Protein AF-A0A9E3NP84-F1 (afdb_monomer)

Mean predicted aligned error: 7.81 Å

Secondary structure (DSSP, 8-state):
-------S--S-SSS---S-------------HIIIIIHHHHIIIIIS-TTS---S---TT---GGG---SSHHHHHTTGGGGS--TTSSS-HHHHTTS---EEEEEPTTS-EEEEE-----TT-----TTSHHHHHHHHHHHTT--TT---PPP--PPPPPBP-PPPP-TT--TTS--SSTTHHHIIIIIHHHHHT-TT----TTBTTTTTSTTSSS------SHHHHHHHHHHHHTT--SSGGG-HHHHTTB-GGGT----TT--SBS-TT-HHHHHHHHHHHHH-S-------HHHHHIIIIIHHHHHHTTTTSHHHH-TTSSSS------BTTB--HHHHHHHHHHHHTTS-TT-S-GGGSHHHHTTS--TTT--SBTTTS------TT--TT--STTB---HHHHHT-SSPP-TTTS-GGGS-HHHHHHHHHHHHHHHH-PPPP-EEEEEEEETT----GGGTTS-----EEEEEEEEEETTEEEE-S--EE-TGGGT--TTT-EEEEEEE-TTS-EEEEEEESSTTSPPEEEEEETTS-S-EE-TTTT-S-SEETTEE--EEEEEEEP-TTS-EEEEEES---S-GGG-S--SS-EETTEEEEE-BEEEEEEE-TTSTT-EEEEE----SSBEEEEEE-TTS-EEEEEEEEETTEEEEEEEEE-TTS---EEEE--SGGGS-SEEEEEEE-TTS-EEEEEE-TT-STT-BEEEEE-TTT--------GGG-SS-GGGG-TTSTTS--TTTPPP-EE-SSTT---SSSB-SEEEEEEEE-TTS-EEEEEEE-SBGGG----BEEEEE-TTT--EEEEE--TTEEEEEEEEE------PPP---TTSTTT-EEE-S-SEEEEEES-HHHHHHHHH---SS-----TT--EEEEEEE-PPPTT--SSGGGGGGEEEETTEEEE--EEEEEEEE--TTS-EEEEEETT--EEEEPPP-HHHHHTT---B-SS-B---TTEEEEES--HHHHHHHTHHHH--TTS-GGG----TT-TTTTT--TTTTSPPEE----GGGS--EE-S-S--

Foldseek 3Di:
DDDDDDDDDPDDPDPDPDDDPPPPPPPPDDAACCRPQPQVLCCDQAQQHPVRDGAADADPLQDGHVLAHSNDLVRNVLFLLQLFQFFQPLGGVVLVAQAAWDWTWFAFLVRDTAIATADAYDPSHHRDDCVDPNNVSSRQCSLQVVDRRSPGDDDDDFDFAAAAADQDDDPVADLPDADPDPLLVLCLVQQLCCCCVDDPHNLHQRGCLHQRPPLDLQHAGNCPDSSRSSRNVVSQLLQAGQALLQGLSQQCLERVVASHHDDLSPRSHPYCPPSNSVSSRVSSVSVGRDDDDDDQPLLVLCRRAVLVLCVSHVCRRSFHQDPLAQDQQHARSGINSYDGNSSSVVNSQSQVLQALLLALFRLLGQVQQQQWDALVGDDAAPSVDTSHDHDPSYNSQQPPPRYTDGPVSQVPDVVHDPSPPDRSNPHGSSNSSSVSSVSSNVVPVWFHFFKKKWKWFFWQLQDAPLCVLDAGAQIFIKIFTWDADPNDIATDDDMDTLQVLQVEDNRQKDKDFWEAAQSLFKIKTWIDRHSPFAIFIWMATNVSHDIYTDDQQPDDDQDDLNDGWHWGQWYWFFQQVHTKIKIKIQQADPDPQQDPDGGWFAALAWLQHTWIFIWMWDQDPVDGPDIDIGGQAFAGRYWGNWYADLQRKIKTWDWFDDVVDTATAIWIAFPLNADGGGQAQPFCQLVARYWHNWDQASSRWIKTFGAHPLQGSNWHFIKIFDSVQAYHRDHLDCSRFQQDSCCNPPVDSQHDDPVRRDGGMDRLQPQAGRDWAAHQWTWDQWEYHSHRWIKIWTDGDGTRNPGRRATFIWIARNRNRDIDTRDGDPRIGIHNMYTRIHGDRHHRDDFSCLDLQSNKDFDPAQKEKEKELAVLQVLCVQFGQGQRAGDRDQPFFKKWKKFWDTDDSQPSGLVSLPLQWDQDPVGIGGTKIFTLDMWTADNQRIAMAMARASTFMWMFTDDDPVCVVSVTDGTRSGTDGHHGRMYGYHDWRLQCCLQNPCSHRHHNNSNSSSNHRDSNCSSPTNPDPHPPPDHHYSHDGPVPTGDMDGHDPDD

Structure (mmCIF, N/CA/C/O backbone):
data_AF-A0A9E3NP84-F1
#
_entry.id   AF-A0A9E3NP84-F1
#
loop_
_atom_site.group_PDB
_atom_site.id
_atom_site.type_symbol
_atom_site.label_atom_id
_atom_site.label_alt_id
_atom_site.label_comp_id
_atom_site.label_asym_id
_atom_site.label_entity_id
_atom_site.label_seq_id
_atom_site.pdbx_PDB_ins_code
_atom_site.Cartn_x
_atom_site.Cartn_y
_atom_site.Cartn_z
_atom_site.occupancy
_atom_site.B_iso_or_equiv
_atom_site.auth_seq_id
_atom_site.auth_comp_id
_atom_site.auth_asym_id
_atom_site.auth_atom_id
_atom_site.pdbx_PDB_model_num
ATOM 1 N N . MET A 1 1 ? 18.393 92.369 42.589 1.00 32.22 1 MET A N 1
ATOM 2 C CA . MET A 1 1 ? 17.957 93.764 42.827 1.00 32.22 1 MET A CA 1
ATOM 3 C C . MET A 1 1 ? 16.714 94.016 41.979 1.00 32.22 1 MET A C 1
ATOM 5 O O . MET A 1 1 ? 16.834 93.899 40.774 1.00 32.22 1 MET A O 1
ATOM 9 N N . LYS A 1 2 ? 15.579 94.357 42.618 1.00 29.84 2 LYS A N 1
ATOM 10 C CA . LYS A 1 2 ? 14.357 94.981 42.044 1.00 29.84 2 LYS A CA 1
ATOM 11 C C . LYS A 1 2 ? 13.529 94.114 41.060 1.00 29.84 2 LYS A C 1
ATOM 13 O O . LYS A 1 2 ? 14.007 93.729 40.011 1.00 29.84 2 LYS A O 1
ATOM 18 N N . ARG A 1 3 ? 12.347 93.643 41.491 1.00 31.89 3 ARG A N 1
ATOM 19 C CA . ARG A 1 3 ? 11.012 94.304 41.420 1.00 31.89 3 ARG A CA 1
ATOM 20 C C . ARG A 1 3 ? 10.362 94.109 40.038 1.00 31.89 3 ARG A C 1
ATOM 22 O O . ARG A 1 3 ? 10.901 94.562 39.047 1.00 31.89 3 ARG A O 1
ATOM 29 N N . PHE A 1 4 ? 9.298 93.305 39.976 1.00 30.70 4 PHE A N 1
ATOM 30 C CA . PHE A 1 4 ? 7.892 93.759 39.947 1.00 30.70 4 PHE A CA 1
ATOM 31 C C . PHE A 1 4 ? 7.495 94.419 38.616 1.00 30.70 4 PHE A C 1
ATOM 33 O O . PHE A 1 4 ? 7.831 95.576 38.391 1.00 30.70 4 PHE A O 1
ATOM 40 N N . LEU A 1 5 ? 6.656 93.730 37.836 1.00 30.55 5 LEU A N 1
ATOM 41 C CA . LEU A 1 5 ? 5.388 94.317 37.402 1.00 30.55 5 LEU A CA 1
ATOM 42 C C . LEU A 1 5 ? 4.331 93.218 37.196 1.00 30.55 5 LEU A C 1
ATOM 44 O O . LEU A 1 5 ? 4.285 92.519 36.191 1.00 30.55 5 LEU A O 1
ATOM 48 N N . THR A 1 6 ? 3.513 93.069 38.230 1.00 31.84 6 THR A N 1
ATOM 49 C CA . THR A 1 6 ? 2.180 92.466 38.235 1.00 31.84 6 THR A CA 1
ATOM 50 C C . THR A 1 6 ? 1.201 93.454 37.588 1.00 31.84 6 THR A C 1
ATOM 52 O O . THR A 1 6 ? 1.401 94.654 37.767 1.00 31.84 6 THR A O 1
ATOM 55 N N . VAL A 1 7 ? 0.135 92.978 36.926 1.00 30.67 7 VAL A N 1
ATOM 56 C CA . VAL A 1 7 ? -1.287 93.372 37.130 1.00 30.67 7 VAL A CA 1
ATOM 57 C C . VAL A 1 7 ? -2.150 93.006 35.900 1.00 30.67 7 VAL A C 1
ATOM 59 O O . VAL A 1 7 ? -1.798 93.288 34.763 1.00 30.67 7 VAL A O 1
ATOM 62 N N . VAL A 1 8 ? -3.311 92.408 36.205 1.00 30.77 8 VAL A N 1
ATOM 63 C CA . VAL A 1 8 ? -4.476 92.021 35.374 1.00 30.77 8 VAL A CA 1
ATOM 64 C C . VAL A 1 8 ? -4.476 90.614 34.749 1.00 30.77 8 VAL A C 1
ATOM 66 O O . VAL A 1 8 ? -4.271 90.448 33.557 1.00 30.77 8 VAL A O 1
ATOM 69 N N . MET A 1 9 ? -4.835 89.604 35.550 1.00 30.55 9 MET A N 1
ATOM 70 C CA . MET A 1 9 ? -5.956 88.691 35.239 1.00 30.55 9 MET A CA 1
ATOM 71 C C . MET A 1 9 ? -6.245 87.794 36.457 1.00 30.55 9 MET A C 1
ATOM 73 O O . MET A 1 9 ? -5.695 86.710 36.619 1.00 30.55 9 MET A O 1
ATOM 77 N N . LEU A 1 10 ? -7.101 88.297 37.349 1.00 30.84 10 LEU A N 1
ATOM 78 C CA . LEU A 1 10 ? -7.643 87.608 38.523 1.00 30.84 10 LEU A CA 1
ATOM 79 C C . LEU A 1 10 ? -9.167 87.784 38.476 1.00 30.84 10 LEU A C 1
ATOM 81 O O . LEU A 1 10 ? -9.679 88.768 38.993 1.00 30.84 10 LEU A O 1
ATOM 85 N N . ALA A 1 11 ? -9.858 86.881 37.773 1.00 33.62 11 ALA A N 1
ATOM 86 C CA . ALA A 1 11 ? -11.289 86.563 37.918 1.00 33.62 11 ALA A CA 1
ATOM 87 C C . ALA A 1 11 ? -11.681 85.501 36.870 1.00 33.62 11 ALA A C 1
ATOM 89 O O . ALA A 1 11 ? -12.269 85.813 35.842 1.00 33.62 11 ALA A O 1
ATOM 90 N N . GLY A 1 12 ? -11.311 84.238 37.095 1.00 33.06 12 GLY A N 1
ATOM 91 C CA . GLY A 1 12 ? -11.670 83.159 36.164 1.00 33.06 12 GLY A CA 1
ATOM 92 C C . GLY A 1 12 ? -11.320 81.746 36.625 1.00 33.06 12 GLY A C 1
ATOM 93 O O . GLY A 1 12 ? -11.148 80.869 35.791 1.00 33.06 12 GLY A O 1
ATOM 94 N N . ALA A 1 13 ? -11.174 81.513 37.934 1.00 35.56 13 ALA A N 1
ATOM 95 C CA . ALA A 1 13 ? -10.755 80.218 38.478 1.00 35.56 13 ALA A CA 1
ATOM 96 C C . ALA A 1 13 ? -11.633 79.767 39.660 1.00 35.56 13 ALA A C 1
ATOM 98 O O . ALA A 1 13 ? -11.117 79.362 40.696 1.00 35.56 13 ALA A O 1
ATOM 99 N N . ALA A 1 14 ? -12.963 79.881 39.532 1.00 37.41 14 ALA A N 1
ATOM 100 C CA . ALA A 1 14 ? -13.893 79.367 40.548 1.00 37.41 14 ALA A CA 1
ATOM 101 C C . ALA A 1 14 ? -15.302 78.990 40.036 1.00 37.41 14 ALA A C 1
ATOM 103 O O . ALA A 1 14 ? -16.230 78.913 40.832 1.00 37.41 14 ALA A O 1
ATOM 104 N N . LEU A 1 15 ? -15.499 78.732 38.737 1.00 43.19 15 LEU A N 1
ATOM 105 C CA . LEU A 1 15 ? -16.760 78.176 38.225 1.00 43.19 15 LEU A CA 1
ATOM 106 C C . LEU A 1 15 ? -16.495 77.273 37.016 1.00 43.19 15 LEU A C 1
ATOM 108 O O . LEU A 1 15 ? -16.424 77.760 35.896 1.00 43.19 15 LEU A O 1
ATOM 112 N N . SER A 1 16 ? -16.311 75.973 37.263 1.00 38.66 16 SER A N 1
ATOM 113 C CA . SER A 1 16 ? -16.591 74.843 36.347 1.00 38.66 16 SER A CA 1
ATOM 114 C C . SER A 1 16 ? -16.313 73.516 37.074 1.00 38.66 16 SER A C 1
ATOM 116 O O . SER A 1 16 ? -15.578 72.664 36.595 1.00 38.66 16 SER A O 1
ATOM 118 N N . ALA A 1 17 ? -16.867 73.355 38.280 1.00 41.56 17 ALA A N 1
ATOM 119 C CA . ALA A 1 17 ? -16.824 72.105 39.046 1.00 41.56 17 ALA A CA 1
ATOM 120 C C . ALA A 1 17 ? -18.128 71.296 38.890 1.00 41.56 17 ALA A C 1
ATOM 122 O O . ALA A 1 17 ? -18.576 70.670 39.842 1.00 41.56 17 ALA A O 1
ATOM 123 N N . LEU A 1 18 ? -18.756 71.338 37.707 1.00 51.03 18 LEU A N 1
ATOM 124 C CA . LEU A 1 18 ? -19.928 70.533 37.344 1.00 51.03 18 LEU A CA 1
ATOM 125 C C . LEU A 1 18 ? -19.908 70.251 35.829 1.00 51.03 18 LEU A C 1
ATOM 127 O O . LEU A 1 18 ? -20.469 70.999 35.034 1.00 51.03 18 LEU A O 1
ATOM 131 N N . GLY A 1 19 ? -19.231 69.170 35.440 1.00 41.00 19 GLY A N 1
ATOM 132 C CA . GLY A 1 19 ? -19.270 68.546 34.113 1.00 41.00 19 GLY A CA 1
ATOM 133 C C . GLY A 1 19 ? -19.094 67.033 34.299 1.00 41.00 19 GLY A C 1
ATOM 134 O O . GLY A 1 19 ? -18.351 66.637 35.199 1.00 41.00 19 GLY A O 1
ATOM 135 N N . PRO A 1 20 ? -19.836 66.184 33.570 1.00 43.97 20 PRO A N 1
ATOM 136 C CA . PRO A 1 20 ? -20.167 64.838 34.017 1.00 43.97 20 PRO A CA 1
ATOM 137 C C . PRO A 1 20 ? -18.921 63.961 34.119 1.00 43.97 20 PRO A C 1
ATOM 139 O O . PRO A 1 20 ? -18.129 63.868 33.182 1.00 43.97 20 PRO A O 1
ATOM 142 N N . ALA A 1 21 ? -18.787 63.268 35.250 1.00 41.25 21 ALA A N 1
ATOM 143 C CA . ALA A 1 21 ? -17.972 62.072 35.332 1.00 41.25 21 ALA A CA 1
ATOM 144 C C . ALA A 1 21 ? -18.527 61.072 34.311 1.00 41.25 21 ALA A C 1
ATOM 146 O O . ALA A 1 21 ? -19.496 60.364 34.578 1.00 41.25 21 ALA A O 1
ATOM 147 N N . SER A 1 22 ? -17.939 61.040 33.116 1.00 42.50 22 SER A N 1
ATOM 148 C CA . SER A 1 22 ? -18.095 59.905 32.222 1.00 42.50 22 SER A CA 1
ATOM 149 C C . SER A 1 22 ? -17.372 58.747 32.895 1.00 42.50 22 SER A C 1
ATOM 151 O O . SER A 1 22 ? -16.167 58.567 32.727 1.00 42.50 22 SER A O 1
ATOM 153 N N . CYS A 1 23 ? -18.104 57.991 33.712 1.00 45.47 23 CYS A N 1
ATOM 154 C CA . CYS A 1 23 ? -17.739 56.630 34.045 1.00 45.47 23 CYS A CA 1
ATOM 155 C C . CYS A 1 23 ? -17.537 55.903 32.716 1.00 45.47 23 CYS A C 1
ATOM 157 O O . CYS A 1 23 ? -18.503 55.523 32.060 1.00 45.47 23 CYS A O 1
ATOM 159 N N . THR A 1 24 ? -16.291 55.719 32.289 1.00 45.94 24 THR A N 1
ATOM 160 C CA . THR A 1 24 ? -15.983 54.632 31.374 1.00 45.94 24 THR A CA 1
ATOM 161 C C . THR A 1 24 ? -16.231 53.361 32.171 1.00 45.94 24 THR A C 1
ATOM 163 O O . THR A 1 24 ? -15.382 52.885 32.922 1.00 45.94 24 THR A O 1
ATOM 166 N N . THR A 1 25 ? -17.448 52.830 32.076 1.00 50.12 25 THR A N 1
ATOM 167 C CA . THR A 1 25 ? -17.677 51.418 32.348 1.00 50.12 25 THR A CA 1
ATOM 168 C C . THR A 1 25 ? -16.673 50.673 31.480 1.00 50.12 25 THR A C 1
ATOM 170 O O . THR A 1 25 ? -16.811 50.653 30.259 1.00 50.12 25 THR A O 1
ATOM 173 N N . LYS A 1 26 ? -15.616 50.120 32.090 1.00 45.94 26 LYS A N 1
ATOM 174 C CA . LYS A 1 26 ? -14.884 49.019 31.470 1.00 45.94 26 LYS A CA 1
ATOM 175 C C . LYS A 1 26 ? -15.949 47.969 31.205 1.00 45.94 26 LYS A C 1
ATOM 177 O O . LYS A 1 26 ? -16.446 47.373 32.161 1.00 45.94 26 LYS A O 1
ATOM 182 N N . GLU A 1 27 ? -16.362 47.816 29.950 1.00 52.31 27 GLU A N 1
ATOM 183 C CA . GLU A 1 27 ? -17.179 46.670 29.586 1.00 52.31 27 GLU A CA 1
ATOM 184 C C . GLU A 1 27 ? -16.444 45.428 30.105 1.00 52.31 27 GLU A C 1
ATOM 186 O O . GLU A 1 27 ? -15.225 45.317 29.906 1.00 52.31 27 GLU A O 1
ATOM 191 N N . PRO A 1 28 ? -17.116 44.545 30.863 1.00 56.66 28 PRO A N 1
ATOM 192 C CA . PRO A 1 28 ? -16.488 43.314 31.297 1.00 56.66 28 PRO A CA 1
ATOM 193 C C . PRO A 1 28 ? -16.005 42.586 30.046 1.00 56.66 28 PRO A C 1
ATOM 195 O O . PRO A 1 28 ? -16.769 42.399 29.100 1.00 56.66 28 PRO A O 1
ATOM 198 N N . GLN A 1 29 ? -14.724 42.217 30.039 1.00 55.12 29 GLN A N 1
ATOM 199 C CA . GLN A 1 29 ? -14.127 41.443 28.963 1.00 55.12 29 GLN A CA 1
ATOM 200 C C . GLN A 1 29 ? -15.007 40.203 28.761 1.00 55.12 29 GLN A C 1
ATOM 202 O O . GLN A 1 29 ? -15.155 39.395 29.684 1.00 55.12 29 GLN A O 1
ATOM 207 N N . GLN A 1 30 ? -15.681 40.117 27.611 1.00 68.69 30 GLN A N 1
ATOM 208 C CA . GLN A 1 30 ? -16.566 38.999 27.308 1.00 68.69 30 GLN A CA 1
ATOM 209 C C . GLN A 1 30 ? -15.700 37.747 27.217 1.00 68.69 30 GLN A C 1
ATOM 211 O O . GLN A 1 30 ? -15.029 37.523 26.218 1.00 68.69 30 GLN A O 1
ATOM 216 N N . THR A 1 31 ? -15.666 36.970 28.296 1.00 84.81 31 THR A N 1
ATOM 217 C CA . THR A 1 31 ? -14.997 35.670 28.306 1.00 84.81 31 THR A CA 1
ATOM 218 C C . THR A 1 31 ? -15.959 34.609 27.792 1.00 84.81 31 THR A C 1
ATOM 220 O O . THR A 1 31 ? -17.182 34.736 27.938 1.00 84.81 31 THR A O 1
ATOM 223 N N . THR A 1 32 ? -15.444 33.547 27.193 1.00 94.25 32 THR A N 1
ATOM 224 C CA . THR A 1 32 ? -16.282 32.435 26.723 1.00 94.25 32 THR A CA 1
ATOM 225 C C . THR A 1 32 ? -16.568 31.444 27.853 1.00 94.25 32 THR A C 1
ATOM 227 O O . THR A 1 32 ? -15.963 31.498 28.931 1.00 94.25 32 THR A O 1
ATOM 230 N N . TYR A 1 33 ? -17.518 30.524 27.650 1.00 94.81 33 TYR A N 1
ATOM 231 C CA . TYR A 1 33 ? -17.701 29.419 28.602 1.00 94.81 33 TYR A CA 1
ATOM 232 C C . TYR A 1 33 ? -16.431 28.563 28.687 1.00 94.81 33 TYR A C 1
ATOM 234 O O . TYR A 1 33 ? -16.012 28.194 29.785 1.00 94.81 33 TYR A O 1
ATOM 242 N N . PHE A 1 34 ? -15.791 28.300 27.543 1.00 96.31 34 PHE A N 1
ATOM 243 C CA . PHE A 1 34 ? -14.534 27.565 27.486 1.00 96.31 34 PHE A CA 1
ATOM 244 C C . PHE A 1 34 ? -13.465 28.212 28.373 1.00 96.31 34 PHE A C 1
ATOM 246 O O . PHE A 1 34 ? -12.911 27.537 29.237 1.00 96.31 34 PHE A O 1
ATOM 253 N N . GLU A 1 35 ? -13.220 29.516 28.231 1.00 95.38 35 GLU A N 1
ATOM 254 C CA . GLU A 1 35 ? -12.199 30.232 29.011 1.00 95.38 35 GLU A CA 1
ATOM 255 C C . GLU A 1 35 ? -12.447 30.186 30.520 1.00 95.38 35 GLU A C 1
ATOM 257 O O . GLU A 1 35 ? -11.499 30.044 31.293 1.00 95.38 35 GLU A O 1
ATOM 262 N N . ARG A 1 36 ? -13.710 30.290 30.950 1.00 95.19 36 ARG A N 1
ATOM 263 C CA . ARG A 1 36 ? -14.062 30.315 32.377 1.00 95.19 36 ARG A CA 1
ATOM 264 C C . ARG A 1 36 ? -14.127 28.937 33.022 1.00 95.19 36 ARG A C 1
ATOM 266 O O . ARG A 1 36 ? -13.810 28.816 34.202 1.00 95.19 36 ARG A O 1
ATOM 273 N N . SER A 1 37 ? -14.606 27.927 32.299 1.00 95.69 37 SER A N 1
ATOM 274 C CA . SER A 1 37 ? -15.015 26.648 32.897 1.00 95.69 37 SER A CA 1
ATOM 275 C C . SER A 1 37 ? -14.202 25.451 32.417 1.00 95.69 37 SER A C 1
ATOM 277 O O . SER A 1 37 ? -14.064 24.492 33.170 1.00 95.69 37 SER A O 1
ATOM 279 N N . ILE A 1 38 ? -13.651 25.495 31.203 1.00 97.25 38 ILE A N 1
ATOM 280 C CA . ILE A 1 38 ? -12.943 24.361 30.590 1.00 97.25 38 ILE A CA 1
ATOM 281 C C . ILE A 1 38 ? -11.434 24.582 30.616 1.00 97.25 38 ILE A C 1
ATOM 283 O O . ILE A 1 38 ? -10.694 23.730 31.105 1.00 97.25 38 ILE A O 1
ATOM 287 N N . ASN A 1 39 ? -10.975 25.750 30.171 1.00 95.81 39 ASN A N 1
ATOM 288 C CA . ASN A 1 39 ? -9.560 26.084 30.095 1.00 95.81 39 ASN A CA 1
ATOM 289 C C . ASN A 1 39 ? -8.818 25.954 31.439 1.00 95.81 39 ASN A C 1
ATOM 291 O O . ASN A 1 39 ? -7.715 25.411 31.430 1.00 95.81 39 ASN A O 1
ATOM 295 N N . PRO A 1 40 ? -9.376 26.349 32.607 1.00 95.25 40 PRO A N 1
ATOM 296 C CA . PRO A 1 40 ? -8.681 26.156 33.880 1.00 95.25 40 PRO A CA 1
ATOM 297 C C . PRO A 1 40 ? -8.414 24.677 34.185 1.00 95.25 40 PRO A C 1
ATOM 299 O O . PRO A 1 40 ? -7.328 24.331 34.640 1.00 95.25 40 PRO A O 1
ATOM 302 N N . ILE A 1 41 ? -9.370 23.795 33.864 1.00 94.50 41 ILE A N 1
ATOM 303 C CA . ILE A 1 41 ? -9.214 22.346 34.038 1.00 94.50 41 ILE A CA 1
ATOM 304 C C . ILE A 1 41 ? -8.096 21.836 33.128 1.00 94.50 41 ILE A C 1
ATOM 306 O O . ILE A 1 41 ? -7.171 21.179 33.605 1.00 94.50 41 ILE A O 1
ATOM 310 N N . LEU A 1 42 ? -8.151 22.156 31.831 1.00 93.56 42 LEU A N 1
ATOM 311 C CA . LEU A 1 42 ? -7.159 21.698 30.852 1.00 93.56 42 LEU A CA 1
ATOM 312 C C . LEU A 1 42 ? -5.767 22.274 31.124 1.00 93.56 42 LEU A C 1
ATOM 314 O O . LEU A 1 42 ? -4.770 21.572 30.982 1.00 93.56 42 LEU A O 1
ATOM 318 N N . THR A 1 43 ? -5.689 23.516 31.598 1.00 91.31 43 THR A N 1
ATOM 319 C CA . THR A 1 43 ? -4.419 24.157 31.945 1.00 91.31 43 THR A CA 1
ATOM 320 C C . THR A 1 43 ? -3.711 23.405 33.072 1.00 91.31 43 THR A C 1
ATOM 322 O O . THR A 1 43 ? -2.515 23.134 32.978 1.00 91.31 43 THR A O 1
ATOM 325 N N . THR A 1 44 ? -4.442 23.039 34.125 1.00 87.75 44 THR A N 1
ATOM 326 C CA . THR A 1 44 ? -3.877 22.349 35.296 1.00 87.75 44 THR A CA 1
ATOM 327 C C . THR A 1 44 ? -3.685 20.846 35.085 1.00 87.75 44 THR A C 1
ATOM 329 O O . THR A 1 44 ? -2.843 20.248 35.743 1.00 87.75 44 THR A O 1
ATOM 332 N N . SER A 1 45 ? -4.457 20.215 34.199 1.00 85.62 45 SER A N 1
ATOM 333 C CA . SER A 1 45 ? -4.375 18.762 33.976 1.00 85.62 45 SER A CA 1
ATOM 334 C C . SER A 1 45 ? -3.514 18.379 32.770 1.00 85.62 45 SER A C 1
ATOM 336 O O . SER A 1 45 ? -2.723 17.449 32.868 1.00 85.62 45 SER A O 1
ATOM 338 N N . CYS A 1 46 ? -3.630 19.098 31.649 1.00 87.69 46 CYS A N 1
ATOM 339 C CA . CYS A 1 46 ? -3.104 18.691 30.337 1.00 87.69 46 CYS A CA 1
ATOM 340 C C . CYS A 1 46 ? -1.958 19.588 29.821 1.00 87.69 46 CYS A C 1
ATOM 342 O O . CYS A 1 46 ? -1.018 19.104 29.186 1.00 87.69 46 CYS A O 1
ATOM 344 N N . VAL A 1 47 ? -2.028 20.900 30.077 1.00 87.62 47 VAL A N 1
ATOM 345 C CA . VAL A 1 47 ? -1.011 21.885 29.646 1.00 87.62 47 VAL A CA 1
ATOM 346 C C . VAL A 1 47 ? 0.161 21.913 30.618 1.00 87.62 47 VAL A C 1
ATOM 348 O O . VAL A 1 47 ? 1.301 22.004 30.186 1.00 87.62 47 VAL A O 1
ATOM 351 N N . ARG A 1 48 ? -0.105 21.879 31.925 1.00 79.69 48 ARG A N 1
ATOM 352 C CA . ARG A 1 48 ? 0.900 21.881 32.994 1.00 79.69 48 ARG A CA 1
ATOM 353 C C . ARG A 1 48 ? 0.544 20.746 33.934 1.00 79.69 48 ARG A C 1
ATOM 355 O O . ARG A 1 48 ? -0.187 20.961 34.893 1.00 79.69 48 ARG A O 1
ATOM 362 N N . THR A 1 49 ? 0.988 19.536 33.607 1.00 66.12 49 THR A N 1
ATOM 363 C CA . THR A 1 49 ? 0.691 18.361 34.436 1.00 66.12 49 THR A CA 1
ATOM 364 C C . THR A 1 49 ? 1.214 18.564 35.864 1.00 66.12 49 THR A C 1
ATOM 366 O O . THR A 1 49 ? 2.083 19.403 36.117 1.00 66.12 49 THR A O 1
ATOM 369 N N . ASN A 1 50 ? 0.726 17.767 36.814 1.00 57.06 50 ASN A N 1
ATOM 370 C CA . ASN A 1 50 ? 1.196 17.763 38.206 1.00 57.06 50 ASN A CA 1
ATOM 371 C C . ASN A 1 50 ? 2.705 17.464 38.363 1.00 57.06 50 ASN A C 1
ATOM 373 O O . ASN A 1 50 ? 3.260 17.715 39.430 1.00 57.06 50 ASN A O 1
ATOM 377 N N . THR A 1 51 ? 3.373 16.971 37.313 1.00 55.81 51 THR A N 1
ATOM 378 C CA . THR A 1 51 ? 4.832 16.768 37.255 1.00 55.81 51 THR A CA 1
ATOM 379 C C . THR A 1 51 ? 5.605 17.996 36.749 1.00 55.81 51 THR A C 1
ATOM 381 O O . THR A 1 51 ? 6.833 17.985 36.721 1.00 55.81 51 THR A O 1
ATOM 384 N N . GLY A 1 52 ? 4.909 19.065 36.344 1.00 55.09 52 GLY A N 1
ATOM 385 C CA . GLY A 1 52 ? 5.495 20.272 35.755 1.00 55.09 52 GLY A CA 1
ATOM 386 C C . GLY A 1 52 ? 5.824 20.156 34.262 1.00 55.09 52 GLY A C 1
ATOM 387 O O . GLY A 1 52 ? 6.201 21.157 33.654 1.00 55.09 52 GLY A O 1
ATOM 388 N N . ALA A 1 53 ? 5.652 18.978 33.651 1.00 59.44 53 ALA A N 1
ATOM 389 C CA . ALA A 1 53 ? 5.845 18.779 32.218 1.00 59.44 53 ALA A CA 1
ATOM 390 C C . ALA A 1 53 ? 4.655 19.337 31.420 1.00 59.44 53 ALA A C 1
ATOM 392 O O . ALA A 1 53 ? 3.491 19.070 31.750 1.00 59.44 53 ALA A O 1
ATOM 393 N N . GLY A 1 54 ? 4.951 20.101 30.364 1.00 64.56 54 GLY A N 1
ATOM 394 C CA . GLY A 1 54 ? 3.951 20.513 29.386 1.00 64.56 54 GLY A CA 1
ATOM 395 C C . GLY A 1 54 ? 3.775 19.467 28.294 1.00 64.56 54 GLY A C 1
ATOM 396 O O . GLY A 1 54 ? 4.758 19.094 27.659 1.00 64.56 54 GLY A O 1
ATOM 397 N N . CYS A 1 55 ? 2.545 18.980 28.089 1.00 82.00 55 CYS A N 1
ATOM 398 C CA . CYS A 1 55 ? 2.269 17.900 27.135 1.00 82.00 55 CYS A CA 1
ATOM 399 C C . CYS A 1 55 ? 1.487 18.379 25.906 1.00 82.00 55 CYS A C 1
ATOM 401 O O . CYS A 1 55 ? 1.949 18.221 24.777 1.00 82.00 55 CYS A O 1
ATOM 403 N N . HIS A 1 56 ? 0.320 18.993 26.112 1.00 91.38 56 HIS A N 1
ATOM 404 C CA . HIS A 1 56 ? -0.609 19.337 25.029 1.00 91.38 56 HIS A CA 1
ATOM 405 C C . HIS A 1 56 ? -0.646 20.839 24.739 1.00 91.38 56 HIS A C 1
ATOM 407 O O . HIS A 1 56 ? -1.688 21.483 24.890 1.00 91.38 56 HIS A O 1
ATOM 413 N N . VAL A 1 57 ? 0.509 21.388 24.353 1.00 91.56 57 VAL A N 1
ATOM 414 C CA . VAL A 1 57 ? 0.678 22.783 23.923 1.00 91.56 57 VAL A CA 1
ATOM 415 C C . VAL A 1 57 ? 1.445 22.787 22.613 1.00 91.56 57 VAL A C 1
ATOM 417 O O . VAL A 1 57 ? 2.534 22.221 22.542 1.00 91.56 57 VAL A O 1
ATOM 420 N N . ALA A 1 58 ? 0.875 23.413 21.588 1.00 91.06 58 ALA A N 1
ATOM 421 C CA . ALA A 1 58 ? 1.538 23.528 20.300 1.00 91.06 58 ALA A CA 1
ATOM 422 C C . ALA A 1 58 ? 2.632 24.601 20.312 1.00 91.06 58 ALA A C 1
ATOM 424 O O . ALA A 1 58 ? 2.431 25.704 20.827 1.00 91.06 58 ALA A O 1
ATOM 425 N N . ASP A 1 59 ? 3.775 24.294 19.702 1.00 88.69 59 ASP A N 1
ATOM 426 C CA . ASP A 1 59 ? 4.793 25.294 19.383 1.00 88.69 59 ASP A CA 1
ATOM 427 C C . ASP A 1 59 ? 4.388 26.154 18.160 1.00 88.69 59 ASP A C 1
ATOM 429 O O . ASP A 1 59 ? 3.311 26.004 17.573 1.00 88.69 59 ASP A O 1
ATOM 433 N N . ALA A 1 60 ? 5.269 27.068 17.738 1.00 85.56 60 ALA A N 1
ATOM 434 C CA . ALA A 1 60 ? 5.028 27.916 16.566 1.00 85.56 60 ALA A CA 1
ATOM 435 C C . ALA A 1 60 ? 4.914 27.129 15.241 1.00 85.56 60 ALA A C 1
ATOM 437 O O . ALA A 1 60 ? 4.259 27.604 14.308 1.00 85.56 60 ALA A O 1
ATOM 438 N N . LYS A 1 61 ? 5.514 25.933 15.165 1.00 82.44 61 LYS A N 1
ATOM 439 C CA . LYS A 1 61 ? 5.421 25.003 14.028 1.00 82.44 61 LYS A CA 1
ATOM 440 C C . LYS A 1 61 ? 4.141 24.154 14.083 1.00 82.44 61 LYS A C 1
ATOM 442 O O . LYS A 1 61 ? 3.797 23.479 13.116 1.00 82.44 61 LYS A O 1
ATOM 447 N N . GLY A 1 62 ? 3.391 24.213 15.183 1.00 88.25 62 GLY A N 1
ATOM 448 C CA . GLY A 1 62 ? 2.217 23.380 15.400 1.00 88.25 62 GLY A CA 1
ATOM 449 C C . GLY A 1 62 ? 2.562 21.957 15.836 1.00 88.25 62 GLY A C 1
ATOM 450 O O . GLY A 1 62 ? 1.733 21.070 15.648 1.00 88.25 62 GLY A O 1
ATOM 451 N N . ASN A 1 63 ? 3.755 21.721 16.384 1.00 88.25 63 ASN A N 1
ATOM 452 C CA . ASN A 1 63 ? 4.111 20.448 17.001 1.00 88.25 63 ASN A CA 1
ATOM 453 C C . ASN A 1 63 ? 3.552 20.388 18.424 1.00 88.25 63 ASN A C 1
ATOM 455 O O . ASN A 1 63 ? 3.757 21.311 19.210 1.00 88.25 63 ASN A O 1
ATOM 459 N N . ALA A 1 64 ? 2.869 19.294 18.760 1.00 89.62 64 ALA A N 1
ATOM 460 C CA . ALA A 1 64 ? 2.360 19.027 20.103 1.00 89.62 64 ALA A CA 1
ATOM 461 C C . ALA A 1 64 ? 2.333 17.516 20.369 1.00 89.62 64 ALA A C 1
ATOM 463 O O . ALA A 1 64 ? 2.031 16.729 19.461 1.00 89.62 64 ALA A O 1
ATOM 464 N N . LEU A 1 65 ? 2.597 17.084 21.609 1.00 87.19 65 LEU A N 1
ATOM 465 C CA . LEU A 1 65 ? 2.489 15.663 21.953 1.00 87.19 65 LEU A CA 1
ATOM 466 C C . LEU A 1 65 ? 1.046 15.186 21.751 1.00 87.19 65 LEU A C 1
ATOM 468 O O . LEU A 1 65 ? 0.080 15.889 22.051 1.00 87.19 65 LEU A O 1
ATOM 472 N N . GLY A 1 66 ? 0.894 13.984 21.193 1.00 83.31 66 GLY A N 1
ATOM 473 C CA . GLY A 1 66 ? -0.418 13.422 20.851 1.00 83.31 66 GLY A CA 1
ATOM 474 C C . GLY A 1 66 ? -1.152 14.140 19.710 1.00 83.31 66 GLY A C 1
ATOM 475 O O . GLY A 1 66 ? -2.325 13.837 19.472 1.00 83.31 66 GLY A O 1
ATOM 476 N N . ASN A 1 67 ? -0.482 15.063 19.006 1.00 88.94 67 ASN A N 1
ATOM 477 C CA . ASN A 1 67 ? -1.072 15.932 17.989 1.00 88.94 67 ASN A CA 1
ATOM 478 C C . ASN A 1 67 ? -2.310 16.687 18.510 1.00 88.94 67 ASN A C 1
ATOM 480 O O . ASN A 1 67 ? -3.379 16.665 17.894 1.00 88.94 67 ASN A O 1
ATOM 484 N N . LEU A 1 68 ? -2.198 17.251 19.716 1.00 91.94 68 LEU A N 1
ATOM 485 C CA . LEU A 1 68 ? -3.301 17.869 20.447 1.00 91.94 68 LEU A CA 1
ATOM 486 C C . LEU A 1 68 ? -2.815 19.120 21.188 1.00 91.94 68 LEU A C 1
ATOM 488 O O . LEU A 1 68 ? -1.886 19.045 21.990 1.00 91.94 68 LEU A O 1
ATOM 492 N N . ASP A 1 69 ? -3.496 20.241 20.957 1.00 94.19 69 ASP A N 1
ATOM 493 C CA . ASP A 1 69 ? -3.319 21.488 21.701 1.00 94.19 69 ASP A CA 1
ATOM 494 C C . ASP A 1 69 ? -4.551 21.748 22.575 1.00 94.19 69 ASP A C 1
ATOM 496 O O . ASP A 1 69 ? -5.668 21.875 22.076 1.00 94.19 69 ASP A O 1
ATOM 500 N N . THR A 1 70 ? -4.348 21.820 23.887 1.00 94.50 70 THR A N 1
ATOM 501 C CA . THR A 1 70 ? -5.410 22.063 24.877 1.00 94.50 70 THR A CA 1
ATOM 502 C C . THR A 1 70 ? -5.356 23.460 25.489 1.00 94.50 70 THR A C 1
ATOM 504 O O . THR A 1 70 ? -6.189 23.780 26.336 1.00 94.50 70 THR A O 1
ATOM 507 N N . ALA A 1 71 ? -4.420 24.313 25.055 1.00 93.19 71 ALA A N 1
ATOM 508 C CA . ALA A 1 71 ? -4.247 25.660 25.600 1.00 93.19 71 ALA A CA 1
ATOM 509 C C . ALA A 1 71 ? -5.329 26.654 25.135 1.00 93.19 71 ALA A C 1
ATOM 511 O O . ALA A 1 71 ? -5.433 27.756 25.674 1.00 93.19 71 ALA A O 1
ATOM 512 N N . SER A 1 72 ? -6.128 26.293 24.125 1.00 93.94 72 SER A N 1
ATOM 513 C CA . SER A 1 72 ? -7.189 27.137 23.570 1.00 93.94 72 SER A CA 1
ATOM 514 C C . SER A 1 72 ? -8.366 26.316 23.038 1.00 93.94 72 SER A C 1
ATOM 516 O O . SER A 1 72 ? -8.217 25.138 22.704 1.00 93.94 72 SER A O 1
ATOM 518 N N . PHE A 1 73 ? -9.535 26.954 22.892 1.00 95.19 73 PHE A N 1
ATOM 519 C CA . PHE A 1 73 ? -10.697 26.319 22.261 1.00 95.19 73 PHE A CA 1
ATOM 520 C C . PHE A 1 73 ? -10.382 25.903 20.821 1.00 95.19 73 PHE A C 1
ATOM 522 O O . PHE A 1 73 ? -10.701 24.787 20.423 1.00 95.19 73 PHE A O 1
ATOM 529 N N . ALA A 1 74 ? -9.711 26.773 20.058 1.00 93.94 74 ALA A N 1
ATOM 530 C CA . ALA A 1 74 ? -9.318 26.493 18.682 1.00 93.94 74 ALA A CA 1
ATOM 531 C C . ALA A 1 74 ? -8.414 25.253 18.575 1.00 93.94 74 ALA A C 1
ATOM 533 O O . ALA A 1 74 ? -8.609 24.450 17.666 1.00 93.94 74 ALA A O 1
ATOM 534 N N . GLY A 1 75 ? -7.476 25.067 19.512 1.00 93.44 75 GLY A N 1
ATOM 535 C CA . GLY A 1 75 ? -6.627 23.875 19.590 1.00 93.44 75 GLY A CA 1
ATOM 536 C C . GLY A 1 75 ? -7.435 22.595 19.814 1.00 93.44 75 GLY A C 1
ATOM 537 O O . GLY A 1 75 ? -7.326 21.652 19.030 1.00 93.44 75 GLY A O 1
ATOM 538 N N . VAL A 1 76 ? -8.326 22.592 20.813 1.00 94.44 76 VAL A N 1
ATOM 539 C CA . VAL A 1 76 ? -9.194 21.435 21.110 1.00 94.44 76 VAL A CA 1
ATOM 540 C C . VAL A 1 76 ? -10.142 21.148 19.943 1.00 94.44 76 VAL A C 1
ATOM 542 O O . VAL A 1 76 ? -10.377 19.995 19.587 1.00 94.44 76 VAL A O 1
ATOM 545 N N . ASN A 1 77 ? -10.658 22.196 19.300 1.00 92.56 77 ASN A N 1
ATOM 546 C CA . ASN A 1 77 ? -11.603 22.095 18.193 1.00 92.56 77 ASN A CA 1
ATOM 547 C C . ASN A 1 77 ? -10.997 21.471 16.924 1.00 92.56 77 ASN A C 1
ATOM 549 O O . ASN A 1 77 ? -11.752 20.979 16.090 1.00 92.56 77 ASN A O 1
ATOM 553 N N . LYS A 1 78 ? -9.665 21.432 16.783 1.00 91.31 78 LYS A N 1
ATOM 554 C CA . LYS A 1 78 ? -9.001 20.674 15.706 1.00 91.31 78 LYS A CA 1
ATOM 555 C C . LYS A 1 78 ? -9.103 19.162 15.903 1.00 91.31 78 LYS A C 1
ATOM 557 O O . LYS A 1 78 ? -9.011 18.422 14.935 1.00 91.31 78 LYS A O 1
ATOM 562 N N . ARG A 1 79 ? -9.326 18.698 17.138 1.00 92.25 79 ARG A N 1
ATOM 563 C CA . ARG A 1 79 ? -9.385 17.277 17.516 1.00 92.25 79 ARG A CA 1
ATOM 564 C C . ARG A 1 79 ? -10.778 16.841 17.967 1.00 92.25 79 ARG A C 1
ATOM 566 O O . ARG A 1 79 ? -10.946 16.175 18.991 1.00 92.25 79 ARG A O 1
ATOM 573 N N . ARG A 1 80 ? -11.803 17.224 17.195 1.00 89.56 80 ARG A N 1
ATOM 574 C CA . ARG A 1 80 ? -13.207 16.835 17.442 1.00 89.56 80 ARG A CA 1
ATOM 575 C C . ARG A 1 80 ? -13.405 15.322 17.483 1.00 89.56 80 ARG A C 1
ATOM 577 O O . ARG A 1 80 ? -14.273 14.862 18.217 1.00 89.56 80 ARG A O 1
ATOM 584 N N . ASP A 1 81 ? -12.569 14.572 16.769 1.00 89.50 81 ASP A N 1
ATOM 585 C CA . ASP A 1 81 ? -12.497 13.110 16.803 1.00 89.50 81 ASP A CA 1
ATOM 586 C C . ASP A 1 81 ? -12.326 12.546 18.221 1.00 89.50 81 ASP A C 1
ATOM 588 O O . ASP A 1 81 ? -12.939 11.536 18.560 1.00 89.50 81 ASP A O 1
ATOM 592 N N . LEU A 1 82 ? -11.561 13.222 19.085 1.00 93.00 82 LEU A N 1
ATOM 593 C CA . LEU A 1 82 ? -11.343 12.782 20.467 1.00 93.00 82 LEU A CA 1
ATOM 594 C C . LEU A 1 82 ? -12.570 12.979 21.363 1.00 93.00 82 LEU A C 1
ATOM 596 O O . LEU A 1 82 ? -12.637 12.377 22.436 1.00 93.00 82 LEU A O 1
ATOM 600 N N . LEU A 1 83 ? -13.518 13.824 20.953 1.00 91.69 83 LEU A N 1
ATOM 601 C CA . LEU A 1 83 ? -14.711 14.179 21.727 1.00 91.69 83 LEU A CA 1
ATOM 602 C C . LEU A 1 83 ? -15.919 13.293 21.387 1.00 91.69 83 LEU A C 1
ATOM 604 O O . LEU A 1 83 ? -16.986 13.471 21.972 1.00 91.69 83 LEU A O 1
ATOM 608 N N . LEU A 1 84 ? -15.764 12.346 20.458 1.00 87.44 84 LEU A N 1
ATOM 609 C CA . LEU A 1 84 ? -16.818 11.420 20.054 1.00 87.44 84 LEU A CA 1
ATOM 610 C C . LEU A 1 84 ? -16.943 10.259 21.038 1.00 87.44 84 LEU A C 1
ATOM 612 O O . LEU A 1 84 ? -15.953 9.593 21.339 1.00 87.44 84 LEU A O 1
ATOM 616 N N . ASP A 1 85 ? -18.169 9.965 21.467 1.00 87.56 85 ASP A N 1
ATOM 617 C CA . ASP A 1 85 ? -18.499 8.737 22.197 1.00 87.56 85 ASP A CA 1
ATOM 618 C C . ASP A 1 85 ? -18.592 7.548 21.222 1.00 87.56 85 ASP A C 1
ATOM 620 O O . ASP A 1 85 ? -19.671 7.113 20.813 1.00 87.56 85 ASP A O 1
ATOM 624 N N . TYR A 1 86 ? -17.424 7.110 20.747 1.00 87.88 86 TYR A N 1
ATOM 625 C CA . TYR A 1 86 ? -17.278 6.079 19.724 1.00 87.88 86 TYR A CA 1
ATOM 626 C C . TYR A 1 86 ? -16.897 4.722 20.323 1.00 87.88 86 TYR A C 1
ATOM 628 O O . TYR A 1 86 ? -15.980 4.610 21.140 1.00 87.88 86 TYR A O 1
ATOM 636 N N . GLY A 1 87 ? -17.529 3.671 19.800 1.00 87.56 87 GLY A N 1
ATOM 637 C CA . GLY A 1 87 ? -17.169 2.286 20.073 1.00 87.56 87 GLY A CA 1
ATOM 638 C C . GLY A 1 87 ? -17.736 1.758 21.399 1.00 87.56 87 GLY A C 1
ATOM 639 O O . GLY A 1 87 ? -18.834 2.148 21.806 1.00 87.56 87 GLY A O 1
ATOM 640 N N . PRO A 1 88 ? -17.026 0.841 22.076 1.00 91.25 88 PRO A N 1
ATOM 641 C CA . PRO A 1 88 ? -17.559 0.108 23.225 1.00 91.25 88 PRO A CA 1
ATOM 642 C C . PRO A 1 88 ? -17.374 0.815 24.579 1.00 91.25 88 PRO A C 1
ATOM 644 O O . PRO A 1 88 ? -17.802 0.286 25.598 1.00 91.25 88 PRO A O 1
ATOM 647 N N . TYR A 1 89 ? -16.726 1.983 24.618 1.00 90.88 89 TYR A N 1
ATOM 648 C CA . TYR A 1 89 ? -16.233 2.583 25.866 1.00 90.88 89 TYR A CA 1
ATOM 649 C C . TYR A 1 89 ? -17.278 3.403 26.642 1.00 90.88 89 TYR A C 1
ATOM 651 O O . TYR A 1 89 ? -17.075 3.661 27.828 1.00 90.88 89 TYR A O 1
ATOM 659 N N . GLY A 1 90 ? -18.373 3.829 25.993 1.00 85.88 90 GLY A N 1
ATOM 660 C CA . GLY A 1 90 ? -19.453 4.629 26.603 1.00 85.88 90 GLY A CA 1
ATOM 661 C C . GLY A 1 90 ? -19.036 6.032 27.069 1.00 85.88 90 GLY A C 1
ATOM 662 O O . GLY A 1 90 ? -19.708 6.653 27.898 1.00 85.88 90 GLY A O 1
ATOM 663 N N . GLN A 1 91 ? -17.873 6.488 26.609 1.00 87.81 91 GLN A N 1
ATOM 664 C CA . GLN A 1 91 ? -17.327 7.815 26.838 1.00 87.81 91 GLN A CA 1
ATOM 665 C C . GLN A 1 91 ? -16.268 8.140 25.772 1.00 87.81 91 GLN A C 1
ATOM 667 O O . GLN A 1 91 ? -15.613 7.240 25.238 1.00 87.81 91 GLN A O 1
ATOM 672 N N . PRO A 1 92 ? -16.053 9.434 25.483 1.00 91.19 92 PRO A N 1
ATOM 673 C CA . PRO A 1 92 ? -15.107 9.876 24.468 1.00 91.19 92 PRO A CA 1
ATOM 674 C C . PRO A 1 92 ? -13.648 9.578 24.821 1.00 91.19 92 PRO A C 1
ATOM 676 O O . PRO A 1 92 ? -13.252 9.620 25.990 1.00 91.19 92 PRO A O 1
ATOM 679 N N . ALA A 1 93 ? -12.819 9.363 23.794 1.00 92.25 93 ALA A N 1
ATOM 680 C CA . ALA A 1 93 ? -11.392 9.057 23.940 1.00 92.25 93 ALA A CA 1
ATOM 681 C C . ALA A 1 93 ? -10.631 10.120 24.755 1.00 92.25 93 ALA A C 1
ATOM 683 O O . ALA A 1 93 ? -9.706 9.781 25.494 1.00 92.25 93 ALA A O 1
ATOM 684 N N . PHE A 1 94 ? -11.049 11.387 24.664 1.00 92.94 94 PHE A N 1
ATOM 685 C CA . PHE A 1 94 ? -10.515 12.490 25.466 1.00 92.94 94 PHE A CA 1
ATOM 686 C C . PHE A 1 94 ? -10.645 12.252 26.978 1.00 92.94 94 PHE A C 1
ATOM 688 O O . PHE A 1 94 ? -9.798 12.701 27.741 1.00 92.94 94 PHE A O 1
ATOM 695 N N . LEU A 1 95 ? -11.684 11.547 27.429 1.00 93.00 95 LEU A N 1
ATOM 696 C CA . LEU A 1 95 ? -11.888 11.222 28.842 1.00 93.00 95 LEU A CA 1
ATOM 697 C C . LEU A 1 95 ? -11.281 9.866 29.201 1.00 93.00 95 LEU A C 1
ATOM 699 O O . LEU A 1 95 ? -10.563 9.766 30.191 1.00 93.00 95 LEU A O 1
ATOM 703 N N . VAL A 1 96 ? -11.517 8.851 28.365 1.00 91.69 96 VAL A N 1
ATOM 704 C CA . VAL A 1 96 ? -11.069 7.465 28.585 1.00 91.69 96 VAL A CA 1
ATOM 705 C C . VAL A 1 96 ? -9.558 7.366 28.789 1.00 91.69 96 VAL A C 1
ATOM 707 O O . VAL A 1 96 ? -9.104 6.590 29.619 1.00 91.69 96 VAL A O 1
ATOM 710 N N . LYS A 1 97 ? -8.769 8.162 28.058 1.00 90.62 97 LYS A N 1
ATOM 711 C CA . LYS A 1 97 ? -7.302 8.145 28.161 1.00 90.62 97 LYS A CA 1
ATOM 712 C C . LYS A 1 97 ? -6.748 8.806 29.425 1.00 90.62 97 LYS A C 1
ATOM 714 O O . LYS A 1 97 ? -5.548 8.743 29.646 1.00 90.62 97 LYS A O 1
ATOM 719 N N . ASN A 1 98 ? -7.582 9.477 30.214 1.00 90.50 98 ASN A N 1
ATOM 720 C CA . ASN A 1 98 ? -7.136 10.321 31.322 1.00 90.50 98 ASN A CA 1
ATOM 721 C C . ASN A 1 98 ? -7.602 9.820 32.691 1.00 90.50 98 ASN A C 1
ATOM 723 O O . ASN A 1 98 ? -7.402 10.521 33.679 1.00 90.50 98 ASN A O 1
ATOM 727 N N . ILE A 1 99 ? -8.208 8.639 32.755 1.00 92.56 99 ILE A N 1
ATOM 728 C CA . ILE A 1 99 ? -8.733 8.035 33.980 1.00 92.56 99 ILE A CA 1
ATOM 729 C C . ILE A 1 99 ? -8.112 6.657 34.198 1.00 92.56 99 ILE A C 1
ATOM 731 O O . ILE A 1 99 ? -7.540 6.078 33.274 1.00 92.56 99 ILE A O 1
ATOM 735 N N . ASP A 1 100 ? -8.271 6.125 35.407 1.00 94.00 100 ASP A N 1
ATOM 736 C CA . ASP A 1 100 ? -7.839 4.765 35.710 1.00 94.00 100 ASP A CA 1
ATOM 737 C C . ASP A 1 100 ? -8.578 3.715 34.863 1.00 94.00 100 ASP A C 1
ATOM 739 O O . ASP A 1 100 ? -9.735 3.927 34.472 1.00 94.00 100 ASP A O 1
ATOM 743 N N . PRO A 1 101 ? -7.927 2.563 34.606 1.00 94.81 101 PRO A N 1
ATOM 744 C CA . PRO A 1 101 ? -8.564 1.374 34.056 1.00 94.81 101 PRO A CA 1
ATOM 745 C C . PRO A 1 101 ? -9.952 1.099 34.649 1.00 94.81 101 PRO A C 1
ATOM 747 O O . PRO A 1 101 ? -10.124 1.070 35.868 1.00 94.81 101 PRO A O 1
ATOM 750 N N . PHE A 1 102 ? -10.942 0.854 33.792 1.00 94.50 102 PHE A N 1
ATOM 751 C CA . PHE A 1 102 ? -12.314 0.552 34.202 1.00 94.50 102 PHE A CA 1
ATOM 752 C C . PHE A 1 102 ? -12.856 -0.675 33.470 1.00 94.50 102 PHE A C 1
ATOM 754 O O . PHE A 1 102 ? -12.311 -1.121 32.461 1.00 94.50 102 PHE A O 1
ATOM 761 N N . GLN A 1 103 ? -13.935 -1.240 34.006 1.00 95.12 103 GLN A N 1
ATOM 762 C CA . GLN A 1 103 ? -14.568 -2.432 33.455 1.00 95.12 103 GLN A CA 1
ATOM 763 C C . GLN A 1 103 ? -15.480 -2.090 32.272 1.00 95.12 103 GLN A C 1
ATOM 765 O O . GLN A 1 103 ? -16.309 -1.181 32.358 1.00 95.12 103 GLN A O 1
ATOM 770 N N . VAL A 1 104 ? -15.349 -2.853 31.190 1.00 93.69 104 VAL A N 1
ATOM 771 C CA . VAL A 1 104 ? -16.250 -2.849 30.033 1.00 93.69 104 VAL A CA 1
ATOM 772 C C . VAL A 1 104 ? -16.776 -4.269 29.850 1.00 93.69 104 VAL A C 1
ATOM 774 O O . VAL A 1 104 ? -16.000 -5.217 29.753 1.00 93.69 104 VAL A O 1
ATOM 777 N N . GLU A 1 105 ? -18.098 -4.424 29.790 1.00 94.12 105 GLU A N 1
ATOM 778 C CA . GLU A 1 105 ? -18.719 -5.690 29.400 1.00 94.12 105 GLU A CA 1
ATOM 779 C C . GLU A 1 105 ? -18.804 -5.742 27.872 1.00 94.12 105 GLU A C 1
ATOM 781 O O . GLU A 1 105 ? -19.551 -4.979 27.256 1.00 94.12 105 GLU A O 1
ATOM 786 N N . VAL A 1 106 ? -18.023 -6.627 27.255 1.00 95.25 106 VAL A N 1
ATOM 787 C CA . VAL A 1 106 ? -18.091 -6.887 25.816 1.00 95.25 106 VAL A CA 1
ATOM 788 C C . VAL A 1 106 ? -19.070 -8.026 25.576 1.00 95.25 106 VAL A C 1
ATOM 790 O O . VAL A 1 106 ? -18.844 -9.148 26.028 1.00 95.25 106 VAL A O 1
ATOM 793 N N . GLN A 1 107 ? -20.152 -7.748 24.856 1.00 94.50 107 GLN A N 1
ATOM 794 C CA . GLN A 1 107 ? -21.103 -8.761 24.424 1.00 94.50 107 GLN A CA 1
ATOM 795 C C . GLN A 1 107 ? -20.846 -9.121 22.964 1.00 94.50 107 GLN A C 1
ATOM 797 O O . GLN A 1 107 ? -20.853 -8.271 22.072 1.00 94.50 107 GLN A O 1
ATOM 802 N N . THR A 1 108 ? -20.594 -10.401 22.736 1.00 92.31 108 THR A N 1
ATOM 803 C CA . THR A 1 108 ? -20.372 -10.960 21.402 1.00 92.31 108 THR A CA 1
ATOM 804 C C . THR A 1 108 ? -21.702 -11.248 20.701 1.00 92.31 108 THR A C 1
ATOM 806 O O . THR A 1 108 ? -22.758 -11.258 21.340 1.00 92.31 108 THR A O 1
ATOM 809 N N . TYR A 1 109 ? -21.655 -11.489 19.389 1.00 90.69 109 TYR A N 1
ATOM 810 C CA . TYR A 1 109 ? -22.850 -11.714 18.568 1.00 90.69 109 TYR A CA 1
ATOM 811 C C . TYR A 1 109 ? -23.713 -12.891 19.065 1.00 90.69 109 TYR A C 1
ATOM 813 O O . TYR A 1 109 ? -24.936 -12.823 18.994 1.00 90.69 109 TYR A O 1
ATOM 821 N N . ASP A 1 110 ? -23.088 -13.933 19.630 1.00 89.69 110 ASP A N 1
ATOM 822 C CA . ASP A 1 110 ? -23.756 -15.128 20.171 1.00 89.69 110 ASP A CA 1
ATOM 823 C C . ASP A 1 110 ? -24.337 -14.913 21.588 1.00 89.69 110 ASP A C 1
ATOM 825 O O . ASP A 1 110 ? -24.861 -15.834 22.214 1.00 89.69 110 ASP A O 1
ATOM 829 N N . GLY A 1 111 ? -24.241 -13.688 22.112 1.00 90.94 111 GLY A N 1
ATOM 830 C CA . GLY A 1 111 ? -24.763 -13.296 23.416 1.00 90.94 111 GLY A CA 1
ATOM 831 C C . GLY A 1 111 ? -23.818 -13.536 24.588 1.00 90.94 111 GLY A C 1
ATOM 832 O O . GLY A 1 111 ? -24.115 -13.050 25.688 1.00 90.94 111 GLY A O 1
ATOM 833 N N . LYS A 1 112 ? -22.666 -14.194 24.387 1.00 92.19 112 LYS A N 1
ATOM 834 C CA . LYS A 1 112 ? -21.661 -14.346 25.447 1.00 92.19 112 LYS A CA 1
ATOM 835 C C . LYS A 1 112 ? -21.111 -12.993 25.871 1.00 92.19 112 LYS A C 1
ATOM 837 O O . LYS A 1 112 ? -20.804 -12.135 25.041 1.00 92.19 112 LYS A O 1
ATOM 842 N N . LYS A 1 113 ? -20.955 -12.843 27.184 1.00 94.25 113 LYS A N 1
ATOM 843 C CA . LYS A 1 113 ? -20.438 -11.646 27.843 1.00 94.25 113 LYS A CA 1
ATOM 844 C C . LYS A 1 113 ? -19.026 -11.901 28.344 1.00 94.25 113 LYS A C 1
ATOM 846 O O . LYS A 1 113 ? -18.777 -12.897 29.021 1.00 94.25 113 LYS A O 1
ATOM 851 N N . VAL A 1 114 ? -18.128 -10.981 28.033 1.00 94.19 114 VAL A N 1
ATOM 852 C CA . VAL A 1 114 ? -16.729 -10.999 28.452 1.00 94.19 114 VAL A CA 1
ATOM 853 C C . VAL A 1 114 ? -16.451 -9.677 29.153 1.00 94.19 114 VAL A C 1
ATOM 855 O O . VAL A 1 114 ? -16.407 -8.625 28.517 1.00 94.19 114 VAL A O 1
ATOM 858 N N . ALA A 1 115 ? -16.309 -9.724 30.474 1.00 93.88 115 ALA A N 1
ATOM 859 C CA . ALA A 1 115 ? -15.886 -8.570 31.254 1.00 93.88 115 ALA A CA 1
ATOM 860 C C . ALA A 1 115 ? -14.374 -8.378 31.081 1.00 93.88 115 ALA A C 1
ATOM 862 O O . ALA A 1 115 ? -13.613 -9.334 31.240 1.00 93.88 115 ALA A O 1
ATOM 863 N N . ILE A 1 116 ? -13.954 -7.166 30.721 1.00 95.75 116 ILE A N 1
ATOM 864 C CA . ILE A 1 116 ? -12.542 -6.796 30.612 1.00 95.75 116 ILE A CA 1
ATOM 865 C C . ILE A 1 116 ? -12.274 -5.515 31.390 1.00 95.75 116 ILE A C 1
ATOM 867 O O . ILE A 1 116 ? -13.108 -4.611 31.427 1.00 95.75 116 ILE A O 1
ATOM 871 N N . THR A 1 117 ? -11.081 -5.403 31.961 1.00 96.88 117 THR A N 1
ATOM 872 C CA . THR A 1 117 ? -10.543 -4.142 32.466 1.00 96.88 117 THR A CA 1
ATOM 873 C C . THR A 1 117 ? -9.768 -3.473 31.340 1.00 96.88 117 THR A C 1
ATOM 875 O O . THR A 1 117 ? -8.829 -4.062 30.801 1.00 96.88 117 THR A O 1
ATOM 878 N N . THR A 1 118 ? -10.133 -2.246 30.969 1.00 95.25 118 THR A N 1
ATOM 879 C CA . THR A 1 118 ? -9.418 -1.492 29.930 1.00 95.25 118 THR A CA 1
ATOM 880 C C . THR A 1 118 ? -7.952 -1.292 30.301 1.00 95.25 118 THR A C 1
ATOM 882 O O . THR A 1 118 ? -7.653 -0.886 31.416 1.00 95.25 118 THR A O 1
ATOM 885 N N . ASP A 1 119 ? -7.050 -1.457 29.344 1.00 93.38 119 ASP A N 1
ATOM 886 C CA . ASP A 1 119 ? -5.632 -1.118 29.457 1.00 93.38 119 ASP A CA 1
ATOM 887 C C . ASP A 1 119 ? -5.265 -0.165 28.314 1.00 93.38 119 ASP A C 1
ATOM 889 O O . ASP A 1 119 ? -4.680 -0.531 27.291 1.00 93.38 119 ASP A O 1
ATOM 893 N N . ILE A 1 120 ? -5.733 1.074 28.460 1.00 91.62 120 ILE A N 1
ATOM 894 C CA . ILE A 1 120 ? -5.603 2.128 27.459 1.00 91.62 120 ILE A CA 1
ATOM 895 C C . ILE A 1 120 ? -4.508 3.072 27.936 1.00 91.62 120 ILE A C 1
ATOM 897 O O . ILE A 1 120 ? -4.724 3.925 28.794 1.00 91.62 120 ILE A O 1
ATOM 901 N N . LYS A 1 121 ? -3.315 2.908 27.369 1.00 85.56 121 LYS A N 1
ATOM 902 C CA . LYS A 1 121 ? -2.123 3.626 27.823 1.00 85.56 121 LYS A CA 1
ATOM 903 C C . LYS A 1 121 ? -2.183 5.117 27.461 1.00 85.56 121 LYS A C 1
ATOM 905 O O . LYS A 1 121 ? -2.491 5.498 26.328 1.00 85.56 121 LYS A O 1
ATOM 910 N N . HIS A 1 122 ? -1.801 5.956 28.421 1.00 87.88 122 HIS A N 1
ATOM 911 C CA . HIS A 1 122 ? -1.531 7.380 28.243 1.00 87.88 122 HIS A CA 1
ATOM 912 C C . HIS A 1 122 ? -0.167 7.711 28.849 1.00 87.88 122 HIS A C 1
ATOM 914 O O . HIS A 1 122 ? 0.137 7.291 29.963 1.00 87.88 122 HIS A O 1
ATOM 920 N N . ALA A 1 123 ? 0.666 8.458 28.119 1.00 82.38 123 ALA A N 1
ATOM 921 C CA . ALA A 1 123 ? 2.046 8.721 28.533 1.00 82.38 123 ALA A CA 1
ATOM 922 C C . ALA A 1 123 ? 2.137 9.507 29.854 1.00 82.38 123 ALA A C 1
ATOM 924 O O . ALA A 1 123 ? 3.079 9.313 30.614 1.00 82.38 123 ALA A O 1
ATOM 925 N N . GLY A 1 124 ? 1.150 10.364 30.137 1.00 79.50 124 GLY A N 1
ATOM 926 C CA . GLY A 1 124 ? 1.048 11.097 31.403 1.00 79.50 124 GLY A CA 1
ATOM 927 C C . GLY A 1 124 ? 0.383 10.315 32.542 1.00 79.50 124 GLY A C 1
ATOM 928 O O . GLY A 1 124 ? 0.203 10.878 33.616 1.00 79.50 124 GLY A O 1
ATOM 929 N N . GLY A 1 125 ? -0.011 9.055 32.315 1.00 84.44 125 GLY A N 1
ATOM 930 C CA . GLY A 1 125 ? -0.835 8.278 33.243 1.00 84.44 125 GLY A CA 1
ATOM 931 C C . GLY A 1 125 ? -2.260 8.823 33.386 1.00 84.44 125 GLY A C 1
ATOM 932 O O . GLY A 1 125 ? -2.707 9.648 32.580 1.00 84.44 125 GLY A O 1
ATOM 933 N N . SER A 1 126 ? -2.962 8.353 34.419 1.00 87.19 126 SER A N 1
ATOM 934 C CA . SER A 1 126 ? -4.282 8.845 34.823 1.00 87.19 126 SER A CA 1
ATOM 935 C C . SER A 1 126 ? -4.154 10.214 35.490 1.00 87.19 126 SER A C 1
ATOM 937 O O . SER A 1 126 ? -3.472 10.357 36.505 1.00 87.19 126 SER A O 1
ATOM 939 N N . ILE A 1 127 ? -4.813 11.228 34.932 1.00 86.88 127 ILE A N 1
ATOM 940 C CA . ILE A 1 127 ? -4.710 12.622 35.399 1.00 86.88 127 ILE A CA 1
ATOM 941 C C . ILE A 1 127 ? -6.050 13.215 35.861 1.00 86.88 127 ILE A C 1
ATOM 943 O O . ILE A 1 127 ? -6.071 14.298 36.447 1.00 86.88 127 ILE A O 1
ATOM 947 N N . LEU A 1 128 ? -7.169 12.529 35.618 1.00 89.56 128 LEU A N 1
ATOM 948 C CA . LEU A 1 128 ? -8.518 12.918 36.025 1.00 89.56 128 LEU A CA 1
ATOM 949 C C . LEU A 1 128 ? -9.157 11.834 36.902 1.00 89.56 128 LEU A C 1
ATOM 951 O O . LEU A 1 128 ? -9.027 10.644 36.639 1.00 89.56 128 LEU A O 1
ATOM 955 N N . ASP A 1 129 ? -9.921 12.269 37.903 1.00 91.56 129 ASP A N 1
ATOM 956 C CA . ASP A 1 129 ? -10.794 11.413 38.711 1.00 91.56 129 ASP A CA 1
ATOM 957 C C . ASP A 1 129 ? -12.217 11.423 38.115 1.00 91.56 129 ASP A C 1
ATOM 959 O O . ASP A 1 129 ? -12.827 12.500 38.061 1.00 91.56 129 ASP A O 1
ATOM 963 N N . PRO A 1 130 ? -12.780 10.268 37.699 1.00 92.19 130 PRO A N 1
ATOM 964 C CA . PRO A 1 130 ? -14.144 10.165 37.174 1.00 92.19 130 PRO A CA 1
ATOM 965 C C . PRO A 1 130 ? -15.233 10.717 38.102 1.00 92.19 130 PRO A C 1
ATOM 967 O O . PRO A 1 130 ? -16.294 11.138 37.635 1.00 92.19 130 PRO A O 1
ATOM 970 N N . THR A 1 131 ? -15.005 10.724 39.414 1.00 93.69 131 THR A N 1
ATOM 971 C CA . THR A 1 131 ? -15.954 11.242 40.413 1.00 93.69 131 THR A CA 1
ATOM 972 C C . THR A 1 131 ? -15.767 12.737 40.690 1.00 93.69 131 THR A C 1
ATOM 974 O O . THR A 1 131 ? -16.657 13.392 41.238 1.00 93.69 131 THR A O 1
ATOM 977 N N . GLY A 1 132 ? -14.641 13.306 40.250 1.00 94.12 132 GLY A N 1
ATOM 978 C CA . GLY A 1 132 ? -14.254 14.689 40.491 1.00 94.12 132 GLY A CA 1
ATOM 979 C C . GLY A 1 132 ? -15.001 15.719 39.635 1.00 94.12 132 GLY A C 1
ATOM 980 O O . GLY A 1 132 ? -15.482 15.458 38.527 1.00 94.12 132 GLY A O 1
ATOM 981 N N . THR A 1 133 ? -15.046 16.959 40.128 1.00 95.00 133 THR A N 1
ATOM 982 C CA . THR A 1 133 ? -15.727 18.083 39.459 1.00 95.00 133 THR A CA 1
ATOM 983 C C . THR A 1 133 ? -15.127 18.419 38.095 1.00 95.00 133 THR A C 1
ATOM 985 O O . THR A 1 133 ? -15.873 18.759 37.175 1.00 95.00 133 THR A O 1
ATOM 988 N N . ALA A 1 134 ? -13.806 18.292 37.942 1.00 93.75 134 ALA A N 1
ATOM 989 C CA . ALA A 1 134 ? -13.100 18.527 36.685 1.00 93.75 134 ALA A CA 1
ATOM 990 C C . ALA A 1 134 ? -13.610 17.601 35.568 1.00 93.75 134 ALA A C 1
ATOM 992 O O . ALA A 1 134 ? -14.112 18.074 34.546 1.00 93.75 134 ALA A O 1
ATOM 993 N N . TYR A 1 135 ? -13.573 16.287 35.802 1.00 95.38 135 TYR A N 1
ATOM 994 C CA . TYR A 1 135 ? -14.047 15.283 34.852 1.00 95.38 135 TYR A CA 1
ATOM 995 C C . TYR A 1 135 ? -15.531 15.479 34.518 1.00 95.38 135 TYR A C 1
ATOM 997 O O . TYR A 1 135 ? -15.902 15.543 33.348 1.00 95.38 135 TYR A O 1
ATOM 1005 N N . GLN A 1 136 ? -16.387 15.657 35.530 1.00 95.56 136 GLN A N 1
ATOM 1006 C CA . GLN A 1 136 ? -17.830 15.821 35.316 1.00 95.56 136 GLN A CA 1
ATOM 1007 C C . GLN A 1 136 ? -18.179 17.115 34.567 1.00 95.56 136 GLN A C 1
ATOM 1009 O O . GLN A 1 136 ? -19.202 17.186 33.883 1.00 95.56 136 GLN A O 1
ATOM 1014 N N . THR A 1 137 ? -17.356 18.159 34.685 1.00 96.25 137 THR A N 1
ATOM 1015 C CA . THR A 1 137 ? -17.521 19.401 33.914 1.00 96.25 137 THR A CA 1
ATOM 1016 C C . THR A 1 137 ? -17.145 19.184 32.451 1.00 96.25 137 THR A C 1
ATOM 1018 O O . THR A 1 137 ? -17.939 19.520 31.573 1.00 96.25 137 THR A O 1
ATOM 1021 N N . LEU A 1 138 ? -16.001 18.542 32.184 1.00 95.69 138 LEU A N 1
ATOM 1022 C CA . LEU A 1 138 ? -15.584 18.184 30.824 1.00 95.69 138 LEU A CA 1
ATOM 1023 C C . LEU A 1 138 ? -16.596 17.252 30.148 1.00 95.69 138 LEU A C 1
ATOM 1025 O O . LEU A 1 138 ? -17.014 17.519 29.024 1.00 95.69 138 LEU A O 1
ATOM 1029 N N . ARG A 1 139 ? -17.054 16.207 30.847 1.00 93.25 139 ARG A N 1
ATOM 1030 C CA . ARG A 1 139 ? -18.056 15.260 30.341 1.00 93.25 139 ARG A CA 1
ATOM 1031 C C . ARG A 1 139 ? -19.346 15.959 29.928 1.00 93.25 139 ARG A C 1
ATOM 1033 O O . ARG A 1 139 ? -19.813 15.743 28.815 1.00 93.25 139 ARG A O 1
ATOM 1040 N N . ARG A 1 140 ? -19.894 16.824 30.787 1.00 91.56 140 ARG A N 1
ATOM 1041 C CA . ARG A 1 140 ? -21.125 17.573 30.483 1.00 91.56 140 ARG A CA 1
ATOM 1042 C C . ARG A 1 140 ? -20.942 18.539 29.318 1.00 91.56 140 ARG A C 1
ATOM 1044 O O . ARG A 1 140 ? -21.824 18.632 28.473 1.00 91.56 140 ARG A O 1
ATOM 1051 N N . TRP A 1 141 ? -19.799 19.219 29.244 1.00 93.56 141 TRP A N 1
ATOM 1052 C CA . TRP A 1 141 ? -19.480 20.091 28.115 1.00 93.56 141 TRP A CA 1
ATOM 1053 C C . TRP A 1 141 ? -19.397 19.313 26.795 1.00 93.56 141 TRP A C 1
ATOM 1055 O O . TRP A 1 141 ? -19.993 19.739 25.807 1.00 93.56 141 TRP A O 1
ATOM 1065 N N . ILE A 1 142 ? -18.745 18.144 26.783 1.00 91.81 142 ILE A N 1
ATOM 1066 C CA . ILE A 1 142 ? -18.664 17.273 25.599 1.00 91.81 142 ILE A CA 1
ATOM 1067 C C . ILE A 1 142 ? -20.045 16.751 25.193 1.00 91.81 142 ILE A C 1
ATOM 1069 O O . ILE A 1 142 ? -20.427 16.884 24.032 1.00 91.81 142 ILE A O 1
ATOM 1073 N N . GLN A 1 143 ? -20.827 16.236 26.145 1.00 85.31 143 GLN A N 1
ATOM 1074 C CA . GLN A 1 143 ? -22.195 15.760 25.899 1.00 85.31 143 GLN A CA 1
ATOM 1075 C C . GLN A 1 143 ? -23.119 16.867 25.369 1.00 85.31 143 GLN A C 1
ATOM 1077 O O . GLN A 1 143 ? -24.051 16.583 24.622 1.00 85.31 143 GLN A O 1
ATOM 1082 N N . ASN A 1 144 ? -22.836 18.129 25.700 1.00 86.12 144 ASN A N 1
ATOM 1083 C CA . ASN A 1 144 ? -23.551 19.297 25.193 1.00 86.12 144 ASN A CA 1
ATOM 1084 C C . ASN A 1 144 ? -22.935 19.882 23.899 1.00 86.12 144 ASN A C 1
ATOM 1086 O O . ASN A 1 144 ? -23.148 21.049 23.571 1.00 86.12 144 ASN A O 1
ATOM 1090 N N . GLY A 1 145 ? -22.149 19.091 23.160 1.00 84.19 145 GLY A N 1
ATOM 1091 C CA . GLY A 1 145 ? -21.602 19.444 21.845 1.00 84.19 145 GLY A CA 1
ATOM 1092 C C . GLY A 1 145 ? -20.240 20.140 21.863 1.00 84.19 145 GLY A C 1
ATOM 1093 O O . GLY A 1 145 ? -19.741 20.524 20.803 1.00 84.19 145 GLY A O 1
ATOM 1094 N N . ALA A 1 146 ? -19.621 20.313 23.034 1.00 92.06 146 ALA A N 1
ATOM 1095 C CA . ALA A 1 146 ? -18.312 20.944 23.213 1.00 92.06 146 ALA A CA 1
ATOM 1096 C C . ALA A 1 146 ? -18.159 22.272 22.442 1.00 92.06 146 ALA A C 1
ATOM 1098 O O . ALA A 1 146 ? -17.161 22.512 21.762 1.00 92.06 146 ALA A O 1
ATOM 1099 N N . THR A 1 147 ? -19.174 23.135 22.469 1.00 93.00 147 THR A N 1
ATOM 1100 C CA . THR A 1 147 ? -19.110 24.453 21.819 1.00 93.00 147 THR A CA 1
ATOM 1101 C C . THR A 1 147 ? -18.422 25.471 22.728 1.00 93.00 147 THR A C 1
ATOM 1103 O O . THR A 1 147 ? -18.437 25.338 23.953 1.00 93.00 147 THR A O 1
ATOM 1106 N N . GLU A 1 148 ? -17.823 26.507 22.139 1.00 94.50 148 GLU A N 1
ATOM 1107 C CA . GLU A 1 148 ? -17.050 27.526 22.866 1.00 94.50 148 GLU A CA 1
ATOM 1108 C C . GLU A 1 148 ? -17.858 28.206 23.985 1.00 94.50 148 GLU A C 1
ATOM 1110 O O . GLU A 1 148 ? -17.348 28.470 25.074 1.00 94.50 148 GLU A O 1
ATOM 1115 N N . ASN A 1 149 ? -19.152 28.421 23.730 1.00 93.56 149 ASN A N 1
ATOM 1116 C CA . ASN A 1 149 ? -20.097 29.049 24.652 1.00 93.56 149 ASN A CA 1
ATOM 1117 C C . ASN A 1 149 ? -21.130 28.073 25.240 1.00 93.56 149 ASN A C 1
ATOM 1119 O O . ASN A 1 149 ? -22.106 28.516 25.839 1.00 93.56 149 ASN A O 1
ATOM 1123 N N . ASN A 1 150 ? -20.919 26.759 25.095 1.00 91.38 150 ASN A N 1
ATOM 1124 C CA . ASN A 1 150 ? -21.795 25.708 25.629 1.00 91.38 150 ASN A CA 1
ATOM 1125 C C . ASN A 1 150 ? -23.270 25.829 25.183 1.00 91.38 150 ASN A C 1
ATOM 1127 O O . ASN A 1 150 ? -24.199 25.583 25.948 1.00 91.38 150 ASN A O 1
ATOM 1131 N N . THR A 1 151 ? -23.475 26.228 23.930 1.00 88.25 151 THR A N 1
ATOM 1132 C CA . THR A 1 151 ? -24.776 26.490 23.297 1.00 88.25 151 THR A CA 1
ATOM 1133 C C . THR A 1 151 ? -25.579 25.239 22.917 1.00 88.25 151 THR A C 1
ATOM 1135 O O . THR A 1 151 ? -26.709 25.382 22.460 1.00 88.25 151 THR A O 1
ATOM 1138 N N . GLY A 1 152 ? -25.033 24.032 23.106 1.00 81.50 152 GLY A N 1
ATOM 1139 C CA . GLY A 1 152 ? -25.693 22.769 22.765 1.00 81.50 152 GLY A CA 1
ATOM 1140 C C . GLY A 1 152 ? -25.300 22.185 21.405 1.00 81.50 152 GLY A C 1
ATOM 1141 O O . GLY A 1 152 ? -24.547 22.782 20.630 1.00 81.50 152 GLY A O 1
ATOM 1142 N N . VAL A 1 153 ? -25.826 20.989 21.123 1.00 71.06 153 VAL A N 1
ATOM 1143 C CA . VAL A 1 153 ? -25.644 20.271 19.852 1.00 71.06 153 VAL A CA 1
ATOM 1144 C C . VAL A 1 153 ? -26.591 20.854 18.802 1.00 71.06 153 VAL A C 1
ATOM 1146 O O . VAL A 1 153 ? -27.801 20.921 19.014 1.00 71.06 153 VAL A O 1
ATOM 1149 N N . ARG A 1 154 ? -26.057 21.273 17.650 1.00 62.94 154 ARG A N 1
ATOM 1150 C CA . ARG A 1 154 ? -26.883 21.727 16.523 1.00 62.94 154 ARG A CA 1
ATOM 1151 C C . ARG A 1 154 ? -27.567 20.516 15.864 1.00 62.94 154 ARG A C 1
ATOM 1153 O O . ARG A 1 154 ? -26.885 19.515 15.653 1.00 62.94 154 ARG A O 1
ATOM 1160 N N . PRO A 1 155 ? -28.855 20.595 15.481 1.00 59.94 155 PRO A N 1
ATOM 1161 C CA . PRO A 1 155 ? -29.490 19.552 14.678 1.00 59.94 155 PRO A CA 1
ATOM 1162 C C . PRO A 1 155 ? -28.720 19.323 13.372 1.00 59.94 155 PRO A C 1
ATOM 1164 O O . PRO A 1 155 ? -28.389 20.288 12.673 1.00 59.94 155 PRO A O 1
ATOM 1167 N N . ALA A 1 156 ? -28.438 18.062 13.046 1.00 62.94 156 ALA A N 1
ATOM 1168 C CA . ALA A 1 156 ? -27.868 17.677 11.763 1.00 62.94 156 ALA A CA 1
ATOM 1169 C C . ALA A 1 156 ? -29.013 17.423 10.772 1.00 62.94 156 ALA A C 1
ATOM 1171 O O . ALA A 1 156 ? -29.758 16.462 10.923 1.00 62.94 156 ALA A O 1
ATOM 1172 N N . ASN A 1 157 ? -29.158 18.287 9.766 1.00 61.75 157 ASN A N 1
ATOM 1173 C CA . ASN A 1 157 ? -30.024 18.027 8.617 1.00 61.75 157 ASN A CA 1
ATOM 1174 C C . ASN A 1 157 ? -29.128 17.592 7.455 1.00 61.75 157 ASN A C 1
ATOM 1176 O O . ASN A 1 157 ? -28.661 18.437 6.692 1.00 61.75 157 ASN A O 1
ATOM 1180 N N . ALA A 1 158 ? -28.842 16.293 7.358 1.00 66.19 158 ALA A N 1
ATOM 1181 C CA . ALA A 1 158 ? -28.182 15.745 6.180 1.00 66.19 158 ALA A CA 1
ATOM 1182 C C . ALA A 1 158 ? -29.199 15.655 5.032 1.00 66.19 158 ALA A C 1
ATOM 1184 O O . ALA A 1 158 ? -30.301 15.130 5.202 1.00 66.19 158 ALA A O 1
ATOM 1185 N N . GLU A 1 15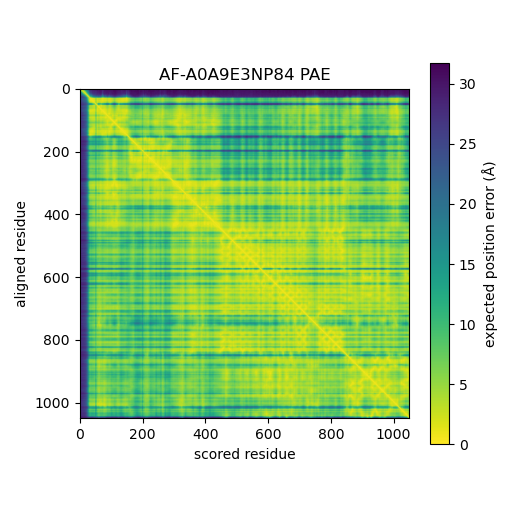9 ? -28.843 16.186 3.864 1.00 73.81 159 GLU A N 1
ATOM 1186 C CA . GLU A 1 159 ? -29.602 15.954 2.633 1.00 73.81 159 GLU A CA 1
ATOM 1187 C C . GLU A 1 159 ? -29.618 14.448 2.337 1.00 73.81 159 GLU A C 1
ATOM 1189 O O . GLU A 1 159 ? -28.588 13.795 2.473 1.00 73.81 159 GLU A O 1
ATOM 1194 N N . ARG A 1 160 ? -30.764 13.877 1.949 1.00 80.75 160 ARG A N 1
ATOM 1195 C CA . ARG A 1 160 ? -30.878 12.450 1.613 1.00 80.75 160 ARG A CA 1
ATOM 1196 C C . ARG A 1 160 ? -30.918 12.272 0.104 1.00 80.75 160 ARG A C 1
ATOM 1198 O O . ARG A 1 160 ? -31.811 12.797 -0.556 1.00 80.75 160 ARG A O 1
ATOM 1205 N N . GLN A 1 161 ? -29.968 11.514 -0.430 1.00 82.38 161 GLN A N 1
ATOM 1206 C CA . GLN A 1 161 ? -29.927 11.159 -1.847 1.00 82.38 161 GLN A CA 1
ATOM 1207 C C . GLN A 1 161 ? -30.825 9.949 -2.154 1.00 82.38 161 GLN A C 1
ATOM 1209 O O . GLN A 1 161 ? -31.110 9.161 -1.247 1.00 82.38 161 GLN A O 1
ATOM 1214 N N . PRO A 1 162 ? -31.242 9.752 -3.421 1.00 87.12 162 PRO A N 1
ATOM 1215 C CA . PRO A 1 162 ? -31.997 8.568 -3.827 1.00 87.12 162 PRO A CA 1
ATOM 1216 C C . PRO A 1 162 ? -31.325 7.256 -3.396 1.00 87.12 162 PRO A C 1
ATOM 1218 O O . PRO A 1 162 ? -30.099 7.147 -3.390 1.00 87.12 162 PRO A O 1
ATOM 1221 N N . CYS A 1 163 ? -32.136 6.263 -3.036 1.00 89.94 163 CYS A N 1
ATOM 1222 C CA . CYS A 1 163 ? -31.672 4.915 -2.712 1.00 89.94 163 CYS A CA 1
ATOM 1223 C C . CYS A 1 163 ? -31.138 4.176 -3.950 1.00 89.94 163 CYS A C 1
ATOM 1225 O O . CYS A 1 163 ? -31.410 4.551 -5.093 1.00 89.94 163 CYS A O 1
ATOM 1227 N N . ASN A 1 164 ? -30.412 3.080 -3.720 1.00 90.00 164 ASN A N 1
ATOM 1228 C CA . ASN A 1 164 ? -29.891 2.217 -4.777 1.00 90.00 164 ASN A CA 1
ATOM 1229 C C . ASN A 1 164 ? -30.736 0.927 -4.903 1.00 90.00 164 ASN A C 1
ATOM 1231 O O . ASN A 1 164 ? -30.997 0.278 -3.890 1.00 90.00 164 ASN A O 1
ATOM 1235 N N . PRO A 1 165 ? -31.178 0.528 -6.113 1.00 93.50 165 PRO A N 1
ATOM 1236 C CA . PRO A 1 165 ? -31.971 -0.688 -6.312 1.00 93.50 165 PRO A CA 1
ATOM 1237 C C . PRO A 1 165 ? -31.152 -1.992 -6.401 1.00 93.50 165 PRO A C 1
ATOM 1239 O O . PRO A 1 165 ? -31.749 -3.060 -6.541 1.00 93.50 165 PRO A O 1
ATOM 1242 N N . PHE A 1 166 ? -29.817 -1.928 -6.391 1.00 92.81 166 PHE A N 1
ATOM 1243 C CA . PHE A 1 166 ? -28.938 -3.087 -6.576 1.00 92.81 166 PHE A CA 1
ATOM 1244 C C . PHE A 1 166 ? -29.076 -4.112 -5.441 1.00 92.81 166 PHE A C 1
ATOM 1246 O O . PHE A 1 166 ? -28.896 -3.778 -4.280 1.00 92.81 166 PHE A O 1
ATOM 1253 N N . VAL A 1 167 ? -29.347 -5.378 -5.771 1.00 92.75 167 VAL A N 1
ATOM 1254 C CA . VAL A 1 167 ? -29.403 -6.476 -4.791 1.00 92.75 167 VAL A CA 1
ATOM 1255 C C . VAL A 1 167 ? -28.087 -7.262 -4.841 1.00 92.75 167 VAL A C 1
ATOM 1257 O O . VAL A 1 167 ? -27.791 -7.858 -5.880 1.00 92.75 167 VAL A O 1
ATOM 1260 N N . PRO A 1 168 ? -27.284 -7.283 -3.762 1.00 89.56 168 PRO A N 1
ATOM 1261 C CA . PRO A 1 168 ? -26.054 -8.058 -3.714 1.00 89.56 168 PRO A CA 1
ATOM 1262 C C . PRO A 1 168 ? -26.326 -9.565 -3.684 1.00 89.56 168 PRO A C 1
ATOM 1264 O O . PRO A 1 168 ? -27.365 -10.029 -3.221 1.00 89.56 168 PRO A O 1
ATOM 1267 N N . SER A 1 169 ? -25.343 -10.339 -4.138 1.00 84.75 169 SER A N 1
ATOM 1268 C CA . SER A 1 169 ? -25.351 -11.799 -4.034 1.00 84.75 169 SER A CA 1
ATOM 1269 C C . SER A 1 169 ? -24.509 -12.235 -2.836 1.00 84.75 169 SER A C 1
ATOM 1271 O O . SER A 1 169 ? -23.356 -11.815 -2.719 1.00 84.75 169 SER A O 1
ATOM 1273 N N . ARG A 1 170 ? -25.050 -13.113 -1.985 1.00 83.25 170 ARG A N 1
ATOM 1274 C CA . ARG A 1 170 ? -24.323 -13.767 -0.885 1.00 83.25 170 ARG A CA 1
ATOM 1275 C C . ARG A 1 170 ? -24.686 -15.253 -0.797 1.00 83.25 170 ARG A C 1
ATOM 1277 O O . ARG A 1 170 ? -25.845 -15.573 -1.044 1.00 83.25 170 ARG A O 1
ATOM 1284 N N . PRO A 1 171 ? -23.744 -16.150 -0.444 1.00 84.62 171 PRO A N 1
ATOM 1285 C CA . PRO A 1 171 ? -24.035 -17.576 -0.270 1.00 84.62 171 PRO A CA 1
ATOM 1286 C C . PRO A 1 171 ? -25.155 -17.858 0.739 1.00 84.62 171 PRO A C 1
ATOM 1288 O O . PRO A 1 171 ? -25.922 -18.798 0.556 1.00 84.62 171 PRO A O 1
ATOM 1291 N N . GLU A 1 172 ? -25.261 -17.036 1.782 1.00 85.06 172 GLU A N 1
ATOM 1292 C CA . GLU A 1 172 ? -26.249 -17.173 2.855 1.00 85.06 172 GLU A CA 1
ATOM 1293 C C . GLU A 1 172 ? -27.603 -16.520 2.524 1.00 85.06 172 GLU A C 1
ATOM 1295 O O . GLU A 1 172 ? -28.546 -16.640 3.304 1.00 85.06 172 GLU A O 1
ATOM 1300 N N . PHE A 1 173 ? -27.715 -15.833 1.382 1.00 90.00 173 PHE A N 1
ATOM 1301 C CA . PHE A 1 173 ? -28.910 -15.094 0.984 1.00 90.00 173 PHE A CA 1
ATOM 1302 C C . PHE A 1 173 ? -29.591 -15.737 -0.232 1.00 90.00 173 PHE A C 1
ATOM 1304 O O . PHE A 1 173 ? -29.085 -15.679 -1.354 1.00 90.00 173 PHE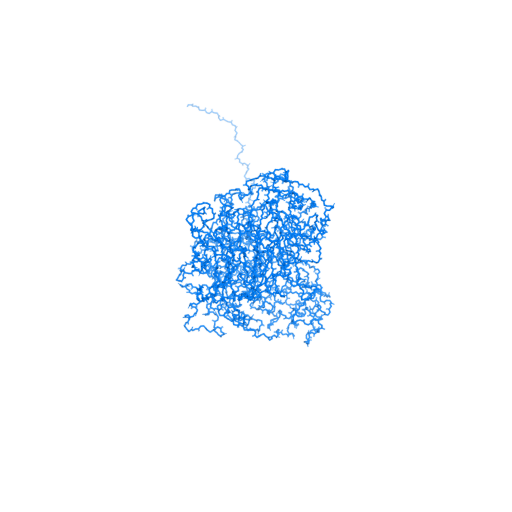 A O 1
ATOM 1311 N N . ASP A 1 174 ? -30.782 -16.303 -0.025 1.00 89.62 174 ASP A N 1
ATOM 1312 C CA . ASP A 1 174 ? -31.637 -16.790 -1.111 1.00 89.62 174 ASP A CA 1
ATOM 1313 C C . ASP A 1 174 ? -32.542 -15.664 -1.625 1.00 89.62 174 ASP A C 1
ATOM 1315 O O . ASP A 1 174 ? -33.577 -15.335 -1.045 1.00 89.62 174 ASP A O 1
ATOM 1319 N N . VAL A 1 175 ? -32.164 -15.091 -2.766 1.00 93.00 175 VAL A N 1
ATOM 1320 C CA . VAL A 1 175 ? -32.916 -14.004 -3.408 1.00 93.00 175 VAL A CA 1
ATOM 1321 C C . VAL A 1 175 ? -34.321 -14.424 -3.862 1.00 93.00 175 VAL A C 1
ATOM 1323 O O . VAL A 1 175 ? -35.195 -13.572 -4.037 1.00 93.00 175 VAL A O 1
ATOM 1326 N N . THR A 1 176 ? -34.568 -15.722 -4.059 1.00 93.06 176 THR A N 1
ATOM 1327 C CA . THR A 1 176 ? -35.794 -16.241 -4.689 1.00 93.06 176 THR A CA 1
ATOM 1328 C C . THR A 1 176 ? -36.890 -16.605 -3.697 1.00 93.06 176 THR A C 1
ATOM 1330 O O . THR A 1 176 ? -38.047 -16.776 -4.096 1.00 93.06 176 THR A O 1
ATOM 1333 N N . ARG A 1 177 ? -36.555 -16.701 -2.408 1.00 92.69 177 ARG A N 1
ATOM 1334 C CA . ARG A 1 177 ? -37.437 -17.254 -1.384 1.00 92.69 177 ARG A CA 1
ATOM 1335 C C . ARG A 1 177 ? -37.615 -16.284 -0.224 1.00 92.69 177 ARG A C 1
ATOM 1337 O O . ARG A 1 177 ? -36.650 -15.752 0.310 1.00 92.69 177 ARG A O 1
ATOM 1344 N N . ASP A 1 178 ? -38.864 -16.086 0.191 1.00 92.31 178 ASP A N 1
ATOM 1345 C CA . ASP A 1 178 ? -39.154 -15.310 1.398 1.00 92.31 178 ASP A CA 1
ATOM 1346 C C . ASP A 1 178 ? -38.601 -16.026 2.647 1.00 92.31 178 ASP A C 1
ATOM 1348 O O . ASP A 1 178 ? -38.708 -17.260 2.740 1.00 92.31 178 ASP A O 1
ATOM 1352 N N . PRO A 1 179 ? -38.053 -15.281 3.625 1.00 90.25 179 PRO A N 1
ATOM 1353 C CA . PRO A 1 179 ? -37.633 -15.838 4.902 1.00 90.25 179 PRO A CA 1
ATOM 1354 C C . PRO A 1 179 ? -38.784 -16.609 5.567 1.00 90.25 179 PRO A C 1
ATOM 1356 O O . PRO A 1 179 ? -39.911 -16.116 5.616 1.00 90.25 179 PRO A O 1
ATOM 1359 N N . PRO A 1 180 ? -38.538 -17.814 6.111 1.00 86.69 180 PRO A N 1
ATOM 1360 C CA . PRO A 1 180 ? -39.597 -18.656 6.667 1.00 86.69 180 PRO A CA 1
ATOM 1361 C C . PRO A 1 180 ? -40.133 -18.159 8.021 1.00 86.69 180 PRO A C 1
ATOM 1363 O O . PRO A 1 180 ? -41.046 -18.776 8.573 1.00 86.69 180 PRO A O 1
ATOM 1366 N N . ARG A 1 181 ? -39.559 -17.090 8.590 1.00 89.06 181 ARG A N 1
ATOM 1367 C CA . ARG A 1 181 ? -39.924 -16.575 9.914 1.00 89.06 181 ARG A CA 1
ATOM 1368 C C . ARG A 1 181 ? -41.213 -15.752 9.861 1.00 89.06 181 ARG A C 1
ATOM 1370 O O . ARG A 1 181 ? -41.466 -15.003 8.920 1.00 89.06 181 ARG A O 1
ATOM 1377 N N . GLY A 1 182 ? -42.027 -15.868 10.912 1.00 90.75 182 GLY A N 1
ATOM 1378 C CA . GLY A 1 182 ? -43.331 -15.199 10.997 1.00 90.75 182 GLY A CA 1
ATOM 1379 C C . GLY A 1 182 ? -43.263 -13.668 11.070 1.00 90.75 182 GLY A C 1
ATOM 1380 O O . GLY A 1 182 ? -44.240 -13.001 10.734 1.00 90.75 182 GLY A O 1
ATOM 1381 N N . ASP A 1 183 ? -42.122 -13.097 11.465 1.00 94.62 183 ASP A N 1
ATOM 1382 C CA . ASP A 1 183 ? -41.917 -11.650 11.582 1.00 94.62 183 ASP A CA 1
ATOM 1383 C C . ASP A 1 183 ? -41.622 -10.957 10.238 1.00 94.62 183 ASP A C 1
ATOM 1385 O O . ASP A 1 183 ? -41.700 -9.730 10.167 1.00 94.62 183 ASP A O 1
ATOM 1389 N N . PHE A 1 184 ? -41.365 -11.700 9.152 1.00 96.19 184 PHE A N 1
ATOM 1390 C CA . PHE A 1 184 ? -41.075 -11.116 7.833 1.00 96.19 184 PHE A CA 1
ATOM 1391 C C . PHE A 1 184 ? -42.216 -10.222 7.315 1.00 96.19 184 PHE A C 1
ATOM 1393 O O . PHE A 1 184 ? -41.975 -9.151 6.755 1.00 96.19 184 PHE A O 1
ATOM 1400 N N . ALA A 1 185 ? -43.474 -10.606 7.560 1.00 94.69 185 ALA A N 1
ATOM 1401 C CA . ALA A 1 185 ? -44.628 -9.777 7.211 1.00 94.69 185 ALA A CA 1
ATOM 1402 C C . ALA A 1 185 ? -44.650 -8.457 8.005 1.00 94.69 185 ALA A C 1
ATOM 1404 O O . ALA A 1 185 ? -44.907 -7.398 7.436 1.00 94.69 185 ALA A O 1
ATOM 1405 N N . ALA A 1 186 ? -44.316 -8.503 9.300 1.00 94.75 186 ALA A N 1
ATOM 1406 C CA . ALA A 1 186 ? -44.218 -7.307 10.133 1.00 94.75 186 ALA A CA 1
ATOM 1407 C C . ALA A 1 186 ? -43.068 -6.395 9.676 1.00 94.75 186 ALA A C 1
ATOM 1409 O O . ALA A 1 186 ? -43.245 -5.178 9.613 1.00 94.75 186 ALA A O 1
ATOM 1410 N N . PHE A 1 187 ? -41.928 -6.972 9.284 1.00 96.62 187 PHE A N 1
ATOM 1411 C CA . PHE A 1 187 ? -40.825 -6.214 8.698 1.00 96.62 187 PHE A CA 1
ATOM 1412 C C . PHE A 1 187 ? -41.250 -5.500 7.412 1.00 96.62 187 PHE A C 1
ATOM 1414 O O . PHE A 1 187 ? -41.056 -4.290 7.291 1.00 96.62 187 PHE A O 1
ATOM 1421 N N . ARG A 1 188 ? -41.874 -6.223 6.472 1.00 95.75 188 ARG A N 1
ATOM 1422 C CA . ARG A 1 188 ? -42.372 -5.659 5.208 1.00 95.75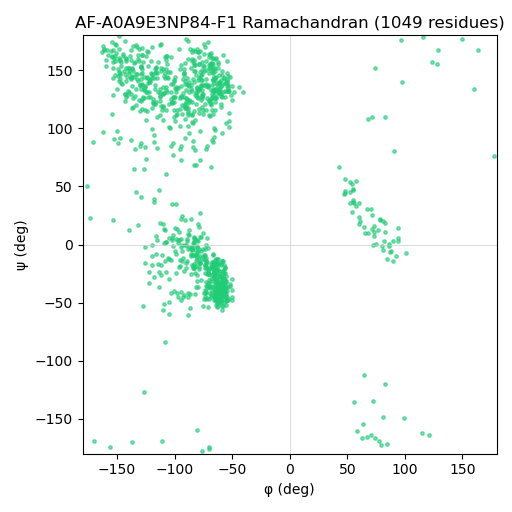 188 ARG A CA 1
ATOM 1423 C C . ARG A 1 188 ? -43.294 -4.470 5.441 1.00 95.75 188 ARG A C 1
ATOM 1425 O O . ARG A 1 188 ? -43.126 -3.443 4.788 1.00 95.75 188 ARG A O 1
ATOM 1432 N N . ASP A 1 189 ? -44.250 -4.625 6.351 1.00 94.12 189 ASP A N 1
ATOM 1433 C CA . ASP A 1 189 ? -45.346 -3.669 6.503 1.00 94.12 189 ASP A CA 1
ATOM 1434 C C . ASP A 1 189 ? -44.987 -2.485 7.415 1.00 94.12 189 ASP A C 1
ATOM 1436 O O . ASP A 1 189 ? -45.570 -1.413 7.263 1.00 94.12 189 ASP A O 1
ATOM 1440 N N . ARG A 1 190 ? -44.039 -2.645 8.355 1.00 93.44 190 ARG A N 1
ATOM 1441 C CA . ARG A 1 190 ? -43.718 -1.611 9.362 1.00 93.44 190 ARG A CA 1
ATOM 1442 C C . ARG A 1 190 ? -42.270 -1.134 9.367 1.00 93.44 190 ARG A C 1
ATOM 1444 O O . ARG A 1 190 ? -42.036 0.033 9.658 1.00 93.44 190 ARG A O 1
ATOM 1451 N N . VAL A 1 191 ? -41.303 -1.993 9.050 1.00 95.81 191 VAL A N 1
ATOM 1452 C CA . VAL A 1 191 ? -39.869 -1.663 9.159 1.00 95.81 191 VAL A CA 1
ATOM 1453 C C . VAL A 1 191 ? -39.278 -1.214 7.827 1.00 95.81 191 VAL A C 1
ATOM 1455 O O . VAL A 1 191 ? -38.587 -0.197 7.770 1.00 95.81 191 VAL A O 1
ATOM 1458 N N . ASN A 1 192 ? -39.573 -1.918 6.733 1.00 95.75 192 ASN A N 1
ATOM 1459 C CA . ASN A 1 192 ? -39.073 -1.555 5.407 1.00 95.75 192 ASN A CA 1
ATOM 1460 C C . ASN A 1 192 ? -39.461 -0.115 4.993 1.00 95.75 192 ASN A C 1
ATOM 1462 O O . ASN A 1 192 ? -38.598 0.576 4.450 1.00 95.75 192 ASN A O 1
ATOM 1466 N N . PRO A 1 193 ? -40.671 0.411 5.296 1.00 94.50 193 PRO A N 1
ATOM 1467 C CA . PRO A 1 193 ? -40.993 1.822 5.059 1.00 94.50 193 PRO A CA 1
ATOM 1468 C C . PRO A 1 193 ? -40.094 2.799 5.835 1.00 94.50 193 PRO A C 1
ATOM 1470 O O . PRO A 1 193 ? -39.651 3.792 5.263 1.00 94.50 193 PRO A O 1
ATOM 1473 N N . VAL A 1 194 ? -39.744 2.492 7.093 1.00 93.25 194 VAL A N 1
ATOM 1474 C CA . VAL A 1 194 ? -38.815 3.301 7.910 1.00 93.25 194 VAL A CA 1
ATOM 1475 C C . VAL A 1 194 ? -37.411 3.304 7.306 1.00 93.25 194 VAL A C 1
ATOM 1477 O O . VAL A 1 194 ? -36.804 4.364 7.131 1.00 93.25 194 VAL A O 1
ATOM 1480 N N . ILE A 1 195 ? -36.907 2.121 6.939 1.00 94.12 195 ILE A N 1
ATOM 1481 C CA . ILE A 1 195 ? -35.584 1.957 6.323 1.00 94.12 195 ILE A CA 1
ATOM 1482 C C . ILE A 1 195 ? -35.510 2.697 4.985 1.00 94.12 195 ILE A C 1
ATOM 1484 O O . ILE A 1 195 ? -34.531 3.388 4.717 1.00 94.12 195 ILE A O 1
ATOM 1488 N N . THR A 1 196 ? -36.532 2.569 4.142 1.00 92.44 196 THR A N 1
ATOM 1489 C CA . THR A 1 196 ? -36.519 3.124 2.780 1.00 92.44 196 THR A CA 1
ATOM 1490 C C . THR A 1 196 ? -36.938 4.592 2.719 1.00 92.44 196 THR A C 1
ATOM 1492 O O . THR A 1 196 ? -36.610 5.267 1.748 1.00 92.44 196 THR A O 1
ATOM 1495 N N . GLY A 1 197 ? -37.594 5.114 3.762 1.00 86.44 197 GLY A N 1
ATOM 1496 C CA . GLY A 1 197 ? -38.151 6.470 3.761 1.00 86.44 197 GLY A CA 1
ATOM 1497 C C . GLY A 1 197 ? -39.366 6.601 2.842 1.00 86.44 197 GLY A C 1
ATOM 1498 O O . GLY A 1 197 ? -39.571 7.652 2.241 1.00 86.44 197 GLY A O 1
ATOM 1499 N N . ASN A 1 198 ? -40.122 5.511 2.692 1.00 78.00 198 ASN A N 1
ATOM 1500 C CA . ASN A 1 198 ? -41.345 5.444 1.897 1.00 78.00 198 ASN A CA 1
ATOM 1501 C C . ASN A 1 198 ? -42.587 5.472 2.808 1.00 78.00 198 ASN A C 1
ATOM 1503 O O . ASN A 1 198 ? -42.519 5.153 3.996 1.00 78.00 198 ASN A O 1
ATOM 1507 N N . GLY A 1 199 ? -43.751 5.795 2.234 1.00 70.38 199 GLY A N 1
ATOM 1508 C CA . GLY A 1 199 ? -45.006 5.911 2.986 1.00 70.38 199 GLY A CA 1
ATOM 1509 C C . GLY A 1 199 ? -45.024 7.164 3.866 1.00 70.38 199 GLY A C 1
ATOM 1510 O O . GLY A 1 199 ? -44.640 8.236 3.406 1.00 70.38 199 GLY A O 1
ATOM 1511 N N . ASP A 1 200 ? -45.448 7.026 5.124 1.00 63.12 200 ASP A N 1
ATOM 1512 C CA . ASP A 1 200 ? -45.524 8.142 6.084 1.00 63.12 200 ASP A CA 1
ATOM 1513 C C . ASP A 1 200 ? -44.189 8.416 6.815 1.00 63.12 200 ASP A C 1
ATOM 1515 O O . ASP A 1 200 ? -44.089 9.365 7.596 1.00 63.12 200 ASP A O 1
ATOM 1519 N N . SER A 1 201 ? -43.144 7.605 6.586 1.00 69.19 201 SER A N 1
ATOM 1520 C CA . SER A 1 201 ? -41.836 7.783 7.232 1.00 69.19 201 SER A CA 1
ATOM 1521 C C . SER A 1 201 ? -40.904 8.653 6.391 1.00 69.19 201 SER A C 1
ATOM 1523 O O . SER A 1 201 ? -40.614 8.349 5.238 1.00 69.19 201 SER A O 1
ATOM 1525 N N . SER A 1 202 ? -40.354 9.704 7.004 1.00 69.50 202 SER A N 1
ATOM 1526 C CA . SER A 1 202 ? -39.302 10.542 6.411 1.00 69.50 202 SER A CA 1
ATOM 1527 C C . SER A 1 202 ? -37.889 10.165 6.886 1.00 69.50 202 SER A C 1
ATOM 1529 O O . SER A 1 202 ? -36.954 10.940 6.683 1.00 69.50 202 SER A O 1
ATOM 1531 N N . THR A 1 203 ? -37.711 9.000 7.530 1.00 81.06 203 THR A N 1
ATOM 1532 C CA . THR A 1 203 ? -36.436 8.571 8.136 1.00 81.06 203 THR A CA 1
ATOM 1533 C C . THR A 1 203 ? -35.379 8.200 7.093 1.00 81.06 203 THR A C 1
ATOM 1535 O O . THR A 1 203 ? -34.282 8.758 7.133 1.00 81.06 203 THR A O 1
ATOM 1538 N N . GLY A 1 204 ? -35.700 7.298 6.157 1.00 86.12 204 GLY A N 1
ATOM 1539 C CA . GLY A 1 204 ? -34.914 7.054 4.940 1.00 86.12 204 GLY A CA 1
ATOM 1540 C C . GLY A 1 204 ? -33.454 6.648 5.152 1.00 86.12 204 GLY A C 1
ATOM 1541 O O . GLY A 1 204 ? -32.561 7.283 4.594 1.00 86.12 204 GLY A O 1
ATOM 1542 N N . CYS A 1 205 ? -33.195 5.591 5.928 1.00 90.75 205 CYS A N 1
ATOM 1543 C CA . CYS A 1 205 ? -31.848 5.040 6.142 1.00 90.75 205 CYS A CA 1
ATOM 1544 C C . CYS A 1 205 ? -31.156 4.597 4.838 1.00 90.75 205 CYS A C 1
ATOM 1546 O O . CYS A 1 205 ? -29.941 4.742 4.711 1.00 90.75 205 CYS A O 1
ATOM 1548 N N . ALA A 1 206 ? -31.917 4.085 3.865 1.00 92.81 206 ALA A N 1
ATOM 1549 C CA . ALA A 1 206 ? -31.437 3.567 2.580 1.00 92.81 206 ALA A CA 1
ATOM 1550 C C . ALA A 1 206 ? -31.032 4.653 1.563 1.00 92.81 206 ALA A C 1
ATOM 1552 O O . ALA A 1 206 ? -30.814 4.345 0.391 1.00 92.81 206 ALA A O 1
ATOM 1553 N N . ALA A 1 207 ? -30.949 5.922 1.975 1.00 88.00 207 ALA A N 1
ATOM 1554 C CA . ALA A 1 207 ? -30.481 7.010 1.121 1.00 88.00 207 ALA A CA 1
ATOM 1555 C C . ALA A 1 207 ? -29.066 6.731 0.579 1.00 88.00 207 ALA A C 1
ATOM 1557 O O . ALA A 1 207 ? -28.222 6.189 1.294 1.00 88.00 207 ALA A O 1
ATOM 1558 N N . GLY A 1 208 ? -28.786 7.116 -0.671 1.00 82.75 208 GLY A N 1
ATOM 1559 C CA . GLY A 1 208 ? -27.529 6.794 -1.367 1.00 82.75 208 GLY A CA 1
ATOM 1560 C C . GLY A 1 208 ? -26.259 7.320 -0.686 1.00 82.75 208 GLY A C 1
ATOM 1561 O O . GLY A 1 208 ? -25.205 6.700 -0.784 1.00 82.75 208 GLY A O 1
ATOM 1562 N N . ASN A 1 209 ? -26.368 8.416 0.064 1.00 78.38 209 ASN A N 1
ATOM 1563 C CA . ASN A 1 209 ? -25.300 8.991 0.888 1.00 78.38 209 ASN A CA 1
ATOM 1564 C C . ASN A 1 209 ? -25.356 8.550 2.368 1.00 78.38 209 ASN A C 1
ATOM 1566 O O . ASN A 1 209 ? -24.673 9.123 3.215 1.00 78.38 209 ASN A O 1
ATOM 1570 N N . CYS A 1 210 ? -26.187 7.554 2.676 1.00 84.94 210 CYS A N 1
ATOM 1571 C CA . CYS A 1 210 ? -26.286 6.835 3.946 1.00 84.94 210 CYS A CA 1
ATOM 1572 C C . CYS A 1 210 ? -26.167 5.330 3.643 1.00 84.94 210 CYS A C 1
ATOM 1574 O O . CYS A 1 210 ? -25.242 4.928 2.948 1.00 84.94 210 CYS A O 1
ATOM 1576 N N . HIS A 1 211 ? -27.085 4.466 4.081 1.00 90.75 211 HIS A N 1
ATOM 1577 C CA . HIS A 1 211 ? -26.981 3.015 3.867 1.00 90.75 211 HIS A CA 1
ATOM 1578 C C . HIS A 1 211 ? -27.368 2.543 2.454 1.00 90.75 211 HIS A C 1
ATOM 1580 O O . HIS A 1 211 ? -27.381 1.347 2.205 1.00 90.75 211 HIS A O 1
ATOM 1586 N N . GLY A 1 212 ? -27.636 3.444 1.508 1.00 88.38 212 GLY A N 1
ATOM 1587 C CA . GLY A 1 212 ? -27.884 3.132 0.094 1.00 88.38 212 GLY A CA 1
ATOM 1588 C C . GLY A 1 212 ? -26.626 2.961 -0.763 1.00 88.38 212 GLY A C 1
ATOM 1589 O O . GLY A 1 212 ? -26.738 2.808 -1.979 1.00 88.38 212 GLY A O 1
ATOM 1590 N N . THR A 1 213 ? -25.431 2.990 -0.166 1.00 83.94 213 THR A N 1
ATOM 1591 C CA . THR A 1 213 ? -24.158 2.711 -0.849 1.00 83.94 213 THR A CA 1
ATOM 1592 C C . THR A 1 213 ? -23.589 1.360 -0.436 1.00 83.94 213 THR A C 1
ATOM 1594 O O . THR A 1 213 ? -23.485 1.053 0.750 1.00 83.94 213 THR A O 1
ATOM 1597 N N . VAL A 1 214 ? -23.161 0.562 -1.417 1.00 79.31 214 VAL A N 1
ATOM 1598 C CA . VAL A 1 214 ? -22.524 -0.750 -1.192 1.00 79.31 214 VAL A CA 1
ATOM 1599 C C . VAL A 1 214 ? -21.158 -0.648 -0.504 1.00 79.31 214 VAL A C 1
ATOM 1601 O O . VAL A 1 214 ? -20.586 -1.661 -0.118 1.00 79.31 214 VAL A O 1
ATOM 1604 N N . ALA A 1 215 ? -20.629 0.570 -0.352 1.00 73.88 215 ALA A N 1
ATOM 1605 C CA . ALA A 1 215 ? -19.418 0.833 0.417 1.00 73.88 215 ALA A CA 1
ATOM 1606 C C . ALA A 1 215 ? -19.638 0.692 1.933 1.00 73.88 215 ALA A C 1
ATOM 1608 O O . ALA A 1 215 ? -18.705 0.414 2.686 1.00 73.88 215 ALA A O 1
ATOM 1609 N N . ASN A 1 216 ? -20.880 0.873 2.390 1.00 78.69 216 ASN A N 1
ATOM 1610 C CA . ASN A 1 216 ? -21.209 0.755 3.799 1.00 78.69 216 ASN A CA 1
ATOM 1611 C C . ASN A 1 216 ? -21.310 -0.706 4.227 1.00 78.69 216 ASN A C 1
ATOM 1613 O O . ASN A 1 216 ? -21.802 -1.562 3.499 1.00 78.69 216 ASN A O 1
ATOM 1617 N N . SER A 1 217 ? -20.875 -0.985 5.459 1.00 80.69 217 SER A N 1
ATOM 1618 C CA . SER A 1 217 ? -20.987 -2.333 6.030 1.00 80.69 217 SER A CA 1
ATOM 1619 C C . SER A 1 217 ? -22.439 -2.780 6.177 1.00 80.69 217 SER A C 1
ATOM 1621 O O . SER A 1 217 ? -22.735 -3.943 5.930 1.00 80.69 217 SER A O 1
ATOM 1623 N N . LEU A 1 218 ? -23.325 -1.846 6.530 1.00 89.88 218 LEU A N 1
ATOM 1624 C CA . LEU A 1 218 ? -24.766 -2.033 6.436 1.00 89.88 218 LEU A CA 1
ATOM 1625 C C . LEU A 1 218 ? -25.250 -1.384 5.140 1.00 89.88 218 LEU A C 1
ATOM 1627 O O . LEU A 1 218 ? -25.151 -0.161 5.001 1.00 89.88 218 LEU A O 1
ATOM 1631 N N . TYR A 1 219 ? -25.773 -2.203 4.229 1.00 92.31 219 TYR A N 1
ATOM 1632 C CA . TYR A 1 219 ? -26.306 -1.774 2.942 1.00 92.31 219 TYR A CA 1
ATOM 1633 C C . TYR A 1 219 ? -27.790 -2.128 2.819 1.00 92.31 219 TYR A C 1
ATOM 1635 O O . TYR A 1 219 ? -28.171 -3.294 2.936 1.00 92.31 219 TYR A O 1
ATOM 1643 N N . PHE A 1 220 ? -28.607 -1.122 2.523 1.00 95.50 220 PHE A N 1
ATOM 1644 C CA . PHE A 1 220 ? -30.025 -1.243 2.223 1.00 95.50 220 PHE A CA 1
ATOM 1645 C C . PHE A 1 220 ? -30.311 -0.820 0.786 1.00 95.50 220 PHE A C 1
ATOM 1647 O O . PHE A 1 220 ? -29.752 0.142 0.259 1.00 95.50 220 PHE A O 1
ATOM 1654 N N . THR A 1 221 ? -31.244 -1.530 0.170 1.00 95.75 221 THR A N 1
ATOM 1655 C CA . THR A 1 221 ? -31.782 -1.204 -1.147 1.00 95.75 221 THR A CA 1
ATOM 1656 C C . THR A 1 221 ? -32.996 -0.287 -1.033 1.00 95.75 221 THR A C 1
ATOM 1658 O O . THR A 1 221 ? -33.515 -0.033 0.058 1.00 95.75 221 THR A O 1
ATOM 1661 N N . CYS A 1 222 ? -33.536 0.126 -2.178 1.00 94.88 222 CYS A N 1
ATOM 1662 C CA . CYS A 1 222 ? -34.829 0.804 -2.253 1.00 94.88 222 CYS A CA 1
ATOM 1663 C C . CYS A 1 222 ? -36.023 0.001 -1.701 1.00 94.88 222 CYS A C 1
ATOM 1665 O O . CYS A 1 222 ? -37.083 0.588 -1.494 1.00 94.88 222 CYS A O 1
ATOM 1667 N N . GLY A 1 223 ? -35.885 -1.312 -1.470 1.00 94.62 223 GLY A N 1
ATOM 1668 C CA . GLY A 1 223 ? -36.920 -2.148 -0.850 1.00 94.62 223 GLY A CA 1
ATOM 1669 C C . GLY A 1 223 ? -38.238 -2.226 -1.628 1.00 94.62 223 GLY A C 1
ATOM 1670 O O . GLY A 1 223 ? -39.268 -2.517 -1.022 1.00 94.62 223 GLY A O 1
ATOM 1671 N N . ALA A 1 224 ? -38.228 -1.920 -2.930 1.00 93.00 224 ALA A N 1
ATOM 1672 C CA . ALA A 1 224 ? -39.427 -1.765 -3.756 1.00 93.00 224 ALA A CA 1
ATOM 1673 C C . ALA A 1 224 ? -39.857 -3.061 -4.462 1.00 93.00 224 ALA A C 1
ATOM 1675 O O . ALA A 1 224 ? -41.021 -3.207 -4.832 1.00 93.00 224 ALA A O 1
ATOM 1676 N N . THR A 1 225 ? -38.932 -4.003 -4.655 1.00 95.62 225 THR A N 1
ATOM 1677 C CA . THR A 1 225 ? -39.209 -5.331 -5.225 1.00 95.62 225 THR A CA 1
ATOM 1678 C C . THR A 1 225 ? -39.103 -6.418 -4.149 1.00 95.62 225 THR A C 1
ATOM 1680 O O . THR A 1 225 ? -38.481 -6.179 -3.109 1.00 95.62 225 THR A O 1
ATOM 1683 N N . PRO A 1 226 ? -39.669 -7.622 -4.364 1.00 95.94 226 PRO A N 1
ATOM 1684 C CA . PRO A 1 226 ? -39.520 -8.731 -3.421 1.00 95.94 226 PRO A CA 1
ATOM 1685 C C . PRO A 1 226 ? -38.055 -9.057 -3.101 1.00 95.94 226 PRO A C 1
ATOM 1687 O O . PRO A 1 226 ? -37.711 -9.270 -1.945 1.00 95.94 226 PRO A O 1
ATOM 1690 N N . GLU A 1 227 ? -37.174 -9.023 -4.098 1.00 95.94 227 GLU A N 1
ATOM 1691 C CA . GLU A 1 227 ? -35.741 -9.307 -3.949 1.00 95.94 227 GLU A CA 1
ATOM 1692 C C . GLU A 1 227 ? -35.051 -8.255 -3.069 1.00 95.94 227 GLU A C 1
ATOM 1694 O O . GLU A 1 227 ? -34.292 -8.588 -2.161 1.00 95.94 227 GLU A O 1
ATOM 1699 N N . GLN A 1 228 ? -35.366 -6.979 -3.304 1.00 96.19 228 GLN A N 1
ATOM 1700 C CA . GLN A 1 228 ? -34.875 -5.846 -2.520 1.00 96.19 228 GLN A CA 1
ATOM 1701 C C . GLN A 1 228 ? -35.365 -5.889 -1.067 1.00 96.19 228 GLN A C 1
ATOM 1703 O O . GLN A 1 228 ? -34.597 -5.650 -0.136 1.00 96.19 228 GLN A O 1
ATOM 1708 N N . LEU A 1 229 ? -36.640 -6.226 -0.862 1.00 96.31 229 LEU A N 1
ATOM 1709 C CA . LEU A 1 229 ? -37.231 -6.390 0.464 1.00 96.31 229 LEU A CA 1
ATOM 1710 C C . LEU A 1 229 ? -36.570 -7.538 1.243 1.00 96.31 229 LEU A C 1
ATOM 1712 O O . LEU A 1 229 ? -36.230 -7.358 2.412 1.00 96.31 229 LEU A O 1
ATOM 1716 N N . ARG A 1 230 ? -36.370 -8.699 0.601 1.00 96.62 230 ARG A N 1
ATOM 1717 C CA . ARG A 1 230 ? -35.673 -9.854 1.197 1.00 96.62 230 ARG A CA 1
ATOM 1718 C C . ARG A 1 230 ? -34.258 -9.479 1.618 1.00 96.62 230 ARG A C 1
ATOM 1720 O O . ARG A 1 230 ? -33.849 -9.823 2.722 1.00 96.62 230 ARG A O 1
ATOM 1727 N N . TRP A 1 231 ? -33.543 -8.734 0.773 1.00 96.12 231 TRP A N 1
ATOM 1728 C CA . TRP A 1 231 ? -32.215 -8.236 1.120 1.00 96.12 231 TRP A CA 1
ATOM 1729 C C . TRP A 1 231 ? -32.257 -7.308 2.333 1.00 96.12 231 TRP A C 1
ATOM 1731 O O . TRP A 1 231 ? -31.465 -7.475 3.252 1.00 96.12 231 TRP A O 1
ATOM 1741 N N . ASN A 1 232 ? -33.186 -6.347 2.365 1.00 96.50 232 ASN A N 1
ATOM 1742 C CA . ASN A 1 232 ? -33.291 -5.413 3.486 1.00 96.50 232 ASN A CA 1
ATOM 1743 C C . ASN A 1 232 ? -33.571 -6.137 4.811 1.00 96.50 232 ASN A C 1
ATOM 1745 O O . ASN A 1 232 ? -33.015 -5.739 5.831 1.00 96.50 232 ASN A O 1
ATOM 1749 N N . TYR A 1 233 ? -34.387 -7.197 4.794 1.00 96.25 233 TYR A N 1
ATOM 1750 C CA . TYR A 1 233 ? -34.622 -8.050 5.964 1.00 96.25 233 TYR A CA 1
ATOM 1751 C C . TYR A 1 233 ? -33.340 -8.757 6.413 1.00 96.25 233 TYR A C 1
ATOM 1753 O O . TYR A 1 233 ? -32.925 -8.594 7.558 1.00 96.25 233 TYR A O 1
ATOM 1761 N N . PHE A 1 234 ? -32.683 -9.460 5.485 1.00 94.38 234 PHE A N 1
ATOM 1762 C CA . PHE A 1 234 ? -31.429 -10.177 5.727 1.00 94.38 234 PHE A CA 1
ATOM 1763 C C . PHE A 1 234 ? -30.317 -9.253 6.256 1.00 94.38 234 PHE A C 1
ATOM 1765 O O . PHE A 1 234 ? -29.617 -9.573 7.211 1.00 94.38 234 PHE A O 1
ATOM 1772 N N . ALA A 1 235 ? -30.174 -8.060 5.678 1.00 94.06 235 ALA A N 1
ATOM 1773 C CA . ALA A 1 235 ? -29.189 -7.083 6.126 1.00 94.06 235 ALA A CA 1
ATOM 1774 C C . ALA A 1 235 ? -29.525 -6.504 7.511 1.00 94.06 235 ALA A C 1
ATOM 1776 O O . ALA A 1 235 ? -28.617 -6.216 8.286 1.00 94.06 235 ALA A O 1
ATOM 1777 N N . ALA A 1 236 ? -30.809 -6.311 7.836 1.00 95.25 236 ALA A N 1
ATOM 1778 C CA . ALA A 1 236 ? -31.229 -5.754 9.120 1.00 95.25 236 ALA A CA 1
ATOM 1779 C C . ALA A 1 236 ? -31.065 -6.749 10.280 1.00 95.25 236 ALA A C 1
ATOM 1781 O O . ALA A 1 236 ? -30.615 -6.346 11.355 1.00 95.25 236 ALA A O 1
ATOM 1782 N N . GLU A 1 237 ? -31.402 -8.029 10.080 1.00 94.19 237 GLU A N 1
ATOM 1783 C CA . GLU A 1 237 ? -31.316 -9.052 11.137 1.00 94.19 237 GLU A CA 1
ATOM 1784 C C . GLU A 1 237 ? -29.872 -9.298 11.607 1.00 94.19 237 GLU A C 1
ATOM 1786 O O . GLU A 1 237 ? -29.645 -9.500 12.798 1.00 94.19 237 GLU A O 1
ATOM 1791 N N . GLU A 1 238 ? -28.873 -9.160 10.722 1.00 92.25 238 GLU A N 1
ATOM 1792 C CA . GLU A 1 238 ? -27.450 -9.296 11.082 1.00 92.25 238 GLU A CA 1
ATOM 1793 C C . GLU A 1 238 ? -26.967 -8.251 12.103 1.00 92.25 238 GLU A C 1
ATOM 1795 O O . GLU A 1 238 ? -25.909 -8.444 12.708 1.00 92.25 238 GLU A O 1
ATOM 1800 N N . TYR A 1 239 ? -27.723 -7.165 12.305 1.00 93.50 239 TYR A N 1
ATOM 1801 C CA . TYR A 1 239 ? -27.422 -6.071 13.235 1.00 93.50 239 TYR A CA 1
ATOM 1802 C C . TYR A 1 239 ? -28.270 -6.098 14.517 1.00 93.50 239 TYR A C 1
ATOM 1804 O O . TYR A 1 239 ? -28.164 -5.176 15.341 1.00 93.50 239 TYR A O 1
ATOM 1812 N N . LEU A 1 240 ? -29.082 -7.143 14.705 1.00 93.12 240 LEU A N 1
ATOM 1813 C CA . LEU A 1 240 ? -29.794 -7.404 15.952 1.00 93.12 240 LEU A CA 1
ATOM 1814 C C . LEU A 1 240 ? -28.868 -8.047 16.993 1.00 93.12 240 LEU A C 1
ATOM 1816 O O . LEU A 1 240 ? -28.016 -8.878 16.683 1.00 93.12 240 LEU A O 1
ATOM 1820 N N . ALA A 1 241 ? -29.042 -7.636 18.245 1.00 91.62 241 ALA A N 1
ATOM 1821 C CA . ALA A 1 241 ? -28.345 -8.167 19.411 1.00 91.62 241 ALA A CA 1
ATOM 1822 C C . ALA A 1 241 ? -29.318 -8.941 20.317 1.00 91.62 241 ALA A C 1
ATOM 1824 O O . ALA A 1 241 ? -30.460 -9.208 19.952 1.00 91.62 241 ALA A O 1
ATOM 1825 N N . GLN A 1 242 ? -28.871 -9.287 21.528 1.00 91.00 242 GLN A N 1
ATOM 1826 C CA . GLN A 1 242 ? -29.681 -10.031 22.500 1.00 91.00 242 GLN A CA 1
ATOM 1827 C C . GLN A 1 242 ? -30.915 -9.250 22.976 1.00 91.00 242 GLN A C 1
ATOM 1829 O O . GLN A 1 242 ? -31.943 -9.851 23.282 1.00 91.00 242 GLN A O 1
ATOM 1834 N N . THR A 1 243 ? -30.838 -7.915 23.008 1.00 92.69 243 THR A N 1
ATOM 1835 C CA . THR A 1 243 ? -32.003 -7.037 23.176 1.00 92.69 243 THR A CA 1
ATOM 1836 C C . THR A 1 243 ? -32.019 -5.923 22.119 1.00 92.69 243 THR A C 1
ATOM 1838 O O . THR A 1 243 ? -30.965 -5.563 21.574 1.00 92.69 243 THR A O 1
ATOM 1841 N N . PRO A 1 244 ? -33.190 -5.323 21.823 1.00 92.62 244 PRO A N 1
ATOM 1842 C CA . PRO A 1 244 ? -33.283 -4.214 20.872 1.00 92.62 244 PRO A CA 1
ATOM 1843 C C . PRO A 1 244 ? -32.377 -3.029 21.229 1.00 92.62 244 PRO A C 1
ATOM 1845 O O . PRO A 1 244 ? -31.704 -2.483 20.364 1.00 92.62 244 PRO A O 1
ATOM 1848 N N . GLU A 1 245 ? -32.270 -2.672 22.509 1.00 91.12 245 GLU A N 1
ATOM 1849 C CA . GLU A 1 245 ? -31.470 -1.530 22.982 1.00 91.12 245 GLU A CA 1
ATOM 1850 C C . GLU A 1 245 ? -29.957 -1.755 22.820 1.00 91.12 245 GLU A C 1
ATOM 1852 O O . GLU A 1 245 ? -29.167 -0.807 22.838 1.00 91.12 245 GLU A O 1
ATOM 1857 N N . GLN A 1 246 ? -29.539 -3.013 22.675 1.00 90.94 246 GLN A N 1
ATOM 1858 C CA . GLN A 1 246 ? -28.157 -3.411 22.406 1.00 90.94 246 GLN A CA 1
ATOM 1859 C C . GLN A 1 246 ? -27.865 -3.553 20.908 1.00 90.94 246 GLN A C 1
ATOM 1861 O O . GLN A 1 246 ? -26.700 -3.700 20.530 1.00 90.94 246 GLN A O 1
ATOM 1866 N N . SER A 1 247 ? -28.900 -3.535 20.066 1.00 92.94 247 SER A N 1
ATOM 1867 C CA . SER A 1 247 ? -28.784 -3.729 18.623 1.00 92.94 247 SER A CA 1
ATOM 1868 C C . SER A 1 247 ? -28.241 -2.462 17.975 1.00 92.94 247 SER A C 1
ATOM 1870 O O . SER A 1 247 ? -28.775 -1.369 18.179 1.00 92.94 247 SER A O 1
ATOM 1872 N N . GLU A 1 248 ? -27.203 -2.596 17.149 1.00 92.69 248 GLU A N 1
ATOM 1873 C CA . GLU A 1 248 ? -26.595 -1.451 16.460 1.00 92.69 248 GLU A CA 1
ATOM 1874 C C . GLU A 1 248 ? -27.618 -0.718 15.577 1.00 92.69 248 GLU A C 1
ATOM 1876 O O . GLU A 1 248 ? -27.565 0.510 15.480 1.00 92.69 248 GLU A O 1
ATOM 1881 N N . LEU A 1 249 ? -28.583 -1.458 15.012 1.00 93.25 249 LEU A N 1
ATOM 1882 C CA . LEU A 1 249 ? -29.684 -0.934 14.197 1.00 93.25 249 LEU A CA 1
ATOM 1883 C C . LEU A 1 249 ? -30.570 0.081 14.943 1.00 93.25 249 LEU A C 1
ATOM 1885 O O . LEU A 1 249 ? -31.101 0.991 14.314 1.00 93.25 249 LEU A O 1
ATOM 1889 N N . LEU A 1 250 ? -30.717 -0.046 16.266 1.00 94.12 250 LEU A N 1
ATOM 1890 C CA . LEU A 1 250 ? -31.533 0.859 17.087 1.00 94.12 250 LEU A CA 1
ATOM 1891 C C . LEU A 1 250 ? -30.678 1.856 17.867 1.00 94.12 250 LEU A C 1
ATOM 1893 O O . LEU A 1 250 ? -31.007 3.041 17.948 1.00 94.12 250 LEU A O 1
ATOM 1897 N N . ARG A 1 251 ? -29.560 1.395 18.433 1.00 92.56 251 ARG A N 1
ATOM 1898 C CA . ARG A 1 251 ? -28.750 2.202 19.347 1.00 92.56 251 ARG A CA 1
ATOM 1899 C C . ARG A 1 251 ? -27.977 3.309 18.641 1.00 92.56 251 ARG A C 1
ATOM 1901 O O . ARG A 1 251 ? -27.885 4.407 19.181 1.00 92.56 251 ARG A O 1
ATOM 1908 N N . ARG A 1 252 ? -27.412 3.046 17.458 1.00 90.19 252 ARG A N 1
ATOM 1909 C CA . ARG A 1 252 ? -26.663 4.059 16.692 1.00 90.19 252 ARG A CA 1
ATOM 1910 C C . ARG A 1 252 ? -27.538 5.246 16.260 1.00 90.19 252 ARG A C 1
ATOM 1912 O O . ARG A 1 252 ? -27.130 6.372 16.515 1.00 90.19 252 ARG A O 1
ATOM 1919 N N . PRO A 1 253 ? -28.719 5.054 15.644 1.00 89.75 253 PRO A N 1
ATOM 1920 C CA . PRO A 1 253 ? -29.536 6.188 15.208 1.00 89.75 253 PRO A CA 1
ATOM 1921 C C . PRO A 1 253 ? -30.204 6.969 16.356 1.00 89.75 253 PRO A C 1
ATOM 1923 O O . PRO A 1 253 ? -30.680 8.082 16.121 1.00 89.75 253 PRO A O 1
ATOM 1926 N N . LEU A 1 254 ? -30.260 6.423 17.577 1.00 90.25 254 LEU A N 1
ATOM 1927 C CA . LEU A 1 254 ? -30.848 7.080 18.747 1.00 90.25 254 LEU A CA 1
ATOM 1928 C C . LEU A 1 254 ? -29.915 8.149 19.344 1.00 90.25 254 LEU A C 1
ATOM 1930 O O . LEU A 1 254 ? -28.697 8.000 19.387 1.00 90.25 254 LEU A O 1
ATOM 1934 N N . SER A 1 255 ? -30.495 9.224 19.877 1.00 84.44 255 SER A N 1
ATOM 1935 C CA . SER A 1 255 ? -29.764 10.260 20.612 1.00 84.44 255 SER A CA 1
ATOM 1936 C C . SER A 1 255 ? -28.940 9.680 21.775 1.00 84.44 255 SER A C 1
ATOM 1938 O O . SER A 1 255 ? -29.501 8.966 22.614 1.00 84.44 255 SER A O 1
ATOM 1940 N N . PRO A 1 256 ? -27.651 10.050 21.932 1.00 80.38 256 PRO A N 1
ATOM 1941 C CA . PRO A 1 256 ? -26.855 9.662 23.100 1.00 80.38 256 PRO A CA 1
ATOM 1942 C C . PRO A 1 256 ? -27.494 10.061 24.440 1.00 80.38 256 PRO A C 1
ATOM 1944 O O . PRO A 1 256 ? -27.370 9.340 25.427 1.00 80.38 256 PRO A O 1
ATOM 1947 N N . ALA A 1 257 ? -28.251 11.166 24.478 1.00 77.75 257 ALA A N 1
ATOM 1948 C CA . ALA A 1 257 ? -28.980 11.602 25.675 1.00 77.75 257 ALA A CA 1
ATOM 1949 C C . ALA A 1 257 ? -30.112 10.640 26.092 1.00 77.75 257 ALA A C 1
ATOM 1951 O O . ALA A 1 257 ? -30.590 10.718 27.220 1.00 77.75 257 ALA A O 1
ATOM 1952 N N . GLN A 1 258 ? -30.534 9.749 25.193 1.00 85.88 258 GLN A N 1
ATOM 1953 C CA . GLN A 1 258 ? -31.566 8.732 25.409 1.00 85.88 258 GLN A CA 1
ATOM 1954 C C . GLN A 1 258 ? -30.983 7.309 25.487 1.00 85.88 258 GLN A C 1
ATOM 1956 O O . GLN A 1 258 ? -31.727 6.337 25.421 1.00 85.88 258 GLN A O 1
ATOM 1961 N N . GLY A 1 259 ? -29.657 7.169 25.614 1.00 82.69 259 GLY A N 1
ATOM 1962 C CA . GLY A 1 259 ? -28.975 5.868 25.659 1.00 82.69 259 GLY A CA 1
ATOM 1963 C C . GLY A 1 259 ? -28.458 5.360 24.307 1.00 82.69 259 GLY A C 1
ATOM 1964 O O . GLY A 1 259 ? -27.930 4.247 24.240 1.00 82.69 259 GLY A O 1
ATOM 1965 N N . GLY A 1 260 ? -28.570 6.168 23.247 1.00 86.62 260 GLY A N 1
ATOM 1966 C CA . GLY A 1 260 ? -27.987 5.879 21.938 1.00 86.62 260 GLY A CA 1
ATOM 1967 C C . GLY A 1 260 ? -26.455 5.970 21.896 1.00 86.62 260 GLY A C 1
ATOM 1968 O O . GLY A 1 260 ? -25.795 6.139 22.922 1.00 86.62 260 GLY A O 1
ATOM 1969 N N . ALA A 1 261 ? -25.876 5.833 20.705 1.00 86.19 261 ALA A N 1
ATOM 1970 C CA . ALA A 1 261 ? -24.429 5.836 20.470 1.00 86.19 261 ALA A CA 1
ATOM 1971 C C . ALA A 1 261 ? -24.047 6.741 19.289 1.00 86.19 261 ALA A C 1
ATOM 1973 O O . ALA A 1 261 ? -24.909 7.236 18.569 1.00 86.19 261 ALA A O 1
ATOM 1974 N N . TYR A 1 262 ? -22.747 6.961 19.069 1.00 85.25 262 TYR A N 1
ATOM 1975 C CA . TYR A 1 262 ? -22.290 7.719 17.906 1.00 85.25 262 TYR A CA 1
ATOM 1976 C C . TYR A 1 262 ? -22.697 7.056 16.576 1.00 85.25 262 TYR A C 1
ATOM 1978 O O . TYR A 1 262 ? -22.487 5.855 16.351 1.00 85.25 262 TYR A O 1
ATOM 1986 N N . HIS A 1 263 ? -23.211 7.888 15.674 1.00 85.50 263 HIS A N 1
ATOM 1987 C CA . HIS A 1 263 ? -23.582 7.558 14.306 1.00 85.50 263 HIS A CA 1
ATOM 1988 C C . HIS A 1 263 ? -23.129 8.692 13.385 1.00 85.50 263 HIS A C 1
ATOM 1990 O O . HIS A 1 263 ? -23.404 9.860 13.662 1.00 85.50 263 HIS A O 1
ATOM 1996 N N . GLU A 1 264 ? -22.425 8.354 12.303 1.00 79.62 264 GLU A N 1
ATOM 1997 C CA . GLU A 1 264 ? -21.860 9.345 11.374 1.00 79.62 264 GLU A CA 1
ATOM 1998 C C . GLU A 1 264 ? -22.949 10.195 10.711 1.00 79.62 264 GLU A C 1
ATOM 2000 O O . GLU A 1 264 ? -22.790 11.404 10.585 1.00 79.62 264 GLU A O 1
ATOM 2005 N N . GLY A 1 265 ? -24.106 9.598 10.397 1.00 76.56 265 GLY A N 1
ATOM 2006 C CA . GLY A 1 265 ? -25.275 10.321 9.885 1.00 76.56 265 GLY A CA 1
ATOM 2007 C C . GLY A 1 265 ? -25.990 11.200 10.922 1.00 76.56 265 GLY A C 1
ATOM 2008 O O . GLY A 1 265 ? -27.056 11.738 10.631 1.00 76.56 265 GLY A O 1
ATOM 2009 N N . GLY A 1 266 ? -25.444 11.334 12.134 1.00 80.69 266 GLY A N 1
ATOM 2010 C CA . GLY A 1 266 ? -26.026 12.100 13.230 1.00 80.69 266 GLY A CA 1
ATOM 2011 C C . GLY A 1 266 ? -27.178 11.384 13.941 1.00 80.69 266 GLY A C 1
ATOM 2012 O O . GLY A 1 266 ? -27.423 10.191 13.749 1.00 80.69 266 GLY A O 1
ATOM 2013 N N . VAL A 1 267 ? -27.879 12.136 14.794 1.00 83.62 267 VAL A N 1
ATOM 2014 C CA . VAL A 1 267 ? -29.056 11.656 15.532 1.00 83.62 267 VAL A CA 1
ATOM 2015 C C . VAL A 1 267 ? -30.249 11.590 14.585 1.00 83.62 267 VAL A C 1
ATOM 2017 O O . VAL A 1 267 ? -30.716 12.623 14.110 1.00 83.62 267 VAL A O 1
ATOM 2020 N N . ILE A 1 268 ? -30.756 10.381 14.352 1.00 86.19 268 ILE A N 1
ATOM 2021 C CA . ILE A 1 268 ? -31.936 10.129 13.518 1.00 86.19 268 ILE A CA 1
ATOM 2022 C C . ILE A 1 268 ? -33.201 10.121 14.380 1.00 86.19 268 ILE A C 1
ATOM 2024 O O . ILE A 1 268 ? -34.196 10.744 14.017 1.00 86.19 268 ILE A O 1
ATOM 2028 N N . PHE A 1 269 ? -33.143 9.475 15.548 1.00 88.75 269 PHE A N 1
ATOM 2029 C CA . PHE A 1 269 ? -34.235 9.422 16.517 1.00 88.75 269 PHE A CA 1
ATOM 2030 C C . PHE A 1 269 ? -33.862 10.212 17.769 1.00 88.75 269 PHE A C 1
ATOM 2032 O O . PHE A 1 269 ? -32.899 9.901 18.473 1.00 88.75 269 PHE A O 1
ATOM 2039 N N . SER A 1 270 ? -34.638 11.247 18.077 1.00 87.31 270 SER A N 1
ATOM 2040 C CA . SER A 1 270 ? -34.405 12.075 19.266 1.00 87.31 270 SER A CA 1
ATOM 2041 C C . SER A 1 270 ? -34.917 11.430 20.558 1.00 87.31 270 SER A C 1
ATOM 2043 O O . SER A 1 270 ? -34.466 11.813 21.637 1.00 87.31 270 SER A O 1
ATOM 2045 N N . SER A 1 271 ? -35.830 10.456 20.449 1.00 89.56 271 SER A N 1
ATOM 2046 C CA . SER A 1 271 ? -36.507 9.777 21.556 1.00 89.56 271 SER A CA 1
ATOM 2047 C C . SER A 1 271 ? -36.913 8.346 21.171 1.00 89.56 271 SER A C 1
ATOM 2049 O O . SER A 1 271 ? -37.343 8.141 20.035 1.00 89.56 271 SER A O 1
ATOM 2051 N N . PRO A 1 272 ? -36.898 7.377 22.110 1.00 92.88 272 PRO A N 1
ATOM 2052 C CA . PRO A 1 272 ? -37.485 6.047 21.907 1.00 92.88 272 PRO A CA 1
ATOM 2053 C C . PRO A 1 272 ? -39.004 6.059 21.669 1.00 92.88 272 PRO A C 1
ATOM 2055 O O . PRO A 1 272 ? -39.583 5.047 21.289 1.00 92.88 272 PRO A O 1
ATOM 2058 N N . SER A 1 273 ? -39.672 7.189 21.923 1.00 93.81 273 SER A N 1
ATOM 2059 C CA . SER A 1 273 ? -41.104 7.369 21.662 1.00 93.81 273 SER A CA 1
ATOM 2060 C C . SER A 1 273 ? -41.436 7.676 20.199 1.00 93.81 273 SER A C 1
ATOM 2062 O O . SER A 1 273 ? -42.613 7.803 19.881 1.00 93.81 273 SER A O 1
ATOM 2064 N N . ASP A 1 274 ? -40.434 7.870 19.338 1.00 91.44 274 ASP A N 1
ATOM 2065 C CA . ASP A 1 274 ? -40.632 8.065 17.901 1.00 91.44 274 ASP A CA 1
ATOM 2066 C C . ASP A 1 274 ? -41.304 6.823 17.289 1.00 91.44 274 ASP A C 1
ATOM 2068 O O . ASP A 1 274 ? -40.877 5.695 17.542 1.00 91.44 274 ASP A O 1
ATOM 2072 N N . ASP A 1 275 ? -42.359 7.008 16.493 1.00 92.00 275 ASP A N 1
ATOM 2073 C CA . ASP A 1 275 ? -43.110 5.889 15.912 1.00 92.00 275 ASP A CA 1
ATOM 2074 C C . ASP A 1 275 ? -42.245 5.022 14.983 1.00 92.00 275 ASP A C 1
ATOM 2076 O O . ASP A 1 275 ? -42.398 3.799 14.961 1.00 92.00 275 ASP A O 1
ATOM 2080 N N . SER A 1 276 ? -41.286 5.627 14.273 1.00 92.50 276 SER A N 1
ATOM 2081 C CA . SER A 1 276 ? -40.333 4.894 13.432 1.00 92.50 276 SER A CA 1
ATOM 2082 C C . SER A 1 276 ? -39.330 4.102 14.276 1.00 92.50 276 SER A C 1
ATOM 2084 O O . SER A 1 276 ? -38.990 2.973 13.920 1.00 92.50 276 SER A O 1
ATOM 2086 N N . TYR A 1 277 ? -38.900 4.642 15.424 1.00 94.31 277 TYR A N 1
ATOM 2087 C CA . TYR A 1 277 ? -38.075 3.895 16.382 1.00 94.31 277 TYR A CA 1
ATOM 2088 C C . TYR A 1 277 ? -38.853 2.713 16.974 1.00 94.31 277 TYR A C 1
ATOM 2090 O O . TYR A 1 277 ? -38.347 1.593 17.020 1.00 94.31 277 TYR A O 1
ATOM 2098 N N . ARG A 1 278 ? -40.105 2.935 17.388 1.00 95.38 278 ARG A N 1
ATOM 2099 C CA . ARG A 1 278 ? -40.966 1.886 17.951 1.00 95.38 278 ARG A CA 1
ATOM 2100 C C . ARG A 1 278 ? -41.243 0.760 16.962 1.00 95.38 278 ARG A C 1
ATOM 2102 O O . ARG A 1 278 ? -41.265 -0.393 17.373 1.00 95.38 278 ARG A O 1
ATOM 2109 N N . ALA A 1 279 ? -41.411 1.067 15.676 1.00 94.75 279 ALA A N 1
ATOM 2110 C CA . ALA A 1 279 ? -41.570 0.045 14.643 1.00 94.75 279 ALA A CA 1
ATOM 2111 C C . ALA A 1 279 ? -40.347 -0.889 14.558 1.00 94.75 279 ALA A C 1
ATOM 2113 O O . ALA A 1 279 ? -40.513 -2.105 14.456 1.00 94.75 279 ALA A O 1
ATOM 2114 N N . LEU A 1 280 ? -39.133 -0.329 14.648 1.00 95.50 280 LEU A N 1
ATOM 2115 C CA . LEU A 1 280 ? -37.889 -1.104 14.708 1.00 95.50 280 LEU A CA 1
ATOM 2116 C C . LEU A 1 280 ? -37.794 -1.926 16.002 1.00 95.50 280 LEU A C 1
ATOM 2118 O O . LEU A 1 280 ? -37.446 -3.103 15.941 1.00 95.50 280 LEU A O 1
ATOM 2122 N N . ASP A 1 281 ? -38.124 -1.333 17.153 1.00 96.56 281 ASP A N 1
ATOM 2123 C CA . ASP A 1 281 ? -38.087 -1.995 18.469 1.00 96.56 281 ASP A CA 1
ATOM 2124 C C . ASP A 1 281 ? -39.067 -3.169 18.558 1.00 96.56 281 ASP A C 1
ATOM 2126 O O . ASP A 1 281 ? -38.671 -4.276 18.921 1.00 96.56 281 ASP A O 1
ATOM 2130 N N . GLU A 1 282 ? -40.325 -2.964 18.161 1.00 96.69 282 GLU A N 1
ATOM 2131 C CA . GLU A 1 282 ? -41.363 -4.000 18.168 1.00 96.69 282 GLU A CA 1
ATOM 2132 C C . GLU A 1 282 ? -40.979 -5.182 17.260 1.00 96.69 282 GLU A C 1
ATOM 2134 O O . GLU A 1 282 ? -41.126 -6.341 17.661 1.00 96.69 282 GLU A O 1
ATOM 2139 N N . TRP A 1 283 ? -40.439 -4.907 16.065 1.00 97.12 283 TRP A N 1
ATOM 2140 C CA . TRP A 1 283 ? -39.941 -5.957 15.175 1.00 97.12 283 TRP A CA 1
ATOM 2141 C C . TRP A 1 283 ? -38.731 -6.685 15.766 1.00 97.12 283 TRP A C 1
ATOM 2143 O O . TRP A 1 283 ? -38.747 -7.912 15.816 1.00 97.12 283 TRP A O 1
ATOM 2153 N N . ALA A 1 284 ? -37.729 -5.964 16.280 1.00 96.31 284 ALA A N 1
ATOM 2154 C CA . ALA A 1 284 ? -36.542 -6.564 16.890 1.00 96.31 284 ALA A CA 1
ATOM 2155 C C . ALA A 1 284 ? -36.902 -7.480 18.075 1.00 96.31 284 ALA A C 1
ATOM 2157 O O . ALA A 1 284 ? -36.358 -8.578 18.194 1.00 96.31 284 ALA A O 1
ATOM 2158 N N . ARG A 1 285 ? -37.872 -7.089 18.918 1.00 95.81 285 ARG A N 1
ATOM 2159 C CA . ARG A 1 285 ? -38.394 -7.952 20.000 1.00 95.81 285 ARG A CA 1
ATOM 2160 C C . ARG A 1 285 ? -39.093 -9.196 19.470 1.00 95.81 285 ARG A C 1
ATOM 2162 O O . ARG A 1 285 ? -38.949 -10.261 20.062 1.00 95.81 285 ARG A O 1
ATOM 2169 N N . SER A 1 286 ? -39.870 -9.057 18.395 1.00 94.75 286 SER A N 1
ATOM 2170 C CA . SER A 1 286 ? -40.563 -10.183 17.764 1.00 94.75 286 SER A CA 1
ATOM 2171 C C . SER A 1 286 ? -39.601 -11.138 17.061 1.00 94.75 286 SER A C 1
ATOM 2173 O O . SER A 1 286 ? -39.887 -12.332 16.996 1.00 94.75 286 SER A O 1
ATOM 2175 N N . HIS A 1 287 ? -38.509 -10.621 16.499 1.00 94.88 287 HIS A N 1
ATOM 2176 C CA . HIS A 1 287 ? -37.505 -11.418 15.811 1.00 94.88 287 HIS A CA 1
ATOM 2177 C C . HIS A 1 287 ? -36.634 -12.191 16.809 1.00 94.88 287 HIS A C 1
ATOM 2179 O O . HIS A 1 287 ? -36.446 -13.397 16.636 1.00 94.88 287 HIS A O 1
ATOM 2185 N N . GLY A 1 288 ? -36.161 -11.512 17.863 1.00 91.00 288 GLY A N 1
ATOM 2186 C CA . GLY A 1 288 ? -35.142 -12.019 18.785 1.00 91.00 288 GLY A CA 1
ATOM 2187 C C . GLY A 1 288 ? -33.712 -11.785 18.272 1.00 91.00 288 GLY A C 1
ATOM 2188 O O . GLY A 1 288 ? -33.523 -11.065 17.293 1.00 91.00 288 GLY A O 1
ATOM 2189 N N . PRO A 1 289 ? -32.687 -12.353 18.928 1.00 86.38 289 PRO A N 1
ATOM 2190 C CA . PRO A 1 289 ? -31.330 -12.368 18.388 1.00 86.38 289 PRO A CA 1
ATOM 219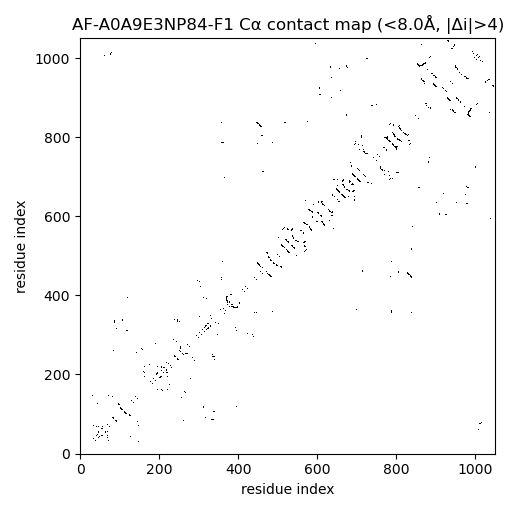1 C C . PRO A 1 289 ? -31.232 -13.274 17.153 1.00 86.38 289 PRO A C 1
ATOM 2193 O O . PRO A 1 289 ? -31.975 -14.248 17.019 1.00 86.38 289 PRO A O 1
ATOM 2196 N N . LEU A 1 290 ? -30.270 -12.981 16.277 1.00 85.75 290 LEU A N 1
ATOM 2197 C CA . LEU A 1 290 ? -29.959 -13.841 15.139 1.00 85.75 290 LEU A CA 1
ATOM 2198 C C . LEU A 1 290 ? -29.342 -15.166 15.622 1.00 85.75 290 LEU A C 1
ATOM 2200 O O . LEU A 1 290 ? -28.320 -15.173 16.307 1.00 85.75 290 LEU A O 1
ATOM 2204 N N . GLU A 1 291 ? -29.936 -16.289 15.220 1.00 83.25 291 GLU A N 1
ATOM 2205 C CA . GLU A 1 291 ? -29.420 -17.632 15.502 1.00 83.25 291 GLU A CA 1
ATOM 2206 C C . GLU A 1 291 ? -28.660 -18.168 14.282 1.00 83.25 291 GLU A C 1
ATOM 2208 O O . GLU A 1 291 ? -29.251 -18.452 13.241 1.00 83.25 291 GLU A O 1
ATOM 2213 N N . VAL A 1 292 ? -27.339 -18.311 14.411 1.00 83.81 292 VAL A N 1
ATOM 2214 C CA . VAL A 1 292 ? -26.461 -18.890 13.384 1.00 83.81 292 VAL A CA 1
ATOM 2215 C C . VAL A 1 292 ? -25.601 -19.996 13.985 1.00 83.81 292 VAL A C 1
ATOM 2217 O O . VAL A 1 292 ? -25.065 -19.846 15.080 1.00 83.81 292 VAL A O 1
ATOM 2220 N N . ASP A 1 293 ? -25.444 -21.100 13.255 1.00 85.31 293 ASP A N 1
ATOM 2221 C CA . ASP A 1 293 ? -24.558 -22.201 13.641 1.00 85.31 293 ASP A CA 1
ATOM 2222 C C . ASP A 1 293 ? -23.162 -21.971 13.045 1.00 85.31 293 ASP A C 1
ATOM 2224 O O . ASP A 1 293 ? -22.898 -22.297 11.886 1.00 85.31 293 ASP A O 1
ATOM 2228 N N . ILE A 1 294 ? -22.283 -21.317 13.811 1.00 87.88 294 ILE A N 1
ATOM 2229 C CA . ILE A 1 294 ? -20.893 -21.069 13.414 1.00 87.88 294 ILE A CA 1
ATOM 2230 C C . ILE A 1 294 ? -19.971 -21.959 14.242 1.00 87.88 294 ILE A C 1
ATOM 2232 O O . ILE A 1 294 ? -19.843 -21.782 15.452 1.00 87.88 294 ILE A O 1
ATOM 2236 N N . THR A 1 295 ? -19.279 -22.880 13.570 1.00 89.75 295 THR A N 1
ATOM 2237 C CA . THR A 1 295 ? -18.397 -23.873 14.206 1.00 89.75 295 THR A CA 1
ATOM 2238 C C . THR A 1 295 ? -16.908 -23.633 13.954 1.00 89.75 295 THR A C 1
ATOM 2240 O O . THR A 1 295 ? -16.087 -24.440 14.385 1.00 89.75 295 THR A O 1
ATOM 2243 N N . ASP A 1 296 ? -16.540 -22.570 13.232 1.00 93.38 296 ASP A N 1
ATOM 2244 C CA . ASP A 1 296 ? -15.138 -22.242 12.957 1.00 93.38 296 ASP A CA 1
ATOM 2245 C C . ASP A 1 296 ? -14.412 -21.886 14.275 1.00 93.38 296 ASP A C 1
ATOM 2247 O O . ASP A 1 296 ? -14.761 -20.891 14.922 1.00 93.38 296 ASP A O 1
ATOM 2251 N N . PRO A 1 297 ? -13.410 -22.678 14.705 1.00 94.62 297 PRO A N 1
ATOM 2252 C CA . PRO A 1 297 ? -12.752 -22.473 15.991 1.00 94.62 297 PRO A CA 1
ATOM 2253 C C . PRO A 1 297 ? -11.909 -21.190 16.040 1.00 94.62 297 PRO A C 1
ATOM 2255 O O . PRO A 1 297 ? -11.770 -20.606 17.120 1.00 94.62 297 PRO A O 1
ATOM 2258 N N . GLY A 1 298 ? -11.363 -20.741 14.906 1.00 96.06 298 GLY A N 1
ATOM 2259 C CA . GLY A 1 298 ? -10.603 -19.496 14.791 1.00 96.06 298 GLY A CA 1
ATOM 2260 C C . GLY A 1 298 ? -11.515 -18.282 14.936 1.00 96.06 298 GLY A C 1
ATOM 2261 O O . GLY A 1 298 ? -11.263 -17.407 15.770 1.00 96.06 298 GLY A O 1
ATOM 2262 N N . PHE A 1 299 ? -12.649 -18.286 14.234 1.00 96.81 299 PHE A N 1
ATOM 2263 C CA . PHE A 1 299 ? -13.671 -17.245 14.354 1.00 96.81 299 PHE A CA 1
ATOM 2264 C C . PHE A 1 299 ? -14.290 -17.180 15.759 1.00 96.81 299 PHE A C 1
ATOM 2266 O O . PHE A 1 299 ? -14.445 -16.093 16.329 1.00 96.81 299 PHE A O 1
ATOM 2273 N N . LEU A 1 300 ? -14.624 -18.330 16.353 1.00 95.81 300 LEU A N 1
ATOM 2274 C CA . LEU A 1 300 ? -15.174 -18.386 17.710 1.00 95.81 300 LEU A CA 1
ATOM 2275 C C . LEU A 1 300 ? -14.178 -17.830 18.733 1.00 95.81 300 LEU A C 1
ATOM 2277 O O . LEU A 1 300 ? -14.549 -16.964 19.531 1.00 95.81 300 LEU A O 1
ATOM 2281 N N . PHE A 1 301 ? -12.909 -18.246 18.666 1.00 97.69 301 PHE A N 1
ATOM 2282 C CA . PHE A 1 301 ? -11.861 -17.713 19.538 1.00 97.69 301 PHE A CA 1
ATOM 2283 C C . PHE A 1 301 ? -11.642 -16.213 19.318 1.00 97.69 301 PHE A C 1
ATOM 2285 O O . PHE A 1 301 ? -11.524 -15.453 20.283 1.00 97.69 301 PHE A O 1
ATOM 2292 N N . PHE A 1 302 ? -11.669 -15.753 18.065 1.00 98.25 302 PHE A N 1
ATOM 2293 C CA . PHE A 1 302 ? -11.584 -14.332 17.761 1.00 98.25 302 PHE A CA 1
ATOM 2294 C C . PHE A 1 302 ? -12.714 -13.548 18.429 1.00 98.25 302 PHE A C 1
ATOM 2296 O O . PHE A 1 302 ? -12.453 -12.596 19.164 1.00 98.25 302 PHE A O 1
ATOM 2303 N N . SER A 1 303 ? -13.963 -13.965 18.219 1.00 96.62 303 SER A N 1
ATOM 2304 C CA . SER A 1 303 ? -15.134 -13.255 18.738 1.00 96.62 303 SER A CA 1
ATOM 2305 C C . SER A 1 303 ? -15.139 -13.162 20.267 1.00 96.62 303 SER A C 1
ATOM 2307 O O . SER A 1 303 ? -15.474 -12.111 20.809 1.00 96.62 303 SER A O 1
ATOM 2309 N N . GLN A 1 304 ? -14.708 -14.223 20.957 1.00 95.75 304 GLN A N 1
ATOM 2310 C CA . GLN A 1 304 ? -14.807 -14.352 22.413 1.00 95.75 304 GLN A CA 1
ATOM 2311 C C . GLN A 1 304 ? -13.538 -13.933 23.166 1.00 95.75 304 GLN A C 1
ATOM 2313 O O . GLN A 1 304 ? -13.614 -13.679 24.366 1.00 95.75 304 GLN A O 1
ATOM 2318 N N . LYS A 1 305 ? -12.374 -13.855 22.507 1.00 97.56 305 LYS A N 1
ATOM 2319 C CA . LYS A 1 305 ? -11.092 -13.541 23.167 1.00 97.56 305 LYS A CA 1
ATOM 2320 C C . LYS A 1 305 ? -10.355 -12.393 22.489 1.00 97.56 305 LYS A C 1
ATOM 2322 O O . LYS A 1 305 ? -10.038 -11.407 23.150 1.00 97.56 305 LYS A O 1
ATOM 2327 N N . VAL A 1 306 ? -10.135 -12.463 21.177 1.00 98.25 306 VAL A N 1
ATOM 2328 C CA . VAL A 1 306 ? -9.349 -11.444 20.455 1.00 98.25 306 VAL A CA 1
ATOM 2329 C C . VAL A 1 306 ? -10.108 -10.125 20.321 1.00 98.25 306 VAL A C 1
ATOM 2331 O O . VAL A 1 306 ? -9.552 -9.071 20.611 1.00 98.25 306 VAL A O 1
ATOM 2334 N N . GLN A 1 307 ? -11.383 -10.138 19.936 1.00 98.00 307 GLN A N 1
ATOM 2335 C CA . GLN A 1 307 ? -12.176 -8.916 19.811 1.00 98.00 307 GLN A CA 1
ATOM 2336 C C . GLN A 1 307 ? -12.297 -8.175 21.162 1.00 98.00 307 GLN A C 1
ATOM 2338 O O . GLN A 1 307 ? -11.974 -6.985 21.193 1.00 98.00 307 GLN A O 1
ATOM 2343 N N . PRO A 1 308 ? -12.646 -8.828 22.293 1.00 97.38 308 PRO A N 1
ATOM 2344 C CA . PRO A 1 308 ? -12.590 -8.193 23.612 1.00 97.38 308 PRO A CA 1
ATOM 2345 C C . PRO A 1 308 ? -11.194 -7.680 23.993 1.00 97.38 308 PRO A C 1
ATOM 2347 O O . PRO A 1 308 ? -11.074 -6.612 24.591 1.00 97.38 308 PRO A O 1
ATOM 2350 N N . LEU A 1 309 ? -10.127 -8.382 23.602 1.00 97.31 309 LEU A N 1
ATOM 2351 C CA . LEU A 1 309 ? -8.753 -7.927 23.820 1.00 97.31 309 LEU A CA 1
ATOM 2352 C C . LEU A 1 309 ? -8.439 -6.629 23.056 1.00 97.31 309 LEU A C 1
ATOM 2354 O O . LEU A 1 309 ? -7.834 -5.709 23.610 1.00 97.31 309 LEU A O 1
ATOM 2358 N N . LEU A 1 310 ? -8.882 -6.516 21.802 1.00 97.12 310 LEU A N 1
ATOM 2359 C CA . LEU A 1 310 ? -8.745 -5.287 21.012 1.00 97.12 310 LEU A CA 1
ATOM 2360 C C . LEU A 1 310 ? -9.517 -4.122 21.651 1.00 97.12 310 LEU A C 1
ATOM 2362 O O . LEU A 1 310 ? -9.041 -2.983 21.632 1.00 97.12 310 LEU A O 1
ATOM 2366 N N . VAL A 1 311 ? -10.678 -4.398 22.260 1.00 96.69 311 VAL A N 1
ATOM 2367 C CA . VAL A 1 311 ? -11.411 -3.412 23.069 1.00 96.69 311 VAL A CA 1
ATOM 2368 C C . VAL A 1 311 ? -10.576 -2.987 24.272 1.00 96.69 311 VAL A C 1
ATOM 2370 O O . VAL A 1 311 ? -10.326 -1.787 24.427 1.00 96.69 311 VAL A O 1
ATOM 2373 N N . LYS A 1 312 ? -10.088 -3.952 25.064 1.00 96.00 312 LYS A N 1
ATOM 2374 C CA . LYS A 1 312 ? -9.238 -3.729 26.242 1.00 96.00 312 LYS A CA 1
ATOM 2375 C C . LYS A 1 312 ? -8.057 -2.815 25.933 1.00 96.00 312 LYS A C 1
ATOM 2377 O O . LYS A 1 312 ? -7.822 -1.875 26.683 1.00 96.00 312 LYS A O 1
ATOM 2382 N N . LYS A 1 313 ? -7.367 -3.037 24.813 1.00 95.56 313 LYS A N 1
ATOM 2383 C CA . LYS A 1 313 ? -6.176 -2.272 24.403 1.00 95.56 313 LYS A CA 1
ATOM 2384 C C . LYS A 1 313 ? -6.465 -0.936 23.712 1.00 95.56 313 LYS A C 1
ATOM 2386 O O . LYS A 1 313 ? -5.539 -0.268 23.258 1.00 95.56 313 LYS A O 1
ATOM 2391 N N . GLY A 1 314 ? -7.727 -0.516 23.612 1.00 93.81 314 GLY A N 1
ATOM 2392 C CA . GLY A 1 314 ? -8.070 0.780 23.017 1.00 93.81 314 GLY A CA 1
ATOM 2393 C C . GLY A 1 314 ? -8.011 0.817 21.487 1.00 93.81 314 GLY A C 1
ATOM 2394 O O . GLY A 1 314 ? -8.043 1.903 20.906 1.00 93.81 314 GLY A O 1
ATOM 2395 N N . CYS A 1 315 ? -7.920 -0.332 20.807 1.00 94.56 315 CYS A N 1
ATOM 2396 C CA . CYS A 1 315 ? -7.753 -0.375 19.351 1.00 94.56 315 CYS A CA 1
ATOM 2397 C C . CYS A 1 315 ? -8.977 0.181 18.606 1.00 94.56 315 CYS A C 1
ATOM 2399 O O . CYS A 1 315 ? -8.838 0.728 17.515 1.00 94.56 315 CYS A O 1
ATOM 2401 N N . MET A 1 316 ? -10.169 0.090 19.203 1.00 93.50 316 MET A N 1
ATOM 2402 C CA . MET A 1 316 ? -11.442 0.480 18.587 1.00 93.50 316 MET A CA 1
ATOM 2403 C C . MET A 1 316 ? -11.867 1.923 18.895 1.00 93.50 316 MET A C 1
ATOM 2405 O O . MET A 1 316 ? -13.053 2.239 18.859 1.00 93.50 316 MET A O 1
ATOM 2409 N N . MET A 1 317 ? -10.927 2.816 19.209 1.00 90.88 317 MET A N 1
ATOM 2410 C CA . MET A 1 317 ? -11.218 4.250 19.308 1.00 90.88 317 MET A CA 1
ATOM 2411 C C . MET A 1 317 ? -11.292 4.923 17.930 1.00 90.88 317 MET A C 1
ATOM 2413 O O . MET A 1 317 ? -10.642 4.476 16.981 1.00 90.88 317 MET A O 1
ATOM 2417 N N . ALA A 1 318 ? -12.020 6.045 17.844 1.00 88.69 318 ALA A N 1
ATOM 2418 C CA . ALA A 1 318 ? -12.220 6.820 16.615 1.00 88.69 318 ALA A CA 1
ATOM 2419 C C . ALA A 1 318 ? -10.902 7.127 15.881 1.00 88.69 318 ALA A C 1
ATOM 2421 O O . ALA A 1 318 ? -10.784 6.867 14.691 1.00 88.69 318 ALA A O 1
ATOM 2422 N N . GLN A 1 319 ? -9.889 7.595 16.607 1.00 87.31 319 GLN A N 1
ATOM 2423 C CA . GLN A 1 319 ? -8.577 8.001 16.090 1.00 87.31 319 GLN A CA 1
ATOM 2424 C C . GLN A 1 319 ? -7.567 6.855 15.884 1.00 87.31 319 GLN A C 1
ATOM 2426 O O . GLN A 1 319 ? -6.400 7.120 15.592 1.00 87.31 319 GLN A O 1
ATOM 2431 N N . CYS A 1 320 ? -7.965 5.606 16.151 1.00 90.31 320 CYS A N 1
ATOM 2432 C CA . CYS A 1 320 ? -7.083 4.439 16.099 1.00 90.31 320 CYS A CA 1
ATOM 2433 C C . CYS A 1 320 ? -7.416 3.567 14.893 1.00 90.31 320 CYS A C 1
ATOM 2435 O O . CYS A 1 320 ? -6.777 3.730 13.868 1.00 90.31 320 CYS A O 1
ATOM 2437 N N . HIS A 1 321 ? -8.409 2.682 15.001 1.00 92.75 321 HIS A N 1
ATOM 2438 C CA . HIS A 1 321 ? -8.818 1.780 13.921 1.00 92.75 321 HIS A CA 1
ATOM 2439 C C . HIS A 1 321 ? -10.327 1.840 13.672 1.00 92.75 321 HIS A C 1
ATOM 2441 O O . HIS A 1 321 ? -10.956 0.808 13.498 1.00 92.75 321 HIS A O 1
ATOM 2447 N N . SER A 1 322 ? -10.946 3.021 13.695 1.00 87.94 322 SER A N 1
ATOM 2448 C CA . SER A 1 322 ? -12.377 3.148 13.387 1.00 87.94 322 SER A CA 1
ATOM 2449 C C . SER A 1 322 ? -12.690 2.993 11.897 1.00 87.94 322 SER A C 1
ATOM 2451 O O . SER A 1 322 ? -11.792 3.005 11.052 1.00 87.94 322 SER A O 1
ATOM 2453 N N . ALA A 1 323 ? -13.982 2.890 11.570 1.00 81.50 323 ALA A N 1
ATOM 2454 C CA . ALA A 1 323 ? -14.463 2.896 10.188 1.00 81.50 323 ALA A CA 1
ATOM 2455 C C . ALA A 1 323 ? -14.062 4.167 9.420 1.00 81.50 323 ALA A C 1
ATOM 2457 O O . ALA A 1 323 ? -13.801 4.093 8.224 1.00 81.50 323 ALA A O 1
ATOM 2458 N N . SER A 1 324 ? -13.941 5.297 10.118 1.00 78.19 324 SER A N 1
ATOM 2459 C CA . SER A 1 324 ? -13.610 6.599 9.541 1.00 78.19 324 SER A CA 1
ATOM 2460 C C . SER A 1 324 ? -12.093 6.829 9.383 1.00 78.19 324 SER A C 1
ATOM 2462 O O . SER A 1 324 ? -11.682 7.887 8.911 1.00 78.19 324 SER A O 1
ATOM 2464 N N . MET A 1 325 ? -11.232 5.887 9.799 1.00 81.25 325 MET A N 1
ATOM 2465 C CA . MET A 1 325 ? -9.774 6.028 9.675 1.00 81.25 325 MET A CA 1
ATOM 2466 C C . MET A 1 325 ? -9.254 5.776 8.271 1.00 81.25 325 MET A C 1
ATOM 2468 O O . MET A 1 325 ? -9.580 4.778 7.641 1.00 81.25 325 MET A O 1
ATOM 2472 N N . PHE A 1 326 ? -8.332 6.635 7.837 1.00 77.75 326 PHE A N 1
ATOM 2473 C CA . PHE A 1 326 ? -7.679 6.544 6.536 1.00 77.75 326 PHE A CA 1
ATOM 2474 C C . PHE A 1 326 ? -6.491 5.562 6.544 1.00 77.75 326 PHE A C 1
ATOM 2476 O O . PHE A 1 326 ? -5.322 5.943 6.485 1.00 77.75 326 PHE A O 1
ATOM 2483 N N . HIS A 1 327 ? -6.799 4.273 6.686 1.00 81.06 327 HIS A N 1
ATOM 2484 C CA . HIS A 1 327 ? -5.878 3.142 6.501 1.00 81.06 327 HIS A CA 1
ATOM 2485 C C . HIS A 1 327 ? -6.670 1.842 6.289 1.00 81.06 327 HIS A C 1
ATOM 2487 O O . HIS A 1 327 ? -7.843 1.786 6.639 1.00 81.06 327 HIS A O 1
ATOM 2493 N N . ASP A 1 328 ? -6.035 0.752 5.865 1.00 79.31 328 ASP A N 1
ATOM 2494 C CA . ASP A 1 328 ? -6.753 -0.492 5.522 1.00 79.31 328 ASP A CA 1
ATOM 2495 C C . ASP A 1 328 ? -7.347 -1.262 6.731 1.00 79.31 328 ASP A C 1
ATOM 2497 O O . ASP A 1 328 ? -8.287 -2.036 6.572 1.00 79.31 328 ASP A O 1
ATOM 2501 N N . TYR A 1 329 ? -6.838 -1.073 7.958 1.00 89.56 329 TYR A N 1
ATOM 2502 C CA . TYR A 1 329 ? -7.271 -1.843 9.141 1.00 89.56 329 TYR A CA 1
ATOM 2503 C C . TYR A 1 329 ? -8.381 -1.137 9.947 1.00 89.56 329 TYR A C 1
ATOM 2505 O O . TYR A 1 329 ? -8.123 -0.588 11.014 1.00 89.56 329 TYR A O 1
ATOM 2513 N N . ARG A 1 330 ? -9.614 -1.102 9.419 1.00 88.75 330 ARG A N 1
ATOM 2514 C CA . ARG A 1 330 ? -10.751 -0.302 9.945 1.00 88.75 330 ARG A CA 1
ATOM 2515 C C . ARG A 1 330 ? -11.780 -1.134 10.727 1.00 88.75 330 ARG A C 1
ATOM 2517 O O . ARG A 1 330 ? -12.798 -1.556 10.179 1.00 88.75 330 ARG A O 1
ATOM 2524 N N . LEU A 1 331 ? -11.544 -1.355 12.012 1.00 93.12 331 LEU A N 1
ATOM 2525 C CA . LEU A 1 331 ? -12.442 -2.090 12.904 1.00 93.12 331 LEU A CA 1
ATOM 2526 C C . LEU A 1 331 ? -13.807 -1.397 13.098 1.00 93.12 331 LEU A C 1
ATOM 2528 O O . LEU A 1 331 ? -13.936 -0.172 13.193 1.00 93.12 331 LEU A O 1
ATOM 2532 N N . ARG A 1 332 ? -14.852 -2.217 13.209 1.00 91.88 332 ARG A N 1
ATOM 2533 C CA . ARG A 1 332 ? -16.208 -1.839 13.612 1.00 91.88 332 ARG A CA 1
ATOM 2534 C C . ARG A 1 332 ? -16.297 -1.918 15.128 1.00 91.88 332 ARG A C 1
ATOM 2536 O O . ARG A 1 332 ? -16.194 -3.001 15.689 1.00 91.88 332 ARG A O 1
ATOM 2543 N N . GLY A 1 333 ? -16.473 -0.771 15.785 1.00 89.44 333 GLY A N 1
ATOM 2544 C CA . GLY A 1 333 ? -16.418 -0.658 17.248 1.00 89.44 333 GLY A CA 1
ATOM 2545 C C . GLY A 1 333 ? -17.660 -1.149 18.004 1.00 89.44 333 GLY A C 1
ATOM 2546 O O . GLY A 1 333 ? -17.741 -0.913 19.206 1.00 89.44 333 GLY A O 1
ATOM 2547 N N . GLY A 1 334 ? -18.637 -1.758 17.319 1.00 88.69 334 GLY A N 1
ATOM 2548 C CA . GLY A 1 334 ? -19.927 -2.118 17.914 1.00 88.69 334 GLY A CA 1
ATOM 2549 C C . GLY A 1 334 ? -20.672 -0.902 18.485 1.00 88.69 334 GLY A C 1
ATOM 2550 O O . GLY A 1 334 ? -20.372 0.249 18.136 1.00 88.69 334 GLY A O 1
ATOM 2551 N N . SER A 1 335 ? -21.633 -1.140 19.377 1.00 84.38 335 SER A N 1
ATOM 2552 C CA . SER A 1 335 ? -22.336 -0.078 20.108 1.00 84.38 335 SER A CA 1
ATOM 2553 C C . SER A 1 335 ? -22.506 -0.424 21.585 1.00 84.38 335 SER A C 1
ATOM 2555 O O . SER A 1 335 ? -23.173 -1.400 21.925 1.00 84.38 335 SER A O 1
ATOM 2557 N N . GLY A 1 336 ? -21.915 0.385 22.473 1.00 81.44 336 GLY A N 1
ATOM 2558 C CA . GLY A 1 336 ? -22.080 0.230 23.924 1.00 81.44 336 GLY A CA 1
ATOM 2559 C C . GLY A 1 336 ? -21.614 -1.125 24.468 1.00 81.44 336 GLY A C 1
ATOM 2560 O O . GLY A 1 336 ? -22.268 -1.670 25.350 1.00 81.44 336 GLY A O 1
ATOM 2561 N N . GLY A 1 337 ? -20.539 -1.682 23.899 1.00 87.75 337 GLY A N 1
ATOM 2562 C CA . GLY A 1 337 ? -19.972 -2.983 24.276 1.00 87.75 337 GLY A CA 1
ATOM 2563 C C . GLY A 1 337 ? -20.546 -4.177 23.505 1.00 87.75 337 GLY A C 1
ATOM 2564 O O . GLY A 1 337 ? -19.938 -5.242 23.522 1.00 87.75 337 GLY A O 1
ATOM 2565 N N . SER A 1 338 ? -21.663 -4.004 22.792 1.00 92.19 338 SER A N 1
ATOM 2566 C CA . SER A 1 338 ? -22.305 -5.048 21.982 1.00 92.19 338 SER A CA 1
ATOM 2567 C C . SER A 1 338 ? -21.802 -5.041 20.537 1.00 92.19 338 SER A C 1
ATOM 2569 O O . SER A 1 338 ? -21.660 -3.970 19.935 1.00 92.19 338 SER A O 1
ATOM 2571 N N . PHE A 1 339 ? -21.558 -6.226 19.975 1.00 93.56 339 PHE A N 1
ATOM 2572 C CA . PHE A 1 339 ? -21.127 -6.417 18.591 1.00 93.56 339 PHE A CA 1
ATOM 2573 C C . PHE A 1 339 ? -22.110 -7.301 17.828 1.00 93.56 339 PHE A C 1
ATOM 2575 O O . PHE A 1 339 ? -22.391 -8.427 18.233 1.00 93.56 339 PHE A O 1
ATOM 2582 N N . SER A 1 340 ? -22.577 -6.796 16.687 1.00 91.88 340 SER A N 1
ATOM 2583 C CA . SER A 1 340 ? -23.343 -7.577 15.717 1.00 91.88 340 SER A CA 1
ATOM 2584 C C . SER A 1 340 ? -22.495 -8.665 15.047 1.00 91.88 340 SER A C 1
ATOM 2586 O O . SER A 1 340 ? -21.262 -8.569 14.993 1.00 91.88 340 SER A O 1
ATOM 2588 N N . LEU A 1 341 ? -23.150 -9.678 14.466 1.00 91.44 341 LEU A N 1
ATOM 2589 C CA . LEU A 1 341 ? -22.461 -10.719 13.696 1.00 91.44 341 LEU A CA 1
ATOM 2590 C C . LEU A 1 341 ? -21.658 -10.108 12.542 1.00 91.44 341 LEU A C 1
ATOM 2592 O O . LEU A 1 341 ? -20.500 -10.471 12.332 1.00 91.44 341 LEU A O 1
ATOM 2596 N N . SER A 1 342 ? -22.234 -9.132 11.839 1.00 89.75 342 SER A N 1
ATOM 2597 C CA . SER A 1 342 ? -21.571 -8.465 10.715 1.00 89.75 342 SER A CA 1
ATOM 2598 C C . SER A 1 342 ? -20.392 -7.594 11.139 1.00 89.75 342 SER A C 1
ATOM 2600 O O . SER A 1 342 ? -19.355 -7.613 10.468 1.00 89.75 342 SER A O 1
ATOM 2602 N N . ALA A 1 343 ? -20.474 -6.901 12.281 1.00 91.81 343 ALA A N 1
ATOM 2603 C CA . ALA A 1 343 ? -19.313 -6.214 12.847 1.00 91.81 343 ALA A CA 1
ATOM 2604 C C . ALA A 1 343 ? -18.194 -7.205 13.211 1.00 91.81 343 ALA A C 1
ATOM 2606 O O . ALA A 1 343 ? -17.035 -6.967 12.864 1.00 91.81 343 ALA A O 1
ATOM 2607 N N . THR A 1 344 ? -18.525 -8.331 13.852 1.00 94.88 344 THR A N 1
ATOM 2608 C CA . THR A 1 344 ? -17.535 -9.342 14.252 1.00 94.88 344 THR A CA 1
ATOM 2609 C C . THR A 1 344 ? -16.911 -10.069 13.064 1.00 94.88 344 THR A C 1
ATOM 2611 O O . THR A 1 344 ? -15.688 -10.187 13.031 1.00 94.88 344 THR A O 1
ATOM 2614 N N . ARG A 1 345 ? -17.689 -10.473 12.050 1.00 93.38 345 ARG A N 1
ATOM 2615 C CA . ARG A 1 345 ? -17.166 -11.015 10.780 1.00 93.38 345 ARG A CA 1
ATOM 2616 C C . ARG A 1 345 ? -16.201 -10.045 10.124 1.00 93.38 345 ARG A C 1
ATOM 2618 O O . ARG A 1 345 ? -15.083 -10.427 9.784 1.00 93.38 345 ARG A O 1
ATOM 2625 N N . LYS A 1 346 ? -16.584 -8.767 10.030 1.00 92.12 346 LYS A N 1
ATOM 2626 C CA . LYS A 1 346 ? -15.712 -7.779 9.402 1.00 92.12 346 LYS A CA 1
ATOM 2627 C C . LYS A 1 346 ? -14.421 -7.563 10.188 1.00 92.12 346 LYS A C 1
ATOM 2629 O O . LYS A 1 346 ? -13.352 -7.470 9.590 1.00 92.12 346 LYS A O 1
ATOM 2634 N N . ASN A 1 347 ? -14.508 -7.499 11.515 1.00 96.12 347 ASN A N 1
ATOM 2635 C CA . ASN A 1 347 ? -13.338 -7.390 12.382 1.00 96.12 347 ASN A CA 1
ATOM 2636 C C . ASN A 1 347 ? -12.421 -8.611 12.244 1.00 96.12 347 ASN A C 1
ATOM 2638 O O . ASN A 1 347 ? -11.214 -8.429 12.121 1.00 96.12 347 ASN A O 1
ATOM 2642 N N . TYR A 1 348 ? -12.984 -9.820 12.196 1.00 97.06 348 TYR A N 1
ATOM 2643 C CA . TYR A 1 348 ? -12.234 -11.060 12.005 1.00 97.06 348 TYR A CA 1
ATOM 2644 C C . TYR A 1 348 ? -11.453 -11.050 10.689 1.00 97.06 348 TYR A C 1
ATOM 2646 O O . TYR A 1 348 ? -10.235 -11.207 10.710 1.00 97.06 348 TYR A O 1
ATOM 2654 N N . GLU A 1 349 ? -12.116 -10.766 9.563 1.00 93.56 349 GLU A N 1
ATOM 2655 C CA . GLU A 1 349 ? -11.471 -10.658 8.245 1.00 93.56 349 GLU A CA 1
ATOM 2656 C C . GLU A 1 349 ? -10.316 -9.645 8.253 1.00 93.56 349 GLU A C 1
ATOM 2658 O O . GLU A 1 349 ? -9.212 -9.923 7.779 1.00 93.56 349 GLU A O 1
ATOM 2663 N N . LEU A 1 350 ? -10.572 -8.454 8.803 1.00 93.56 350 LEU A N 1
ATOM 2664 C CA . LEU A 1 350 ? -9.598 -7.368 8.851 1.00 93.56 350 LEU A CA 1
ATOM 2665 C C . LEU A 1 350 ? -8.388 -7.725 9.719 1.00 93.56 350 LEU A C 1
ATOM 2667 O O . LEU A 1 350 ? -7.264 -7.385 9.343 1.00 93.56 350 LEU A O 1
ATOM 2671 N N . SER A 1 351 ? -8.608 -8.383 10.860 1.00 96.44 351 SER A N 1
ATOM 2672 C CA . SER A 1 351 ? -7.552 -8.799 11.787 1.00 96.44 351 SER A CA 1
ATOM 2673 C C . SER A 1 351 ? -6.765 -9.991 11.249 1.00 96.44 351 SER A C 1
ATOM 2675 O O . SER A 1 351 ? -5.537 -9.965 11.308 1.00 96.44 351 SER A O 1
ATOM 2677 N N . LEU A 1 352 ? -7.430 -10.982 10.648 1.00 95.56 352 LEU A N 1
ATOM 2678 C CA . LEU A 1 352 ? -6.778 -12.130 10.014 1.00 95.56 352 LEU A CA 1
ATOM 2679 C C . LEU A 1 352 ? -5.870 -11.668 8.867 1.00 95.56 352 LEU A C 1
ATOM 2681 O O . LEU A 1 352 ? -4.755 -12.158 8.706 1.00 95.56 352 LEU A O 1
ATOM 2685 N N . ALA A 1 353 ? -6.278 -10.627 8.133 1.00 92.81 353 ALA A N 1
ATOM 2686 C CA . ALA A 1 353 ? -5.432 -9.992 7.127 1.00 92.81 353 ALA A CA 1
ATOM 2687 C C . ALA A 1 353 ? -4.170 -9.313 7.705 1.00 92.81 353 ALA A C 1
ATOM 2689 O O . ALA A 1 353 ? -3.284 -8.950 6.929 1.00 92.81 353 ALA A O 1
ATOM 2690 N N . GLN A 1 354 ? -4.046 -9.123 9.022 1.00 94.38 354 GLN A N 1
ATOM 2691 C CA . GLN A 1 354 ? -2.829 -8.621 9.681 1.00 94.38 354 GLN A CA 1
ATOM 2692 C C . GLN A 1 354 ? -1.987 -9.724 10.347 1.00 94.38 354 GLN A C 1
ATOM 2694 O O . GLN A 1 354 ? -0.933 -9.399 10.906 1.00 94.38 354 GLN A O 1
ATOM 2699 N N . LEU A 1 355 ? -2.432 -10.985 10.290 1.00 94.62 355 LEU A N 1
ATOM 2700 C CA . LEU A 1 355 ? -1.682 -12.154 10.747 1.00 94.62 355 LEU A CA 1
ATOM 2701 C C . LEU A 1 355 ? -0.859 -12.776 9.617 1.00 94.62 355 LEU A C 1
ATOM 2703 O O . LEU A 1 355 ? -1.283 -12.791 8.461 1.00 94.62 355 LEU A O 1
ATOM 2707 N N . SER A 1 356 ? 0.287 -13.337 9.983 1.00 94.31 356 SER A N 1
ATOM 2708 C CA . SER A 1 356 ? 1.159 -14.114 9.098 1.00 94.31 356 SER A CA 1
ATOM 2709 C C . SER A 1 356 ? 0.936 -15.599 9.379 1.00 94.31 356 SER A C 1
ATOM 2711 O O . SER A 1 356 ? 1.713 -16.226 10.091 1.00 94.31 356 SER A O 1
ATOM 2713 N N . VAL A 1 357 ? -0.175 -16.147 8.875 1.00 94.94 357 VAL A N 1
ATOM 2714 C CA . VAL A 1 357 ? -0.616 -17.540 9.117 1.00 94.94 357 VAL A CA 1
ATOM 2715 C C . VAL A 1 357 ? 0.398 -18.565 8.597 1.00 94.94 357 VAL A C 1
ATOM 2717 O O . VAL A 1 357 ? 0.514 -19.670 9.112 1.00 94.94 357 VAL A O 1
ATOM 2720 N N . GLU A 1 358 ? 1.179 -18.204 7.591 1.00 93.06 358 GLU A N 1
ATOM 2721 C CA . GLU A 1 358 ? 2.294 -18.998 7.082 1.00 93.06 358 GLU A CA 1
ATOM 2722 C C . GLU A 1 358 ? 3.467 -19.143 8.076 1.00 93.06 358 GLU A C 1
ATOM 2724 O O . GLU A 1 358 ? 4.310 -20.020 7.886 1.00 93.06 358 GLU A O 1
ATOM 2729 N N . SER A 1 359 ? 3.532 -18.316 9.127 1.00 93.12 359 SER A N 1
ATOM 2730 C CA . SER A 1 359 ? 4.618 -18.274 10.114 1.00 93.12 359 SER A CA 1
ATOM 2731 C C . SER A 1 359 ? 4.272 -19.023 11.396 1.00 93.12 359 SER A C 1
ATOM 2733 O O . SER A 1 359 ? 3.150 -18.940 11.885 1.00 93.12 359 SER A O 1
ATOM 2735 N N . GLU A 1 360 ? 5.260 -19.675 12.014 1.00 91.69 360 GLU A N 1
ATOM 2736 C CA . GLU A 1 360 ? 5.138 -20.119 13.412 1.00 91.69 360 GLU A CA 1
ATOM 2737 C C . GLU A 1 360 ? 5.453 -18.998 14.409 1.00 91.69 360 GLU A C 1
ATOM 2739 O O . GLU A 1 360 ? 4.986 -19.036 15.544 1.00 91.69 360 GLU A O 1
ATOM 2744 N N . ASP A 1 361 ? 6.244 -18.006 13.992 1.00 91.81 361 ASP A N 1
ATOM 2745 C CA . ASP A 1 361 ? 6.589 -16.856 14.818 1.00 91.81 361 ASP A CA 1
ATOM 2746 C C . ASP A 1 361 ? 5.499 -15.787 14.708 1.00 91.81 361 ASP A C 1
ATOM 2748 O O . ASP A 1 361 ? 5.322 -15.142 13.667 1.00 91.81 361 ASP A O 1
ATOM 2752 N N . ILE A 1 362 ? 4.795 -15.572 15.817 1.00 94.31 362 ILE A N 1
ATOM 2753 C CA . ILE A 1 362 ? 3.770 -14.541 15.968 1.00 94.31 362 ILE A CA 1
ATOM 2754 C C . ILE A 1 362 ? 4.315 -13.123 15.723 1.00 94.31 362 ILE A C 1
ATOM 2756 O O . ILE A 1 362 ? 3.567 -12.252 15.269 1.00 94.31 362 ILE A O 1
ATOM 2760 N N . ASN A 1 363 ? 5.616 -12.886 15.924 1.00 93.62 363 ASN A N 1
ATOM 2761 C CA . ASN A 1 363 ? 6.254 -11.590 15.670 1.00 93.62 363 ASN A CA 1
ATOM 2762 C C . ASN A 1 363 ? 6.327 -11.234 14.178 1.00 93.62 363 ASN A C 1
ATOM 2764 O O . ASN A 1 363 ? 6.475 -10.055 13.850 1.00 93.62 363 ASN A O 1
ATOM 2768 N N . ALA A 1 364 ? 6.154 -12.207 13.276 1.00 93.62 364 ALA A N 1
ATOM 2769 C CA . ALA A 1 364 ? 6.016 -11.950 11.843 1.00 93.62 364 ALA A CA 1
ATOM 2770 C C . ALA A 1 364 ? 4.702 -11.220 11.499 1.00 93.62 364 ALA A C 1
ATOM 2772 O O . ALA A 1 364 ? 4.586 -10.636 10.423 1.00 93.62 364 ALA A O 1
ATOM 2773 N N . SER A 1 365 ? 3.702 -11.245 12.390 1.00 95.19 365 SER A N 1
ATOM 2774 C CA . SER A 1 365 ? 2.381 -10.647 12.159 1.00 95.19 365 SER A CA 1
ATOM 2775 C C . SER A 1 365 ? 2.383 -9.137 12.406 1.00 95.19 365 SER A C 1
ATOM 2777 O O . SER A 1 365 ? 2.704 -8.677 13.506 1.00 95.19 365 SER A O 1
ATOM 2779 N N . ARG A 1 366 ? 1.916 -8.336 11.435 1.00 94.06 366 ARG A N 1
ATOM 2780 C CA . ARG A 1 366 ? 1.884 -6.859 11.542 1.00 94.06 366 ARG A CA 1
ATOM 2781 C C . ARG A 1 366 ? 1.138 -6.357 12.774 1.00 94.06 366 ARG A C 1
ATOM 2783 O O . ARG A 1 366 ? 1.594 -5.408 13.415 1.00 94.06 366 ARG A O 1
ATOM 2790 N N . MET A 1 367 ? -0.013 -6.955 13.096 1.00 93.69 367 MET A N 1
ATOM 2791 C CA . MET A 1 367 ? -0.816 -6.520 14.249 1.00 93.69 367 MET A CA 1
ATOM 2792 C C . MET A 1 367 ? -0.111 -6.751 15.588 1.00 93.69 367 MET A C 1
ATOM 2794 O O . MET A 1 367 ? -0.405 -6.053 16.555 1.00 93.69 367 MET A O 1
ATOM 2798 N N . VAL A 1 368 ? 0.835 -7.688 15.635 1.00 95.81 368 VAL A N 1
ATOM 2799 C CA . VAL A 1 368 ? 1.656 -7.954 16.815 1.00 95.81 368 VAL A CA 1
ATOM 2800 C C . VAL A 1 368 ? 2.860 -7.027 16.794 1.00 95.81 368 VAL A C 1
ATOM 2802 O O . VAL A 1 368 ? 3.023 -6.231 17.713 1.00 95.81 368 VAL A O 1
ATOM 2805 N N . ARG A 1 369 ? 3.628 -7.026 15.699 1.00 93.12 369 ARG A N 1
ATOM 2806 C CA . ARG A 1 369 ? 4.884 -6.274 15.553 1.00 93.12 369 ARG A CA 1
ATOM 2807 C C . ARG A 1 369 ? 4.727 -4.769 15.779 1.00 93.12 369 ARG A C 1
ATOM 2809 O O . ARG A 1 369 ? 5.586 -4.140 16.393 1.00 93.12 369 ARG A O 1
ATOM 2816 N N . LYS A 1 370 ? 3.608 -4.175 15.346 1.00 92.38 370 LYS A N 1
ATOM 2817 C CA . LYS A 1 370 ? 3.291 -2.761 15.629 1.00 92.38 370 LYS A CA 1
ATOM 2818 C C . LYS A 1 370 ? 3.113 -2.458 17.116 1.00 92.38 370 LYS A C 1
ATOM 2820 O O . LYS A 1 370 ? 3.224 -1.312 17.518 1.00 92.38 370 LYS A O 1
ATOM 2825 N N . ASN A 1 371 ? 2.831 -3.453 17.940 1.00 94.56 371 ASN A N 1
ATOM 2826 C CA . ASN A 1 371 ? 2.542 -3.262 19.353 1.00 94.56 371 ASN A CA 1
ATOM 2827 C C . ASN A 1 371 ? 3.647 -3.798 20.274 1.00 94.56 371 ASN A C 1
ATOM 2829 O O . ASN A 1 371 ? 3.400 -3.956 21.470 1.00 94.56 371 ASN A O 1
ATOM 2833 N N . LEU A 1 372 ? 4.847 -4.021 19.734 1.00 94.19 372 LEU A N 1
ATOM 2834 C CA . LEU A 1 372 ? 6.045 -4.402 20.482 1.00 94.19 372 LEU A CA 1
ATOM 2835 C C . LEU A 1 372 ? 7.032 -3.239 20.592 1.00 94.19 372 LEU A C 1
ATOM 2837 O O . LEU A 1 372 ? 6.971 -2.268 19.826 1.00 94.19 372 LEU A O 1
ATOM 2841 N N . TYR A 1 373 ? 7.969 -3.338 21.530 1.00 92.25 373 TYR A N 1
ATOM 2842 C CA . TYR A 1 373 ? 9.054 -2.377 21.652 1.00 92.25 373 TYR A CA 1
ATOM 2843 C C . TYR A 1 373 ? 9.915 -2.349 20.391 1.00 92.25 373 TYR A C 1
ATOM 2845 O O . TYR A 1 373 ? 10.388 -3.372 19.891 1.00 92.25 373 TYR A O 1
ATOM 2853 N N . ARG A 1 374 ? 10.156 -1.132 19.901 1.00 88.81 374 ARG A N 1
ATOM 2854 C CA . ARG A 1 374 ? 11.102 -0.901 18.812 1.00 88.81 374 ARG A CA 1
ATOM 2855 C C . ARG A 1 374 ? 12.542 -0.920 19.321 1.00 88.81 374 ARG A C 1
ATOM 2857 O O . ARG A 1 374 ? 12.760 -0.535 20.476 1.00 88.81 374 ARG A O 1
ATOM 2864 N N . PRO A 1 375 ? 13.521 -1.228 18.453 1.00 83.25 375 PRO A N 1
ATOM 2865 C CA . PRO A 1 375 ? 14.931 -1.228 18.828 1.00 83.25 375 PRO A CA 1
ATOM 2866 C C . PRO A 1 375 ? 15.414 0.060 19.505 1.00 83.25 375 PRO A C 1
ATOM 2868 O O . PRO A 1 375 ? 16.250 0.000 20.396 1.00 83.25 375 PRO A O 1
ATOM 2871 N N . GLU A 1 376 ? 14.884 1.224 19.122 1.00 82.44 376 GLU A N 1
ATOM 2872 C CA . GLU A 1 376 ? 15.361 2.520 19.625 1.00 82.44 376 GLU A CA 1
ATOM 2873 C C . GLU A 1 376 ? 14.798 2.911 20.998 1.00 82.44 376 GLU A C 1
ATOM 2875 O O . GLU A 1 376 ? 15.285 3.865 21.600 1.00 82.44 376 GLU A O 1
ATOM 2880 N N . VAL A 1 377 ? 13.744 2.239 21.475 1.00 83.25 377 VAL A N 1
ATOM 2881 C CA . VAL A 1 377 ? 13.013 2.635 22.699 1.00 83.25 377 VAL A CA 1
ATOM 2882 C C . VAL A 1 377 ? 12.907 1.518 23.738 1.00 83.25 377 VAL A C 1
ATOM 2884 O O . VAL A 1 377 ? 12.337 1.731 24.805 1.00 83.25 377 VAL A O 1
ATOM 2887 N N . CYS A 1 378 ? 13.419 0.327 23.435 1.00 86.56 378 CYS A N 1
ATOM 2888 C CA . CYS A 1 378 ? 13.364 -0.831 24.320 1.00 86.56 378 CYS A CA 1
ATOM 2889 C C . CYS A 1 378 ? 14.420 -0.704 25.434 1.00 86.56 378 CYS A C 1
ATOM 2891 O O . CYS A 1 378 ? 15.604 -0.546 25.143 1.00 86.56 378 CYS A O 1
ATOM 2893 N N . GLY A 1 379 ? 14.001 -0.774 26.703 1.00 87.25 379 GLY A N 1
ATOM 2894 C CA . GLY A 1 379 ? 14.880 -0.615 27.876 1.00 87.25 379 GLY A CA 1
ATOM 2895 C C . GLY A 1 379 ? 14.727 -1.696 28.954 1.00 87.25 379 GLY A C 1
ATOM 2896 O O . GLY A 1 379 ? 15.132 -1.481 30.092 1.00 87.25 379 GLY A O 1
ATOM 2897 N N . VAL A 1 380 ? 14.106 -2.824 28.615 1.00 89.56 380 VAL A N 1
ATOM 2898 C CA . VAL A 1 380 ? 13.797 -3.957 29.505 1.00 89.56 380 VAL A CA 1
ATOM 2899 C C . VAL A 1 380 ? 14.630 -5.202 29.146 1.00 89.56 380 VAL A C 1
ATOM 2901 O O . VAL A 1 380 ? 15.349 -5.209 28.146 1.00 89.56 380 VAL A O 1
ATOM 2904 N N . ALA A 1 381 ? 14.577 -6.274 29.942 1.00 87.94 381 ALA A N 1
ATOM 2905 C CA . ALA A 1 381 ? 15.248 -7.529 29.577 1.00 87.94 381 ALA A CA 1
ATOM 2906 C C . ALA A 1 381 ? 14.580 -8.172 28.341 1.00 87.94 381 ALA A C 1
ATOM 2908 O O . ALA A 1 381 ? 13.360 -8.113 28.200 1.00 87.94 381 ALA A O 1
ATOM 2909 N N . GLY A 1 382 ? 15.347 -8.785 27.433 1.00 83.50 382 GLY A N 1
ATOM 2910 C CA . GLY A 1 382 ? 14.835 -9.280 26.144 1.00 83.50 382 GLY A CA 1
ATOM 2911 C C . GLY A 1 382 ? 14.969 -8.267 24.997 1.00 83.50 382 GLY A C 1
ATOM 2912 O O . GLY A 1 382 ? 14.791 -8.617 23.830 1.00 83.50 382 GLY A O 1
ATOM 2913 N N . CYS A 1 383 ? 15.333 -7.015 25.298 1.00 84.62 383 CYS A N 1
ATOM 2914 C CA . CYS A 1 383 ? 15.571 -5.971 24.297 1.00 84.62 383 CYS A CA 1
ATOM 2915 C C . CYS A 1 383 ? 16.845 -6.172 23.465 1.00 84.62 383 CYS A C 1
ATOM 2917 O O . CYS A 1 383 ? 17.092 -5.388 22.553 1.00 84.62 383 CYS A O 1
ATOM 2919 N N . GLU A 1 384 ? 17.651 -7.198 23.735 1.00 82.62 384 GLU A N 1
ATOM 2920 C CA . GLU A 1 384 ? 18.749 -7.612 22.858 1.00 82.62 384 GLU A CA 1
ATOM 2921 C C . GLU A 1 384 ? 18.260 -8.129 21.493 1.00 82.62 384 GLU A C 1
ATOM 2923 O O . GLU A 1 384 ? 19.041 -8.170 20.542 1.00 82.62 384 GLU A O 1
ATOM 2928 N N . LYS A 1 385 ? 16.971 -8.494 21.380 1.00 79.06 385 LYS A N 1
ATOM 2929 C CA . LYS A 1 385 ? 16.302 -8.892 20.128 1.00 79.06 385 LYS A CA 1
ATOM 2930 C C . LYS A 1 385 ? 14.922 -8.224 19.998 1.00 79.06 385 LYS A C 1
ATOM 2932 O O . LYS A 1 385 ? 13.897 -8.904 20.019 1.00 79.06 385 LYS A O 1
ATOM 2937 N N . PRO A 1 386 ? 14.866 -6.889 19.884 1.00 81.00 386 PRO A N 1
ATOM 2938 C CA . PRO A 1 386 ? 13.605 -6.169 19.820 1.00 81.00 386 PRO A CA 1
ATOM 2939 C C . PRO A 1 386 ? 12.938 -6.407 18.463 1.00 81.00 386 PRO A C 1
ATOM 2941 O O . PRO A 1 386 ? 13.534 -6.157 17.416 1.00 81.00 386 PRO A O 1
ATOM 2944 N N . ALA A 1 387 ? 11.688 -6.866 18.482 1.00 87.00 387 ALA A N 1
ATOM 2945 C CA . ALA A 1 387 ? 10.963 -7.217 17.265 1.00 87.00 387 ALA A CA 1
ATOM 2946 C C . ALA A 1 387 ? 10.066 -6.087 16.731 1.00 87.00 387 ALA A C 1
ATOM 2948 O O . ALA A 1 387 ? 9.597 -6.186 15.602 1.00 87.00 387 ALA A O 1
ATOM 2949 N N . GLY A 1 388 ? 9.797 -5.030 17.505 1.00 90.88 388 GLY A N 1
ATOM 2950 C CA . GLY A 1 388 ? 8.741 -4.066 17.194 1.00 90.88 388 GLY A CA 1
ATOM 2951 C C . GLY A 1 388 ? 9.038 -3.068 16.075 1.00 90.88 388 GLY A C 1
ATOM 2952 O O . GLY A 1 388 ? 10.181 -2.677 15.835 1.00 90.88 388 GLY A O 1
ATOM 2953 N N . ILE A 1 389 ? 7.964 -2.590 15.440 1.00 89.62 389 ILE A N 1
ATOM 2954 C CA . ILE A 1 389 ? 7.973 -1.514 14.433 1.00 89.62 389 ILE A CA 1
ATOM 2955 C C . ILE A 1 389 ? 7.126 -0.318 14.885 1.00 89.62 389 ILE A C 1
ATOM 2957 O O . ILE A 1 389 ? 6.410 -0.370 15.883 1.00 89.62 389 ILE A O 1
ATOM 2961 N N . LEU A 1 390 ? 7.219 0.806 14.170 1.00 87.12 390 LEU A N 1
ATOM 2962 C CA . LEU A 1 390 ? 6.554 2.045 14.572 1.00 87.12 3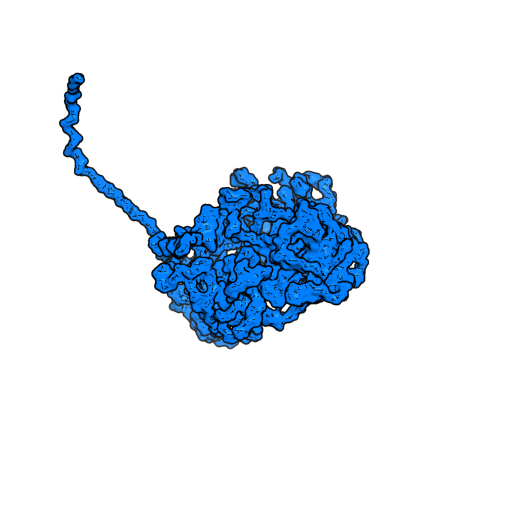90 LEU A CA 1
ATOM 2963 C C . LEU A 1 390 ? 5.024 1.954 14.496 1.00 87.12 390 LEU A C 1
ATOM 2965 O O . LEU A 1 390 ? 4.422 1.632 13.471 1.00 87.12 390 LEU A O 1
ATOM 2969 N N . HIS A 1 391 ? 4.403 2.344 15.606 1.00 89.06 391 HIS A N 1
ATOM 2970 C CA . HIS A 1 391 ? 2.969 2.475 15.775 1.00 89.06 391 HIS A CA 1
ATOM 2971 C C . HIS A 1 391 ? 2.655 3.714 16.605 1.00 89.06 391 HIS A C 1
ATOM 2973 O O . HIS A 1 391 ? 3.233 3.935 17.668 1.00 89.06 391 HIS A O 1
ATOM 2979 N N . ARG A 1 392 ? 1.704 4.519 16.127 1.00 83.75 392 ARG A N 1
ATOM 2980 C CA . ARG A 1 392 ? 1.290 5.758 16.800 1.00 83.75 392 ARG A CA 1
ATOM 2981 C C . ARG A 1 392 ? 0.616 5.504 18.152 1.00 83.75 392 ARG A C 1
ATOM 2983 O O . ARG A 1 392 ? 0.657 6.379 19.007 1.00 83.75 392 ARG A O 1
ATOM 2990 N N . GLY A 1 393 ? 0.020 4.325 18.348 1.00 84.19 393 GLY A N 1
ATOM 2991 C CA . GLY A 1 393 ? -0.534 3.905 19.637 1.00 84.19 393 GLY A CA 1
ATOM 2992 C C . GLY A 1 393 ? 0.513 3.420 20.646 1.00 84.19 393 GLY A C 1
ATOM 2993 O O . GLY A 1 393 ? 0.176 3.241 21.810 1.00 84.19 393 GLY A O 1
ATOM 2994 N N . GLY A 1 394 ? 1.771 3.235 20.231 1.00 87.75 394 GLY A N 1
ATOM 2995 C CA . GLY A 1 394 ? 2.830 2.679 21.072 1.00 87.75 394 GLY A CA 1
ATOM 2996 C C . GLY A 1 394 ? 2.781 1.146 21.206 1.00 87.75 394 GLY A C 1
ATOM 2997 O O . GLY A 1 394 ? 2.014 0.483 20.500 1.00 87.75 394 GLY A O 1
ATOM 2998 N N . PRO A 1 395 ? 3.621 0.573 22.090 1.00 91.62 395 PRO A N 1
ATOM 2999 C CA . PRO A 1 395 ? 3.762 -0.870 22.269 1.00 91.62 395 PRO A CA 1
ATOM 3000 C C . PRO A 1 395 ? 2.693 -1.437 23.226 1.00 91.62 395 PRO A C 1
ATOM 3002 O O . PRO A 1 395 ? 2.881 -1.553 24.442 1.00 91.62 395 PRO A O 1
ATOM 3005 N N . LEU A 1 396 ? 1.508 -1.731 22.686 1.00 93.19 396 LEU A N 1
ATOM 3006 C CA . LEU A 1 396 ? 0.331 -2.112 23.478 1.00 93.19 396 LEU A CA 1
ATOM 3007 C C . LEU A 1 396 ? 0.337 -3.565 23.991 1.00 93.19 396 LEU A C 1
ATOM 3009 O O . LEU A 1 396 ? -0.467 -3.878 24.868 1.00 93.19 396 LEU A O 1
ATOM 3013 N N . LEU A 1 397 ? 1.212 -4.437 23.475 1.00 95.44 397 LEU A N 1
ATOM 3014 C CA . LEU A 1 397 ? 1.265 -5.866 23.832 1.00 95.44 397 LEU A CA 1
ATOM 3015 C C . LEU A 1 397 ? 2.399 -6.215 24.816 1.00 95.44 397 LEU A C 1
ATOM 3017 O O . LEU A 1 397 ? 2.587 -7.381 25.153 1.00 95.44 397 LEU A O 1
ATOM 3021 N N . GLU A 1 398 ? 3.137 -5.212 25.293 1.00 92.44 398 GLU A N 1
ATOM 3022 C CA . GLU A 1 398 ? 4.231 -5.358 26.263 1.00 92.44 398 GLU A CA 1
ATOM 3023 C C . GLU A 1 398 ? 3.698 -5.451 27.703 1.00 92.44 398 GLU A C 1
ATOM 3025 O O . GLU A 1 398 ? 3.859 -4.536 28.514 1.00 92.44 398 GLU A O 1
ATOM 3030 N N . ASP A 1 399 ? 3.018 -6.559 28.004 1.00 92.12 399 ASP A N 1
ATOM 3031 C CA . ASP A 1 399 ? 2.338 -6.824 29.285 1.00 92.12 399 ASP A CA 1
ATOM 3032 C C . ASP A 1 399 ? 3.206 -7.620 30.279 1.00 92.12 399 ASP A C 1
ATOM 3034 O O . ASP A 1 399 ? 2.697 -8.267 31.193 1.00 92.12 399 ASP A O 1
ATOM 3038 N N . PHE A 1 400 ? 4.529 -7.592 30.097 1.00 91.94 400 PHE A N 1
ATOM 3039 C CA . PHE A 1 400 ? 5.483 -8.484 30.773 1.00 91.94 400 PHE A CA 1
ATOM 3040 C C . PHE A 1 400 ? 6.405 -7.763 31.771 1.00 91.94 400 PHE A C 1
ATOM 3042 O O . PHE A 1 400 ? 7.436 -8.297 32.178 1.00 91.94 400 PHE A O 1
ATOM 3049 N N . GLY A 1 401 ? 6.024 -6.556 32.201 1.00 87.69 401 GLY A N 1
ATOM 3050 C CA . GLY A 1 401 ? 6.736 -5.802 33.233 1.00 87.69 401 GLY A CA 1
ATOM 3051 C C . GLY A 1 401 ? 8.150 -5.406 32.808 1.00 87.69 401 GLY A C 1
ATOM 3052 O O . GLY A 1 401 ? 8.324 -4.563 31.931 1.00 87.69 401 GLY A O 1
ATOM 3053 N N . ASP A 1 402 ? 9.158 -5.991 33.456 1.00 89.31 402 ASP A N 1
ATOM 3054 C CA . ASP A 1 402 ? 10.584 -5.723 33.231 1.00 89.31 402 ASP A CA 1
ATOM 3055 C C . ASP A 1 402 ? 11.207 -6.578 32.114 1.00 89.31 402 ASP A C 1
ATOM 3057 O O . ASP A 1 402 ? 12.434 -6.603 31.958 1.00 89.31 402 ASP A O 1
ATOM 3061 N N . ARG A 1 403 ? 10.372 -7.261 31.320 1.00 91.00 403 ARG A N 1
ATOM 3062 C CA . ARG A 1 403 ? 10.780 -8.062 30.161 1.00 91.00 403 ARG A CA 1
ATOM 3063 C C . ARG A 1 403 ? 9.971 -7.703 28.921 1.00 91.00 403 ARG A C 1
ATOM 3065 O O . ARG A 1 403 ? 8.824 -7.278 29.027 1.00 91.00 403 ARG A O 1
ATOM 3072 N N . ALA A 1 404 ? 10.569 -7.909 27.754 1.00 92.44 404 ALA A N 1
ATOM 3073 C CA . ALA A 1 404 ? 9.891 -7.804 26.470 1.00 92.44 404 ALA A CA 1
ATOM 3074 C C . ALA A 1 404 ? 8.997 -9.030 26.201 1.00 92.44 404 ALA A C 1
ATOM 3076 O O . ALA A 1 404 ? 9.296 -10.151 26.634 1.00 92.44 404 ALA A O 1
ATOM 3077 N N . ALA A 1 405 ? 7.912 -8.822 25.458 1.00 93.81 405 ALA A N 1
ATOM 3078 C CA . ALA A 1 405 ? 7.018 -9.881 25.010 1.00 93.81 405 ALA A CA 1
ATOM 3079 C C . ALA A 1 405 ? 7.739 -10.887 24.097 1.00 93.81 405 ALA A C 1
ATOM 3081 O O . ALA A 1 405 ? 8.500 -10.515 23.203 1.00 93.81 405 ALA A O 1
ATOM 3082 N N . SER A 1 406 ? 7.494 -12.180 24.318 1.00 92.75 406 SER A N 1
ATOM 3083 C CA . SER A 1 406 ? 8.044 -13.258 23.491 1.00 92.75 406 SER A CA 1
ATOM 3084 C C . SER A 1 406 ? 7.227 -14.547 23.631 1.00 92.75 406 SER A C 1
ATOM 3086 O O . SER A 1 406 ? 6.592 -14.741 24.673 1.00 92.75 406 SER A O 1
ATOM 3088 N N . PRO A 1 407 ? 7.306 -15.481 22.661 1.00 92.62 407 PRO A N 1
ATOM 3089 C CA . PRO A 1 407 ? 6.645 -16.788 22.768 1.00 92.62 407 PRO A CA 1
ATOM 3090 C C . PRO A 1 407 ? 7.123 -17.572 24.000 1.00 92.62 407 PRO A C 1
ATOM 3092 O O . PRO A 1 407 ? 6.351 -18.186 24.734 1.00 92.62 407 PRO A O 1
ATOM 3095 N N . ALA A 1 408 ? 8.422 -17.472 24.304 1.00 92.19 408 ALA A N 1
ATOM 3096 C CA . ALA A 1 408 ? 9.017 -18.092 25.484 1.00 92.19 408 ALA A CA 1
ATOM 3097 C C . ALA A 1 408 ? 8.420 -17.556 26.797 1.00 92.19 408 ALA A C 1
ATOM 3099 O O . ALA A 1 408 ? 8.273 -18.318 27.753 1.00 92.19 408 ALA A O 1
ATOM 3100 N N . ALA A 1 409 ? 8.050 -16.271 26.854 1.00 92.38 409 ALA A N 1
ATOM 3101 C CA . ALA A 1 409 ? 7.401 -15.695 28.029 1.00 92.38 409 ALA A CA 1
ATOM 3102 C C . ALA A 1 409 ? 5.993 -16.271 28.247 1.00 92.38 409 ALA A C 1
ATOM 3104 O O . ALA A 1 409 ? 5.622 -16.527 29.391 1.00 92.38 409 ALA A O 1
ATOM 3105 N N . CYS A 1 410 ? 5.242 -16.538 27.174 1.00 94.69 410 CYS A N 1
ATOM 3106 C CA . CYS A 1 410 ? 3.937 -17.196 27.261 1.00 94.69 410 CYS A CA 1
ATOM 3107 C C . CYS A 1 410 ? 4.064 -18.661 27.693 1.00 94.69 410 CYS A C 1
ATOM 3109 O O . CYS A 1 410 ? 3.362 -19.099 28.604 1.00 94.69 410 CYS A O 1
ATOM 3111 N N . ALA A 1 411 ? 5.013 -19.400 27.112 1.00 94.38 411 ALA A N 1
ATOM 3112 C CA . ALA A 1 411 ? 5.266 -20.800 27.458 1.00 94.38 411 ALA A CA 1
ATOM 3113 C C . ALA A 1 411 ? 5.771 -20.999 28.901 1.00 94.38 411 ALA A C 1
ATOM 3115 O O . ALA A 1 411 ? 5.552 -22.054 29.494 1.00 94.38 411 ALA A O 1
ATOM 3116 N N . ALA A 1 412 ? 6.442 -19.996 29.477 1.00 93.94 412 ALA A N 1
ATOM 3117 C CA . ALA A 1 412 ? 6.960 -20.038 30.845 1.00 93.94 412 ALA A CA 1
ATOM 3118 C C . ALA A 1 412 ? 5.906 -19.729 31.929 1.00 93.94 412 ALA A C 1
ATOM 3120 O O . ALA A 1 412 ? 6.240 -19.745 33.118 1.00 93.94 412 ALA A O 1
ATOM 3121 N N . ALA A 1 413 ? 4.659 -19.425 31.553 1.00 93.12 413 ALA A N 1
ATOM 3122 C CA . ALA A 1 413 ? 3.593 -19.131 32.504 1.00 93.12 413 ALA A CA 1
ATOM 3123 C C . ALA A 1 413 ? 3.305 -20.332 33.420 1.00 93.12 413 ALA A C 1
ATOM 3125 O O . ALA A 1 413 ? 3.114 -21.458 32.961 1.00 93.12 413 ALA A O 1
ATOM 3126 N N . MET A 1 414 ? 3.264 -20.083 34.733 1.00 91.19 414 MET A N 1
ATOM 3127 C CA . MET A 1 414 ? 2.992 -21.098 35.751 1.00 91.19 414 MET A CA 1
ATOM 3128 C C . MET A 1 414 ? 1.891 -20.614 36.711 1.00 91.19 414 MET A C 1
ATOM 3130 O O . MET A 1 414 ? 2.129 -19.663 37.460 1.00 91.19 414 MET A O 1
ATOM 3134 N N . PRO A 1 415 ? 0.712 -21.268 36.741 1.00 93.00 415 PRO A N 1
ATOM 3135 C CA . PRO A 1 415 ? 0.290 -22.338 35.828 1.00 93.00 415 PRO A CA 1
ATOM 3136 C C . PRO A 1 415 ? 0.173 -21.842 34.368 1.00 93.00 415 PRO A C 1
ATOM 3138 O O . PRO A 1 415 ? 0.046 -20.633 34.161 1.00 93.00 415 PRO A O 1
ATOM 3141 N N . PRO A 1 416 ? 0.188 -22.747 33.369 1.00 95.38 416 PRO A N 1
ATOM 3142 C CA . PRO A 1 416 ? -0.098 -22.384 31.982 1.00 95.38 416 PRO A CA 1
ATOM 3143 C C . PRO A 1 416 ? -1.445 -21.662 31.852 1.00 95.38 416 PRO A C 1
ATOM 3145 O O . PRO A 1 416 ? -2.382 -21.952 32.602 1.00 95.38 416 PRO A O 1
ATOM 3148 N N . TYR A 1 417 ? -1.550 -20.735 30.900 1.00 96.50 417 TYR A N 1
ATOM 3149 C CA . TYR A 1 417 ? -2.791 -19.998 30.662 1.00 96.50 417 TYR A CA 1
ATOM 3150 C C . TYR A 1 417 ? -3.912 -20.923 30.163 1.00 96.50 417 TYR A C 1
ATOM 3152 O O . TYR A 1 417 ? -3.720 -21.709 29.238 1.00 96.50 417 TYR A O 1
ATOM 3160 N N . ASP A 1 418 ? -5.105 -20.791 30.746 1.00 96.62 418 ASP A N 1
ATOM 3161 C CA . ASP A 1 418 ? -6.336 -21.384 30.215 1.00 96.62 418 ASP A CA 1
ATOM 3162 C C . ASP A 1 418 ? -6.955 -20.408 29.207 1.00 96.62 418 ASP A C 1
ATOM 3164 O O . ASP A 1 418 ? -7.645 -19.460 29.579 1.00 96.62 418 ASP A O 1
ATOM 3168 N N . TYR A 1 419 ? -6.675 -20.601 27.921 1.00 96.50 419 TYR A N 1
ATOM 3169 C CA . TYR A 1 419 ? -7.139 -19.685 26.876 1.00 96.50 419 TYR A CA 1
ATOM 3170 C C . TYR A 1 419 ? -8.654 -19.749 26.631 1.00 96.50 419 TYR A C 1
ATOM 3172 O O . TYR A 1 419 ? -9.247 -18.759 26.193 1.00 96.50 419 TYR A O 1
ATOM 3180 N N . ASP A 1 420 ? -9.298 -20.878 26.929 1.00 94.56 420 ASP A N 1
ATOM 3181 C CA . ASP A 1 420 ? -10.717 -21.087 26.637 1.00 94.56 420 ASP A CA 1
ATOM 3182 C C . ASP A 1 420 ? -11.603 -20.590 27.786 1.00 94.56 420 ASP A C 1
ATOM 3184 O O . ASP A 1 420 ? -12.546 -19.826 27.551 1.00 94.56 420 ASP A O 1
ATOM 3188 N N . ASN A 1 421 ? -11.259 -20.911 29.037 1.00 93.62 421 ASN A N 1
ATOM 3189 C CA . ASN A 1 421 ? -12.086 -20.593 30.211 1.00 93.62 421 ASN A CA 1
ATOM 3190 C C . ASN A 1 421 ? -11.423 -19.620 31.193 1.00 93.62 421 ASN A C 1
ATOM 3192 O O . ASN A 1 421 ? -12.084 -19.145 32.119 1.00 93.62 421 ASN A O 1
ATOM 3196 N N . GLY A 1 422 ? -10.143 -19.301 31.001 1.00 90.94 422 GLY A N 1
ATOM 3197 C CA . GLY A 1 422 ? -9.419 -18.377 31.861 1.00 90.94 422 GLY A CA 1
ATOM 3198 C C . GLY A 1 422 ? -9.927 -16.941 31.768 1.00 90.94 422 GLY A C 1
ATOM 3199 O O . GLY A 1 422 ? -10.504 -16.498 30.768 1.00 90.94 422 GLY A O 1
ATOM 3200 N N . ASP A 1 423 ? -9.676 -16.212 32.852 1.00 92.62 423 ASP A N 1
ATOM 3201 C CA . ASP A 1 423 ? -9.937 -14.784 32.975 1.00 92.62 423 ASP A CA 1
ATOM 3202 C C . ASP A 1 423 ? -9.024 -14.002 32.022 1.00 92.62 423 ASP A C 1
ATOM 3204 O O . ASP A 1 423 ? -7.804 -13.958 32.208 1.00 92.62 423 ASP A O 1
ATOM 3208 N N . LEU A 1 424 ? -9.626 -13.378 31.006 1.00 94.12 424 LEU A N 1
ATOM 3209 C CA . LEU A 1 424 ? -8.908 -12.632 29.974 1.00 94.12 424 LEU A CA 1
ATOM 3210 C C . LEU A 1 424 ? -8.102 -11.464 30.563 1.00 94.12 424 LEU A C 1
ATOM 3212 O O . LEU A 1 424 ? -7.108 -11.051 29.966 1.00 94.12 424 LEU A O 1
ATOM 3216 N N . ASP A 1 425 ? -8.466 -10.954 31.746 1.00 94.12 425 ASP A N 1
ATOM 3217 C CA . ASP A 1 425 ? -7.691 -9.898 32.391 1.00 94.12 425 ASP A CA 1
ATOM 3218 C C . ASP A 1 425 ? -6.320 -10.353 32.896 1.00 94.12 425 ASP A C 1
ATOM 3220 O O . ASP A 1 425 ? -5.427 -9.518 33.053 1.00 94.12 425 ASP A O 1
ATOM 3224 N N . LYS A 1 426 ? -6.132 -11.662 33.086 1.00 93.75 426 LYS A N 1
ATOM 3225 C CA . LYS A 1 426 ? -4.900 -12.267 33.615 1.00 93.75 426 LYS A CA 1
ATOM 3226 C C . LYS A 1 426 ? -3.994 -12.856 32.538 1.00 93.75 426 LYS A C 1
ATOM 3228 O O . LYS A 1 426 ? -2.900 -13.315 32.862 1.00 93.75 426 LYS A O 1
ATOM 3233 N N . ILE A 1 427 ? -4.438 -12.864 31.282 1.00 96.31 427 ILE A N 1
ATOM 3234 C CA . ILE A 1 427 ? -3.671 -13.393 30.155 1.00 96.31 427 ILE A CA 1
ATOM 3235 C C . ILE A 1 427 ? -3.084 -12.205 29.377 1.00 96.31 427 ILE A C 1
ATOM 3237 O O . ILE A 1 427 ? -3.847 -11.349 28.921 1.00 96.31 427 ILE A O 1
ATOM 3241 N N . PRO A 1 428 ? -1.751 -12.124 29.205 1.00 96.81 428 PRO A N 1
ATOM 3242 C CA . PRO A 1 428 ? -1.123 -11.103 28.374 1.00 96.81 428 PRO A CA 1
ATOM 3243 C C . PRO A 1 428 ? -1.700 -11.090 26.960 1.00 96.81 428 PRO A C 1
ATOM 3245 O O . PRO A 1 428 ? -1.904 -12.141 26.345 1.00 96.81 428 PRO A O 1
ATOM 3248 N N . ALA A 1 429 ? -1.909 -9.894 26.413 1.00 96.94 429 ALA A N 1
ATOM 3249 C CA . ALA A 1 429 ? -2.530 -9.724 25.104 1.00 96.94 429 ALA A CA 1
ATOM 3250 C C . ALA A 1 429 ? -1.750 -10.422 23.980 1.00 96.94 429 ALA A C 1
ATOM 3252 O O . ALA A 1 429 ? -2.335 -11.023 23.080 1.00 96.94 429 ALA A O 1
ATOM 3253 N N . TYR A 1 430 ? -0.421 -10.384 24.077 1.00 98.00 430 TYR A N 1
ATOM 3254 C CA . TYR A 1 430 ? 0.481 -11.101 23.185 1.00 98.00 430 TYR A CA 1
ATOM 3255 C C . TYR A 1 430 ? 0.173 -12.607 23.132 1.00 98.00 430 TYR A C 1
ATOM 3257 O O . TYR A 1 430 ? 0.009 -13.158 22.048 1.00 98.00 430 TYR A O 1
ATOM 3265 N N . CYS A 1 431 ? 0.007 -13.253 24.292 1.00 98.25 431 CYS A N 1
ATOM 3266 C CA . CYS A 1 431 ? -0.217 -14.697 24.382 1.00 98.25 431 CYS A CA 1
ATOM 3267 C C . CYS A 1 431 ? -1.576 -15.122 23.804 1.00 98.25 431 CYS A C 1
ATOM 3269 O O . CYS A 1 431 ? -1.702 -16.221 23.272 1.00 98.25 431 CYS A O 1
ATOM 3271 N N . VAL A 1 432 ? -2.601 -14.265 23.891 1.00 98.25 432 VAL A N 1
ATOM 3272 C CA . VAL A 1 432 ? -3.913 -14.525 23.267 1.00 98.25 432 VAL A CA 1
ATOM 3273 C C . VAL A 1 432 ? -3.801 -14.502 21.741 1.00 98.25 432 VAL A C 1
ATOM 3275 O O . VAL A 1 432 ? -4.401 -15.335 21.069 1.00 98.25 432 VAL A O 1
ATOM 3278 N N . LEU A 1 433 ? -3.028 -13.565 21.183 1.00 98.44 433 LEU A N 1
ATOM 3279 C CA . LEU A 1 433 ? -2.802 -13.486 19.737 1.00 98.44 433 LEU A CA 1
ATOM 3280 C C . LEU A 1 433 ? -1.932 -14.639 19.223 1.00 98.44 433 LEU A C 1
ATOM 3282 O O . LEU A 1 433 ? -2.197 -15.147 18.136 1.00 98.44 433 LEU A O 1
ATOM 3286 N N . GLU A 1 434 ? -0.941 -15.074 20.002 1.00 98.06 434 GLU A N 1
ATOM 3287 C CA . GLU A 1 434 ? -0.140 -16.268 19.710 1.00 98.06 434 GLU A CA 1
ATOM 3288 C C . GLU A 1 434 ? -1.016 -17.529 19.631 1.00 98.06 434 GLU A C 1
ATOM 3290 O O . GLU A 1 434 ? -0.953 -18.266 18.646 1.00 98.06 434 GLU A O 1
ATOM 3295 N N . GLU A 1 435 ? -1.901 -17.738 20.612 1.00 98.12 435 GLU A N 1
ATOM 3296 C CA . GLU A 1 435 ? -2.841 -18.865 20.590 1.00 98.12 435 GLU A CA 1
ATOM 3297 C C . GLU A 1 435 ? -3.839 -18.758 19.428 1.00 98.12 435 GLU A C 1
ATOM 3299 O O . GLU A 1 435 ? -4.171 -19.766 18.800 1.00 98.12 435 GLU A O 1
ATOM 3304 N N . TRP A 1 436 ? -4.295 -17.546 19.092 1.00 98.44 436 TRP A N 1
ATOM 3305 C CA . TRP A 1 436 ? -5.160 -17.353 17.930 1.00 98.44 436 TRP A CA 1
ATOM 3306 C C . TRP A 1 436 ? -4.452 -17.751 16.632 1.00 98.44 436 TRP A C 1
ATOM 3308 O O . TRP A 1 436 ? -5.002 -18.542 15.867 1.00 98.44 436 TRP A O 1
ATOM 3318 N N . LEU A 1 437 ? -3.212 -17.293 16.417 1.00 97.81 437 LEU A N 1
ATOM 3319 C CA . LEU A 1 437 ? -2.404 -17.696 15.263 1.00 97.81 437 LEU A CA 1
ATOM 3320 C C . LEU A 1 437 ? -2.257 -19.219 15.195 1.00 97.81 437 LEU A C 1
ATOM 3322 O O . LEU A 1 437 ? -2.441 -19.795 14.125 1.00 97.81 437 LEU A O 1
ATOM 3326 N N . ARG A 1 438 ? -1.977 -19.886 16.321 1.00 97.31 438 ARG A N 1
ATOM 3327 C CA . ARG A 1 438 ? -1.876 -21.352 16.376 1.00 97.31 438 ARG A CA 1
ATOM 3328 C C . ARG A 1 438 ? -3.161 -22.029 15.878 1.00 97.31 438 ARG A C 1
ATOM 3330 O O . ARG A 1 438 ? -3.083 -22.944 15.062 1.00 97.31 438 ARG A O 1
ATOM 3337 N N . ARG A 1 439 ? -4.336 -21.556 16.313 1.00 97.50 439 ARG A N 1
ATOM 3338 C CA . ARG A 1 439 ? -5.643 -22.084 15.871 1.00 97.50 439 ARG A CA 1
ATOM 3339 C C . ARG A 1 439 ? -5.899 -21.835 14.387 1.00 97.50 439 ARG A C 1
ATOM 3341 O O . ARG A 1 439 ? -6.330 -22.751 13.695 1.00 97.50 439 ARG A O 1
ATOM 3348 N N . GLU A 1 440 ? -5.595 -20.640 13.886 1.00 97.56 440 GLU A N 1
ATOM 3349 C CA . GLU A 1 440 ? -5.717 -20.334 12.453 1.00 97.56 440 GLU A CA 1
ATOM 3350 C C . GLU A 1 440 ? -4.811 -21.249 11.614 1.00 97.56 440 GLU A C 1
ATOM 3352 O O . GLU A 1 440 ? -5.231 -21.800 10.597 1.00 97.56 440 GLU A O 1
ATOM 3357 N N . ARG A 1 441 ? -3.582 -21.510 12.070 1.00 96.00 441 ARG A N 1
ATOM 3358 C CA . ARG A 1 441 ? -2.667 -22.452 11.405 1.00 96.00 441 ARG A CA 1
ATOM 3359 C C . ARG A 1 441 ? -3.206 -23.878 11.367 1.00 96.00 441 ARG A C 1
ATOM 3361 O O . ARG A 1 441 ? -3.079 -24.535 10.332 1.00 96.00 441 ARG A O 1
ATOM 3368 N N . ASP A 1 442 ? -3.835 -24.337 12.446 1.00 95.69 442 ASP A N 1
ATOM 3369 C CA . ASP A 1 442 ? -4.478 -25.655 12.500 1.00 95.69 442 ASP A CA 1
ATOM 3370 C C . ASP A 1 442 ? -5.667 -25.768 11.530 1.00 95.69 442 ASP A C 1
ATOM 3372 O O . ASP A 1 442 ? -5.943 -26.863 11.028 1.00 95.69 442 ASP A O 1
ATOM 3376 N N . VAL A 1 443 ? -6.351 -24.654 11.243 1.00 94.62 443 VAL A N 1
ATOM 3377 C CA . VAL A 1 443 ? -7.436 -24.576 10.252 1.00 94.62 443 VAL A CA 1
ATOM 3378 C C . VAL A 1 443 ? -6.874 -24.580 8.828 1.00 94.62 443 VAL A C 1
ATOM 3380 O O . VAL A 1 443 ? -7.267 -25.423 8.020 1.00 94.62 443 VAL A O 1
ATOM 3383 N N . PHE A 1 444 ? -5.934 -23.683 8.516 1.00 93.75 444 PHE A N 1
ATOM 3384 C CA . PHE A 1 444 ? -5.455 -23.477 7.144 1.00 93.75 444 PHE A CA 1
ATOM 3385 C C . PHE A 1 444 ? -4.419 -24.502 6.669 1.00 93.75 444 PHE A C 1
ATOM 3387 O O . PHE A 1 444 ? -4.377 -24.798 5.475 1.00 93.75 444 PHE A O 1
ATOM 3394 N N . LYS A 1 445 ? -3.580 -25.039 7.568 1.00 94.69 445 LYS A N 1
ATOM 3395 C CA . LYS A 1 445 ? -2.566 -26.078 7.285 1.00 94.69 445 LYS A CA 1
ATOM 3396 C C . LYS A 1 445 ? -1.699 -25.787 6.052 1.00 94.69 445 LYS A C 1
ATOM 3398 O O . LYS A 1 445 ? -1.481 -26.656 5.206 1.00 94.69 445 LYS A O 1
ATOM 3403 N N . LEU A 1 446 ? -1.217 -24.551 5.949 1.00 94.94 446 LEU A N 1
ATOM 3404 C CA . LEU A 1 446 ? -0.374 -24.108 4.840 1.00 94.94 446 LEU A CA 1
ATOM 3405 C C . LEU A 1 446 ? 0.932 -24.918 4.782 1.00 94.94 446 LEU A C 1
ATOM 3407 O O . LEU A 1 446 ? 1.543 -25.209 5.811 1.00 94.94 446 LEU A O 1
ATOM 3411 N N . ALA A 1 447 ? 1.370 -25.273 3.571 1.00 95.31 447 ALA A N 1
ATOM 3412 C CA . ALA A 1 447 ? 2.640 -25.958 3.360 1.00 95.31 447 ALA A CA 1
ATOM 3413 C C . ALA A 1 447 ? 3.827 -25.077 3.813 1.00 95.31 447 ALA A C 1
ATOM 3415 O O . ALA A 1 447 ? 3.912 -23.917 3.394 1.00 95.31 447 ALA A O 1
ATOM 3416 N N . PRO A 1 448 ? 4.757 -25.607 4.629 1.00 95.31 448 PRO A N 1
ATOM 3417 C CA . PRO A 1 448 ? 5.876 -24.835 5.162 1.00 95.31 448 PRO A CA 1
ATOM 3418 C C . PRO A 1 448 ? 6.949 -24.559 4.099 1.00 95.31 448 PRO A C 1
ATOM 3420 O O . PRO A 1 448 ? 6.931 -25.122 3.000 1.00 95.31 448 PRO A O 1
ATOM 3423 N N . LEU A 1 449 ? 7.933 -23.726 4.454 1.00 97.19 449 LEU A N 1
ATOM 3424 C CA . LEU A 1 449 ? 9.130 -23.512 3.641 1.00 97.19 449 LEU A CA 1
ATOM 3425 C C . LEU A 1 449 ? 9.892 -24.827 3.432 1.00 97.19 449 LEU A C 1
ATOM 3427 O O . LEU A 1 449 ? 10.323 -25.461 4.392 1.00 97.19 449 LEU A O 1
ATOM 3431 N N . SER A 1 450 ? 10.064 -25.215 2.166 1.00 97.12 450 SER A N 1
ATOM 3432 C CA . SER A 1 450 ? 10.635 -26.517 1.781 1.00 97.12 450 SER A CA 1
ATOM 3433 C C . SER A 1 450 ? 11.888 -26.429 0.906 1.00 97.12 450 SER A C 1
ATOM 3435 O O . SER A 1 450 ? 12.683 -27.371 0.831 1.00 97.12 450 SER A O 1
ATOM 3437 N N . ALA A 1 451 ? 12.065 -25.319 0.192 1.00 98.19 451 ALA A N 1
ATOM 3438 C CA . ALA A 1 451 ? 13.193 -25.084 -0.699 1.00 98.19 451 ALA A CA 1
ATOM 3439 C C . ALA A 1 451 ? 13.318 -23.596 -1.038 1.00 98.19 451 ALA A C 1
ATOM 3441 O O . ALA A 1 451 ? 12.380 -22.827 -0.848 1.00 98.19 451 ALA A O 1
ATOM 3442 N N . VAL A 1 452 ? 14.465 -23.219 -1.589 1.00 98.38 452 VAL A N 1
ATOM 3443 C CA . VAL A 1 452 ? 14.696 -21.946 -2.271 1.00 98.38 452 VAL A CA 1
ATOM 3444 C C . VAL A 1 452 ? 15.036 -22.243 -3.730 1.00 98.38 452 VAL A C 1
ATOM 3446 O O . VAL A 1 452 ? 15.786 -23.180 -4.021 1.00 98.38 452 VAL A O 1
ATOM 3449 N N . VAL A 1 453 ? 14.473 -21.459 -4.647 1.00 98.56 453 VAL A N 1
ATOM 3450 C CA . VAL A 1 453 ? 14.847 -21.443 -6.069 1.00 98.56 453 VAL A CA 1
ATOM 3451 C C . VAL A 1 453 ? 15.548 -20.127 -6.360 1.00 98.56 453 VAL A C 1
ATOM 3453 O O . VAL A 1 453 ? 15.089 -19.087 -5.902 1.00 98.56 453 VAL A O 1
ATOM 3456 N N . TYR A 1 454 ? 16.658 -20.171 -7.087 1.00 98.62 454 TYR A N 1
ATOM 3457 C CA . TYR A 1 454 ? 17.492 -19.003 -7.378 1.00 98.62 454 TYR A CA 1
ATOM 3458 C C . TYR A 1 454 ? 18.210 -19.171 -8.718 1.00 98.62 454 TYR A C 1
ATOM 3460 O O . TYR A 1 454 ? 18.178 -20.246 -9.325 1.00 98.62 454 TYR A O 1
ATOM 3468 N N . VAL A 1 455 ? 18.865 -18.111 -9.183 1.00 98.38 455 VAL A N 1
ATOM 3469 C CA . VAL A 1 455 ? 19.661 -18.119 -10.412 1.00 98.38 455 VAL A CA 1
ATOM 3470 C C . VAL A 1 455 ? 21.134 -17.946 -10.060 1.00 98.38 455 VAL A C 1
ATOM 3472 O O . VAL A 1 455 ? 21.516 -16.948 -9.455 1.00 98.38 455 VAL A O 1
ATOM 3475 N N . ARG A 1 456 ? 21.971 -18.893 -10.483 1.00 98.12 456 ARG A N 1
ATOM 3476 C CA . ARG A 1 456 ? 23.432 -18.750 -10.487 1.00 98.12 456 ARG A CA 1
ATOM 3477 C C . ARG A 1 456 ? 23.877 -18.161 -11.821 1.00 98.12 456 ARG A C 1
ATOM 3479 O O . ARG A 1 456 ? 23.428 -18.631 -12.864 1.00 98.12 456 ARG A O 1
ATOM 3486 N N . ARG A 1 457 ? 24.745 -17.148 -11.816 1.00 96.38 457 ARG A N 1
ATOM 3487 C CA . ARG A 1 457 ? 25.198 -16.450 -13.034 1.00 96.38 457 ARG A CA 1
ATOM 3488 C C . ARG A 1 457 ? 26.703 -16.152 -13.005 1.00 96.38 457 ARG A C 1
ATOM 3490 O O . ARG A 1 457 ? 27.294 -16.158 -11.925 1.00 96.38 457 ARG A O 1
ATOM 3497 N N . PRO A 1 458 ? 27.340 -15.853 -14.153 1.00 96.81 458 PRO A N 1
ATOM 3498 C CA . PRO A 1 458 ? 28.722 -15.388 -14.176 1.00 96.81 458 PRO A CA 1
ATOM 3499 C C . PRO A 1 458 ? 28.846 -14.008 -13.522 1.00 96.81 458 PRO A C 1
ATOM 3501 O O . PRO A 1 458 ? 27.909 -13.202 -13.586 1.00 96.81 458 PRO A O 1
ATOM 3504 N N . LEU A 1 459 ? 30.014 -13.709 -12.950 1.00 95.44 459 LEU A N 1
ATOM 3505 C CA . LEU A 1 459 ? 30.295 -12.390 -12.383 1.00 95.44 459 LEU A CA 1
ATOM 3506 C C . LEU A 1 459 ? 30.052 -11.271 -13.401 1.00 95.44 459 LEU A C 1
ATOM 3508 O O . LEU A 1 459 ? 30.316 -11.406 -14.597 1.00 95.44 459 LEU A O 1
ATOM 3512 N N . GLY A 1 460 ? 29.513 -10.161 -12.909 1.00 85.75 460 GLY A N 1
ATOM 3513 C CA . GLY A 1 460 ? 29.225 -8.973 -13.704 1.00 85.75 460 GLY A CA 1
ATOM 3514 C C . GLY A 1 460 ? 28.043 -9.072 -14.677 1.00 85.75 460 GLY A C 1
ATOM 3515 O O . GLY A 1 460 ? 27.727 -8.078 -15.326 1.00 85.75 460 GLY A O 1
ATOM 3516 N N . SER A 1 461 ? 27.358 -10.218 -14.758 1.00 91.56 461 SER A N 1
ATOM 3517 C CA . SER A 1 461 ? 26.202 -10.427 -15.650 1.00 91.56 461 SER A CA 1
ATOM 3518 C C . SER A 1 461 ? 24.868 -9.881 -15.110 1.00 91.56 461 SER A C 1
ATOM 3520 O O . SER A 1 461 ? 23.860 -9.857 -15.827 1.00 91.56 461 SER A O 1
ATOM 3522 N N . VAL A 1 462 ? 24.839 -9.443 -13.848 1.00 90.50 462 VAL A N 1
ATOM 3523 C CA . VAL A 1 462 ? 23.695 -8.749 -13.247 1.00 90.50 462 VAL A CA 1
ATOM 3524 C C . VAL A 1 462 ? 23.672 -7.313 -13.774 1.00 90.50 462 VAL A C 1
ATOM 3526 O O . VAL A 1 462 ? 24.564 -6.515 -13.498 1.00 90.50 462 VAL A O 1
ATOM 3529 N N . MET A 1 463 ? 22.658 -6.994 -14.576 1.00 87.38 463 MET A N 1
ATOM 3530 C CA . MET A 1 463 ? 22.534 -5.712 -15.272 1.00 87.38 463 MET A CA 1
ATOM 3531 C C . MET A 1 463 ? 21.640 -4.736 -14.500 1.00 87.38 463 MET A C 1
ATOM 3533 O O . MET A 1 463 ? 20.934 -5.121 -13.568 1.00 87.38 463 MET A O 1
ATOM 3537 N N . ARG A 1 464 ? 21.638 -3.460 -14.901 1.00 90.62 464 ARG A N 1
ATOM 3538 C CA . ARG A 1 464 ? 20.690 -2.471 -14.363 1.00 90.62 464 ARG A CA 1
ATOM 3539 C C . ARG A 1 464 ? 19.266 -2.808 -14.808 1.00 90.62 464 ARG A C 1
ATOM 3541 O O . ARG A 1 464 ? 19.075 -3.408 -15.867 1.00 90.62 464 ARG A O 1
ATOM 3548 N N . SER A 1 465 ? 18.261 -2.349 -14.062 1.00 91.75 465 SER A N 1
ATOM 3549 C CA . SER A 1 465 ? 16.855 -2.603 -14.402 1.00 91.75 465 SER A CA 1
ATOM 3550 C C . SER A 1 465 ? 16.487 -2.123 -15.815 1.00 91.75 465 SER A C 1
ATOM 3552 O O . SER A 1 465 ? 15.756 -2.830 -16.505 1.00 91.75 465 SER A O 1
ATOM 3554 N N . GLN A 1 466 ? 17.049 -1.004 -16.287 1.00 93.62 466 GLN A N 1
ATOM 3555 C CA . GLN A 1 466 ? 16.822 -0.447 -17.633 1.00 93.62 466 GLN A CA 1
ATOM 3556 C C . GLN A 1 466 ? 17.518 -1.216 -18.772 1.00 93.62 466 GLN A C 1
ATOM 3558 O O . GLN A 1 466 ? 17.307 -0.903 -19.941 1.00 93.62 466 GLN A O 1
ATOM 3563 N N . ASP A 1 467 ? 18.392 -2.176 -18.465 1.00 94.00 467 ASP A N 1
ATOM 3564 C CA . ASP A 1 467 ? 19.136 -2.988 -19.443 1.00 94.00 467 ASP A CA 1
ATOM 3565 C C . ASP A 1 467 ? 18.498 -4.393 -19.566 1.00 94.00 467 ASP A C 1
ATOM 3567 O O . ASP A 1 467 ? 19.177 -5.412 -19.706 1.00 94.00 467 ASP A O 1
ATOM 3571 N N . PHE A 1 468 ? 17.167 -4.468 -19.449 1.00 94.25 468 PHE A N 1
ATOM 3572 C CA . PHE A 1 468 ? 16.417 -5.725 -19.371 1.00 94.25 468 PHE A CA 1
ATOM 3573 C C . PHE A 1 468 ? 16.435 -6.546 -20.667 1.00 94.25 468 PHE A C 1
ATOM 3575 O O . PHE A 1 468 ? 16.218 -7.755 -20.632 1.00 94.25 468 PHE A O 1
ATOM 3582 N N . ASP A 1 469 ? 16.708 -5.929 -21.806 1.00 94.81 469 ASP A N 1
ATOM 3583 C CA . ASP A 1 469 ? 16.773 -6.563 -23.122 1.00 94.81 469 ASP A CA 1
ATOM 3584 C C . ASP A 1 469 ? 18.181 -7.087 -23.468 1.00 94.81 469 ASP A C 1
ATOM 3586 O O . ASP A 1 469 ? 18.324 -7.968 -24.325 1.00 94.81 469 ASP A O 1
ATOM 3590 N N . VAL A 1 470 ? 19.220 -6.653 -22.745 1.00 95.75 470 VAL A N 1
ATOM 3591 C CA . VAL A 1 470 ? 20.620 -7.055 -22.966 1.00 95.75 470 VAL A CA 1
ATOM 3592 C C . VAL A 1 470 ? 20.830 -8.532 -22.636 1.00 95.75 470 VAL A C 1
ATOM 3594 O O . VAL A 1 470 ? 20.465 -8.988 -21.555 1.00 95.75 470 VAL A O 1
ATOM 3597 N N . TYR A 1 471 ? 21.398 -9.299 -23.571 1.00 97.12 471 TYR A N 1
ATOM 3598 C CA . TYR A 1 471 ? 21.655 -10.735 -23.409 1.00 97.12 471 TYR A CA 1
ATOM 3599 C C . TYR A 1 471 ? 22.856 -11.006 -22.513 1.00 97.12 471 TYR A C 1
ATOM 3601 O O . TYR A 1 471 ? 23.949 -10.503 -22.758 1.00 97.12 471 TYR A O 1
ATOM 3609 N N . ALA A 1 472 ? 22.632 -11.823 -21.486 1.00 96.06 472 ALA A N 1
ATOM 3610 C CA . ALA A 1 472 ? 23.616 -12.146 -20.463 1.00 96.06 472 ALA A CA 1
ATOM 3611 C C . ALA A 1 472 ? 23.624 -13.670 -20.204 1.00 96.06 472 ALA A C 1
ATOM 3613 O O . ALA A 1 472 ? 22.942 -14.126 -19.281 1.00 96.06 472 ALA A O 1
ATOM 3614 N N . PRO A 1 473 ? 24.338 -14.451 -21.043 1.00 97.12 473 PRO A N 1
ATOM 3615 C CA . PRO A 1 473 ? 24.358 -15.914 -20.984 1.00 97.12 473 PRO A CA 1
ATOM 3616 C C . PRO A 1 473 ? 25.115 -16.455 -19.767 1.00 97.12 473 PRO A C 1
ATOM 3618 O O . PRO A 1 473 ? 25.783 -15.711 -19.049 1.00 97.12 473 PRO A O 1
ATOM 3621 N N . GLY A 1 474 ? 25.069 -17.776 -19.585 1.00 97.25 474 GLY A N 1
ATOM 3622 C CA . GLY A 1 474 ? 25.818 -18.474 -18.537 1.00 97.25 474 GLY A CA 1
ATOM 3623 C C . GLY A 1 474 ? 25.020 -18.693 -17.251 1.00 97.25 474 GLY A C 1
ATOM 3624 O O . GLY A 1 474 ? 25.612 -18.955 -16.206 1.00 97.25 474 GLY A O 1
ATOM 3625 N N . SER A 1 475 ? 23.700 -18.507 -17.293 1.00 97.38 475 SER A N 1
ATOM 3626 C CA . SER A 1 475 ? 22.844 -18.603 -16.110 1.00 97.38 475 SER A CA 1
ATOM 3627 C C . SER A 1 475 ? 22.267 -20.002 -15.905 1.00 97.38 475 SER A C 1
ATOM 3629 O O . SER A 1 475 ? 21.934 -20.709 -16.855 1.00 97.38 475 SER A O 1
ATOM 3631 N N . ASP A 1 476 ? 22.111 -20.382 -14.641 1.00 98.06 476 ASP A N 1
ATOM 3632 C CA . ASP A 1 476 ? 21.638 -21.696 -14.231 1.00 98.06 476 ASP A CA 1
ATOM 3633 C C . ASP A 1 476 ? 20.564 -21.563 -13.142 1.00 98.06 476 ASP A C 1
ATOM 3635 O O . ASP A 1 476 ? 20.808 -21.005 -12.070 1.00 98.06 476 ASP A O 1
ATOM 3639 N N . LEU A 1 477 ? 19.362 -22.072 -13.417 1.00 98.56 477 LEU A N 1
ATOM 3640 C CA . LEU A 1 477 ? 18.269 -22.138 -12.456 1.00 98.56 477 LEU A CA 1
ATOM 3641 C C . LEU A 1 477 ? 18.526 -23.278 -11.468 1.00 98.56 477 LEU A C 1
ATOM 3643 O O . LEU A 1 477 ? 18.575 -24.451 -11.850 1.00 98.56 477 LEU A O 1
ATOM 3647 N N . ARG A 1 478 ? 18.655 -22.939 -10.188 1.00 98.25 478 ARG A N 1
ATOM 3648 C CA . ARG A 1 478 ? 18.997 -23.870 -9.111 1.00 98.25 478 ARG A CA 1
ATOM 3649 C C . ARG A 1 478 ? 17.869 -24.000 -8.102 1.00 98.25 478 ARG A C 1
ATOM 3651 O O . ARG A 1 478 ? 17.095 -23.071 -7.876 1.00 98.25 478 ARG A O 1
ATOM 3658 N N . ARG A 1 479 ? 17.803 -25.168 -7.463 1.00 98.06 479 ARG A N 1
ATOM 3659 C CA . ARG A 1 479 ? 16.927 -25.438 -6.318 1.00 98.06 479 ARG A CA 1
ATOM 3660 C C . ARG A 1 479 ? 17.733 -26.038 -5.178 1.00 98.06 479 ARG A C 1
ATOM 3662 O O . ARG A 1 479 ? 18.299 -27.121 -5.333 1.00 98.06 479 ARG A O 1
ATOM 3669 N N . GLN A 1 480 ? 17.669 -25.389 -4.022 1.00 98.06 480 GLN A N 1
ATOM 3670 C CA . GLN A 1 480 ? 18.241 -25.858 -2.765 1.00 98.06 480 GLN A CA 1
ATOM 3671 C C . GLN A 1 480 ? 17.099 -26.219 -1.807 1.00 98.06 480 GLN A C 1
ATOM 3673 O O . GLN A 1 480 ? 16.329 -25.331 -1.440 1.00 98.06 480 GLN A O 1
ATOM 3678 N N . PRO A 1 481 ? 16.931 -27.489 -1.394 1.00 98.19 481 PRO A N 1
ATOM 3679 C CA . PRO A 1 481 ? 16.029 -27.794 -0.290 1.00 98.19 481 PRO A CA 1
ATOM 3680 C C . PRO A 1 481 ? 16.487 -27.077 0.990 1.00 98.19 481 PRO A C 1
ATOM 3682 O O . PRO A 1 481 ? 17.685 -26.980 1.267 1.00 98.19 481 PRO A O 1
ATOM 3685 N N . VAL A 1 482 ? 15.538 -26.553 1.764 1.00 97.56 482 VAL A N 1
ATOM 3686 C CA . VAL A 1 482 ? 15.812 -25.857 3.030 1.00 97.56 482 VAL A CA 1
ATOM 3687 C C . VAL A 1 482 ? 14.795 -26.271 4.086 1.00 97.56 482 VAL A C 1
ATOM 3689 O O . VAL A 1 482 ? 13.699 -26.721 3.757 1.00 97.56 482 VAL A O 1
ATOM 3692 N N . SER A 1 483 ? 15.150 -26.088 5.352 1.00 94.50 483 SER A N 1
ATOM 3693 C CA . SER A 1 483 ? 14.228 -26.182 6.483 1.00 94.50 483 SER A CA 1
ATOM 3694 C C . SER A 1 483 ? 14.254 -24.892 7.289 1.00 94.50 483 SER A C 1
ATOM 3696 O O . SER A 1 483 ? 15.326 -24.313 7.470 1.00 94.50 483 SER A O 1
ATOM 3698 N N . LEU A 1 484 ? 13.101 -24.490 7.817 1.00 92.31 484 LEU A N 1
ATOM 3699 C CA . LEU A 1 484 ? 12.961 -23.391 8.766 1.00 92.31 484 LEU A CA 1
ATOM 3700 C C . LEU A 1 484 ? 12.583 -23.960 10.137 1.00 92.31 484 LEU A C 1
ATOM 3702 O O . LEU A 1 484 ? 11.541 -24.599 10.267 1.00 92.31 484 LEU A O 1
ATOM 3706 N N . ALA A 1 485 ? 13.430 -23.742 11.142 1.00 88.19 485 ALA A N 1
ATOM 3707 C CA . ALA A 1 485 ? 13.167 -24.148 12.520 1.00 88.19 485 ALA A CA 1
ATOM 3708 C C . ALA A 1 485 ? 13.710 -23.095 13.493 1.00 88.19 485 ALA A C 1
ATOM 3710 O O . ALA A 1 485 ? 14.861 -22.680 13.378 1.00 88.19 485 ALA A O 1
ATOM 3711 N N . GLY A 1 486 ? 12.884 -22.652 14.447 1.00 81.12 486 GLY A N 1
ATOM 3712 C CA . GLY A 1 486 ? 13.288 -21.667 15.460 1.00 81.12 486 GLY A CA 1
ATOM 3713 C C . GLY A 1 486 ? 13.797 -20.336 14.886 1.00 81.12 486 GLY A C 1
ATOM 3714 O O . GLY A 1 486 ? 14.717 -19.754 15.455 1.00 81.12 486 GLY A O 1
ATOM 3715 N N . GLY A 1 487 ? 13.254 -19.891 13.745 1.00 81.38 487 GLY A N 1
ATOM 3716 C CA . GLY A 1 487 ? 13.698 -18.674 13.047 1.00 81.38 487 GLY A CA 1
ATOM 3717 C C . GLY A 1 487 ? 15.045 -18.811 12.328 1.00 81.38 487 GLY A C 1
ATOM 3718 O O . GLY A 1 487 ? 15.688 -17.814 12.013 1.00 81.38 487 GLY A O 1
ATOM 3719 N N . VAL A 1 488 ? 15.524 -20.042 12.113 1.00 90.00 488 VAL A N 1
ATOM 3720 C CA . VAL A 1 488 ? 16.768 -20.317 11.388 1.00 90.00 488 VAL A CA 1
ATOM 3721 C C . VAL A 1 488 ? 16.457 -21.121 10.135 1.00 90.00 488 VAL A C 1
ATOM 3723 O O . VAL A 1 488 ? 15.942 -22.240 10.203 1.00 90.00 488 VAL A O 1
ATOM 3726 N N . VAL A 1 489 ? 16.814 -20.561 8.979 1.00 94.88 489 VAL A N 1
ATOM 3727 C CA . VAL A 1 489 ? 16.758 -21.256 7.691 1.00 94.88 489 VAL A CA 1
ATOM 3728 C C . VAL A 1 489 ? 18.084 -21.968 7.451 1.00 94.88 489 VAL A C 1
ATOM 3730 O O . VAL A 1 489 ? 19.144 -21.348 7.473 1.00 94.88 489 VAL A O 1
ATOM 3733 N N . THR A 1 490 ? 18.023 -23.274 7.205 1.00 95.31 490 THR A N 1
ATOM 3734 C CA . THR A 1 490 ? 19.204 -24.112 6.953 1.00 95.31 490 THR A CA 1
ATOM 3735 C C . THR A 1 490 ? 19.053 -24.856 5.633 1.00 95.31 490 THR A C 1
ATOM 3737 O O . THR A 1 490 ? 17.991 -25.412 5.350 1.00 95.31 490 THR A O 1
ATOM 3740 N N . ALA A 1 491 ? 20.117 -24.890 4.829 1.00 95.19 491 ALA A N 1
ATOM 3741 C CA . ALA A 1 491 ? 20.185 -25.733 3.643 1.00 95.19 491 ALA A CA 1
ATOM 3742 C C . ALA A 1 491 ? 20.182 -27.217 4.043 1.00 95.19 491 ALA A C 1
ATOM 3744 O O . ALA A 1 491 ? 20.971 -27.649 4.883 1.00 95.19 491 ALA A O 1
ATOM 3745 N N . VAL A 1 492 ? 19.295 -28.003 3.436 1.00 94.31 492 VAL A N 1
ATOM 3746 C CA . VAL A 1 492 ? 19.184 -29.448 3.673 1.00 94.31 492 VAL A CA 1
ATOM 3747 C C . VAL A 1 492 ? 19.221 -30.207 2.351 1.00 94.31 492 VAL A C 1
ATOM 3749 O O . VAL A 1 492 ? 18.800 -29.706 1.312 1.00 94.31 492 VAL A O 1
ATOM 3752 N N . GLY A 1 493 ? 19.709 -31.445 2.372 1.00 92.56 493 GLY A N 1
ATOM 3753 C CA . GLY A 1 493 ? 19.802 -32.258 1.159 1.00 92.56 493 GLY A CA 1
ATOM 3754 C C . GLY A 1 493 ? 20.757 -31.681 0.106 1.00 92.56 493 GLY A C 1
ATOM 3755 O O . GLY A 1 493 ? 21.713 -30.985 0.435 1.00 92.56 493 GLY A O 1
ATOM 3756 N N . VAL A 1 494 ? 20.517 -32.026 -1.163 1.00 93.38 494 VAL A N 1
ATOM 3757 C CA . VAL A 1 494 ? 21.428 -31.738 -2.282 1.00 93.38 494 VAL A CA 1
ATOM 3758 C C . VAL A 1 494 ? 20.845 -30.658 -3.194 1.00 93.38 494 VAL A C 1
ATOM 3760 O O . VAL A 1 494 ? 19.695 -30.757 -3.632 1.00 93.38 494 VAL A O 1
ATOM 3763 N N . GLU A 1 495 ? 21.661 -29.649 -3.492 1.00 95.62 495 GLU A N 1
ATOM 3764 C CA . GLU A 1 495 ? 21.400 -28.637 -4.514 1.00 95.62 495 GLU A CA 1
ATOM 3765 C C . GLU A 1 495 ? 21.359 -29.266 -5.915 1.00 95.62 495 GLU A C 1
ATOM 3767 O O . GLU A 1 495 ? 22.148 -30.159 -6.231 1.00 95.62 495 GLU A O 1
ATOM 3772 N N . ARG A 1 496 ? 20.482 -28.786 -6.802 1.00 96.06 496 ARG A N 1
ATOM 3773 C CA . ARG A 1 496 ? 20.460 -29.250 -8.199 1.00 96.06 496 ARG A CA 1
ATOM 3774 C C . ARG A 1 496 ? 20.115 -28.157 -9.199 1.00 96.06 496 ARG A C 1
ATOM 3776 O O . ARG A 1 496 ? 19.318 -27.265 -8.906 1.00 96.06 496 ARG A O 1
ATOM 3783 N N . SER A 1 497 ? 20.663 -28.300 -10.405 1.00 97.50 497 SER A N 1
ATOM 3784 C CA . SER A 1 497 ? 20.241 -27.554 -11.593 1.00 97.50 497 SER A CA 1
ATOM 3785 C C . SER A 1 497 ? 18.907 -28.070 -12.126 1.00 97.50 497 SER A C 1
ATOM 3787 O O . SER A 1 497 ? 18.670 -29.279 -12.189 1.00 97.50 497 SER A O 1
ATOM 3789 N N . LEU A 1 498 ? 18.040 -27.131 -12.500 1.00 98.00 498 LEU A N 1
ATOM 3790 C CA . LEU A 1 498 ? 16.748 -27.360 -13.147 1.00 98.00 498 LEU A CA 1
ATOM 3791 C C . LEU A 1 498 ? 16.777 -27.000 -14.642 1.00 98.00 498 LEU A C 1
ATOM 3793 O O . LEU A 1 498 ? 15.859 -27.352 -15.379 1.00 98.00 498 LEU A O 1
ATOM 3797 N N . THR A 1 499 ? 17.837 -26.332 -15.101 1.00 98.00 499 THR A N 1
ATOM 3798 C CA . THR A 1 499 ? 17.937 -25.701 -16.426 1.00 98.00 499 THR A CA 1
ATOM 3799 C C . THR A 1 499 ? 17.766 -26.691 -17.578 1.00 98.00 499 THR A C 1
ATOM 3801 O O . THR A 1 499 ? 16.929 -26.482 -18.457 1.00 98.00 499 THR A O 1
ATOM 3804 N N . ALA A 1 500 ? 18.482 -27.819 -17.540 1.00 97.00 500 ALA A N 1
ATOM 3805 C CA . ALA A 1 500 ? 18.392 -28.841 -18.587 1.00 97.00 500 ALA A CA 1
ATOM 3806 C C . ALA A 1 500 ? 16.986 -29.461 -18.690 1.00 97.00 500 ALA A C 1
ATOM 3808 O O . ALA A 1 500 ? 16.528 -29.783 -19.786 1.00 97.00 500 ALA A O 1
ATOM 3809 N N . GLY A 1 501 ? 16.265 -29.564 -17.565 1.00 95.81 501 GLY A N 1
ATOM 3810 C CA . GLY A 1 501 ? 14.880 -30.047 -17.525 1.00 95.81 501 GLY A CA 1
ATOM 3811 C C . GLY A 1 501 ? 13.886 -29.138 -18.257 1.00 95.81 501 GLY A C 1
ATOM 3812 O O . GLY A 1 501 ? 12.794 -29.584 -18.595 1.00 95.81 501 GLY A O 1
ATOM 3813 N N . CYS A 1 502 ? 14.276 -27.893 -18.540 1.00 97.06 502 CYS A N 1
ATOM 3814 C CA . CYS A 1 502 ? 13.509 -26.913 -19.307 1.00 97.06 502 CYS A CA 1
ATOM 3815 C C . CYS A 1 502 ? 13.897 -26.855 -20.794 1.00 97.06 502 CYS A C 1
ATOM 3817 O O . CYS A 1 502 ? 13.398 -25.993 -21.518 1.00 97.06 502 CYS A O 1
ATOM 3819 N N . GLY A 1 503 ? 14.808 -27.723 -21.254 1.00 97.00 503 GLY A N 1
ATOM 3820 C CA . GLY A 1 503 ? 15.357 -27.661 -22.613 1.00 97.00 503 GLY A CA 1
ATOM 3821 C C . GLY A 1 503 ? 16.309 -26.480 -22.837 1.00 97.00 503 GLY A C 1
ATOM 3822 O O . GLY A 1 503 ? 16.441 -26.008 -23.963 1.00 97.00 503 GLY A O 1
ATOM 3823 N N . LEU A 1 504 ? 16.943 -25.987 -21.770 1.00 97.88 504 LEU A N 1
ATOM 3824 C CA . LEU A 1 504 ? 17.915 -24.894 -21.792 1.00 97.88 504 LEU A CA 1
ATOM 3825 C C . LEU A 1 504 ? 19.315 -25.426 -21.451 1.00 97.88 504 LEU A C 1
ATOM 3827 O O . LEU A 1 504 ? 19.452 -26.369 -20.672 1.00 97.88 504 LEU A O 1
ATOM 3831 N N . ASP A 1 505 ? 20.356 -24.805 -22.003 1.00 97.75 505 ASP A N 1
ATOM 3832 C CA . ASP A 1 505 ? 21.757 -25.106 -21.681 1.00 97.75 505 ASP A CA 1
ATOM 3833 C C . ASP A 1 505 ? 22.322 -23.994 -20.782 1.00 97.75 505 ASP A C 1
ATOM 3835 O O . ASP A 1 505 ? 22.346 -22.847 -21.232 1.00 97.75 505 ASP A O 1
ATOM 3839 N N . PRO A 1 506 ? 22.811 -24.289 -19.559 1.00 96.62 506 PRO A N 1
ATOM 3840 C CA . PRO A 1 506 ? 23.408 -23.288 -18.673 1.00 96.62 506 PRO A CA 1
ATOM 3841 C C . PRO A 1 506 ? 24.485 -22.407 -19.320 1.00 96.62 506 PRO A C 1
ATOM 3843 O O . PRO A 1 506 ? 24.626 -21.251 -18.938 1.00 96.62 506 PRO A O 1
ATOM 3846 N N . ALA A 1 507 ? 25.227 -22.899 -20.318 1.00 96.75 507 ALA A N 1
ATOM 3847 C CA . ALA A 1 507 ? 26.268 -22.119 -20.993 1.00 96.75 507 ALA A CA 1
ATOM 3848 C C . ALA A 1 507 ? 25.709 -20.978 -21.863 1.00 96.75 507 ALA A C 1
ATOM 3850 O O . ALA A 1 507 ? 26.397 -19.986 -22.107 1.00 96.75 507 ALA A O 1
ATOM 3851 N N . THR A 1 508 ? 24.468 -21.107 -22.339 1.00 97.94 508 THR A N 1
ATOM 3852 C CA . THR A 1 508 ? 23.822 -20.142 -23.249 1.00 97.94 508 THR A CA 1
ATOM 3853 C C . THR A 1 508 ? 22.555 -19.529 -22.660 1.00 97.94 508 THR A C 1
ATOM 3855 O O . THR A 1 508 ? 22.114 -18.472 -23.089 1.00 97.94 508 THR A O 1
ATOM 3858 N N . ALA A 1 509 ? 21.968 -20.137 -21.636 1.00 98.12 509 ALA A N 1
ATOM 3859 C CA . ALA A 1 509 ? 20.742 -19.641 -21.051 1.00 98.12 509 ALA A CA 1
ATOM 3860 C C . ALA A 1 509 ? 20.955 -18.279 -20.369 1.00 98.12 509 ALA A C 1
ATOM 3862 O O . ALA A 1 509 ? 21.939 -18.057 -19.655 1.00 98.12 509 ALA A O 1
ATOM 3863 N N . ASP A 1 510 ? 19.987 -17.388 -20.563 1.00 98.25 510 ASP A N 1
ATOM 3864 C CA . ASP A 1 510 ? 19.796 -16.123 -19.848 1.00 98.25 510 ASP A CA 1
ATOM 3865 C C . ASP A 1 510 ? 18.446 -16.211 -19.119 1.00 98.25 510 ASP A C 1
ATOM 3867 O O . ASP A 1 510 ? 17.400 -16.000 -19.731 1.00 98.25 510 ASP A O 1
ATOM 3871 N N . ILE A 1 511 ? 18.491 -16.622 -17.850 1.00 98.31 511 ILE A N 1
ATOM 3872 C CA . ILE A 1 511 ? 17.397 -16.974 -16.937 1.00 98.31 511 ILE A CA 1
ATOM 3873 C C . ILE A 1 511 ? 17.270 -15.869 -15.893 1.00 98.31 511 ILE A C 1
ATOM 3875 O O . ILE A 1 511 ? 18.273 -15.405 -15.346 1.00 98.31 511 ILE A O 1
ATOM 3879 N N . ARG A 1 512 ? 16.039 -15.442 -15.600 1.00 95.81 512 ARG A N 1
ATOM 3880 C CA . ARG A 1 512 ? 15.778 -14.300 -14.713 1.00 95.81 512 ARG A CA 1
ATOM 3881 C C . ARG A 1 512 ? 14.546 -14.505 -13.848 1.00 95.81 512 ARG A C 1
ATOM 3883 O O . ARG A 1 512 ? 13.553 -15.071 -14.318 1.00 95.81 512 ARG A O 1
ATOM 3890 N N . ARG A 1 513 ? 14.610 -13.959 -12.628 1.00 95.50 513 ARG A N 1
ATOM 3891 C CA . ARG A 1 513 ? 13.485 -13.767 -11.699 1.00 95.50 513 ARG A CA 1
ATOM 3892 C C . ARG A 1 513 ? 12.523 -14.961 -11.608 1.00 95.50 513 ARG A C 1
ATOM 3894 O O . ARG A 1 513 ? 11.365 -14.833 -12.017 1.00 95.50 513 ARG A O 1
ATOM 3901 N N . PRO A 1 514 ? 12.954 -16.117 -11.073 1.00 98.19 514 PRO A N 1
ATOM 3902 C CA . PRO A 1 514 ? 12.006 -17.132 -10.646 1.00 98.19 514 PRO A CA 1
ATOM 3903 C C . PRO A 1 514 ? 11.033 -16.561 -9.606 1.00 98.19 514 PRO A C 1
ATOM 3905 O O . PRO A 1 514 ? 11.400 -15.750 -8.759 1.00 98.19 514 PRO A O 1
ATOM 3908 N N . GLN A 1 515 ? 9.778 -16.989 -9.676 1.00 97.88 515 GLN A N 1
ATOM 3909 C CA . GLN A 1 515 ? 8.716 -16.687 -8.721 1.00 97.88 515 GLN A CA 1
ATOM 3910 C C . GLN A 1 515 ? 7.925 -17.953 -8.416 1.00 97.88 515 GLN A C 1
ATOM 3912 O O . GLN A 1 515 ? 7.767 -18.816 -9.279 1.00 97.88 515 GLN A O 1
ATOM 3917 N N . VAL A 1 516 ? 7.400 -18.045 -7.195 1.00 97.19 516 VAL A N 1
ATOM 3918 C CA . VAL A 1 516 ? 6.634 -19.199 -6.707 1.00 97.19 516 VAL A CA 1
ATOM 3919 C C . VAL A 1 516 ? 5.151 -18.840 -6.624 1.00 97.19 516 VAL A C 1
ATOM 3921 O O . VAL A 1 516 ? 4.808 -17.700 -6.293 1.00 97.19 516 VAL A O 1
ATOM 3924 N N . SER A 1 517 ? 4.263 -19.788 -6.925 1.00 95.75 517 SER A N 1
ATOM 3925 C CA . SER A 1 517 ? 2.814 -19.625 -6.762 1.00 95.75 517 SER A CA 1
ATOM 3926 C C . SER A 1 517 ? 2.403 -19.514 -5.292 1.00 95.75 517 SER A C 1
ATOM 3928 O O . SER A 1 517 ? 3.149 -19.864 -4.378 1.00 95.75 517 SER A O 1
ATOM 3930 N N . TRP A 1 518 ? 1.211 -18.976 -5.033 1.00 92.88 518 TRP A N 1
ATOM 3931 C CA . TRP A 1 518 ? 0.744 -18.726 -3.664 1.00 92.88 518 TRP A CA 1
ATOM 3932 C C . TRP A 1 518 ? 0.556 -20.000 -2.844 1.00 92.88 518 TRP A C 1
ATOM 3934 O O . TRP A 1 518 ? 0.807 -19.982 -1.651 1.00 92.88 518 TRP A O 1
ATOM 3944 N N . ASP A 1 519 ? 0.192 -21.109 -3.477 1.00 93.38 519 ASP A N 1
ATOM 3945 C CA . ASP A 1 519 ? 0.096 -22.433 -2.854 1.00 93.38 519 ASP A CA 1
ATOM 3946 C C . ASP A 1 519 ? 1.453 -23.152 -2.712 1.00 93.38 519 ASP A C 1
ATOM 3948 O O . ASP A 1 519 ? 1.510 -24.260 -2.184 1.00 93.38 519 ASP A O 1
ATOM 3952 N N . GLY A 1 520 ? 2.549 -22.552 -3.190 1.00 95.44 520 GLY A N 1
ATOM 3953 C CA . GLY A 1 520 ? 3.880 -23.158 -3.168 1.00 95.44 520 GLY A CA 1
ATOM 3954 C C . GLY A 1 520 ? 4.083 -24.293 -4.180 1.00 95.44 520 GLY A C 1
ATOM 3955 O O . GLY A 1 520 ? 5.087 -24.997 -4.094 1.00 95.44 520 GLY A O 1
ATOM 3956 N N . ALA A 1 521 ? 3.162 -24.503 -5.128 1.00 96.12 521 ALA A N 1
ATOM 3957 C CA . ALA A 1 521 ? 3.162 -25.680 -6.003 1.00 96.12 521 ALA A CA 1
ATOM 3958 C C . ALA A 1 521 ? 3.826 -25.477 -7.378 1.00 96.12 521 ALA A C 1
ATOM 3960 O O . ALA A 1 521 ? 4.202 -26.459 -8.028 1.00 96.12 521 ALA A O 1
ATOM 3961 N N . LYS A 1 522 ? 3.986 -24.234 -7.842 1.00 97.50 522 LYS A N 1
ATOM 3962 C CA . LYS A 1 522 ? 4.510 -23.887 -9.172 1.00 97.50 522 LYS A CA 1
ATOM 3963 C C . LYS A 1 522 ? 5.633 -22.861 -9.096 1.00 97.50 522 LYS A C 1
ATOM 3965 O O . LYS A 1 522 ? 5.666 -22.024 -8.196 1.00 97.50 522 LYS A O 1
ATOM 3970 N N . VAL A 1 523 ? 6.520 -22.903 -10.087 1.00 98.44 523 VAL A N 1
ATOM 3971 C CA . VAL A 1 523 ? 7.584 -21.916 -10.309 1.00 98.44 523 VAL A CA 1
ATOM 3972 C C . VAL A 1 523 ? 7.456 -21.372 -11.726 1.00 98.44 523 VAL A C 1
ATOM 3974 O O . VAL A 1 523 ? 7.339 -22.154 -12.666 1.00 98.44 523 VAL A O 1
ATOM 3977 N N . ALA A 1 524 ? 7.483 -20.050 -11.885 1.00 98.62 524 ALA A N 1
ATOM 3978 C CA . ALA A 1 524 ? 7.581 -19.381 -13.182 1.00 98.62 524 ALA A CA 1
ATOM 3979 C C . ALA A 1 524 ? 8.843 -18.520 -13.244 1.00 98.62 524 ALA A C 1
ATOM 3981 O O . ALA A 1 524 ? 9.245 -17.956 -12.234 1.00 98.62 524 ALA A O 1
ATOM 3982 N N . PHE A 1 525 ? 9.464 -18.412 -14.414 1.00 98.81 525 PHE A N 1
ATOM 3983 C CA . PHE A 1 525 ? 10.668 -17.602 -14.638 1.00 98.81 525 PHE A CA 1
ATOM 3984 C C . PHE A 1 525 ? 10.749 -17.159 -16.102 1.00 98.81 525 PHE A C 1
ATOM 3986 O O . PHE A 1 525 ? 10.018 -17.671 -16.950 1.00 98.81 525 PHE A O 1
ATOM 3993 N N . ALA A 1 526 ? 11.627 -16.209 -16.415 1.00 98.69 526 ALA A N 1
ATOM 3994 C CA . ALA A 1 526 ? 11.884 -15.787 -17.791 1.00 98.69 526 ALA A CA 1
ATOM 3995 C C . ALA A 1 526 ? 13.199 -16.381 -18.295 1.00 98.69 526 ALA A C 1
ATOM 3997 O O . ALA A 1 526 ? 14.179 -16.372 -17.551 1.00 98.69 526 ALA A O 1
ATOM 3998 N N . ALA A 1 527 ? 13.251 -16.858 -19.541 1.00 98.62 527 ALA A N 1
ATOM 3999 C CA . ALA A 1 527 ? 14.504 -17.306 -20.141 1.00 98.62 527 ALA A CA 1
ATOM 4000 C C . ALA A 1 527 ? 14.572 -17.172 -21.668 1.00 98.62 527 ALA A C 1
ATOM 4002 O O . ALA A 1 527 ? 13.548 -17.162 -22.357 1.00 98.62 527 ALA A O 1
ATOM 4003 N N . ARG A 1 528 ? 15.800 -17.121 -22.194 1.00 98.06 528 ARG A N 1
ATOM 4004 C CA . ARG A 1 528 ? 16.151 -17.272 -23.620 1.00 98.06 528 ARG A CA 1
ATOM 4005 C C . ARG A 1 528 ? 17.487 -17.999 -23.772 1.00 98.06 528 ARG A C 1
ATOM 4007 O O . ARG A 1 528 ? 18.259 -18.055 -22.819 1.00 98.06 528 ARG A O 1
ATOM 4014 N N . SER A 1 529 ? 17.755 -18.528 -24.963 1.00 97.12 529 SER A N 1
ATOM 4015 C CA . SER A 1 529 ? 18.969 -19.295 -25.299 1.00 97.12 529 SER A CA 1
ATOM 4016 C C . SER A 1 529 ? 20.003 -18.506 -26.118 1.00 97.12 529 SER A C 1
ATOM 4018 O O . SER A 1 529 ? 21.122 -18.969 -26.309 1.00 97.12 529 SER A O 1
ATOM 4020 N N . SER A 1 530 ? 19.623 -17.353 -26.679 1.00 97.12 530 SER A N 1
ATOM 4021 C CA . SER A 1 530 ? 20.490 -16.538 -27.535 1.00 97.12 530 SER A CA 1
ATOM 4022 C C . SER A 1 530 ? 20.044 -15.077 -27.585 1.00 97.12 530 SER A C 1
ATOM 4024 O O . SER A 1 530 ? 18.896 -14.755 -27.284 1.00 97.12 530 SER A O 1
ATOM 4026 N N . ALA A 1 531 ? 20.934 -14.183 -28.030 1.00 96.19 531 ALA A N 1
ATOM 4027 C CA . ALA A 1 531 ? 20.618 -12.764 -28.210 1.00 96.19 531 ALA A CA 1
ATOM 4028 C C . ALA A 1 531 ? 19.546 -12.497 -29.285 1.00 96.19 531 ALA A C 1
ATOM 4030 O O . ALA A 1 531 ? 18.869 -11.476 -29.220 1.00 96.19 531 ALA A O 1
ATOM 4031 N N . SER A 1 532 ? 19.388 -13.395 -30.265 1.00 95.88 532 SER A N 1
ATOM 4032 C CA . SER A 1 532 ? 18.385 -13.284 -31.334 1.00 95.88 532 SER A CA 1
ATOM 4033 C C . SER A 1 532 ? 17.000 -13.799 -30.939 1.00 95.88 532 SER A C 1
ATOM 4035 O O . SER A 1 532 ? 16.052 -13.630 -31.702 1.00 95.88 532 SER A O 1
ATOM 4037 N N . GLU A 1 533 ? 16.871 -14.443 -29.777 1.00 96.56 533 GLU A N 1
ATOM 4038 C CA . GLU A 1 533 ? 15.590 -14.920 -29.263 1.00 96.56 533 GLU A CA 1
ATOM 4039 C C . GLU A 1 533 ? 15.024 -13.968 -28.197 1.00 96.56 533 GLU A C 1
ATOM 4041 O O . GLU A 1 533 ? 15.771 -13.441 -27.361 1.00 96.56 533 GLU A O 1
ATOM 4046 N N . PRO A 1 534 ? 13.695 -13.748 -28.178 1.00 97.75 534 PRO A N 1
ATOM 4047 C CA . PRO A 1 534 ? 13.066 -13.012 -27.094 1.00 97.75 534 PRO A CA 1
ATOM 4048 C C . PRO A 1 534 ? 13.115 -13.814 -25.788 1.00 97.75 534 PRO A C 1
ATOM 4050 O O . PRO A 1 534 ? 13.150 -15.045 -25.785 1.00 97.75 534 PRO A O 1
ATOM 4053 N N . LEU A 1 535 ? 13.039 -13.100 -24.662 1.00 98.44 535 LEU A N 1
ATOM 4054 C CA . LEU A 1 535 ? 12.752 -13.729 -23.370 1.00 98.44 535 LEU A CA 1
ATOM 4055 C C . LEU A 1 535 ? 11.341 -14.323 -23.423 1.00 98.44 535 LEU A C 1
ATOM 4057 O O . LEU A 1 535 ? 10.409 -13.652 -23.869 1.00 98.44 535 LEU A O 1
ATOM 4061 N N . ALA A 1 536 ? 11.197 -15.562 -22.966 1.00 98.50 536 ALA A N 1
ATOM 4062 C CA . ALA A 1 536 ? 9.925 -16.260 -22.850 1.00 98.50 536 ALA A CA 1
ATOM 4063 C C . ALA A 1 536 ? 9.669 -16.665 -21.395 1.00 98.50 536 ALA A C 1
ATOM 4065 O O . ALA A 1 536 ? 10.606 -16.999 -20.669 1.00 98.50 536 ALA A O 1
ATOM 4066 N N . ILE A 1 537 ? 8.401 -16.686 -20.982 1.00 98.75 537 ILE A N 1
ATOM 4067 C CA . ILE A 1 537 ? 8.010 -17.186 -19.657 1.00 98.75 537 ILE A CA 1
ATOM 4068 C C . ILE A 1 537 ? 7.944 -18.711 -19.674 1.00 98.75 537 ILE A C 1
ATOM 4070 O O . ILE A 1 537 ? 7.254 -19.294 -20.509 1.00 98.75 537 ILE A O 1
ATOM 4074 N N . TYR A 1 538 ? 8.625 -19.347 -18.732 1.00 98.75 538 TYR A N 1
ATOM 4075 C CA . TYR A 1 538 ? 8.552 -20.776 -18.455 1.00 98.75 538 TYR A CA 1
ATOM 4076 C C . TYR A 1 538 ? 7.792 -21.009 -17.153 1.00 98.75 538 TYR A C 1
ATOM 4078 O O . TYR A 1 538 ? 7.825 -20.168 -16.255 1.00 98.75 538 TYR A O 1
ATOM 4086 N N . GLU A 1 539 ? 7.137 -22.158 -17.047 1.00 98.31 539 GLU A N 1
ATOM 4087 C CA . GLU A 1 539 ? 6.446 -22.618 -15.845 1.00 98.31 539 GLU A CA 1
ATOM 4088 C C . GLU A 1 539 ? 6.781 -24.095 -15.586 1.00 98.31 539 GLU A C 1
ATOM 4090 O O . GLU A 1 539 ? 6.962 -24.871 -16.525 1.00 98.31 539 GLU A O 1
ATOM 4095 N N . MET A 1 540 ? 6.891 -24.478 -14.313 1.00 98.12 540 MET A N 1
ATOM 4096 C CA . MET A 1 540 ? 7.158 -25.846 -13.856 1.00 98.12 540 MET A CA 1
ATOM 4097 C C . MET A 1 540 ? 6.483 -26.126 -12.504 1.00 98.12 540 MET A C 1
ATOM 4099 O O . MET A 1 540 ? 6.035 -25.207 -11.815 1.00 98.12 540 MET A O 1
ATOM 4103 N N . ASN A 1 541 ? 6.448 -27.391 -12.086 1.00 98.12 541 ASN A N 1
ATOM 4104 C CA . ASN A 1 541 ? 6.127 -27.762 -10.705 1.00 98.12 541 ASN A CA 1
ATOM 4105 C C . ASN A 1 541 ? 7.261 -27.339 -9.751 1.00 98.12 541 ASN A C 1
ATOM 4107 O O . ASN A 1 541 ? 8.429 -27.321 -10.134 1.00 98.12 541 ASN A O 1
ATOM 4111 N N . ALA A 1 542 ? 6.946 -27.053 -8.485 1.00 96.56 542 ALA A N 1
ATOM 4112 C CA . ALA A 1 542 ? 7.930 -26.629 -7.477 1.00 96.56 542 ALA A CA 1
ATOM 4113 C C . ALA A 1 542 ? 9.009 -27.689 -7.156 1.00 96.56 542 ALA A C 1
ATOM 4115 O O . ALA A 1 542 ? 10.069 -27.385 -6.596 1.00 96.56 542 ALA A O 1
ATOM 4116 N N . ASP A 1 543 ? 8.773 -28.942 -7.543 1.00 94.88 543 ASP A N 1
ATOM 4117 C CA . ASP A 1 543 ? 9.755 -30.025 -7.503 1.00 94.88 543 ASP A CA 1
ATOM 4118 C C . ASP A 1 543 ? 10.690 -30.055 -8.729 1.00 94.88 543 ASP A C 1
ATOM 4120 O O . ASP A 1 543 ? 11.526 -30.951 -8.830 1.00 94.88 543 ASP A O 1
ATOM 4124 N N . GLY A 1 544 ? 10.584 -29.100 -9.653 1.00 95.94 544 GLY A N 1
ATOM 4125 C CA . GLY A 1 544 ? 11.403 -29.016 -10.862 1.00 95.94 544 GLY A CA 1
ATOM 4126 C C . GLY A 1 544 ? 10.890 -29.819 -12.061 1.00 95.94 544 GLY A C 1
ATOM 4127 O O . GLY A 1 544 ? 11.525 -29.795 -13.113 1.00 95.94 544 GLY A O 1
ATOM 4128 N N . SER A 1 545 ? 9.779 -30.549 -11.932 1.00 97.19 545 SER A N 1
ATOM 4129 C CA . SER A 1 545 ? 9.216 -31.351 -13.025 1.00 97.19 545 SER A CA 1
ATOM 4130 C C . SER A 1 545 ? 8.299 -30.540 -13.951 1.00 97.19 545 SER A C 1
ATOM 4132 O O . SER A 1 545 ? 7.740 -29.511 -13.570 1.00 97.19 545 SER A O 1
ATOM 4134 N N . GLY A 1 546 ? 8.120 -31.023 -15.186 1.00 97.00 546 GLY A N 1
ATOM 4135 C CA . GLY A 1 546 ? 7.143 -30.466 -16.130 1.00 97.00 546 GLY A CA 1
ATOM 4136 C C . GLY A 1 546 ? 7.457 -29.050 -16.621 1.00 97.00 546 GLY A C 1
ATOM 4137 O O . GLY A 1 546 ? 6.530 -28.294 -16.887 1.00 97.00 546 GLY A O 1
ATOM 4138 N N . CYS A 1 547 ? 8.738 -28.682 -16.713 1.00 98.38 547 CYS A N 1
ATOM 4139 C CA . CYS A 1 547 ? 9.139 -27.356 -17.168 1.00 98.38 547 CYS A CA 1
ATOM 4140 C C . CYS A 1 547 ? 8.871 -27.148 -18.664 1.00 98.38 547 CYS A C 1
ATOM 4142 O O . CYS A 1 547 ? 9.370 -27.904 -19.498 1.00 98.38 547 CYS A O 1
ATOM 4144 N N . ALA A 1 548 ? 8.120 -26.103 -19.011 1.00 98.00 548 ALA A N 1
ATOM 4145 C CA . ALA A 1 548 ? 7.829 -25.739 -20.397 1.00 98.00 548 ALA A CA 1
ATOM 4146 C C . ALA A 1 548 ? 7.583 -24.231 -20.555 1.00 98.00 548 ALA A C 1
ATOM 4148 O O . ALA A 1 548 ? 7.281 -23.532 -19.588 1.00 98.00 548 ALA A O 1
ATOM 4149 N N . LYS A 1 549 ? 7.673 -23.722 -21.792 1.00 97.75 549 LYS A N 1
ATOM 4150 C CA . LYS A 1 549 ? 7.216 -22.362 -22.125 1.00 97.75 549 LYS A CA 1
ATOM 4151 C C . LYS A 1 549 ? 5.709 -22.259 -21.876 1.00 97.75 549 LYS A C 1
ATOM 4153 O O . LYS A 1 549 ? 4.955 -23.092 -22.374 1.00 97.75 549 LYS A O 1
ATOM 4158 N N . HIS A 1 550 ? 5.264 -21.211 -21.188 1.00 97.00 550 HIS A N 1
ATOM 4159 C CA . HIS A 1 550 ? 3.839 -20.944 -20.987 1.00 97.00 550 HIS A CA 1
ATOM 4160 C C . HIS A 1 550 ? 3.191 -20.572 -22.337 1.00 97.00 550 HIS A C 1
ATOM 4162 O O . HIS A 1 550 ? 3.571 -19.550 -22.923 1.00 97.00 550 HIS A O 1
ATOM 4168 N N . PRO A 1 551 ? 2.243 -21.366 -22.868 1.00 94.19 551 PRO A N 1
ATOM 4169 C CA . PRO A 1 551 ? 1.833 -21.246 -24.267 1.00 94.19 551 PRO A CA 1
ATOM 4170 C C . PRO A 1 551 ? 1.056 -19.957 -24.561 1.00 94.19 551 PRO A C 1
ATOM 4172 O O . PRO A 1 551 ? 1.328 -19.299 -25.561 1.00 94.19 551 PRO A O 1
ATOM 4175 N N . GLU A 1 552 ? 0.146 -19.540 -23.680 1.00 94.00 552 GLU A N 1
ATOM 4176 C CA . GLU A 1 552 ? -0.683 -18.345 -23.887 1.00 94.00 552 GLU A CA 1
ATOM 4177 C C . GLU A 1 552 ? 0.101 -17.043 -23.700 1.00 94.00 552 GLU A C 1
ATOM 4179 O O . GLU A 1 552 ? -0.080 -16.100 -24.468 1.00 94.00 552 GLU A O 1
ATOM 4184 N N . ILE A 1 553 ? 0.999 -16.979 -22.708 1.00 97.25 553 ILE A N 1
ATOM 4185 C CA . ILE A 1 553 ? 1.838 -15.791 -22.489 1.00 97.25 553 ILE A CA 1
ATOM 4186 C C . ILE A 1 553 ? 2.777 -15.587 -23.676 1.00 97.25 553 ILE A C 1
ATOM 4188 O O . ILE A 1 553 ? 2.920 -14.464 -24.155 1.00 97.25 553 ILE A O 1
ATOM 4192 N N . ASN A 1 554 ? 3.391 -16.660 -24.174 1.00 97.50 554 ASN A N 1
ATOM 4193 C CA . ASN A 1 554 ? 4.370 -16.580 -25.256 1.00 97.50 554 ASN A CA 1
ATOM 4194 C C . ASN A 1 554 ? 3.755 -16.668 -26.660 1.00 97.50 554 ASN A C 1
ATOM 4196 O O . ASN A 1 554 ? 4.495 -16.791 -27.634 1.00 97.50 554 ASN A O 1
ATOM 4200 N N . ALA A 1 555 ? 2.427 -16.612 -26.780 1.00 93.94 555 ALA A N 1
ATOM 4201 C CA . ALA A 1 555 ? 1.761 -16.570 -28.072 1.00 93.94 555 ALA A CA 1
ATOM 4202 C C . ALA A 1 555 ? 2.075 -15.259 -28.818 1.00 93.94 555 ALA A C 1
ATOM 4204 O O . ALA A 1 555 ? 2.146 -14.186 -28.216 1.00 93.94 555 ALA A O 1
ATOM 4205 N N . GLY A 1 556 ? 2.205 -15.349 -30.144 1.00 90.88 556 GLY A N 1
ATOM 4206 C CA . GLY A 1 556 ? 2.489 -14.215 -31.028 1.00 90.88 556 GLY A CA 1
ATOM 4207 C C . GLY A 1 556 ? 3.844 -14.318 -31.739 1.00 90.88 556 GLY A C 1
ATOM 4208 O O . GLY A 1 556 ? 4.572 -15.297 -31.560 1.00 90.88 556 GLY A O 1
ATOM 4209 N N . PRO A 1 557 ? 4.177 -13.340 -32.599 1.00 94.00 557 PRO A N 1
ATOM 4210 C CA . PRO A 1 557 ? 5.457 -13.322 -33.294 1.00 94.00 557 PRO A CA 1
ATOM 4211 C C . PRO A 1 557 ? 6.616 -13.028 -32.319 1.00 94.00 557 PRO A C 1
ATOM 4213 O O . PRO A 1 557 ? 6.440 -12.260 -31.375 1.00 94.00 557 PRO A O 1
ATOM 4216 N N . PRO A 1 558 ? 7.825 -13.576 -32.549 1.00 95.38 558 PRO A N 1
ATOM 4217 C CA . PRO A 1 558 ? 8.991 -13.313 -31.696 1.00 95.38 558 PRO A CA 1
ATOM 4218 C C . PRO A 1 558 ? 9.583 -11.906 -31.891 1.00 95.38 558 PRO A C 1
ATOM 4220 O O . PRO A 1 558 ? 10.341 -11.425 -31.049 1.00 95.38 558 PRO A O 1
ATOM 4223 N N . THR A 1 559 ? 9.253 -11.244 -33.003 1.00 95.94 559 THR A N 1
ATOM 4224 C CA . THR A 1 559 ? 9.711 -9.897 -33.348 1.00 95.94 559 THR A CA 1
ATOM 4225 C C . THR A 1 559 ? 8.645 -9.139 -34.133 1.00 95.94 559 THR A C 1
ATOM 4227 O O . THR A 1 559 ? 7.890 -9.731 -34.905 1.00 95.94 559 THR A O 1
ATOM 4230 N N . GLN A 1 560 ? 8.603 -7.823 -33.946 1.00 95.31 560 GLN A N 1
ATOM 4231 C CA . GLN A 1 560 ? 7.811 -6.884 -34.733 1.00 95.31 560 GLN A CA 1
ATOM 4232 C C . GLN A 1 560 ? 8.495 -5.510 -34.689 1.00 95.31 560 GLN A C 1
ATOM 4234 O O . GLN A 1 560 ? 9.201 -5.207 -33.732 1.00 95.31 560 GLN A O 1
ATOM 4239 N N . ASN A 1 561 ? 8.330 -4.677 -35.722 1.00 89.81 561 ASN A N 1
ATOM 4240 C CA . ASN A 1 561 ? 8.938 -3.337 -35.804 1.00 89.81 561 ASN A CA 1
ATOM 4241 C C . ASN A 1 561 ? 10.473 -3.312 -35.605 1.00 89.81 561 ASN A C 1
ATOM 4243 O O . ASN A 1 561 ? 11.027 -2.325 -35.128 1.00 89.81 561 ASN A O 1
ATOM 4247 N N . GLY A 1 562 ? 11.170 -4.407 -35.939 1.00 89.12 562 GLY A N 1
ATOM 4248 C CA . GLY A 1 562 ? 12.617 -4.534 -35.719 1.00 89.12 562 GLY A CA 1
ATOM 4249 C C . GLY A 1 562 ? 13.028 -4.693 -34.249 1.00 89.12 562 GLY A C 1
ATOM 4250 O O . GLY A 1 562 ? 14.207 -4.553 -33.936 1.00 89.12 562 GLY A O 1
ATOM 4251 N N . LEU A 1 563 ? 12.079 -4.982 -33.355 1.00 94.62 563 LEU A N 1
ATOM 4252 C CA . LEU A 1 563 ? 12.293 -5.234 -31.931 1.00 94.62 563 LEU A CA 1
ATOM 4253 C C . LEU A 1 563 ? 11.874 -6.665 -31.579 1.00 94.62 563 LEU A C 1
ATOM 4255 O O . LEU A 1 563 ? 10.944 -7.219 -32.172 1.00 94.62 563 LEU A O 1
ATOM 4259 N N . LEU A 1 564 ? 12.556 -7.273 -30.612 1.00 97.12 564 LEU A N 1
ATOM 4260 C CA . LEU A 1 564 ? 12.148 -8.550 -30.027 1.00 97.12 564 LEU A CA 1
ATOM 4261 C C . LEU A 1 564 ? 10.979 -8.335 -29.061 1.00 97.12 564 LEU A C 1
ATOM 4263 O O . LEU A 1 564 ? 10.962 -7.361 -28.311 1.00 97.12 564 LEU A O 1
ATOM 4267 N N . ILE A 1 565 ? 10.024 -9.268 -29.048 1.00 97.94 565 ILE A N 1
ATOM 4268 C CA . ILE A 1 565 ? 8.894 -9.242 -28.110 1.00 97.94 565 ILE A CA 1
ATOM 4269 C C . ILE A 1 565 ? 9.242 -10.094 -26.889 1.00 97.94 565 ILE A C 1
ATOM 4271 O O . ILE A 1 565 ? 8.923 -11.277 -26.806 1.00 97.94 565 ILE A O 1
ATOM 4275 N N . HIS A 1 566 ? 9.934 -9.483 -25.934 1.00 98.25 566 HIS A N 1
ATOM 4276 C CA . HIS A 1 566 ? 10.258 -10.093 -24.645 1.00 98.25 566 HIS A CA 1
ATOM 4277 C C . HIS A 1 566 ? 9.017 -10.236 -23.753 1.00 98.25 566 HIS A C 1
ATOM 4279 O O . HIS A 1 566 ? 8.251 -9.279 -23.607 1.00 98.25 566 HIS A O 1
ATOM 4285 N N . ASN A 1 567 ? 8.885 -11.391 -23.097 1.00 98.62 567 ASN A N 1
ATOM 4286 C CA . ASN A 1 567 ? 8.021 -11.639 -21.941 1.00 98.62 567 ASN A CA 1
ATOM 4287 C C . ASN A 1 567 ? 8.903 -12.049 -20.762 1.00 98.62 567 ASN A C 1
ATOM 4289 O O . ASN A 1 567 ? 9.675 -13.004 -20.867 1.00 98.62 567 ASN A O 1
ATOM 4293 N N . PHE A 1 568 ? 8.831 -11.309 -19.662 1.00 98.38 568 PHE A N 1
ATOM 4294 C CA . PHE A 1 568 ? 9.784 -11.445 -18.568 1.00 98.38 568 PHE A CA 1
ATOM 4295 C C . PHE A 1 568 ? 9.195 -11.013 -17.224 1.00 98.38 568 PHE A C 1
ATOM 4297 O O . PHE A 1 568 ? 8.061 -10.547 -17.154 1.00 98.38 568 PHE A O 1
ATOM 4304 N N . ASP A 1 569 ? 9.965 -11.214 -16.154 1.00 98.19 569 ASP A N 1
ATOM 4305 C CA . ASP A 1 569 ? 9.592 -10.892 -14.775 1.00 98.19 569 ASP A CA 1
ATOM 4306 C C . ASP A 1 569 ? 8.182 -11.393 -14.385 1.00 98.19 569 ASP A C 1
ATOM 4308 O O . ASP A 1 569 ? 7.338 -10.583 -13.993 1.00 98.19 569 ASP A O 1
ATOM 4312 N N . PRO A 1 570 ? 7.885 -12.703 -14.516 1.00 98.38 570 PRO A N 1
ATOM 4313 C CA . PRO A 1 570 ? 6.584 -13.230 -14.116 1.00 98.38 570 PRO A CA 1
ATOM 4314 C C . PRO A 1 570 ? 6.412 -13.086 -12.603 1.00 98.38 570 PRO A C 1
ATOM 4316 O O . PRO A 1 570 ? 7.396 -13.133 -11.879 1.00 98.38 570 PRO A O 1
ATOM 4319 N N . SER A 1 571 ? 5.180 -12.956 -12.118 1.00 97.50 571 SER A N 1
ATOM 4320 C CA . SER A 1 571 ? 4.823 -12.983 -10.699 1.00 97.50 571 SER A CA 1
ATOM 4321 C C . SER A 1 571 ? 3.412 -13.533 -10.524 1.00 97.50 571 SER A C 1
ATOM 4323 O O . SER A 1 571 ? 2.491 -13.156 -11.254 1.00 97.50 571 SER A O 1
ATOM 4325 N N . TYR A 1 572 ? 3.234 -14.446 -9.572 1.00 95.62 572 TYR A N 1
ATOM 4326 C CA . TYR A 1 572 ? 1.932 -15.048 -9.303 1.00 95.62 572 TYR A CA 1
ATOM 4327 C C . TYR A 1 572 ? 1.077 -14.144 -8.420 1.00 95.62 572 TYR A C 1
ATOM 4329 O O . TYR A 1 572 ? 1.505 -13.747 -7.336 1.00 95.62 572 TYR A O 1
ATOM 4337 N N . GLY A 1 573 ? -0.156 -13.889 -8.853 1.00 91.06 573 GLY A N 1
ATOM 4338 C CA . GLY A 1 573 ? -1.176 -13.247 -8.022 1.00 91.06 573 GLY A CA 1
ATOM 4339 C C . GLY A 1 573 ? -1.922 -14.251 -7.133 1.00 91.06 573 GLY A C 1
ATOM 4340 O O . GLY A 1 573 ? -1.842 -15.459 -7.386 1.00 91.06 573 GLY A O 1
ATOM 4341 N N . PRO A 1 574 ? -2.671 -13.778 -6.118 1.00 85.31 574 PRO A N 1
ATOM 4342 C CA . PRO A 1 574 ? -3.539 -14.631 -5.308 1.00 85.31 574 PRO A CA 1
ATOM 4343 C C . PRO A 1 574 ? -4.510 -15.450 -6.173 1.00 85.31 574 PRO A C 1
ATOM 4345 O O . PRO A 1 574 ? -5.017 -14.974 -7.193 1.00 85.31 574 PRO A O 1
ATOM 4348 N N . ALA A 1 575 ? -4.812 -16.678 -5.746 1.00 73.50 575 ALA A N 1
ATOM 4349 C CA . ALA A 1 575 ? -5.637 -17.635 -6.493 1.00 73.50 575 ALA A CA 1
ATOM 4350 C C . ALA A 1 575 ? -7.161 -17.363 -6.428 1.00 73.50 575 ALA A C 1
ATOM 4352 O O . ALA A 1 575 ? -7.965 -18.284 -6.562 1.00 73.50 575 ALA A O 1
ATOM 4353 N N . ASP A 1 576 ? -7.575 -16.110 -6.238 1.00 72.94 576 ASP A N 1
ATOM 4354 C CA . ASP A 1 576 ? -8.974 -15.686 -6.089 1.00 72.94 576 ASP A CA 1
ATOM 4355 C C . ASP A 1 576 ? -9.772 -15.882 -7.396 1.00 72.94 576 ASP A C 1
ATOM 4357 O O . ASP A 1 576 ? -9.787 -15.021 -8.276 1.00 72.94 576 ASP A O 1
ATOM 4361 N N . GLY A 1 577 ? -10.358 -17.064 -7.597 1.00 66.62 577 GLY A N 1
ATOM 4362 C CA . GLY A 1 577 ? -11.011 -17.444 -8.857 1.00 66.62 577 GLY A CA 1
ATOM 4363 C C . GLY A 1 577 ? -10.060 -17.976 -9.940 1.00 66.62 577 GLY A C 1
ATOM 4364 O O . GLY A 1 577 ? -10.431 -17.997 -11.112 1.00 66.62 577 GLY A O 1
ATOM 4365 N N . GLY A 1 578 ? -8.846 -18.407 -9.569 1.00 79.31 578 GLY A N 1
ATOM 4366 C CA . GLY A 1 578 ? -7.907 -19.116 -10.451 1.00 79.31 578 GLY A CA 1
ATOM 4367 C C . GLY A 1 578 ? -6.487 -18.539 -10.491 1.00 79.31 578 GLY A C 1
ATOM 4368 O O . GLY A 1 578 ? -6.223 -17.435 -10.018 1.00 79.31 578 GLY A O 1
ATOM 4369 N N . LEU A 1 579 ? -5.556 -19.302 -11.078 1.00 87.56 579 LEU A N 1
ATOM 4370 C CA . LEU A 1 579 ? -4.140 -18.934 -11.192 1.00 87.56 579 LEU A CA 1
ATOM 4371 C C . LEU A 1 579 ? -3.945 -17.736 -12.129 1.00 87.56 579 LEU A C 1
ATOM 4373 O O . LEU A 1 579 ? -4.337 -17.792 -13.301 1.00 87.56 579 LEU A O 1
ATOM 4377 N N . ARG A 1 580 ? -3.275 -16.688 -11.643 1.00 92.94 580 ARG A N 1
ATOM 4378 C CA . ARG A 1 580 ? -2.921 -15.489 -12.414 1.00 92.94 580 ARG A CA 1
ATOM 4379 C C . ARG A 1 580 ? -1.419 -15.260 -12.404 1.00 92.94 580 ARG A C 1
ATOM 4381 O O . ARG A 1 580 ? -0.787 -15.406 -11.360 1.00 92.94 580 ARG A O 1
ATOM 4388 N N . ILE A 1 581 ? -0.880 -14.857 -13.550 1.00 97.00 581 ILE A N 1
ATOM 4389 C CA . ILE A 1 581 ? 0.525 -14.464 -13.694 1.00 97.00 581 ILE A CA 1
ATOM 4390 C C . ILE A 1 581 ? 0.555 -13.054 -14.270 1.00 97.00 581 ILE A C 1
ATOM 4392 O O . ILE A 1 581 ? 0.120 -12.843 -15.404 1.00 97.00 581 ILE A O 1
ATOM 4396 N N . VAL A 1 582 ? 1.060 -12.100 -13.492 1.00 98.38 582 VAL A N 1
ATOM 4397 C CA . VAL A 1 582 ? 1.436 -10.772 -13.990 1.00 98.38 582 VAL A CA 1
ATOM 4398 C C . VAL A 1 582 ? 2.860 -10.854 -14.520 1.00 98.38 582 VAL A C 1
ATOM 4400 O O . VAL A 1 582 ? 3.706 -11.495 -13.909 1.00 98.38 582 VAL A O 1
ATOM 4403 N N . PHE A 1 583 ? 3.133 -10.244 -15.665 1.00 98.69 583 PHE A N 1
ATOM 4404 C CA . PHE A 1 583 ? 4.448 -10.266 -16.299 1.00 98.69 583 PHE A CA 1
ATOM 4405 C C . PHE A 1 583 ? 4.716 -8.949 -17.025 1.00 98.69 583 PHE A C 1
ATOM 4407 O O . PHE A 1 583 ? 3.786 -8.266 -17.461 1.00 98.69 583 PHE A O 1
ATOM 4414 N N . ALA A 1 584 ? 5.991 -8.601 -17.169 1.00 98.69 584 ALA A N 1
ATOM 4415 C CA . ALA A 1 584 ? 6.424 -7.499 -18.012 1.00 98.69 584 ALA A CA 1
ATOM 4416 C C . ALA A 1 584 ? 6.549 -7.969 -19.469 1.00 98.69 584 ALA A C 1
ATOM 4418 O O . ALA A 1 584 ? 6.973 -9.095 -19.753 1.00 98.69 584 ALA A O 1
ATOM 4419 N N . SER A 1 585 ? 6.180 -7.112 -20.417 1.00 98.44 585 SER A N 1
ATOM 4420 C CA . SER A 1 585 ? 6.347 -7.400 -21.837 1.00 98.44 585 SER A CA 1
ATOM 4421 C C . SER A 1 585 ? 6.589 -6.145 -22.659 1.00 98.44 585 SER A C 1
ATOM 4423 O O . SER A 1 585 ? 6.098 -5.059 -22.352 1.00 98.44 585 SER A O 1
ATOM 4425 N N . THR A 1 586 ? 7.321 -6.332 -23.752 1.00 98.06 586 THR A N 1
ATOM 4426 C CA . THR A 1 586 ? 7.581 -5.298 -24.763 1.00 98.06 586 THR A CA 1
ATOM 4427 C C . THR A 1 586 ? 6.537 -5.285 -25.879 1.00 98.06 586 THR A C 1
ATOM 4429 O O . THR A 1 586 ? 6.626 -4.453 -26.769 1.00 98.06 586 THR A O 1
ATOM 4432 N N . ARG A 1 587 ? 5.527 -6.170 -25.848 1.00 96.50 587 ARG A N 1
ATOM 4433 C CA . ARG A 1 587 ? 4.547 -6.368 -26.941 1.00 96.50 587 ARG A CA 1
ATOM 4434 C C . ARG A 1 587 ? 3.749 -5.124 -27.359 1.00 96.50 587 ARG A C 1
ATOM 4436 O O . ARG A 1 587 ? 3.235 -5.090 -28.473 1.00 96.50 587 ARG A O 1
ATOM 4443 N N . GLY A 1 588 ? 3.659 -4.123 -26.485 1.00 93.94 588 GLY A N 1
ATOM 4444 C CA . GLY A 1 588 ? 2.906 -2.891 -26.708 1.00 93.94 588 GLY A CA 1
ATOM 4445 C C . GLY A 1 588 ? 1.387 -3.056 -26.604 1.00 93.94 588 GLY A C 1
ATOM 4446 O O . GLY A 1 588 ? 0.872 -4.050 -26.096 1.00 93.94 588 GLY A O 1
ATOM 4447 N N . ASN A 1 589 ? 0.660 -2.044 -27.077 1.00 93.38 589 ASN A N 1
ATOM 4448 C CA . ASN A 1 589 ? -0.765 -1.893 -26.792 1.00 93.38 589 ASN A CA 1
ATOM 4449 C C . ASN A 1 589 ? -1.643 -2.987 -27.417 1.00 93.38 589 ASN A C 1
ATOM 4451 O O . ASN A 1 589 ? -1.549 -3.257 -28.614 1.00 93.38 589 ASN A O 1
ATOM 4455 N N . LEU A 1 590 ? -2.558 -3.554 -26.622 1.00 92.38 590 LEU A N 1
ATOM 4456 C CA . LEU A 1 590 ? -3.498 -4.595 -27.080 1.00 92.38 590 LEU A CA 1
ATOM 4457 C C . LEU A 1 590 ? -4.788 -4.046 -27.718 1.00 92.38 590 LEU A C 1
ATOM 4459 O O . LEU A 1 590 ? -5.555 -4.819 -28.288 1.00 92.38 590 LEU A O 1
ATOM 4463 N N . ARG A 1 591 ? -5.037 -2.734 -27.614 1.00 86.56 591 ARG A N 1
ATOM 4464 C CA . ARG A 1 591 ? -6.217 -2.039 -28.161 1.00 86.56 591 ARG A CA 1
ATOM 4465 C C . ARG A 1 591 ? -5.811 -1.042 -29.252 1.00 86.56 591 ARG A C 1
ATOM 4467 O O . ARG A 1 591 ? -5.608 0.133 -28.944 1.00 86.56 591 ARG A O 1
ATOM 4474 N N . PRO A 1 592 ? -5.614 -1.484 -30.505 1.00 80.81 592 PRO A N 1
ATOM 4475 C CA . PRO A 1 592 ? -5.068 -0.643 -31.570 1.00 80.81 592 PRO A CA 1
ATOM 4476 C C . PRO A 1 592 ? -5.942 0.568 -31.928 1.00 80.81 592 PRO A C 1
ATOM 4478 O O . PRO A 1 592 ? -5.430 1.531 -32.482 1.00 80.81 592 PRO A O 1
ATOM 4481 N N . GLU A 1 593 ? -7.236 0.551 -31.616 1.00 85.94 593 GLU A N 1
ATOM 4482 C CA . GLU A 1 593 ? -8.183 1.627 -31.923 1.00 85.94 593 GLU A CA 1
ATOM 4483 C C . GLU A 1 593 ? -7.901 2.945 -31.178 1.00 85.94 593 GLU A C 1
ATOM 4485 O O . GLU A 1 593 ? -8.262 4.020 -31.661 1.00 85.94 593 GLU A O 1
ATOM 4490 N N . SER A 1 594 ? -7.231 2.879 -30.023 1.00 86.19 594 SER A N 1
ATOM 4491 C CA . SER A 1 594 ? -6.916 4.055 -29.200 1.00 86.19 594 SER A CA 1
ATOM 4492 C C . SER A 1 594 ? -5.624 4.767 -29.615 1.00 86.19 594 SER A C 1
ATOM 4494 O O . SER A 1 594 ? -5.357 5.861 -29.106 1.00 86.19 594 SER A O 1
ATOM 4496 N N . TYR A 1 595 ? -4.835 4.196 -30.531 1.00 91.75 595 TYR A N 1
ATOM 4497 C CA . TYR A 1 595 ? -3.483 4.662 -30.857 1.00 91.75 595 TYR A CA 1
ATOM 4498 C C . TYR A 1 595 ? -3.230 4.667 -32.366 1.00 91.75 595 TYR A C 1
ATOM 4500 O O . TYR A 1 595 ? -3.756 3.848 -33.112 1.00 91.75 595 TYR A O 1
ATOM 4508 N N . ASP A 1 596 ? -2.349 5.551 -32.820 1.00 90.81 596 ASP A N 1
ATOM 4509 C CA . ASP A 1 596 ? -1.777 5.532 -34.172 1.00 90.81 596 ASP A CA 1
ATOM 4510 C C . ASP A 1 596 ? -0.369 4.905 -34.212 1.00 90.81 596 ASP A C 1
ATOM 4512 O O . ASP A 1 596 ? 0.351 5.019 -35.201 1.00 90.81 596 ASP A O 1
ATOM 4516 N N . TYR A 1 597 ? 0.011 4.213 -33.136 1.00 91.12 597 TYR A N 1
ATOM 4517 C CA . TYR A 1 597 ? 1.237 3.433 -32.991 1.00 91.12 597 TYR A CA 1
ATOM 4518 C C . TYR A 1 597 ? 0.903 2.049 -32.413 1.00 91.12 597 TYR A C 1
ATOM 4520 O O . TYR A 1 597 ? 0.034 1.919 -31.552 1.00 91.12 597 TYR A O 1
ATOM 4528 N N . GLN A 1 598 ? 1.561 0.995 -32.906 1.00 89.94 598 GLN A N 1
ATOM 4529 C CA . GLN A 1 598 ? 1.222 -0.399 -32.588 1.00 89.94 598 GLN A CA 1
ATOM 4530 C C . GLN A 1 598 ? 2.462 -1.281 -32.450 1.00 89.94 598 GLN A C 1
ATOM 4532 O O . GLN A 1 598 ? 3.519 -0.973 -33.001 1.00 89.94 598 GLN A O 1
ATOM 4537 N N . GLY A 1 599 ? 2.292 -2.420 -31.773 1.00 92.69 599 GLY A N 1
ATOM 4538 C CA . GLY A 1 599 ? 3.365 -3.377 -31.522 1.00 92.69 599 GLY A CA 1
ATOM 4539 C C . GLY A 1 599 ? 4.392 -2.853 -30.511 1.00 92.69 599 GLY A C 1
ATOM 4540 O O . GLY A 1 599 ? 4.108 -1.885 -29.793 1.00 92.69 599 GLY A O 1
ATOM 4541 N N . PRO A 1 600 ? 5.583 -3.474 -30.447 1.00 95.31 600 PRO A N 1
ATOM 4542 C CA . PRO A 1 600 ? 6.642 -3.038 -29.554 1.00 95.31 600 PRO A CA 1
ATOM 4543 C C . PRO A 1 600 ? 7.087 -1.611 -29.881 1.00 95.31 600 PRO A C 1
ATOM 4545 O O . PRO A 1 600 ? 7.284 -1.248 -31.044 1.00 95.31 600 PRO A O 1
ATOM 4548 N N . GLN A 1 601 ? 7.216 -0.812 -28.823 1.00 94.69 601 GLN A N 1
ATOM 4549 C CA . GLN A 1 601 ? 7.571 0.608 -28.859 1.00 94.69 601 GLN A CA 1
ATOM 4550 C C . GLN A 1 601 ? 8.998 0.804 -28.350 1.00 94.69 601 GLN A C 1
ATOM 4552 O O . GLN A 1 601 ? 9.545 -0.070 -27.678 1.00 94.69 601 GLN A O 1
ATOM 4557 N N . ARG A 1 602 ? 9.590 1.961 -28.649 1.00 95.50 602 ARG A N 1
ATOM 4558 C CA . ARG A 1 602 ? 10.879 2.396 -28.092 1.00 95.50 602 ARG A CA 1
ATOM 4559 C C . ARG A 1 602 ? 10.652 3.286 -26.874 1.00 95.50 602 ARG A C 1
ATOM 4561 O O . ARG A 1 602 ? 9.626 3.962 -26.794 1.00 95.50 602 ARG A O 1
ATOM 4568 N N . THR A 1 603 ? 11.587 3.292 -25.930 1.00 95.12 603 THR A N 1
ATOM 4569 C CA . THR A 1 603 ? 11.492 4.165 -24.751 1.00 95.12 603 THR A CA 1
ATOM 4570 C C . THR A 1 603 ? 11.957 5.595 -25.078 1.00 95.12 603 THR A C 1
ATOM 4572 O O . THR A 1 603 ? 13.007 5.771 -25.698 1.00 95.12 603 THR A O 1
ATOM 4575 N N . PRO A 1 604 ? 11.227 6.647 -24.658 1.00 95.81 604 PRO A N 1
ATOM 4576 C CA . PRO A 1 604 ? 11.717 8.026 -24.714 1.00 95.81 604 PRO A CA 1
ATOM 4577 C C . PRO A 1 604 ? 13.018 8.275 -23.930 1.00 95.81 604 PRO A C 1
ATOM 4579 O O . PRO A 1 604 ? 13.784 9.177 -24.288 1.00 95.81 604 PRO A O 1
ATOM 4582 N N . ALA A 1 605 ? 13.274 7.496 -22.872 1.00 95.62 605 ALA A N 1
ATOM 4583 C CA . ALA A 1 605 ? 14.491 7.583 -22.063 1.00 95.62 605 ALA A CA 1
ATOM 4584 C C . ALA A 1 605 ? 15.752 7.129 -22.810 1.00 95.62 605 ALA A C 1
ATOM 4586 O O . ALA A 1 605 ? 16.841 7.581 -22.474 1.00 95.62 605 ALA A O 1
ATOM 4587 N N . ASP A 1 606 ? 15.607 6.252 -23.806 1.00 95.94 606 ASP A N 1
ATOM 4588 C CA . ASP A 1 606 ? 16.674 5.772 -24.687 1.00 95.94 606 ASP A CA 1
ATOM 4589 C C . ASP A 1 606 ? 16.049 5.149 -25.951 1.00 95.94 606 ASP A C 1
ATOM 4591 O O . ASP A 1 606 ? 15.673 3.974 -25.942 1.00 95.94 606 ASP A O 1
ATOM 4595 N N . PRO A 1 607 ? 15.944 5.896 -27.066 1.00 96.62 607 PRO A N 1
ATOM 4596 C CA . PRO A 1 607 ? 15.305 5.393 -28.279 1.00 96.62 607 PRO A CA 1
ATOM 4597 C C . PRO A 1 607 ? 15.948 4.125 -28.863 1.00 96.62 607 PRO A C 1
ATOM 4599 O O . PRO A 1 607 ? 15.324 3.451 -29.681 1.00 96.62 607 PRO A O 1
ATOM 4602 N N . SER A 1 608 ? 17.158 3.738 -28.444 1.00 94.94 608 SER A N 1
ATOM 4603 C CA . SER A 1 608 ? 17.756 2.469 -28.878 1.00 94.94 608 SER A CA 1
ATOM 4604 C C . SER A 1 608 ? 17.103 1.237 -28.244 1.00 94.94 608 SER A C 1
ATOM 4606 O O . SER A 1 608 ? 17.178 0.148 -28.820 1.00 94.94 608 SER A O 1
ATOM 4608 N N . LYS A 1 609 ? 16.382 1.414 -27.133 1.00 95.44 609 LYS A N 1
ATOM 4609 C CA . LYS A 1 609 ? 15.822 0.340 -26.309 1.00 95.44 609 LYS A CA 1
ATOM 4610 C C . LYS A 1 609 ? 14.307 0.184 -26.445 1.00 95.44 609 LYS A C 1
ATOM 4612 O O . LYS A 1 609 ? 13.606 1.149 -26.773 1.00 95.44 609 LYS A O 1
ATOM 4617 N N . PRO A 1 610 ? 13.772 -1.018 -26.168 1.00 96.12 610 PRO A N 1
ATOM 4618 C CA . PRO A 1 610 ? 12.336 -1.248 -26.156 1.00 96.12 610 PRO A CA 1
ATOM 4619 C C . PRO A 1 610 ? 11.655 -0.656 -24.911 1.00 96.12 610 PRO A C 1
ATOM 4621 O O . PRO A 1 610 ? 12.248 -0.527 -23.843 1.00 96.12 610 PRO A O 1
ATOM 4624 N N . ASN A 1 611 ? 10.372 -0.339 -25.055 1.00 95.88 611 ASN A N 1
ATOM 4625 C CA . ASN A 1 611 ? 9.451 0.011 -23.979 1.00 95.88 611 ASN A CA 1
ATOM 4626 C C . ASN A 1 611 ? 8.914 -1.255 -23.298 1.00 95.88 611 ASN A C 1
ATOM 4628 O O . ASN A 1 611 ? 8.651 -2.240 -23.991 1.00 95.88 611 ASN A O 1
ATOM 4632 N N . ALA A 1 612 ? 8.669 -1.229 -21.988 1.00 97.38 612 ALA A N 1
ATOM 4633 C CA . ALA A 1 612 ? 8.069 -2.355 -21.265 1.00 97.38 612 ALA A CA 1
ATOM 4634 C C . ALA A 1 612 ? 6.879 -1.930 -20.396 1.00 97.38 612 ALA A C 1
ATOM 4636 O O . ALA A 1 612 ? 6.961 -0.935 -19.680 1.00 97.38 612 ALA A O 1
ATOM 4637 N N . ASN A 1 613 ? 5.809 -2.730 -20.424 1.00 97.94 613 ASN A N 1
ATOM 4638 C CA . ASN A 1 613 ? 4.615 -2.565 -19.589 1.00 97.94 613 ASN A CA 1
ATOM 4639 C C . ASN A 1 613 ? 4.201 -3.888 -18.936 1.00 97.94 613 ASN A C 1
ATOM 4641 O O . ASN A 1 613 ? 4.686 -4.957 -19.315 1.00 97.94 613 ASN A O 1
ATOM 4645 N N . LEU A 1 614 ? 3.263 -3.822 -17.991 1.00 98.62 614 LEU A N 1
ATOM 4646 C CA . LEU A 1 614 ? 2.724 -4.985 -17.296 1.00 98.62 614 LEU A CA 1
ATOM 4647 C C . LEU A 1 614 ? 1.459 -5.526 -17.967 1.00 98.62 614 LEU A C 1
ATOM 4649 O O . LEU A 1 614 ? 0.584 -4.781 -18.415 1.00 98.62 614 LEU A O 1
ATOM 4653 N N . TYR A 1 615 ? 1.346 -6.850 -17.964 1.00 98.44 615 TYR A N 1
ATOM 4654 C CA . TYR A 1 615 ? 0.224 -7.621 -18.488 1.00 98.44 615 TYR A CA 1
ATOM 4655 C C . TYR A 1 615 ? -0.134 -8.717 -17.492 1.00 98.44 615 TYR A C 1
ATOM 4657 O O . TYR A 1 615 ? 0.708 -9.153 -16.710 1.00 98.44 615 TYR A O 1
ATOM 4665 N N . VAL A 1 616 ? -1.371 -9.197 -17.539 1.00 97.38 616 VAL A N 1
ATOM 4666 C CA . VAL A 1 616 ? -1.837 -10.325 -16.735 1.00 97.38 616 VAL A CA 1
ATOM 4667 C C . VAL A 1 616 ? -2.374 -11.434 -17.628 1.00 97.38 616 VAL A C 1
ATOM 4669 O O . VAL A 1 616 ? -3.174 -11.195 -18.532 1.00 97.38 616 VAL A O 1
ATOM 4672 N N . SER A 1 617 ? -1.916 -12.653 -17.360 1.00 96.38 617 SER A N 1
ATOM 4673 C CA . SER A 1 617 ? -2.537 -13.898 -17.798 1.00 96.38 617 SER A CA 1
ATOM 4674 C C . SER A 1 617 ? -3.534 -14.326 -16.731 1.00 96.38 617 SER A C 1
ATOM 4676 O O . SER A 1 617 ? -3.141 -14.607 -15.597 1.00 96.38 617 SER A O 1
ATOM 4678 N N . GLU A 1 618 ? -4.814 -14.391 -17.082 1.00 93.75 618 GLU A N 1
ATOM 4679 C CA . GLU A 1 618 ? -5.911 -14.698 -16.156 1.00 93.75 618 GLU A CA 1
ATOM 4680 C C . GLU A 1 618 ? -6.986 -15.571 -16.824 1.00 93.75 618 GLU A C 1
ATOM 4682 O O . GLU A 1 618 ? -7.044 -15.623 -18.058 1.00 93.75 618 GLU A O 1
ATOM 4687 N N . PRO A 1 619 ? -7.838 -16.266 -16.043 1.00 92.12 619 PRO A N 1
ATOM 4688 C CA . PRO A 1 619 ? -9.020 -16.935 -16.584 1.00 92.12 619 PRO A CA 1
ATOM 4689 C C . PRO A 1 619 ? -9.894 -15.963 -17.387 1.00 92.12 619 PRO A C 1
ATOM 4691 O O . PRO A 1 619 ? -10.111 -14.827 -16.959 1.00 92.12 619 PRO A O 1
ATOM 4694 N N . ASP A 1 620 ? -10.392 -16.394 -18.546 1.00 91.31 620 ASP A N 1
ATOM 4695 C CA . ASP A 1 620 ? -11.304 -15.582 -19.351 1.00 91.31 620 ASP A CA 1
ATOM 4696 C C . ASP A 1 620 ? -12.726 -15.648 -18.767 1.00 91.31 620 ASP A C 1
ATOM 4698 O O . ASP A 1 620 ? -13.360 -16.706 -18.825 1.00 91.31 620 ASP A O 1
ATOM 4702 N N . PRO A 1 621 ? -13.277 -14.537 -18.237 1.00 87.31 621 PRO A N 1
ATOM 4703 C CA . PRO A 1 621 ? -14.637 -14.534 -17.706 1.00 87.31 621 PRO A CA 1
ATOM 4704 C C . PRO A 1 621 ? -15.704 -14.781 -18.784 1.00 87.31 621 PRO A C 1
ATOM 4706 O O . PRO A 1 621 ? -16.829 -15.137 -18.444 1.00 87.31 621 PRO A O 1
ATOM 4709 N N . LYS A 1 622 ? -15.381 -14.589 -20.073 1.00 90.25 622 LYS A N 1
ATOM 4710 C CA . LYS A 1 622 ? -16.315 -14.795 -21.193 1.00 90.25 622 LYS A CA 1
ATOM 4711 C C . LYS A 1 622 ? -16.282 -16.221 -21.745 1.00 90.25 622 LYS A C 1
ATOM 4713 O O . LYS A 1 622 ? -17.250 -16.639 -22.376 1.00 90.25 622 LYS A O 1
ATOM 4718 N N . THR A 1 623 ? -15.205 -16.964 -21.489 1.00 92.12 623 THR A N 1
ATOM 4719 C CA . THR A 1 623 ? -14.973 -18.295 -22.061 1.00 92.12 623 THR A CA 1
ATOM 4720 C C . THR A 1 623 ? -14.427 -19.237 -20.981 1.00 92.12 623 THR A C 1
ATOM 4722 O O . THR A 1 623 ? -13.210 -19.332 -20.808 1.00 92.12 623 THR A O 1
ATOM 4725 N N . PRO A 1 624 ? -15.295 -19.947 -20.229 1.00 88.81 624 PRO A N 1
ATOM 4726 C CA . PRO A 1 624 ? -14.863 -20.841 -19.157 1.00 88.81 624 PRO A CA 1
ATOM 4727 C C . PRO A 1 624 ? -13.808 -21.855 -19.620 1.00 88.81 624 PRO A C 1
ATOM 4729 O O . PRO A 1 624 ? -13.968 -22.510 -20.647 1.00 88.81 624 PRO A O 1
ATOM 4732 N N . GLY A 1 625 ? -12.724 -21.986 -18.853 1.00 87.00 625 GLY A N 1
ATOM 4733 C CA . GLY A 1 625 ? -11.598 -22.871 -19.171 1.00 87.00 625 GLY A CA 1
ATOM 4734 C C . GLY A 1 625 ? -10.550 -22.273 -20.117 1.00 87.00 625 GLY A C 1
ATOM 4735 O O . GLY A 1 625 ? -9.454 -22.822 -20.206 1.00 87.00 625 GLY A O 1
ATOM 4736 N N . ALA A 1 626 ? -10.829 -21.142 -20.772 1.00 91.06 626 ALA A N 1
ATOM 4737 C CA . ALA A 1 626 ? -9.827 -20.402 -21.532 1.00 91.06 626 ALA A CA 1
ATOM 4738 C C . ALA A 1 626 ? -9.092 -19.380 -20.649 1.00 91.06 626 ALA A C 1
ATOM 4740 O O . ALA A 1 626 ? -9.580 -18.952 -19.599 1.00 91.06 626 ALA A O 1
ATOM 4741 N N . ARG A 1 627 ? -7.906 -18.963 -21.101 1.00 93.12 627 ARG A N 1
ATOM 4742 C CA . ARG A 1 627 ? -7.145 -17.853 -20.517 1.00 93.12 627 ARG A CA 1
ATOM 4743 C C . ARG A 1 627 ? -7.139 -16.669 -21.474 1.00 93.12 627 ARG A C 1
ATOM 4745 O O . ARG A 1 627 ? -7.147 -16.850 -22.690 1.00 93.12 627 ARG A O 1
ATOM 4752 N N . ARG A 1 628 ? -7.050 -15.460 -20.925 1.00 93.69 628 ARG A N 1
ATOM 4753 C CA . ARG A 1 628 ? -6.840 -14.224 -21.688 1.00 93.69 628 ARG A CA 1
ATOM 4754 C C . ARG A 1 628 ? -5.595 -13.489 -21.206 1.00 93.69 628 ARG A C 1
ATOM 4756 O O . ARG A 1 628 ? -5.220 -13.593 -20.038 1.00 93.69 628 ARG A O 1
ATOM 4763 N N . ILE A 1 629 ? -4.998 -12.705 -22.103 1.00 96.50 629 ILE A N 1
ATOM 4764 C CA . ILE A 1 629 ? -3.978 -11.711 -21.760 1.00 96.50 629 ILE A CA 1
ATOM 4765 C C . ILE A 1 629 ? -4.634 -10.332 -21.740 1.00 96.50 629 ILE A C 1
ATOM 4767 O O . ILE A 1 629 ? -5.261 -9.930 -22.721 1.00 96.50 629 ILE A O 1
ATOM 4771 N N . ARG A 1 630 ? -4.470 -9.599 -20.639 1.00 95.44 630 ARG A N 1
ATOM 4772 C CA . ARG A 1 630 ? -4.938 -8.215 -20.489 1.00 95.44 630 ARG A CA 1
ATOM 4773 C C . ARG A 1 630 ? -3.769 -7.304 -20.130 1.00 95.44 630 ARG A C 1
ATOM 4775 O O . ARG A 1 630 ? -2.922 -7.673 -19.326 1.00 95.44 630 ARG A O 1
ATOM 4782 N N . GLN A 1 631 ? -3.723 -6.117 -20.726 1.00 96.38 631 GLN A N 1
ATOM 4783 C CA . GLN A 1 631 ? -2.734 -5.090 -20.403 1.00 96.38 631 GLN A CA 1
ATOM 4784 C C . GLN A 1 631 ? -3.135 -4.364 -19.111 1.00 96.38 631 GLN A C 1
ATOM 4786 O O . GLN A 1 631 ? -4.302 -3.999 -18.946 1.00 96.38 631 GLN A O 1
ATOM 4791 N N . LEU A 1 632 ? -2.180 -4.189 -18.197 1.00 96.94 632 LEU A N 1
ATOM 4792 C CA . LEU A 1 632 ? -2.377 -3.503 -16.916 1.00 96.94 632 LEU A CA 1
ATOM 4793 C C . LEU A 1 632 ? -1.860 -2.070 -16.950 1.00 96.94 632 LEU A C 1
ATOM 4795 O O . LEU A 1 632 ? -2.508 -1.185 -16.405 1.00 96.94 632 LEU A O 1
ATOM 4799 N N . THR A 1 633 ? -0.714 -1.842 -17.591 1.00 97.69 633 THR A N 1
ATOM 4800 C CA . THR A 1 633 ? -0.083 -0.521 -17.636 1.00 97.69 633 THR A CA 1
ATOM 4801 C C . THR A 1 633 ? 0.228 -0.080 -19.064 1.00 97.69 633 THR A C 1
ATOM 4803 O O . THR A 1 633 ? 0.312 -0.897 -19.985 1.00 97.69 633 THR A O 1
ATOM 4806 N N . TYR A 1 634 ? 0.341 1.234 -19.262 1.00 95.62 634 TYR A N 1
ATOM 4807 C CA . TYR A 1 634 ? 0.351 1.853 -20.594 1.00 95.62 634 TYR A CA 1
ATOM 4808 C C . TYR A 1 634 ? 1.370 2.992 -20.727 1.00 95.62 634 TYR A C 1
ATOM 4810 O O . TYR A 1 634 ? 1.301 3.789 -21.664 1.00 95.62 634 TYR A O 1
ATOM 4818 N N . LEU A 1 635 ? 2.285 3.125 -19.762 1.00 94.75 635 LEU A N 1
ATOM 4819 C CA . LEU A 1 635 ? 3.241 4.223 -19.766 1.00 94.75 635 LEU A CA 1
ATOM 4820 C C . LEU A 1 635 ? 4.400 3.990 -20.729 1.00 94.75 635 LEU A C 1
ATOM 4822 O O . LEU A 1 635 ? 4.702 2.872 -21.148 1.00 94.75 635 LEU A O 1
ATOM 4826 N N . LEU A 1 636 ? 5.064 5.093 -21.052 1.00 93.38 636 LEU A N 1
ATOM 4827 C CA . LEU A 1 636 ? 6.327 5.071 -21.762 1.00 93.38 636 LEU A CA 1
ATOM 4828 C C . LEU A 1 636 ? 7.495 4.887 -20.784 1.00 93.38 636 LEU A C 1
ATOM 4830 O O . LEU A 1 636 ? 7.389 5.210 -19.601 1.00 93.38 636 LEU A O 1
ATOM 4834 N N . ASN A 1 637 ? 8.621 4.434 -21.322 1.00 93.62 637 ASN A N 1
ATOM 4835 C CA . ASN A 1 637 ? 9.809 3.938 -20.640 1.00 93.62 637 ASN A CA 1
ATOM 4836 C C . ASN A 1 637 ? 9.714 2.469 -20.204 1.00 93.62 637 ASN A C 1
ATOM 4838 O O . ASN A 1 637 ? 9.609 1.565 -21.036 1.00 93.62 637 ASN A O 1
ATOM 4842 N N . MET A 1 638 ? 9.829 2.208 -18.908 1.00 95.06 638 MET A N 1
ATOM 4843 C CA . MET A 1 638 ? 9.969 0.864 -18.374 1.00 95.06 638 MET A CA 1
ATOM 4844 C C . MET A 1 638 ? 9.082 0.702 -17.149 1.00 95.06 638 MET A C 1
ATOM 4846 O O . MET A 1 638 ? 9.214 1.443 -16.178 1.00 95.06 638 MET A O 1
ATOM 4850 N N . GLU A 1 639 ? 8.230 -0.315 -17.163 1.00 97.31 639 GLU A N 1
ATOM 4851 C CA . GLU A 1 639 ? 7.521 -0.822 -15.992 1.00 97.31 639 GLU A CA 1
ATOM 4852 C C . GLU A 1 639 ? 7.741 -2.330 -15.905 1.00 97.31 639 GLU A C 1
ATOM 4854 O O . GLU A 1 639 ? 7.382 -3.078 -16.819 1.00 97.31 639 GLU A O 1
ATOM 4859 N N . ARG A 1 640 ? 8.396 -2.776 -14.831 1.00 96.62 640 ARG A N 1
ATOM 4860 C CA . ARG A 1 640 ? 8.850 -4.163 -14.693 1.00 96.62 640 ARG A CA 1
ATOM 4861 C C . ARG A 1 640 ? 9.024 -4.572 -13.235 1.00 96.62 640 ARG A C 1
ATOM 4863 O O . ARG A 1 640 ? 8.702 -3.808 -12.327 1.00 96.62 640 ARG A O 1
ATOM 4870 N N . GLU A 1 641 ? 9.548 -5.779 -13.033 1.00 96.81 641 GLU A N 1
ATOM 4871 C CA . GLU A 1 641 ? 9.764 -6.372 -11.713 1.00 96.81 641 GLU A CA 1
ATOM 4872 C C . GLU A 1 641 ? 8.484 -6.418 -10.846 1.00 96.81 641 GLU A C 1
ATOM 4874 O O . GLU A 1 641 ? 8.538 -6.044 -9.673 1.00 96.81 641 GLU A O 1
ATOM 4879 N N . PRO A 1 642 ? 7.318 -6.861 -11.375 1.00 98.00 642 PRO A N 1
ATOM 4880 C CA . PRO A 1 642 ? 6.112 -6.942 -10.567 1.00 98.00 642 PRO A CA 1
ATOM 4881 C C . PRO A 1 642 ? 6.299 -7.906 -9.390 1.00 98.00 642 PRO A C 1
ATOM 4883 O O . PRO A 1 642 ? 6.986 -8.933 -9.482 1.00 98.00 642 PRO A O 1
ATOM 4886 N N . SER A 1 643 ? 5.649 -7.549 -8.295 1.00 96.94 643 SER A N 1
ATOM 4887 C CA . SER A 1 643 ? 5.438 -8.325 -7.082 1.00 96.94 643 SER A CA 1
ATOM 4888 C C . SER A 1 643 ? 4.029 -8.022 -6.561 1.00 96.94 643 SER A C 1
ATOM 4890 O O . SER A 1 643 ? 3.314 -7.180 -7.114 1.00 96.94 643 SER A O 1
ATOM 4892 N N . PHE A 1 644 ? 3.607 -8.716 -5.513 1.00 95.44 644 PHE A N 1
ATOM 4893 C CA . PHE A 1 644 ? 2.275 -8.569 -4.944 1.00 95.44 644 PHE A CA 1
ATOM 4894 C C . PHE A 1 644 ? 2.341 -8.160 -3.484 1.00 95.44 644 PHE A C 1
ATOM 4896 O O . PHE A 1 644 ? 3.136 -8.680 -2.702 1.00 95.44 644 PHE A O 1
ATOM 4903 N N . MET A 1 645 ? 1.435 -7.263 -3.121 1.00 94.12 645 MET A N 1
ATOM 4904 C CA . MET A 1 645 ? 0.994 -7.128 -1.746 1.00 94.12 645 MET A CA 1
ATOM 4905 C C . MET A 1 645 ? 0.164 -8.353 -1.358 1.00 94.12 645 MET A C 1
ATOM 4907 O O . MET A 1 645 ? -0.485 -8.987 -2.192 1.00 94.12 645 MET A O 1
ATOM 4911 N N . SER A 1 646 ? 0.127 -8.652 -0.068 1.00 89.44 646 SER A N 1
ATOM 4912 C CA . SER A 1 646 ? -0.664 -9.726 0.532 1.00 89.44 646 SER A CA 1
ATOM 4913 C C . SER A 1 646 ? -2.159 -9.614 0.215 1.00 89.44 646 SER A C 1
ATOM 4915 O O . SER A 1 646 ? -2.856 -10.620 0.220 1.00 89.44 646 SER A O 1
ATOM 4917 N N . ASP A 1 647 ? -2.661 -8.415 -0.086 1.00 87.50 647 ASP A N 1
ATOM 4918 C CA . ASP A 1 647 ? -4.042 -8.177 -0.523 1.00 87.50 647 ASP A CA 1
ATOM 4919 C C . ASP A 1 647 ? -4.253 -8.269 -2.045 1.00 87.50 647 ASP A C 1
ATOM 4921 O O . ASP A 1 647 ? -5.342 -7.996 -2.532 1.00 87.50 647 ASP A O 1
ATOM 4925 N N . GLY A 1 648 ? -3.240 -8.644 -2.824 1.00 91.62 648 GLY A N 1
ATOM 4926 C CA . GLY A 1 648 ? -3.363 -8.844 -4.267 1.00 91.62 648 GLY A CA 1
ATOM 4927 C C . GLY A 1 648 ? -3.176 -7.597 -5.132 1.00 91.62 648 GLY A C 1
ATOM 4928 O O . GLY A 1 648 ? -3.230 -7.722 -6.358 1.00 91.62 648 GLY A O 1
ATOM 4929 N N . ARG A 1 649 ? -2.904 -6.418 -4.555 1.00 94.19 649 ARG A N 1
ATOM 4930 C CA . ARG A 1 649 ? -2.422 -5.269 -5.342 1.00 94.19 649 ARG A CA 1
ATOM 4931 C C . ARG A 1 649 ? -1.031 -5.555 -5.904 1.00 94.19 649 ARG A C 1
ATOM 4933 O O . ARG A 1 649 ? -0.185 -6.141 -5.227 1.00 94.19 649 ARG A O 1
ATOM 4940 N N . VAL A 1 650 ? -0.791 -5.119 -7.136 1.00 97.50 650 VAL A N 1
ATOM 4941 C CA . VAL A 1 650 ? 0.495 -5.293 -7.821 1.00 97.50 650 VAL A CA 1
ATOM 4942 C C . VAL A 1 650 ? 1.400 -4.123 -7.456 1.00 97.50 650 VAL A C 1
ATOM 4944 O O . VAL A 1 650 ? 0.978 -2.974 -7.559 1.00 97.50 650 VAL A O 1
ATOM 4947 N N . ILE A 1 651 ? 2.640 -4.403 -7.065 1.00 98.25 651 ILE A N 1
ATOM 4948 C CA . ILE A 1 651 ? 3.702 -3.419 -6.812 1.00 98.25 651 ILE A CA 1
ATOM 4949 C C . ILE A 1 651 ? 4.859 -3.660 -7.777 1.00 98.25 651 ILE A C 1
ATOM 4951 O O . ILE A 1 651 ? 5.134 -4.803 -8.130 1.00 98.25 651 ILE A O 1
ATOM 4955 N N . PHE A 1 652 ? 5.506 -2.603 -8.254 1.00 98.38 652 PHE A N 1
ATOM 4956 C CA . PHE A 1 652 ? 6.490 -2.722 -9.333 1.00 98.38 652 PHE A CA 1
ATOM 4957 C C . PHE A 1 652 ? 7.402 -1.496 -9.428 1.00 98.38 652 PHE A C 1
ATOM 4959 O O . PHE A 1 652 ? 7.165 -0.460 -8.796 1.00 98.38 652 PHE A O 1
ATOM 4966 N N . THR A 1 653 ? 8.438 -1.615 -10.255 1.00 97.69 653 THR A N 1
ATOM 4967 C CA . THR A 1 653 ? 9.394 -0.546 -10.556 1.00 97.69 653 THR A CA 1
ATOM 4968 C C . THR A 1 653 ? 9.030 0.143 -11.865 1.00 97.69 653 THR A C 1
ATOM 4970 O O . THR A 1 653 ? 8.729 -0.512 -12.862 1.00 97.69 653 THR A O 1
ATOM 4973 N N . THR A 1 654 ? 9.086 1.475 -11.868 1.00 96.81 654 THR A N 1
ATOM 4974 C CA . THR A 1 654 ? 8.816 2.322 -13.033 1.00 96.81 654 THR A CA 1
ATOM 4975 C C . THR A 1 654 ? 9.978 3.275 -13.308 1.00 96.81 654 THR A C 1
ATOM 4977 O O . THR A 1 654 ? 10.510 3.900 -12.389 1.00 96.81 654 THR A O 1
ATOM 4980 N N . GLU A 1 655 ? 10.365 3.409 -14.574 1.00 95.88 655 GLU A N 1
ATOM 4981 C CA . GLU A 1 655 ? 11.271 4.449 -15.048 1.00 95.88 655 GLU A CA 1
ATOM 4982 C C . GLU A 1 655 ? 10.504 5.711 -15.419 1.00 95.88 655 GLU A C 1
ATOM 4984 O O . GLU A 1 655 ? 9.616 5.718 -16.273 1.00 95.88 655 GLU A O 1
ATOM 4989 N N . LYS A 1 656 ? 10.907 6.815 -14.800 1.00 93.62 656 LYS A N 1
ATOM 4990 C CA . LYS A 1 656 ? 10.355 8.135 -15.060 1.00 93.62 656 LYS A CA 1
ATOM 4991 C C . LYS A 1 656 ? 11.455 9.036 -15.556 1.00 93.62 656 LYS A C 1
ATOM 4993 O O . LYS A 1 656 ? 12.216 9.581 -14.760 1.00 93.62 656 LYS A O 1
ATOM 4998 N N . ARG A 1 657 ? 11.505 9.214 -16.869 1.00 92.62 657 ARG A N 1
ATOM 4999 C CA . ARG A 1 657 ? 12.412 10.149 -17.522 1.00 92.62 657 ARG A CA 1
ATOM 5000 C C . ARG A 1 657 ? 11.607 11.187 -18.296 1.00 92.62 657 ARG A C 1
ATOM 5002 O O . ARG A 1 657 ? 10.879 10.848 -19.223 1.00 92.62 657 ARG A O 1
ATOM 5009 N N . ALA A 1 658 ? 11.750 12.445 -17.900 1.00 91.25 658 ALA A N 1
ATOM 5010 C CA . ALA A 1 658 ? 11.172 13.621 -18.553 1.00 91.25 658 ALA A CA 1
ATOM 5011 C C . ALA A 1 658 ? 12.164 14.792 -18.438 1.00 91.25 658 ALA A C 1
ATOM 5013 O O . ALA A 1 658 ? 13.064 14.711 -17.603 1.00 91.25 658 ALA A O 1
ATOM 5014 N N . PRO A 1 659 ? 12.046 15.884 -19.215 1.00 90.31 659 PRO A N 1
ATOM 5015 C CA . PRO A 1 659 ? 12.944 17.031 -19.076 1.00 90.31 659 PRO A CA 1
ATOM 5016 C C . PRO A 1 659 ? 13.102 17.490 -17.621 1.00 90.31 659 PRO A C 1
ATOM 5018 O O . PRO A 1 659 ? 12.115 17.648 -16.897 1.00 90.31 659 PRO A O 1
ATOM 5021 N N . SER A 1 660 ? 14.351 17.673 -17.198 1.00 88.00 660 SER A N 1
ATOM 5022 C CA . SER A 1 660 ? 14.744 18.065 -15.840 1.00 88.00 660 SER A CA 1
ATOM 5023 C C . SER A 1 660 ? 14.305 17.079 -14.743 1.00 88.00 660 SER A C 1
ATOM 5025 O O . SER A 1 660 ? 14.156 17.474 -13.583 1.00 88.00 660 SER A O 1
ATOM 5027 N N . PHE A 1 661 ? 14.068 15.805 -15.085 1.00 90.38 661 PHE A N 1
ATOM 5028 C CA . PHE A 1 661 ? 13.621 14.779 -14.142 1.00 90.38 661 PHE A CA 1
ATOM 5029 C C . PHE A 1 661 ? 14.025 13.355 -14.552 1.00 90.38 661 PHE A C 1
ATOM 5031 O O . PHE A 1 661 ? 13.723 12.898 -15.658 1.00 90.38 661 PHE A O 1
ATOM 5038 N N . ALA A 1 662 ? 14.645 12.616 -13.633 1.00 92.25 662 ALA A N 1
ATOM 5039 C CA . ALA A 1 662 ? 14.866 11.180 -13.772 1.00 92.25 662 ALA A CA 1
ATOM 5040 C C . ALA A 1 662 ? 14.725 10.474 -12.419 1.00 92.25 662 ALA A C 1
ATOM 5042 O O . ALA A 1 662 ? 15.339 10.902 -11.439 1.00 92.25 662 ALA A O 1
ATOM 5043 N N . GLN A 1 663 ? 13.921 9.410 -12.368 1.00 93.69 663 GLN A N 1
ATOM 5044 C CA . GLN A 1 663 ? 13.812 8.499 -11.225 1.00 93.69 663 GLN A CA 1
ATOM 5045 C C . GLN A 1 663 ? 13.510 7.070 -11.700 1.00 93.69 663 GLN A C 1
ATOM 5047 O O . GLN A 1 663 ? 12.677 6.892 -12.592 1.00 93.69 663 GLN A O 1
ATOM 5052 N N .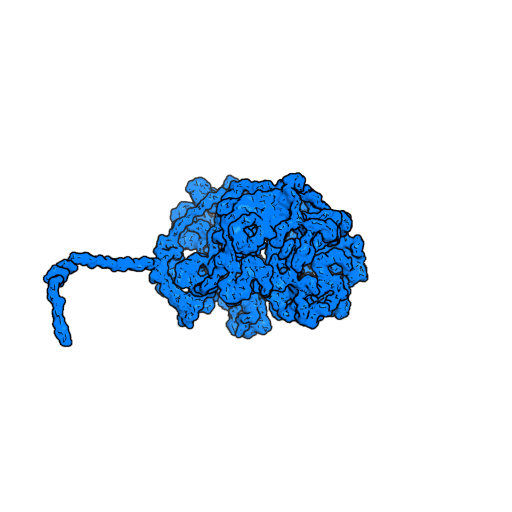 LEU A 1 664 ? 14.089 6.057 -11.049 1.00 96.00 664 LEU A N 1
ATOM 5053 C CA . LEU A 1 664 ? 13.415 4.758 -10.925 1.00 96.00 664 LEU A CA 1
ATOM 5054 C C . LEU A 1 664 ? 12.613 4.780 -9.628 1.00 96.00 664 LEU A C 1
ATOM 5056 O O . LEU A 1 664 ? 13.179 4.948 -8.549 1.00 96.00 664 LEU A O 1
ATOM 5060 N N . ALA A 1 665 ? 11.301 4.633 -9.736 1.00 95.38 665 ALA A N 1
ATOM 5061 C CA . ALA A 1 665 ? 10.387 4.790 -8.618 1.00 95.38 665 ALA A CA 1
ATOM 5062 C C . ALA A 1 665 ? 9.516 3.545 -8.435 1.00 95.38 665 ALA A C 1
ATOM 5064 O O . ALA A 1 665 ? 9.347 2.744 -9.353 1.00 95.38 665 ALA A O 1
ATOM 5065 N N . LEU A 1 666 ? 8.917 3.403 -7.254 1.00 96.88 666 LEU A N 1
ATOM 5066 C CA . LEU A 1 666 ? 8.031 2.283 -6.949 1.00 96.88 666 LEU A CA 1
ATOM 5067 C C . LEU A 1 666 ? 6.574 2.700 -7.142 1.00 96.88 666 LEU A C 1
ATOM 5069 O O . LEU A 1 666 ? 6.167 3.767 -6.672 1.00 96.88 666 LEU A O 1
ATOM 5073 N N . ARG A 1 667 ? 5.766 1.873 -7.798 1.00 96.06 667 ARG A N 1
ATOM 5074 C CA . ARG A 1 667 ? 4.325 2.104 -7.978 1.00 96.06 667 ARG A CA 1
ATOM 5075 C C . ARG A 1 667 ? 3.506 0.898 -7.545 1.00 96.06 667 ARG A C 1
ATOM 5077 O O . ARG A 1 667 ? 4.043 -0.193 -7.362 1.00 96.06 667 ARG A O 1
ATOM 5084 N N . ARG A 1 668 ? 2.211 1.139 -7.342 1.00 95.12 668 ARG A N 1
ATOM 5085 C CA . ARG A 1 668 ? 1.195 0.120 -7.092 1.00 95.12 668 ARG A CA 1
ATOM 5086 C C . ARG A 1 668 ? 0.007 0.306 -8.036 1.00 95.12 668 ARG A C 1
ATOM 5088 O O . ARG A 1 668 ? -0.250 1.424 -8.477 1.00 95.12 668 ARG A O 1
ATOM 5095 N N . ILE A 1 669 ? -0.712 -0.770 -8.320 1.00 95.12 669 ILE A N 1
ATOM 5096 C CA . ILE A 1 669 ? -1.958 -0.764 -9.097 1.00 95.12 669 ILE A CA 1
ATOM 5097 C C . ILE A 1 669 ? -2.867 -1.893 -8.598 1.00 95.12 669 ILE A C 1
ATOM 5099 O O . ILE A 1 669 ? -2.381 -2.937 -8.143 1.00 95.12 669 ILE A O 1
ATOM 5103 N N . ASN A 1 670 ? -4.181 -1.706 -8.669 1.00 94.00 670 ASN A N 1
ATOM 5104 C CA . ASN A 1 670 ? -5.118 -2.798 -8.431 1.00 94.00 670 ASN A CA 1
ATOM 5105 C C . ASN A 1 670 ? -5.058 -3.803 -9.590 1.00 94.00 670 ASN A C 1
ATOM 5107 O O . ASN A 1 670 ? -4.741 -3.458 -10.730 1.00 94.00 670 ASN A O 1
ATOM 5111 N N . LEU A 1 671 ? -5.365 -5.074 -9.318 1.00 92.56 671 LEU A N 1
ATOM 5112 C CA . LEU A 1 671 ? -5.247 -6.125 -10.334 1.00 92.56 671 LEU A CA 1
ATOM 5113 C C . LEU A 1 671 ? -6.240 -5.949 -11.498 1.00 92.56 671 LEU A C 1
ATOM 5115 O O . LEU A 1 671 ? -5.988 -6.421 -12.608 1.00 92.56 671 LEU A O 1
ATOM 5119 N N . ASP A 1 672 ? -7.354 -5.252 -11.277 1.00 90.75 672 ASP A N 1
ATOM 5120 C CA . ASP A 1 672 ? -8.315 -4.868 -12.318 1.00 90.75 672 ASP A CA 1
ATOM 5121 C C . ASP A 1 672 ? -7.795 -3.753 -13.250 1.00 90.75 672 ASP A C 1
ATOM 5123 O O . ASP A 1 672 ? -8.336 -3.574 -14.340 1.00 90.75 672 ASP A O 1
ATOM 5127 N N . GLY A 1 673 ? -6.682 -3.103 -12.898 1.00 92.50 673 GLY A N 1
ATOM 5128 C CA . GLY A 1 673 ? -6.053 -2.010 -13.641 1.00 92.50 673 GLY A CA 1
ATOM 5129 C C . GLY A 1 673 ? -6.350 -0.615 -13.081 1.00 92.50 673 GLY A C 1
ATOM 5130 O O . GLY A 1 673 ? -5.752 0.344 -13.560 1.00 92.50 673 GLY A O 1
ATOM 5131 N N . GLY A 1 674 ? -7.240 -0.484 -12.093 1.00 92.88 674 GLY A N 1
ATOM 5132 C CA . GLY A 1 674 ? -7.560 0.806 -11.476 1.00 92.88 674 GLY A CA 1
ATOM 5133 C C . GLY A 1 674 ? -6.538 1.256 -10.424 1.00 92.88 674 GLY A C 1
ATOM 5134 O O . GLY A 1 674 ? -5.699 0.472 -9.972 1.00 92.88 674 GLY A O 1
ATOM 5135 N N . ASP A 1 675 ? -6.637 2.520 -10.000 1.00 91.12 675 ASP A N 1
ATOM 5136 C CA . ASP A 1 675 ? -5.801 3.130 -8.940 1.00 91.12 675 ASP A CA 1
ATOM 5137 C C . ASP A 1 675 ? -4.299 2.972 -9.221 1.00 91.12 675 ASP A C 1
ATOM 5139 O O . ASP A 1 675 ? -3.517 2.479 -8.404 1.00 91.12 675 ASP A O 1
ATOM 5143 N N . TYR A 1 676 ? -3.888 3.376 -10.422 1.00 93.62 676 TYR A N 1
ATOM 5144 C CA . TYR A 1 676 ? -2.480 3.468 -10.777 1.00 93.62 676 TYR A CA 1
ATOM 5145 C C . TYR A 1 676 ? -1.796 4.559 -9.932 1.00 93.62 676 TYR A C 1
ATOM 5147 O O . TYR A 1 676 ? -1.915 5.757 -10.201 1.00 93.62 676 TYR A O 1
ATOM 5155 N N . HIS A 1 677 ? -1.082 4.144 -8.884 1.00 90.06 677 HIS A N 1
ATOM 5156 C CA . HIS A 1 677 ? -0.721 5.012 -7.763 1.00 90.06 677 HIS A CA 1
ATOM 5157 C C . HIS A 1 677 ? 0.783 4.960 -7.444 1.00 90.06 677 HIS A C 1
ATOM 5159 O O . HIS A 1 677 ? 1.408 3.893 -7.466 1.00 90.06 677 HIS A O 1
ATOM 5165 N N . PRO A 1 678 ? 1.401 6.093 -7.070 1.00 90.12 678 PRO A N 1
ATOM 5166 C CA . PRO A 1 678 ? 2.662 6.109 -6.333 1.00 90.12 678 PRO A CA 1
ATOM 5167 C C . PRO A 1 678 ? 2.749 5.104 -5.168 1.00 90.12 678 PRO A C 1
ATOM 5169 O O . PRO A 1 678 ? 1.842 5.015 -4.348 1.00 90.12 678 PRO A O 1
ATOM 5172 N N . LEU A 1 679 ? 3.872 4.392 -5.034 1.00 92.06 679 LEU A N 1
ATOM 5173 C CA . LEU A 1 679 ? 4.183 3.641 -3.810 1.00 92.06 679 LEU A CA 1
ATOM 5174 C C . LEU A 1 679 ? 5.260 4.358 -2.992 1.00 92.06 679 LEU A C 1
ATOM 5176 O O . LEU A 1 679 ? 5.011 4.738 -1.852 1.00 92.06 679 LEU A O 1
ATOM 5180 N N . TYR A 1 680 ? 6.450 4.564 -3.566 1.00 92.25 680 TYR A N 1
ATOM 5181 C CA . TYR A 1 680 ? 7.563 5.233 -2.880 1.00 92.25 680 TYR A CA 1
ATOM 5182 C C . TYR A 1 680 ? 8.624 5.757 -3.860 1.00 92.25 680 TYR A C 1
ATOM 5184 O O . TYR A 1 680 ? 8.599 5.407 -5.039 1.00 92.25 680 TYR A O 1
ATOM 5192 N N . ALA A 1 681 ? 9.545 6.609 -3.393 1.00 91.25 681 ALA A N 1
ATOM 5193 C CA . ALA A 1 681 ? 10.660 7.150 -4.191 1.00 91.25 681 ALA A CA 1
ATOM 5194 C C . ALA A 1 681 ? 10.242 7.859 -5.496 1.00 91.25 681 ALA A C 1
ATOM 5196 O O . ALA A 1 681 ? 10.905 7.774 -6.521 1.00 91.25 681 ALA A O 1
ATOM 5197 N N . GLN A 1 682 ? 9.115 8.580 -5.481 1.00 88.81 682 GLN A N 1
ATOM 5198 C CA . GLN A 1 682 ? 8.652 9.314 -6.668 1.00 88.81 682 GLN A CA 1
ATOM 5199 C C . GLN A 1 682 ? 9.456 10.589 -6.953 1.00 88.81 682 GLN A C 1
ATOM 5201 O O . GLN A 1 682 ? 9.203 11.234 -7.967 1.00 88.81 682 GLN A O 1
ATOM 5206 N N . ARG A 1 683 ? 10.322 11.017 -6.032 1.00 87.56 683 ARG A N 1
ATOM 5207 C CA . ARG A 1 683 ? 11.074 12.276 -6.065 1.00 87.56 683 ARG A CA 1
ATOM 5208 C C . ARG A 1 683 ? 12.439 12.053 -5.416 1.00 87.56 683 ARG A C 1
ATOM 5210 O O . ARG A 1 683 ? 12.568 11.186 -4.550 1.00 87.56 683 ARG A O 1
ATOM 5217 N N . GLY A 1 684 ? 13.407 12.898 -5.766 1.00 86.31 684 GLY A N 1
ATOM 5218 C CA . GLY A 1 684 ? 14.768 12.834 -5.230 1.00 86.31 684 GLY A CA 1
ATOM 5219 C C . GLY A 1 684 ? 14.878 13.080 -3.722 1.00 86.31 684 GLY A C 1
ATOM 5220 O O . GLY A 1 684 ? 15.890 12.723 -3.133 1.00 86.31 684 GLY A O 1
ATOM 5221 N N . SER A 1 685 ? 13.820 13.565 -3.051 1.00 86.94 685 SER A N 1
ATOM 5222 C CA . SER A 1 685 ? 13.807 13.828 -1.601 1.00 86.94 685 SER A CA 1
ATOM 5223 C C . SER A 1 685 ? 14.171 12.622 -0.725 1.00 86.94 685 SER A C 1
ATOM 5225 O O . SER A 1 685 ? 14.583 12.807 0.417 1.00 86.94 685 SER A O 1
ATOM 5227 N N . ILE A 1 686 ? 14.085 11.390 -1.238 1.00 88.25 686 ILE A N 1
ATOM 5228 C CA . ILE A 1 686 ? 14.529 10.176 -0.530 1.00 88.25 686 ILE A CA 1
ATOM 5229 C C . ILE A 1 686 ? 16.066 10.057 -0.457 1.00 88.25 686 ILE A C 1
ATOM 5231 O O . ILE A 1 686 ? 16.593 9.280 0.338 1.00 88.25 686 ILE A O 1
ATOM 5235 N N . GLY A 1 687 ? 16.806 10.839 -1.245 1.00 88.12 687 GLY A N 1
ATOM 5236 C CA . GLY A 1 687 ? 18.268 10.811 -1.291 1.00 88.12 687 GLY A CA 1
ATOM 5237 C C . GLY A 1 687 ? 18.843 9.712 -2.189 1.00 88.12 687 GLY A C 1
ATOM 5238 O O . GLY A 1 687 ? 20.049 9.483 -2.165 1.00 88.12 687 GLY A O 1
ATOM 5239 N N . HIS A 1 688 ? 18.017 9.048 -2.994 1.00 89.69 688 HIS A N 1
ATOM 5240 C CA . HIS A 1 688 ? 18.443 8.091 -4.014 1.00 89.69 688 HIS A CA 1
ATOM 5241 C C . HIS A 1 688 ? 17.586 8.281 -5.270 1.00 89.69 688 HIS A C 1
ATOM 5243 O O . HIS A 1 688 ? 16.365 8.344 -5.135 1.00 89.69 688 HIS A O 1
ATOM 5249 N N . PRO A 1 689 ? 18.189 8.373 -6.468 1.00 91.81 689 PRO A N 1
ATOM 5250 C CA . PRO A 1 689 ? 17.452 8.531 -7.722 1.00 91.81 689 PRO A CA 1
ATOM 5251 C C . PRO A 1 689 ? 16.810 7.231 -8.228 1.00 91.81 689 PRO A C 1
ATOM 5253 O O . PRO A 1 689 ? 16.033 7.264 -9.179 1.00 91.81 689 PRO A O 1
ATOM 5256 N N . GLU A 1 690 ? 17.159 6.079 -7.651 1.00 94.81 690 GLU A N 1
ATOM 5257 C CA . GLU A 1 690 ? 16.638 4.785 -8.081 1.00 94.81 690 GLU A CA 1
ATOM 5258 C C . GLU A 1 690 ? 16.198 3.921 -6.892 1.00 94.81 690 GLU A C 1
ATOM 5260 O O . GLU A 1 690 ? 16.987 3.687 -5.974 1.00 94.81 690 GLU A O 1
ATOM 5265 N N . ALA A 1 691 ? 14.963 3.413 -6.942 1.00 96.31 691 ALA A N 1
ATOM 5266 C CA . ALA A 1 691 ? 14.426 2.361 -6.084 1.00 96.31 691 ALA A CA 1
ATOM 5267 C C . ALA A 1 691 ? 13.848 1.230 -6.952 1.00 96.31 691 ALA A C 1
ATOM 5269 O O . ALA A 1 691 ? 13.014 1.472 -7.830 1.00 96.31 691 ALA A O 1
ATOM 5270 N N . THR A 1 692 ? 14.295 -0.003 -6.713 1.00 96.75 692 THR A N 1
ATOM 5271 C CA . THR A 1 692 ? 14.005 -1.173 -7.565 1.00 96.75 692 THR A CA 1
ATOM 5272 C C . THR A 1 692 ? 13.675 -2.420 -6.744 1.00 96.75 692 THR A C 1
ATOM 5274 O O . THR A 1 692 ? 13.915 -2.433 -5.533 1.00 96.75 692 THR A O 1
ATOM 5277 N N . GLN A 1 693 ? 13.139 -3.459 -7.395 1.00 96.12 693 GLN A N 1
ATOM 5278 C CA . GLN A 1 693 ? 12.954 -4.797 -6.816 1.00 96.12 693 GLN A CA 1
ATOM 5279 C C . GLN A 1 693 ? 12.155 -4.807 -5.501 1.00 96.12 693 GLN A C 1
ATOM 5281 O O . GLN A 1 693 ? 12.573 -5.395 -4.506 1.00 96.12 693 GLN A O 1
ATOM 5286 N N . VAL A 1 694 ? 11.011 -4.117 -5.478 1.00 97.88 694 VAL A N 1
ATOM 5287 C CA . VAL A 1 694 ? 10.184 -4.015 -4.268 1.00 97.88 694 VAL A CA 1
ATOM 5288 C C . VAL A 1 694 ? 9.460 -5.324 -3.946 1.00 97.88 694 VAL A C 1
ATOM 5290 O O . VAL A 1 694 ? 8.852 -5.947 -4.819 1.00 97.88 694 VAL A O 1
ATOM 5293 N N . VAL A 1 695 ? 9.460 -5.702 -2.668 1.00 97.31 695 VAL A N 1
ATOM 5294 C CA . VAL A 1 695 ? 8.665 -6.813 -2.128 1.00 97.31 695 VAL A CA 1
ATOM 5295 C C . VAL A 1 695 ? 7.947 -6.387 -0.850 1.00 97.31 695 VAL A C 1
ATOM 5297 O O . VAL A 1 695 ? 8.473 -5.575 -0.089 1.00 97.31 695 VAL A O 1
ATOM 5300 N N . GLU A 1 696 ? 6.750 -6.923 -0.608 1.00 96.06 696 GLU A N 1
ATOM 5301 C CA . GLU A 1 696 ? 6.092 -6.818 0.699 1.00 96.06 696 GLU A CA 1
ATOM 5302 C C . GLU A 1 696 ? 6.599 -7.952 1.608 1.00 96.06 696 GLU A C 1
ATOM 5304 O O . GLU A 1 696 ? 6.667 -9.109 1.187 1.00 96.06 696 GLU A O 1
ATOM 5309 N N . LEU A 1 697 ? 6.985 -7.616 2.839 1.00 95.12 697 LEU A N 1
ATOM 5310 C CA . LEU A 1 697 ? 7.415 -8.559 3.872 1.00 95.12 697 LEU A CA 1
ATOM 5311 C C . LEU A 1 697 ? 6.210 -9.086 4.670 1.00 95.12 697 LEU A C 1
ATOM 5313 O O . LEU A 1 697 ? 5.111 -8.539 4.588 1.00 95.12 697 LEU A O 1
ATOM 5317 N N . ALA A 1 698 ? 6.408 -10.126 5.487 1.00 91.50 698 ALA A N 1
ATOM 5318 C CA . ALA A 1 698 ? 5.327 -10.738 6.275 1.00 91.50 698 ALA A CA 1
ATOM 5319 C C . ALA A 1 698 ? 4.613 -9.735 7.214 1.00 91.50 698 ALA A C 1
ATOM 5321 O O . ALA A 1 698 ? 3.402 -9.806 7.420 1.00 91.50 698 ALA A O 1
ATOM 5322 N N . ASP A 1 699 ? 5.333 -8.730 7.718 1.00 90.69 699 ASP A N 1
ATOM 5323 C CA . ASP A 1 699 ? 4.780 -7.654 8.552 1.00 90.69 699 ASP A CA 1
ATOM 5324 C C . ASP A 1 699 ? 4.139 -6.500 7.749 1.00 90.69 699 ASP A C 1
ATOM 5326 O O . ASP A 1 699 ? 3.702 -5.495 8.327 1.00 90.69 699 ASP A O 1
ATOM 5330 N N . LYS A 1 700 ? 4.039 -6.648 6.425 1.00 92.62 700 LYS A N 1
ATOM 5331 C CA . LYS A 1 700 ? 3.556 -5.672 5.433 1.00 92.62 700 LYS A CA 1
ATOM 5332 C C . LYS A 1 700 ? 4.339 -4.361 5.344 1.00 92.62 700 LYS A C 1
ATOM 5334 O O . LYS A 1 700 ? 3.800 -3.363 4.845 1.00 92.62 700 LYS A O 1
ATOM 5339 N N . ASP A 1 701 ? 5.560 -4.313 5.862 1.00 94.12 701 ASP A N 1
ATOM 5340 C CA . ASP A 1 701 ? 6.518 -3.307 5.410 1.00 94.12 701 ASP A CA 1
ATOM 5341 C C . ASP A 1 701 ? 7.143 -3.759 4.082 1.00 94.12 701 ASP A C 1
ATOM 5343 O O . ASP A 1 701 ? 6.976 -4.897 3.639 1.00 94.12 701 ASP A O 1
ATOM 5347 N N . PHE A 1 702 ? 7.799 -2.835 3.389 1.00 96.69 702 PHE A N 1
ATOM 5348 C CA . PHE A 1 702 ? 8.312 -3.067 2.042 1.00 96.69 702 PHE A CA 1
ATOM 5349 C C . PHE A 1 702 ? 9.828 -3.010 2.049 1.00 96.69 702 PHE A C 1
ATOM 5351 O O . PHE A 1 702 ? 10.388 -2.037 2.550 1.00 96.69 702 PHE A O 1
ATOM 5358 N N . ALA A 1 703 ? 10.481 -4.000 1.449 1.00 97.81 703 ALA A N 1
ATOM 5359 C CA . ALA A 1 703 ? 11.914 -3.971 1.179 1.00 97.81 703 ALA A CA 1
ATOM 5360 C C . ALA A 1 703 ? 12.161 -3.605 -0.290 1.00 97.81 703 ALA A C 1
ATOM 5362 O O . ALA A 1 703 ? 11.428 -4.053 -1.172 1.00 97.81 703 ALA A O 1
ATOM 5363 N N . ALA A 1 704 ? 13.179 -2.786 -0.553 1.00 97.56 704 ALA A N 1
ATOM 5364 C CA . ALA A 1 704 ? 13.590 -2.410 -1.905 1.00 97.56 704 ALA A CA 1
ATOM 5365 C C . ALA A 1 704 ? 15.086 -2.068 -1.967 1.00 97.56 704 ALA A C 1
ATOM 5367 O O . ALA A 1 704 ? 15.710 -1.740 -0.952 1.00 97.56 704 ALA A O 1
ATOM 5368 N N . ILE A 1 705 ? 15.646 -2.105 -3.177 1.00 97.56 705 ILE A N 1
ATOM 5369 C CA . ILE A 1 705 ? 17.045 -1.759 -3.447 1.00 97.56 705 ILE A CA 1
ATOM 5370 C C . ILE A 1 705 ? 17.136 -0.303 -3.898 1.00 97.56 705 ILE A C 1
ATOM 5372 O O . ILE A 1 705 ? 16.610 0.062 -4.953 1.00 97.56 705 ILE A O 1
ATOM 5376 N N . PHE A 1 706 ? 17.825 0.516 -3.105 1.00 96.12 706 PHE A N 1
ATOM 5377 C CA . PHE A 1 706 ? 18.075 1.932 -3.361 1.00 96.12 706 PHE A CA 1
ATOM 5378 C C . PHE A 1 706 ? 19.475 2.128 -3.927 1.00 96.12 706 PHE A C 1
ATOM 5380 O O . PHE A 1 706 ? 20.465 1.675 -3.347 1.00 96.12 706 PHE A O 1
ATOM 5387 N N . ARG A 1 707 ? 19.585 2.817 -5.062 1.00 94.06 707 ARG A N 1
ATOM 5388 C CA . ARG A 1 707 ? 20.854 2.915 -5.788 1.00 94.06 707 ARG A CA 1
ATOM 5389 C C . ARG A 1 707 ? 21.045 4.226 -6.534 1.00 94.06 707 ARG A C 1
ATOM 5391 O O . ARG A 1 707 ? 20.219 5.136 -6.464 1.00 94.06 707 ARG A O 1
ATOM 5398 N N . THR A 1 708 ? 22.195 4.339 -7.187 1.00 92.06 708 THR A N 1
ATOM 5399 C CA . THR A 1 708 ? 22.507 5.409 -8.136 1.00 92.06 708 THR A CA 1
ATOM 5400 C C . THR A 1 708 ? 22.813 4.797 -9.504 1.00 92.06 708 THR A C 1
ATOM 5402 O O . THR A 1 708 ? 23.230 3.637 -9.555 1.00 92.06 708 THR A O 1
ATOM 5405 N N . PRO A 1 709 ? 22.691 5.550 -10.614 1.00 88.94 709 PRO A N 1
ATOM 5406 C CA . PRO A 1 709 ? 22.982 5.015 -11.945 1.00 88.94 709 PRO A CA 1
ATOM 5407 C C . PRO A 1 709 ? 24.405 4.456 -12.102 1.00 88.94 709 PRO A C 1
ATOM 5409 O O . PRO A 1 709 ? 24.632 3.602 -12.957 1.00 88.94 709 PRO A O 1
ATOM 5412 N N . SER A 1 710 ? 25.355 4.927 -11.285 1.00 89.31 710 SER A N 1
ATOM 5413 C CA . SER A 1 710 ? 26.754 4.483 -11.278 1.00 89.31 710 SER A CA 1
ATOM 5414 C C . SER A 1 710 ? 27.022 3.234 -10.431 1.00 89.31 710 SER A C 1
ATOM 5416 O O . SER A 1 710 ? 28.136 2.720 -10.465 1.00 89.31 710 SER A O 1
ATOM 5418 N N . THR A 1 711 ? 26.055 2.756 -9.642 1.00 93.44 711 THR A N 1
ATOM 5419 C CA . THR A 1 711 ? 26.248 1.565 -8.806 1.00 93.44 711 THR A CA 1
ATOM 5420 C C . THR A 1 711 ? 26.386 0.331 -9.711 1.00 93.44 711 THR A C 1
ATOM 5422 O O . THR A 1 711 ? 25.471 0.070 -10.500 1.00 93.44 711 THR A O 1
ATOM 5425 N N . PRO A 1 712 ? 27.493 -0.428 -9.654 1.00 92.69 712 PRO A N 1
ATOM 5426 C CA . PRO A 1 712 ? 27.738 -1.504 -10.607 1.00 92.69 712 PRO A CA 1
ATOM 5427 C C . PRO A 1 712 ? 26.869 -2.740 -10.337 1.00 92.69 712 PRO A C 1
ATOM 5429 O O . PRO A 1 712 ? 26.272 -2.896 -9.272 1.00 92.69 712 PRO A O 1
ATOM 5432 N N . HIS A 1 713 ? 26.802 -3.616 -11.341 1.00 93.06 713 HIS A N 1
ATOM 5433 C CA . HIS A 1 713 ? 26.283 -4.988 -11.251 1.00 93.06 713 HIS A CA 1
ATOM 5434 C C . HIS A 1 713 ? 24.881 -5.144 -10.640 1.00 93.06 713 HIS A C 1
ATOM 5436 O O . HIS A 1 713 ? 24.613 -6.097 -9.916 1.00 93.06 713 HIS A O 1
ATOM 5442 N N . GLY A 1 714 ? 23.988 -4.185 -10.904 1.00 87.94 714 GLY A N 1
ATOM 5443 C CA . GLY A 1 714 ? 22.612 -4.199 -10.392 1.00 87.94 714 GLY A CA 1
ATOM 5444 C C . GLY A 1 714 ? 22.493 -4.068 -8.868 1.00 87.94 714 GLY A C 1
ATOM 5445 O O . GLY A 1 714 ? 21.396 -4.217 -8.340 1.00 87.94 714 GLY A O 1
ATOM 5446 N N . GLY A 1 715 ? 23.590 -3.760 -8.170 1.00 93.81 715 GLY A N 1
ATOM 5447 C CA . GLY A 1 715 ? 23.612 -3.619 -6.722 1.00 93.81 715 GLY A CA 1
ATOM 5448 C C . GLY A 1 715 ? 23.047 -2.297 -6.215 1.00 93.81 715 GLY A C 1
ATOM 5449 O O . GLY A 1 715 ? 22.885 -1.323 -6.961 1.00 93.81 715 GLY A O 1
ATOM 5450 N N . GLY A 1 716 ? 22.802 -2.257 -4.908 1.00 96.00 716 GLY A N 1
ATOM 5451 C CA . GLY A 1 716 ? 22.434 -1.058 -4.165 1.00 96.00 716 GLY A CA 1
ATOM 5452 C C . GLY A 1 716 ? 22.460 -1.270 -2.655 1.00 96.00 716 GLY A C 1
ATOM 5453 O O . GLY A 1 716 ? 22.945 -2.285 -2.161 1.00 96.00 716 GLY A O 1
ATOM 5454 N N . ALA A 1 717 ? 21.924 -0.298 -1.925 1.00 96.12 717 ALA A N 1
ATOM 5455 C CA . ALA A 1 717 ? 21.657 -0.413 -0.501 1.00 96.12 717 ALA A CA 1
ATOM 5456 C C . ALA A 1 717 ? 20.254 -1.001 -0.298 1.00 96.12 717 ALA A C 1
ATOM 5458 O O . ALA A 1 717 ? 19.303 -0.600 -0.973 1.00 96.12 717 ALA A O 1
ATOM 5459 N N . ILE A 1 718 ? 20.112 -1.933 0.640 1.00 97.19 718 ILE A N 1
ATOM 5460 C CA . ILE A 1 718 ? 18.804 -2.441 1.059 1.00 97.19 718 ILE A CA 1
ATOM 5461 C C . ILE A 1 718 ? 18.145 -1.436 2.006 1.00 97.19 718 ILE A C 1
ATOM 5463 O O . ILE A 1 718 ? 18.779 -0.945 2.941 1.00 97.19 718 ILE A O 1
ATOM 5467 N N . ALA A 1 719 ? 16.867 -1.134 1.796 1.00 95.31 719 ALA A N 1
ATOM 5468 C CA . ALA A 1 719 ? 16.096 -0.360 2.760 1.00 95.31 719 ALA A CA 1
ATOM 5469 C C . ALA A 1 719 ? 14.674 -0.898 2.907 1.00 95.31 719 ALA A C 1
ATOM 5471 O O . ALA A 1 719 ? 14.109 -1.476 1.977 1.00 95.31 719 ALA A O 1
ATOM 5472 N N . VAL A 1 720 ? 14.112 -0.680 4.094 1.00 95.19 720 VAL A N 1
ATOM 5473 C CA . VAL A 1 720 ? 12.766 -1.108 4.478 1.00 95.19 720 VAL A CA 1
ATOM 5474 C C . VAL A 1 720 ? 11.931 0.128 4.778 1.00 95.19 720 VAL A C 1
ATOM 5476 O O . VAL A 1 720 ? 12.411 1.033 5.462 1.00 95.19 720 VAL A O 1
ATOM 5479 N N . PHE A 1 721 ? 10.704 0.203 4.268 1.00 93.56 721 PHE A N 1
ATOM 5480 C CA . PHE A 1 721 ? 9.815 1.336 4.516 1.00 93.56 721 PHE A CA 1
ATOM 5481 C C . PHE A 1 721 ? 8.393 0.927 4.893 1.00 93.56 721 PHE A C 1
ATOM 5483 O O . PHE A 1 721 ? 7.837 -0.051 4.388 1.00 93.56 721 PHE A O 1
ATOM 5490 N N . ASN A 1 722 ? 7.775 1.741 5.749 1.00 89.81 722 ASN A N 1
ATOM 5491 C CA . ASN A 1 722 ? 6.403 1.557 6.199 1.00 89.81 722 ASN A CA 1
ATOM 5492 C C . ASN A 1 722 ? 5.467 2.563 5.522 1.00 89.81 722 ASN A C 1
ATOM 5494 O O . ASN A 1 722 ? 5.334 3.715 5.946 1.00 89.81 722 ASN A O 1
ATOM 5498 N N . ARG A 1 723 ? 4.733 2.108 4.501 1.00 85.25 723 ARG A N 1
ATOM 5499 C CA . ARG A 1 723 ? 3.838 2.984 3.721 1.00 85.25 723 ARG A CA 1
ATOM 5500 C C . ARG A 1 723 ? 2.779 3.725 4.554 1.00 85.25 723 ARG A C 1
ATOM 5502 O O . ARG A 1 723 ? 2.245 4.719 4.085 1.00 85.25 723 ARG A O 1
ATOM 5509 N N . SER A 1 724 ? 2.458 3.262 5.769 1.00 79.00 724 SER A N 1
ATOM 5510 C CA . SER A 1 724 ? 1.445 3.887 6.635 1.00 79.00 724 SER A CA 1
ATOM 5511 C C . SER A 1 724 ? 1.920 5.170 7.339 1.00 79.00 724 SER A C 1
ATOM 5513 O O . SER A 1 724 ? 1.130 5.776 8.060 1.00 79.00 724 SER A O 1
ATOM 5515 N N . ILE A 1 725 ? 3.198 5.549 7.216 1.00 78.12 725 ILE A N 1
ATOM 5516 C CA . ILE A 1 725 ? 3.788 6.693 7.936 1.00 78.12 725 ILE A CA 1
ATOM 5517 C C . ILE A 1 725 ? 4.069 7.896 7.021 1.00 78.12 725 ILE A C 1
ATOM 5519 O O . ILE A 1 725 ? 4.048 9.022 7.508 1.00 78.12 725 ILE A O 1
ATOM 5523 N N . GLY A 1 726 ? 4.235 7.687 5.712 1.00 74.75 726 GLY A N 1
ATOM 5524 C CA . GLY A 1 726 ? 4.405 8.761 4.728 1.00 74.75 726 GLY A CA 1
ATOM 5525 C C . GLY A 1 726 ? 5.771 8.774 4.044 1.00 74.75 726 GLY A C 1
ATOM 5526 O O . GLY A 1 726 ? 6.473 7.763 4.014 1.00 74.75 726 GLY A O 1
ATOM 5527 N N . ILE A 1 727 ? 6.108 9.916 3.439 1.00 78.94 727 ILE A N 1
ATOM 5528 C CA . ILE A 1 727 ? 7.316 10.131 2.625 1.00 78.94 727 ILE A CA 1
ATOM 5529 C C . ILE A 1 727 ? 8.473 10.605 3.515 1.00 78.94 727 ILE A C 1
ATOM 5531 O O . ILE A 1 727 ? 8.263 11.405 4.421 1.00 78.94 727 ILE A O 1
ATOM 5535 N N . ASP A 1 728 ? 9.700 10.163 3.231 1.00 86.06 728 ASP A N 1
ATOM 5536 C CA . ASP A 1 728 ? 10.909 10.691 3.871 1.00 86.06 728 ASP A CA 1
ATOM 5537 C C . ASP A 1 728 ? 11.554 11.870 3.127 1.00 86.06 728 ASP A C 1
ATOM 5539 O O . ASP A 1 728 ? 11.456 12.030 1.909 1.00 86.06 728 ASP A O 1
ATOM 5543 N N . PHE A 1 729 ? 12.302 12.664 3.891 1.00 86.62 729 PHE A N 1
ATOM 5544 C CA . PHE A 1 729 ? 13.075 13.810 3.414 1.00 86.62 729 PHE A CA 1
ATOM 5545 C C . PHE A 1 729 ? 14.520 13.617 3.881 1.00 86.62 729 PHE A C 1
ATOM 5547 O O . PHE A 1 729 ? 14.904 14.005 4.987 1.00 86.62 729 PHE A O 1
ATOM 5554 N N . ARG A 1 730 ? 15.280 12.851 3.098 1.00 86.00 730 ARG A N 1
ATOM 5555 C CA . ARG A 1 730 ? 16.659 12.429 3.390 1.00 86.00 730 ARG A CA 1
ATOM 5556 C C . ARG A 1 730 ? 17.687 13.054 2.456 1.00 86.00 730 ARG A C 1
ATOM 5558 O O . ARG A 1 730 ? 18.868 13.033 2.794 1.00 86.00 730 ARG A O 1
ATOM 5565 N N . SER A 1 731 ? 17.277 13.587 1.305 1.00 89.12 731 SER A N 1
ATOM 5566 C CA . SER A 1 731 ? 18.221 14.273 0.427 1.00 89.12 731 SER A CA 1
ATOM 5567 C C . SER A 1 731 ? 18.696 15.580 1.062 1.00 89.12 731 SER A C 1
ATOM 5569 O O . SER A 1 731 ? 17.850 16.340 1.534 1.00 89.12 731 SER A O 1
ATOM 5571 N N . PRO A 1 732 ? 20.009 15.865 1.067 1.00 89.44 732 PRO A N 1
ATOM 5572 C CA . PRO A 1 732 ? 20.541 17.168 1.446 1.00 89.44 732 PRO A CA 1
ATOM 5573 C C . PRO A 1 732 ? 20.577 18.168 0.276 1.00 89.44 732 PRO A C 1
ATOM 5575 O O . PRO A 1 732 ? 20.981 19.310 0.477 1.00 89.44 732 PRO A O 1
ATOM 5578 N N . ASP A 1 733 ? 20.221 17.752 -0.945 1.00 89.75 733 ASP A N 1
ATOM 5579 C CA . ASP A 1 733 ? 20.290 18.602 -2.135 1.00 89.75 733 ASP A CA 1
ATOM 5580 C C . ASP A 1 733 ? 19.028 19.466 -2.265 1.00 89.75 733 ASP A C 1
ATOM 5582 O O . ASP A 1 733 ? 17.914 18.952 -2.356 1.00 89.75 733 ASP A O 1
ATOM 5586 N N . ALA A 1 734 ? 19.195 20.789 -2.310 1.00 89.12 734 ALA A N 1
ATOM 5587 C CA . ALA A 1 734 ? 18.092 21.731 -2.491 1.00 89.12 734 ALA A CA 1
ATOM 5588 C C . ALA A 1 734 ? 17.346 21.528 -3.824 1.00 89.12 734 ALA A C 1
ATOM 5590 O O . ALA A 1 734 ? 16.151 21.818 -3.898 1.00 89.12 734 ALA A O 1
ATOM 5591 N N . ALA A 1 735 ? 18.008 20.993 -4.858 1.00 86.94 735 ALA A N 1
ATOM 5592 C CA . ALA A 1 735 ? 17.381 20.703 -6.149 1.00 86.94 735 ALA A CA 1
ATOM 5593 C C . ALA A 1 735 ? 16.293 19.613 -6.063 1.00 86.94 735 ALA A C 1
ATOM 5595 O O . ALA A 1 735 ? 15.386 19.583 -6.899 1.00 86.94 735 ALA A O 1
ATOM 5596 N N . ASP A 1 736 ? 16.330 18.766 -5.028 1.00 87.69 736 ASP A N 1
ATOM 5597 C CA . ASP A 1 736 ? 15.319 17.732 -4.779 1.00 87.69 736 ASP A CA 1
ATOM 5598 C C . ASP A 1 736 ? 14.028 18.278 -4.133 1.00 87.69 736 ASP A C 1
ATOM 5600 O O . ASP A 1 736 ? 13.045 17.539 -3.977 1.00 87.69 736 ASP A O 1
ATOM 5604 N N . TYR A 1 737 ? 14.010 19.574 -3.800 1.00 88.12 737 TYR A N 1
ATOM 5605 C CA . TYR A 1 737 ? 12.896 20.289 -3.170 1.00 88.12 737 TYR A CA 1
ATOM 5606 C C . TYR A 1 737 ? 12.518 21.537 -3.988 1.00 88.12 737 TYR A C 1
ATOM 5608 O O . TYR A 1 737 ? 12.658 22.666 -3.516 1.00 88.12 737 TYR A O 1
ATOM 5616 N N . PRO A 1 738 ? 12.018 21.367 -5.227 1.00 82.44 738 PRO A N 1
ATOM 5617 C CA . PRO A 1 738 ? 11.907 22.452 -6.205 1.00 82.44 738 PRO A CA 1
ATOM 5618 C C . PRO A 1 738 ? 10.923 23.568 -5.827 1.00 82.44 738 PRO A C 1
ATOM 5620 O O . PRO A 1 738 ? 11.010 24.657 -6.382 1.00 82.44 738 PRO A O 1
ATOM 5623 N N . VAL A 1 739 ? 9.970 23.303 -4.927 1.00 86.06 739 VAL A N 1
ATOM 5624 C CA . VAL A 1 739 ? 8.975 24.296 -4.483 1.00 86.06 739 VAL A CA 1
ATOM 5625 C C . VAL A 1 739 ? 9.411 25.004 -3.203 1.00 86.06 739 VAL A C 1
ATOM 5627 O O . VAL A 1 739 ? 9.214 26.210 -3.079 1.00 86.06 739 VAL A O 1
ATOM 5630 N N . ASP A 1 740 ? 9.985 24.269 -2.251 1.00 84.31 740 ASP A N 1
ATOM 5631 C CA . ASP A 1 740 ? 10.364 24.817 -0.950 1.00 84.31 740 ASP A CA 1
ATOM 5632 C C . ASP A 1 740 ? 11.546 24.045 -0.332 1.00 84.31 740 ASP A C 1
ATOM 5634 O O . ASP A 1 740 ? 11.343 23.073 0.405 1.00 84.31 740 ASP A O 1
ATOM 5638 N N . PRO A 1 741 ? 12.796 24.463 -0.596 1.00 87.56 741 PRO A N 1
ATOM 5639 C CA . PRO A 1 741 ? 13.974 23.856 0.016 1.00 87.56 741 PRO A CA 1
ATOM 5640 C C . PRO A 1 741 ? 14.141 24.227 1.499 1.00 87.56 741 PRO A C 1
ATOM 5642 O O . PRO A 1 741 ? 15.074 23.739 2.136 1.00 87.56 741 PRO A O 1
ATOM 5645 N N . GLY A 1 742 ? 13.247 25.039 2.085 1.00 84.69 742 GLY A N 1
ATOM 5646 C CA . GLY A 1 742 ? 13.286 25.432 3.497 1.00 84.69 742 GLY A CA 1
ATOM 5647 C C . GLY A 1 742 ? 13.198 24.255 4.475 1.00 84.69 742 GLY A C 1
ATOM 5648 O O . GLY A 1 742 ? 13.619 24.382 5.621 1.00 84.69 742 GLY A O 1
ATOM 5649 N N . VAL A 1 743 ? 12.742 23.082 4.018 1.00 85.00 743 VAL A N 1
ATOM 5650 C CA . VAL A 1 743 ? 12.784 21.827 4.791 1.00 85.00 743 VAL A CA 1
ATOM 5651 C C . VAL A 1 743 ? 14.208 21.432 5.225 1.00 85.00 743 VAL A C 1
ATOM 5653 O O . VAL A 1 743 ? 14.365 20.722 6.219 1.00 85.00 743 VAL A O 1
ATOM 5656 N N . LEU A 1 744 ? 15.237 21.907 4.511 1.00 86.69 744 LEU A N 1
ATOM 5657 C CA . LEU A 1 744 ? 16.650 21.625 4.780 1.00 86.69 744 LEU A CA 1
ATOM 5658 C C . LEU A 1 744 ? 17.277 22.520 5.854 1.00 86.69 744 LEU A C 1
ATOM 5660 O O . LEU A 1 744 ? 18.314 22.150 6.399 1.00 86.69 744 LEU A O 1
ATOM 5664 N N . ASP A 1 745 ? 16.689 23.682 6.147 1.00 86.69 745 ASP A N 1
ATOM 5665 C CA . ASP A 1 745 ? 17.230 24.654 7.103 1.00 86.69 745 ASP A CA 1
ATOM 5666 C C . ASP A 1 745 ? 16.512 24.521 8.459 1.00 86.69 745 ASP A C 1
ATOM 5668 O O . ASP A 1 745 ? 15.376 24.984 8.590 1.00 86.69 745 ASP A O 1
ATOM 5672 N N . PRO A 1 746 ? 17.159 23.951 9.500 1.00 84.31 746 PRO A N 1
ATOM 5673 C CA . PRO A 1 746 ? 16.546 23.719 10.812 1.00 84.31 746 PRO A CA 1
ATOM 5674 C C . PRO A 1 746 ? 15.996 24.978 11.499 1.00 84.31 746 PRO A C 1
ATOM 5676 O O . PRO A 1 746 ? 15.201 24.870 12.436 1.00 84.31 746 PRO A O 1
ATOM 5679 N N . THR A 1 747 ? 16.419 26.171 11.068 1.00 82.88 747 THR A N 1
ATOM 5680 C CA . THR A 1 747 ? 15.947 27.447 11.623 1.00 82.88 747 THR A CA 1
ATOM 5681 C C . THR A 1 747 ? 14.603 27.892 11.046 1.00 82.88 747 THR A C 1
ATOM 5683 O O . THR A 1 747 ? 13.904 28.696 11.667 1.00 82.88 747 THR A O 1
ATOM 5686 N N . GLN A 1 748 ? 14.201 27.344 9.898 1.00 80.94 748 GLN A N 1
ATOM 5687 C CA . GLN A 1 748 ? 12.924 27.650 9.261 1.00 80.94 748 GLN A CA 1
ATOM 5688 C C . GLN A 1 748 ? 11.775 26.940 9.981 1.00 80.94 748 GLN A C 1
ATOM 5690 O O . GLN A 1 748 ? 11.918 25.807 10.456 1.00 80.94 748 GLN A O 1
ATOM 5695 N N . LEU A 1 749 ? 10.597 27.571 10.015 1.00 75.06 749 LEU A N 1
ATOM 5696 C CA . LEU A 1 749 ? 9.369 26.953 10.543 1.00 75.06 749 LEU A CA 1
ATOM 5697 C C . LEU A 1 749 ? 8.984 25.684 9.766 1.00 75.06 749 LEU A C 1
ATOM 5699 O O . LEU A 1 749 ? 8.386 24.770 10.322 1.00 75.06 749 LEU A O 1
ATOM 5703 N N . GLN A 1 750 ? 9.390 25.642 8.503 1.00 73.88 750 GLN A N 1
ATOM 5704 C CA . GLN A 1 750 ? 9.207 24.595 7.509 1.00 73.88 750 GLN A CA 1
ATOM 5705 C C . GLN A 1 750 ? 10.055 23.340 7.771 1.00 73.88 750 GLN A C 1
ATOM 5707 O O . GLN A 1 750 ? 9.754 22.266 7.250 1.00 73.88 750 GLN A O 1
ATOM 5712 N N . SER A 1 751 ? 11.128 23.447 8.557 1.00 80.94 751 SER A N 1
ATOM 5713 C CA . SER A 1 751 ? 11.983 22.294 8.833 1.00 80.94 751 SER A CA 1
ATOM 5714 C C . SER A 1 751 ? 11.326 21.300 9.776 1.00 80.94 751 SER A C 1
ATOM 5716 O O . SER A 1 751 ? 10.660 21.662 10.755 1.00 80.94 751 SER A O 1
ATOM 5718 N N . LEU A 1 752 ? 11.582 20.028 9.493 1.00 81.31 752 LEU A N 1
ATOM 5719 C CA . LEU A 1 752 ? 11.102 18.906 10.283 1.00 81.31 752 LEU A CA 1
ATOM 5720 C C . LEU A 1 752 ? 11.720 18.927 11.675 1.00 81.31 752 LEU A C 1
ATOM 5722 O O . LEU A 1 752 ? 12.938 19.030 11.814 1.00 81.31 752 LEU A O 1
ATOM 5726 N N . ASP A 1 753 ? 10.886 18.749 12.695 1.00 81.19 753 ASP A N 1
ATOM 5727 C CA . ASP A 1 753 ? 11.359 18.430 14.036 1.00 81.19 753 ASP A CA 1
ATOM 5728 C C . ASP A 1 753 ? 11.483 16.901 14.173 1.00 81.19 753 ASP A C 1
ATOM 5730 O O . ASP A 1 753 ? 10.462 16.206 14.111 1.00 81.19 753 ASP A O 1
ATOM 5734 N N . PRO A 1 754 ? 12.694 16.342 14.363 1.00 78.69 754 PRO A N 1
ATOM 5735 C CA . PRO A 1 754 ? 12.889 14.901 14.509 1.00 78.69 754 PRO A CA 1
ATOM 5736 C C . PRO A 1 754 ? 12.113 14.267 15.672 1.00 78.69 754 PRO A C 1
ATOM 5738 O O . PRO A 1 754 ? 11.872 13.063 15.636 1.00 78.69 754 PRO A O 1
ATOM 5741 N N . ALA A 1 755 ? 11.724 15.041 16.693 1.00 78.62 755 ALA A N 1
ATOM 5742 C CA . ALA A 1 755 ? 10.939 14.537 17.821 1.00 78.62 755 ALA A CA 1
ATOM 5743 C C . ALA A 1 755 ? 9.468 14.269 17.453 1.00 78.62 755 ALA A C 1
ATOM 5745 O O . ALA A 1 755 ? 8.819 13.438 18.091 1.00 78.62 755 ALA A O 1
ATOM 5746 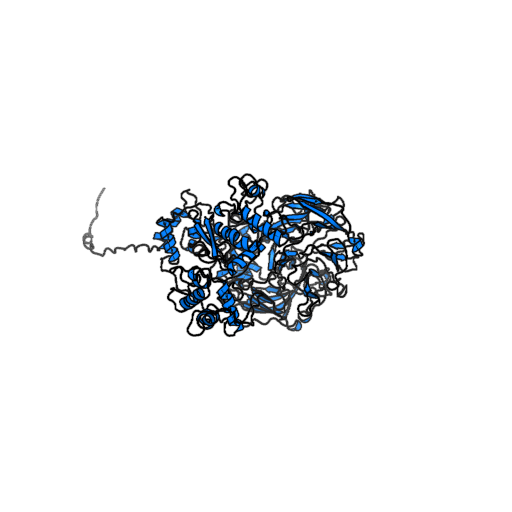N N . TYR A 1 756 ? 8.949 14.944 16.423 1.00 78.62 756 TYR A N 1
ATOM 5747 C CA . TYR A 1 756 ? 7.549 14.848 15.989 1.00 78.62 756 TYR A CA 1
ATOM 5748 C C . TYR A 1 756 ? 7.393 14.218 14.603 1.00 78.62 756 TYR A C 1
ATOM 5750 O O . TYR A 1 756 ? 6.341 13.657 14.291 1.00 78.62 756 TYR A O 1
ATOM 5758 N N . PHE A 1 757 ? 8.434 14.279 13.772 1.00 81.38 757 PHE A N 1
ATOM 5759 C CA . PHE A 1 757 ? 8.431 13.700 12.440 1.00 81.38 757 PHE A CA 1
ATOM 5760 C C . PHE A 1 757 ? 8.729 12.198 12.480 1.00 81.38 757 PHE A C 1
ATOM 5762 O O . PHE A 1 757 ? 9.796 11.754 12.906 1.00 81.38 757 PHE A O 1
ATOM 5769 N N . LEU A 1 758 ? 7.787 11.404 11.979 1.00 81.00 758 LEU A N 1
ATOM 5770 C CA . LEU A 1 758 ? 7.918 9.957 11.895 1.00 81.00 758 LEU A CA 1
ATOM 5771 C C . LEU A 1 758 ? 8.555 9.566 10.557 1.00 81.00 758 LEU A C 1
ATOM 5773 O O . LEU A 1 758 ? 7.979 9.804 9.500 1.00 81.00 758 LEU A O 1
ATOM 5777 N N . ARG A 1 759 ? 9.731 8.934 10.605 1.00 85.19 759 ARG A N 1
ATOM 5778 C CA . ARG A 1 759 ? 10.399 8.400 9.409 1.00 85.19 759 ARG A CA 1
ATOM 5779 C C . ARG A 1 759 ? 9.799 7.055 9.014 1.00 85.19 759 ARG A C 1
ATOM 5781 O O . ARG A 1 759 ? 9.583 6.198 9.871 1.00 85.19 759 ARG A O 1
ATOM 5788 N N . SER A 1 760 ? 9.554 6.884 7.721 1.00 88.50 760 SER A N 1
ATOM 5789 C CA . SER A 1 760 ? 9.018 5.652 7.138 1.00 88.50 760 SER A CA 1
ATOM 5790 C C . SER A 1 760 ? 10.137 4.680 6.764 1.00 88.50 760 SER A C 1
ATOM 5792 O O . SER A 1 760 ? 10.028 3.486 7.020 1.00 88.50 760 SER A O 1
ATOM 5794 N N . LEU A 1 761 ? 11.221 5.202 6.190 1.00 90.88 761 LEU A N 1
ATOM 5795 C CA . LEU A 1 761 ? 12.373 4.481 5.672 1.00 90.88 761 LEU A CA 1
ATOM 5796 C C . LEU A 1 761 ? 13.394 4.200 6.776 1.00 90.88 761 LEU A C 1
ATOM 5798 O O . LEU A 1 761 ? 13.820 5.109 7.499 1.00 90.88 761 LEU A O 1
ATOM 5802 N N . ARG A 1 762 ? 13.883 2.965 6.816 1.00 90.38 762 ARG A N 1
ATOM 5803 C CA . ARG A 1 762 ? 14.988 2.474 7.642 1.00 90.38 762 ARG A CA 1
ATOM 5804 C C . ARG A 1 762 ? 16.015 1.789 6.740 1.00 90.38 762 ARG A C 1
ATOM 5806 O O . ARG A 1 762 ? 15.639 1.143 5.769 1.00 90.38 762 ARG A O 1
ATOM 5813 N N . SER A 1 763 ? 17.299 1.925 7.068 1.00 91.81 763 SER A N 1
ATOM 5814 C CA . SER A 1 763 ? 18.356 1.107 6.459 1.00 91.81 763 SER A CA 1
ATOM 5815 C C . SER A 1 763 ? 18.717 -0.004 7.444 1.00 91.81 763 SER A C 1
ATOM 5817 O O . SER A 1 763 ? 19.255 0.324 8.504 1.00 91.81 763 SER A O 1
ATOM 5819 N N . PRO A 1 764 ? 18.380 -1.275 7.161 1.00 93.06 764 PRO A N 1
ATOM 5820 C CA . PRO A 1 764 ? 18.753 -2.392 8.025 1.00 93.06 764 PRO A CA 1
ATOM 5821 C C . PRO A 1 764 ? 20.274 -2.556 8.149 1.00 93.06 764 PRO A C 1
ATOM 5823 O O . PRO A 1 764 ? 20.761 -2.887 9.221 1.00 93.06 764 PRO A O 1
ATOM 5826 N N . ASP A 1 765 ? 21.028 -2.259 7.084 1.00 94.75 765 ASP A N 1
ATOM 5827 C CA . ASP A 1 765 ? 22.496 -2.211 7.088 1.00 94.75 765 ASP A CA 1
ATOM 5828 C C . ASP A 1 765 ? 22.979 -0.788 6.747 1.00 94.75 765 ASP A C 1
ATOM 5830 O O . ASP A 1 765 ? 23.214 -0.468 5.578 1.00 94.75 765 ASP A O 1
ATOM 5834 N N . PRO A 1 766 ? 23.128 0.103 7.747 1.00 92.75 766 PRO A N 1
ATOM 5835 C CA . PRO A 1 766 ? 23.583 1.475 7.527 1.00 92.75 766 PRO A CA 1
ATOM 5836 C C . PRO A 1 766 ? 25.011 1.602 6.978 1.00 92.75 766 PRO A C 1
ATOM 5838 O O . PRO A 1 766 ? 25.376 2.691 6.537 1.00 92.75 766 PRO A O 1
ATOM 5841 N N . ALA A 1 767 ? 25.827 0.541 7.033 1.00 94.19 767 ALA A N 1
ATOM 5842 C CA . ALA A 1 767 ? 27.183 0.540 6.481 1.00 94.19 767 ALA A CA 1
ATOM 5843 C C . ALA A 1 767 ? 27.197 0.242 4.969 1.00 94.19 767 ALA A C 1
ATOM 5845 O O . ALA A 1 767 ? 28.183 0.531 4.283 1.00 94.19 767 ALA A O 1
ATOM 5846 N N . SER A 1 768 ? 26.099 -0.293 4.428 1.00 95.19 768 SER A N 1
ATOM 5847 C CA . SER A 1 768 ? 25.921 -0.446 2.989 1.00 95.19 768 SER A CA 1
ATOM 5848 C C . SER A 1 768 ? 25.506 0.878 2.354 1.00 95.19 768 SER A C 1
ATOM 5850 O O . SER A 1 768 ? 24.633 1.594 2.847 1.00 95.19 768 SER A O 1
ATOM 5852 N N . ASN A 1 769 ? 26.150 1.217 1.242 1.00 91.69 769 ASN A N 1
ATOM 5853 C CA . ASN A 1 769 ? 25.930 2.462 0.526 1.00 91.69 769 ASN A CA 1
ATOM 5854 C C . ASN A 1 769 ? 26.016 2.179 -0.971 1.00 91.69 769 ASN A C 1
ATOM 5856 O O . ASN A 1 769 ? 26.861 1.417 -1.419 1.00 91.69 769 ASN A O 1
ATOM 5860 N N . ALA A 1 770 ? 25.146 2.815 -1.748 1.00 92.19 770 ALA A N 1
ATOM 5861 C CA . ALA A 1 770 ? 25.134 2.675 -3.199 1.00 92.19 770 ALA A CA 1
ATOM 5862 C C . ALA A 1 770 ? 25.846 3.825 -3.929 1.00 92.19 770 ALA A C 1
ATOM 5864 O O . ALA A 1 770 ? 25.999 3.777 -5.150 1.00 92.19 770 ALA A O 1
ATOM 5865 N N . ARG A 1 771 ? 26.240 4.885 -3.215 1.00 91.44 771 ARG A N 1
ATOM 5866 C CA . ARG A 1 771 ? 26.996 6.012 -3.778 1.00 91.44 771 ARG A CA 1
ATOM 5867 C C . ARG A 1 771 ? 28.490 5.663 -3.846 1.00 91.44 771 ARG A C 1
ATOM 5869 O O . ARG A 1 771 ? 28.951 4.936 -2.972 1.00 91.44 771 ARG A O 1
ATOM 5876 N N . PRO A 1 772 ? 29.252 6.203 -4.817 1.00 89.88 772 PRO A N 1
ATOM 5877 C CA . PRO A 1 772 ? 30.697 5.981 -4.900 1.00 89.88 772 PRO A CA 1
ATOM 5878 C C . PRO A 1 772 ? 31.414 6.242 -3.568 1.00 89.88 772 PRO A C 1
ATOM 5880 O O . PRO A 1 772 ? 31.135 7.250 -2.912 1.00 89.88 772 PRO A O 1
ATOM 5883 N N . GLY A 1 773 ? 32.339 5.355 -3.194 1.00 92.88 773 GLY A N 1
ATOM 5884 C CA . GLY A 1 773 ? 33.092 5.423 -1.943 1.00 92.88 773 GLY A CA 1
ATOM 5885 C C . GLY A 1 773 ? 32.912 4.190 -1.045 1.00 92.88 773 GLY A C 1
ATOM 5886 O O . GLY A 1 773 ? 32.427 3.152 -1.508 1.00 92.88 773 GLY A O 1
ATOM 5887 N N . PRO A 1 774 ? 33.293 4.305 0.245 1.00 95.75 774 PRO A N 1
ATOM 5888 C CA . PRO A 1 774 ? 33.297 3.187 1.182 1.00 95.75 774 PRO A CA 1
ATOM 5889 C C . PRO A 1 774 ? 31.925 2.547 1.387 1.00 95.75 774 PRO A C 1
ATOM 5891 O O . PRO A 1 774 ? 30.906 3.238 1.488 1.00 95.75 774 PRO A O 1
ATOM 5894 N N . THR A 1 775 ? 31.918 1.223 1.515 1.00 96.38 775 THR A N 1
ATOM 5895 C CA . THR A 1 775 ? 30.726 0.432 1.831 1.00 96.38 775 THR A CA 1
ATOM 5896 C C . THR A 1 775 ? 31.101 -0.848 2.590 1.00 96.38 775 THR A C 1
ATOM 5898 O O . THR A 1 775 ? 32.277 -1.191 2.654 1.00 96.38 775 THR A O 1
ATOM 5901 N N . SER A 1 776 ? 30.126 -1.519 3.212 1.00 95.44 776 SER A N 1
ATOM 5902 C CA . SER A 1 776 ? 30.249 -2.910 3.680 1.00 95.44 776 SER A CA 1
ATOM 5903 C C . SER A 1 776 ? 29.987 -3.934 2.567 1.00 95.44 776 SER A C 1
ATOM 5905 O O . SER A 1 776 ? 30.381 -5.093 2.684 1.00 95.44 776 SER A O 1
ATOM 5907 N N . GLY A 1 777 ? 29.303 -3.523 1.499 1.00 96.62 777 GLY A N 1
ATOM 5908 C CA . GLY A 1 777 ? 28.876 -4.385 0.408 1.00 96.62 777 GLY A CA 1
ATOM 5909 C C . GLY A 1 777 ? 27.587 -3.897 -0.242 1.00 96.62 777 GLY A C 1
ATOM 5910 O O . GLY A 1 777 ? 26.972 -2.920 0.201 1.00 96.62 777 GLY A O 1
ATOM 5911 N N . LEU A 1 778 ? 27.167 -4.593 -1.295 1.00 97.44 778 LEU A N 1
ATOM 5912 C CA . LEU A 1 778 ? 25.962 -4.276 -2.060 1.00 97.44 778 LEU A CA 1
ATOM 5913 C C . LEU A 1 778 ? 24.931 -5.398 -1.958 1.00 97.44 778 LEU A C 1
ATOM 5915 O O . LEU A 1 778 ? 25.277 -6.574 -1.873 1.00 97.44 778 LEU A O 1
ATOM 5919 N N . TYR A 1 779 ? 23.660 -5.012 -2.021 1.00 98.06 779 TYR A N 1
ATOM 5920 C CA . TYR A 1 779 ? 22.503 -5.897 -1.996 1.00 98.06 779 TYR A CA 1
ATOM 5921 C C . TYR A 1 779 ? 21.771 -5.899 -3.338 1.00 98.06 779 TYR A C 1
ATOM 5923 O O . TYR A 1 779 ? 21.764 -4.894 -4.055 1.00 98.06 779 TYR A O 1
ATOM 5931 N N . THR A 1 780 ? 21.108 -7.011 -3.640 1.00 97.25 780 THR A N 1
ATOM 5932 C CA . THR A 1 780 ? 20.106 -7.146 -4.702 1.00 97.25 780 THR A CA 1
ATOM 5933 C C . THR A 1 780 ? 19.092 -8.245 -4.346 1.00 97.25 780 THR A C 1
ATOM 5935 O O . THR A 1 780 ? 19.260 -8.953 -3.351 1.00 97.25 780 THR A O 1
ATOM 5938 N N . SER A 1 781 ? 18.034 -8.380 -5.144 1.00 96.69 781 SER A N 1
ATOM 5939 C CA . SER A 1 781 ? 17.079 -9.494 -5.120 1.00 96.69 781 SER A CA 1
ATOM 5940 C C . SER A 1 781 ? 16.460 -9.815 -3.747 1.00 96.69 781 SER A C 1
ATOM 5942 O O . SER A 1 781 ? 16.528 -10.969 -3.317 1.00 96.69 781 SER A O 1
ATOM 5944 N N . PRO A 1 782 ? 15.849 -8.844 -3.034 1.00 97.94 782 PRO A N 1
ATOM 5945 C CA . PRO A 1 782 ? 15.152 -9.149 -1.791 1.00 97.94 782 PRO A CA 1
ATOM 5946 C C . PRO A 1 782 ? 13.908 -10.011 -2.059 1.00 97.94 782 PRO A C 1
ATOM 5948 O O . PRO A 1 782 ? 13.177 -9.775 -3.023 1.00 97.94 782 PRO A O 1
ATOM 5951 N N . SER A 1 783 ? 13.622 -10.981 -1.191 1.00 97.25 783 SER A N 1
ATOM 5952 C CA . SER A 1 783 ? 12.360 -11.731 -1.202 1.00 97.25 783 SER A CA 1
ATOM 5953 C C . SER A 1 783 ? 11.924 -12.144 0.205 1.00 97.25 783 SER A C 1
ATOM 5955 O O . SER A 1 783 ? 12.748 -12.397 1.081 1.00 97.25 783 SER A O 1
ATOM 5957 N N . ALA A 1 784 ? 10.614 -12.177 0.449 1.00 94.81 784 ALA A N 1
ATOM 5958 C CA . ALA A 1 784 ? 10.067 -12.525 1.758 1.00 94.81 784 ALA A CA 1
ATOM 5959 C C . ALA A 1 784 ? 10.088 -14.044 2.012 1.00 94.81 784 ALA A C 1
ATOM 5961 O O . ALA A 1 784 ? 9.901 -14.844 1.090 1.00 94.81 784 ALA A O 1
ATOM 5962 N N . ILE A 1 785 ? 10.256 -14.425 3.280 1.00 94.62 785 ILE A N 1
ATOM 5963 C CA . ILE A 1 785 ? 10.039 -15.784 3.798 1.00 94.62 785 ILE A CA 1
ATOM 5964 C C . ILE A 1 785 ? 9.112 -15.734 5.034 1.00 94.62 785 ILE A C 1
ATOM 5966 O O . ILE A 1 785 ? 8.879 -14.645 5.566 1.00 94.62 785 ILE A O 1
ATOM 5970 N N . PRO A 1 786 ? 8.508 -16.863 5.465 1.00 91.50 786 PRO A N 1
ATOM 5971 C CA . PRO A 1 786 ? 7.384 -16.838 6.410 1.00 91.50 786 PRO A CA 1
ATOM 5972 C C . PRO A 1 786 ? 7.648 -16.195 7.778 1.00 91.50 786 PRO A C 1
ATOM 5974 O O . PRO A 1 786 ? 6.766 -15.533 8.309 1.00 91.50 786 PRO A O 1
ATOM 5977 N N . ASP A 1 787 ? 8.838 -16.353 8.352 1.00 87.31 787 ASP A N 1
ATOM 5978 C CA . ASP A 1 787 ? 9.190 -15.973 9.732 1.00 87.31 787 ASP A CA 1
ATOM 5979 C C . ASP A 1 787 ? 9.493 -14.479 9.936 1.00 87.31 787 ASP A C 1
ATOM 5981 O O . ASP A 1 787 ? 10.098 -14.082 10.929 1.00 87.31 787 ASP A O 1
ATOM 5985 N N . GLY A 1 788 ? 9.082 -13.620 9.002 1.00 86.81 788 GLY A N 1
ATOM 5986 C CA . GLY A 1 788 ? 9.362 -12.184 9.070 1.00 86.81 788 GLY A CA 1
ATOM 5987 C C . GLY A 1 788 ? 10.817 -11.816 8.768 1.00 86.81 788 GLY A C 1
ATOM 5988 O O . GLY A 1 788 ? 11.179 -10.643 8.909 1.00 86.81 788 GLY A O 1
ATOM 5989 N N . LEU A 1 789 ? 11.626 -12.788 8.335 1.00 92.81 789 LEU A N 1
ATOM 5990 C CA . LEU A 1 789 ? 12.932 -12.585 7.718 1.00 92.81 789 LEU A CA 1
ATOM 5991 C C . LEU A 1 789 ? 12.786 -12.403 6.197 1.00 92.81 789 LEU A C 1
ATOM 5993 O O . LEU A 1 789 ? 11.702 -12.524 5.616 1.00 92.81 789 LEU A O 1
ATOM 5997 N N . MET A 1 790 ? 13.901 -12.113 5.533 1.00 96.06 790 MET A N 1
ATOM 5998 C CA . MET A 1 790 ? 13.970 -12.026 4.076 1.00 96.06 790 MET A CA 1
ATOM 5999 C C . MET A 1 790 ? 15.220 -12.713 3.532 1.00 96.06 790 MET A C 1
ATOM 6001 O O . MET A 1 790 ? 16.258 -12.756 4.192 1.00 96.06 790 MET A O 1
ATOM 6005 N N . LEU A 1 791 ? 15.128 -13.231 2.311 1.00 98.31 791 LEU A N 1
ATOM 6006 C CA . LEU A 1 791 ? 16.292 -13.591 1.513 1.00 98.31 791 LEU A CA 1
ATOM 6007 C C . LEU A 1 791 ? 16.809 -12.334 0.816 1.00 98.31 791 LEU A C 1
ATOM 6009 O O . LEU A 1 791 ? 16.021 -11.525 0.328 1.00 98.31 791 LEU A O 1
ATOM 6013 N N . VAL A 1 792 ? 18.126 -12.181 0.755 1.00 98.44 792 VAL A N 1
ATOM 6014 C CA . VAL A 1 792 ? 18.802 -11.135 -0.019 1.00 98.44 792 VAL A CA 1
ATOM 6015 C C . VAL A 1 792 ? 20.035 -11.716 -0.686 1.00 98.44 792 VAL A C 1
ATOM 6017 O O . VAL A 1 792 ? 20.699 -12.580 -0.116 1.00 98.44 792 VAL A O 1
ATOM 6020 N N . SER A 1 793 ? 20.384 -11.204 -1.858 1.00 98.38 793 SER A N 1
ATOM 6021 C CA . SER A 1 793 ? 21.700 -11.443 -2.443 1.00 98.38 793 SER A CA 1
ATOM 6022 C C . SER A 1 793 ? 22.641 -10.335 -2.004 1.00 98.38 793 SER A C 1
ATOM 6024 O O . SER A 1 793 ? 22.363 -9.160 -2.245 1.00 98.38 793 SER A O 1
ATOM 6026 N N . PHE A 1 794 ? 23.734 -10.690 -1.337 1.00 98.12 794 PHE A N 1
ATOM 6027 C CA . PHE A 1 794 ? 24.696 -9.746 -0.778 1.00 98.12 794 PHE A CA 1
ATOM 6028 C C . PHE A 1 794 ? 26.116 -10.116 -1.191 1.00 98.12 794 PHE A C 1
ATOM 6030 O O . PHE A 1 794 ? 26.493 -11.286 -1.172 1.00 98.12 794 PHE A O 1
ATOM 6037 N N . GLY A 1 795 ? 26.885 -9.097 -1.560 1.00 96.88 795 GLY A N 1
ATOM 6038 C CA . GLY A 1 795 ? 28.294 -9.219 -1.894 1.00 96.88 795 GLY A CA 1
ATOM 6039 C C . GLY A 1 795 ? 29.116 -8.210 -1.106 1.00 96.88 795 GLY A C 1
ATOM 6040 O O . GLY A 1 795 ? 28.835 -7.009 -1.149 1.00 96.88 795 GLY A O 1
ATOM 6041 N N . GLU A 1 796 ? 30.125 -8.692 -0.382 1.00 95.31 796 GLU A N 1
ATOM 6042 C CA . GLU A 1 796 ? 31.032 -7.837 0.386 1.00 95.31 796 GLU A CA 1
ATOM 6043 C C . GLU A 1 796 ? 31.904 -6.983 -0.545 1.00 95.31 796 GLU A C 1
ATOM 6045 O O . GLU A 1 796 ? 32.436 -7.451 -1.552 1.00 95.31 796 GLU A O 1
ATOM 6050 N N . ALA A 1 797 ? 32.075 -5.710 -0.194 1.00 94.81 797 ALA A N 1
ATOM 6051 C CA . ALA A 1 797 ? 32.980 -4.798 -0.884 1.00 94.81 797 ALA A CA 1
ATOM 6052 C C . ALA A 1 797 ? 33.437 -3.704 0.072 1.00 94.81 797 ALA A C 1
ATOM 6054 O O . ALA A 1 797 ? 32.637 -3.223 0.860 1.00 94.81 797 ALA A O 1
ATOM 6055 N N . GLY A 1 798 ? 34.698 -3.277 -0.035 1.00 94.94 798 GLY A N 1
ATOM 6056 C CA . GLY A 1 798 ? 35.199 -2.106 0.696 1.00 94.94 798 GLY A CA 1
ATOM 6057 C C . GLY A 1 798 ? 34.909 -0.772 -0.000 1.00 94.94 798 GLY A C 1
ATOM 6058 O O . GLY A 1 798 ? 34.927 0.269 0.650 1.00 94.94 798 GLY A O 1
ATOM 6059 N N . ASP A 1 799 ? 34.634 -0.796 -1.308 1.00 95.12 799 ASP A N 1
ATOM 6060 C CA . ASP A 1 799 ? 34.278 0.372 -2.118 1.00 95.12 799 ASP A CA 1
ATOM 6061 C C . ASP A 1 799 ? 33.277 -0.027 -3.209 1.00 95.12 799 ASP A C 1
ATOM 6063 O O . ASP A 1 799 ? 33.430 -1.071 -3.851 1.00 95.12 799 ASP A O 1
ATOM 6067 N N . VAL A 1 800 ? 32.266 0.814 -3.434 1.00 93.94 800 VAL A N 1
ATOM 6068 C CA . VAL A 1 800 ? 31.200 0.562 -4.416 1.00 93.94 800 VAL A CA 1
ATOM 6069 C C . VAL A 1 800 ? 31.743 0.363 -5.831 1.00 93.94 800 VAL A C 1
ATOM 6071 O O . VAL A 1 800 ? 31.258 -0.510 -6.545 1.00 93.94 800 VAL A O 1
ATOM 6074 N N . ALA A 1 801 ? 32.740 1.143 -6.254 1.00 92.19 801 ALA A N 1
ATOM 6075 C CA . ALA A 1 801 ? 33.278 1.080 -7.613 1.00 92.19 801 ALA A CA 1
ATOM 6076 C C . ALA A 1 801 ? 34.135 -0.173 -7.862 1.00 92.19 801 ALA A C 1
ATOM 6078 O O . ALA A 1 801 ? 34.343 -0.549 -9.014 1.00 92.19 801 ALA A O 1
ATOM 6079 N N . ALA A 1 802 ? 34.630 -0.807 -6.796 1.00 91.31 802 ALA A N 1
ATOM 6080 C CA . ALA A 1 802 ? 35.464 -2.004 -6.864 1.00 91.31 802 ALA A CA 1
ATOM 6081 C C . ALA A 1 802 ? 34.663 -3.312 -6.755 1.00 91.31 802 ALA A C 1
ATOM 6083 O O . ALA A 1 802 ? 35.244 -4.391 -6.874 1.00 91.31 802 ALA A O 1
ATOM 6084 N N . PHE A 1 803 ? 33.353 -3.240 -6.505 1.00 95.00 803 PHE A N 1
ATOM 6085 C CA . PHE A 1 803 ? 32.528 -4.433 -6.381 1.00 95.00 803 PHE A CA 1
ATOM 6086 C C . PHE A 1 803 ? 32.473 -5.198 -7.710 1.00 95.00 803 PHE A C 1
ATOM 6088 O O . PHE A 1 803 ? 32.062 -4.642 -8.722 1.00 95.00 803 PHE A O 1
ATOM 6095 N N . GLY A 1 804 ? 32.873 -6.474 -7.695 1.00 93.31 804 GLY A N 1
ATOM 6096 C CA . GLY A 1 804 ? 32.991 -7.320 -8.892 1.00 93.31 804 GLY A CA 1
ATOM 6097 C C . GLY A 1 804 ? 31.727 -8.093 -9.282 1.00 93.31 804 GLY A C 1
ATOM 6098 O O . GLY A 1 804 ? 31.764 -8.877 -10.229 1.00 93.31 804 GLY A O 1
ATOM 6099 N N . GLY A 1 805 ? 30.615 -7.905 -8.563 1.00 95.00 805 GLY A N 1
ATOM 6100 C CA . GLY A 1 805 ? 29.364 -8.613 -8.847 1.00 95.00 805 GLY A CA 1
ATOM 6101 C C . GLY A 1 805 ? 29.291 -10.031 -8.282 1.00 95.00 805 GLY A C 1
ATOM 6102 O O . GLY A 1 805 ? 28.507 -10.816 -8.802 1.00 95.00 805 GLY A O 1
ATOM 6103 N N . ASP A 1 806 ? 30.114 -10.361 -7.284 1.00 96.94 806 ASP A N 1
ATOM 6104 C CA . ASP A 1 806 ? 30.076 -11.642 -6.565 1.00 96.94 806 ASP A CA 1
ATOM 6105 C C . ASP A 1 806 ? 29.003 -11.553 -5.475 1.00 96.94 806 ASP A C 1
ATOM 6107 O O . ASP A 1 806 ? 29.077 -10.690 -4.597 1.00 96.94 806 ASP A O 1
ATOM 6111 N N . TYR A 1 807 ? 27.954 -12.358 -5.611 1.00 97.94 807 TYR A N 1
ATOM 6112 C CA . TYR A 1 807 ? 26.759 -12.296 -4.776 1.00 97.94 807 TYR A CA 1
ATOM 6113 C C . TYR A 1 807 ? 26.468 -13.675 -4.214 1.00 97.94 807 TYR A C 1
ATOM 6115 O O . TYR A 1 807 ? 26.253 -14.605 -4.980 1.00 97.94 807 TYR A O 1
ATOM 6123 N N . ASP A 1 808 ? 26.329 -13.758 -2.897 1.00 98.19 808 ASP A N 1
ATOM 6124 C CA . ASP A 1 808 ? 25.823 -14.939 -2.207 1.00 98.19 808 ASP A CA 1
ATOM 6125 C C . ASP A 1 808 ? 24.402 -14.677 -1.688 1.00 98.19 808 ASP A C 1
ATOM 6127 O O . ASP A 1 808 ? 24.010 -13.529 -1.453 1.00 98.19 808 ASP A O 1
ATOM 6131 N N . VAL A 1 809 ? 23.630 -15.732 -1.426 1.00 98.56 809 VAL A N 1
ATOM 6132 C CA . VAL A 1 809 ? 22.292 -15.609 -0.826 1.00 98.56 809 VAL A CA 1
ATOM 6133 C C . VAL A 1 809 ? 22.399 -15.670 0.693 1.00 98.56 809 VAL A C 1
ATOM 6135 O O . VAL A 1 809 ? 22.914 -16.636 1.261 1.00 98.56 809 VAL A O 1
ATOM 6138 N N . TYR A 1 810 ? 21.841 -14.666 1.361 1.00 98.44 810 TYR A N 1
ATOM 6139 C CA . TYR A 1 810 ? 21.753 -14.546 2.811 1.00 98.44 810 TYR A CA 1
ATOM 6140 C C . TYR A 1 810 ? 20.300 -14.538 3.274 1.00 98.44 810 TYR A C 1
ATOM 6142 O O . TYR A 1 810 ? 19.409 -14.048 2.584 1.00 98.44 810 TYR A O 1
ATOM 6150 N N . VAL A 1 811 ? 20.085 -15.023 4.492 1.00 97.88 811 VAL A N 1
ATOM 6151 C CA . VAL A 1 811 ? 18.862 -14.797 5.265 1.00 97.88 811 VAL A CA 1
ATOM 6152 C C . VAL A 1 811 ? 19.127 -13.616 6.189 1.00 97.88 811 VAL A C 1
ATOM 6154 O O . VAL A 1 811 ? 20.120 -13.626 6.918 1.00 97.88 811 VAL A O 1
ATOM 6157 N N . MET A 1 812 ? 18.272 -12.600 6.142 1.00 96.00 812 MET A N 1
ATOM 6158 C CA . MET A 1 812 ? 18.465 -11.320 6.815 1.00 96.00 812 MET A CA 1
ATOM 6159 C C . MET A 1 812 ? 17.243 -10.938 7.648 1.00 96.00 812 MET A C 1
ATOM 6161 O O . MET A 1 812 ? 16.105 -11.038 7.190 1.00 96.00 812 MET A O 1
ATOM 6165 N N . ASP A 1 813 ? 17.494 -10.440 8.855 1.00 92.44 813 ASP A N 1
ATOM 6166 C CA . ASP A 1 813 ? 16.495 -9.756 9.667 1.00 92.44 813 ASP A CA 1
ATOM 6167 C C . ASP A 1 813 ? 16.323 -8.310 9.157 1.00 92.44 813 ASP A C 1
ATOM 6169 O O . ASP A 1 813 ? 17.272 -7.515 9.223 1.00 92.44 813 ASP A O 1
ATOM 6173 N N . PRO A 1 814 ? 15.130 -7.933 8.657 1.00 92.38 814 PRO A N 1
ATOM 6174 C CA . PRO A 1 814 ? 14.873 -6.598 8.119 1.00 92.38 814 PRO A CA 1
ATOM 6175 C C . PRO A 1 814 ? 14.903 -5.492 9.184 1.00 92.38 814 PRO A C 1
ATOM 6177 O O . PRO A 1 814 ? 14.980 -4.314 8.837 1.00 92.38 814 PRO A O 1
ATOM 6180 N N . ILE A 1 815 ? 14.848 -5.832 10.474 1.00 87.81 815 ILE A N 1
ATOM 6181 C CA . ILE A 1 815 ? 14.946 -4.863 11.566 1.00 87.81 815 ILE A CA 1
ATOM 6182 C C . ILE A 1 815 ? 16.403 -4.660 11.949 1.00 87.81 815 ILE A C 1
ATOM 6184 O O . ILE A 1 815 ? 16.897 -3.539 11.861 1.00 87.81 815 ILE A O 1
ATOM 6188 N N . THR A 1 816 ? 17.102 -5.707 12.381 1.00 86.38 816 THR A N 1
ATOM 6189 C CA . THR A 1 816 ? 18.454 -5.555 12.947 1.00 86.38 816 THR A CA 1
ATOM 6190 C C . THR A 1 816 ? 19.561 -5.487 11.898 1.00 86.38 816 THR A C 1
ATOM 6192 O O . THR A 1 816 ? 20.663 -5.044 12.215 1.00 86.38 816 THR A O 1
ATOM 6195 N N . GLY A 1 817 ? 19.293 -5.938 10.671 1.00 91.25 817 GLY A N 1
ATOM 6196 C CA . GLY A 1 817 ? 20.303 -6.100 9.630 1.00 91.25 817 GLY A CA 1
ATOM 6197 C C . GLY A 1 817 ? 21.215 -7.310 9.819 1.00 91.25 817 GLY A C 1
ATOM 6198 O O . GLY A 1 817 ? 22.100 -7.544 8.990 1.00 91.25 817 GLY A O 1
ATOM 6199 N N . ALA A 1 818 ? 21.010 -8.089 10.887 1.00 91.75 818 ALA A N 1
ATOM 6200 C CA . ALA A 1 818 ? 21.718 -9.339 11.096 1.00 91.75 818 ALA A CA 1
ATOM 6201 C C . ALA A 1 818 ? 21.425 -10.283 9.926 1.00 91.75 818 ALA A C 1
ATOM 6203 O O . ALA A 1 818 ? 20.268 -10.489 9.558 1.00 91.75 818 ALA A O 1
ATOM 6204 N N . LYS A 1 819 ? 22.479 -10.847 9.334 1.00 95.06 819 LYS A N 1
ATOM 6205 C CA . LYS A 1 819 ? 22.369 -11.726 8.171 1.00 95.06 819 LYS A CA 1
ATOM 6206 C C . LYS A 1 819 ? 23.291 -12.928 8.290 1.00 95.06 819 LYS A C 1
ATOM 6208 O O . LYS A 1 819 ? 24.414 -12.805 8.774 1.00 95.06 819 LYS A O 1
ATOM 6213 N N . THR A 1 820 ? 22.815 -14.079 7.830 1.00 96.31 820 THR A N 1
ATOM 6214 C CA . THR A 1 820 ? 23.560 -15.345 7.798 1.00 96.31 820 THR A CA 1
ATOM 6215 C C . THR A 1 820 ? 23.579 -15.873 6.372 1.00 96.31 820 THR A C 1
ATOM 6217 O O . THR A 1 820 ? 22.534 -15.916 5.723 1.00 96.31 820 THR A O 1
ATOM 6220 N N . LYS A 1 821 ? 24.760 -16.253 5.872 1.00 97.19 821 LYS A N 1
ATOM 6221 C CA . LYS A 1 821 ? 24.900 -16.822 4.526 1.00 97.19 821 LYS A CA 1
ATOM 6222 C C . LYS A 1 821 ? 24.149 -18.153 4.463 1.00 97.19 821 LYS A C 1
ATOM 6224 O O . LYS A 1 821 ? 24.377 -19.021 5.303 1.00 97.19 821 LYS A O 1
ATOM 6229 N N . LEU A 1 822 ? 23.268 -18.301 3.478 1.00 97.44 822 LEU A N 1
ATOM 6230 C CA . LEU A 1 822 ? 22.516 -19.529 3.221 1.00 97.44 822 LEU A CA 1
ATOM 6231 C C . LEU A 1 822 ? 23.222 -20.396 2.175 1.00 97.44 822 LEU A C 1
ATOM 6233 O O . LEU A 1 822 ? 23.372 -21.598 2.383 1.00 97.44 822 LEU A O 1
ATOM 6237 N N . LEU A 1 823 ? 23.635 -19.795 1.056 1.00 96.44 823 LEU A N 1
ATOM 6238 C CA . LEU A 1 823 ? 24.319 -20.476 -0.047 1.00 96.44 823 LEU A CA 1
ATOM 6239 C C . LEU A 1 823 ? 25.104 -19.484 -0.915 1.00 96.44 823 LEU A C 1
ATOM 6241 O O . LEU A 1 823 ? 24.911 -18.276 -0.798 1.00 96.44 823 LEU A O 1
ATOM 6245 N N . GLY A 1 824 ? 25.961 -20.020 -1.783 1.00 94.06 824 GLY A N 1
ATOM 6246 C CA . GLY A 1 824 ? 26.767 -19.275 -2.752 1.00 94.06 824 GLY A CA 1
ATOM 6247 C C . GLY A 1 824 ? 28.267 -19.540 -2.600 1.00 94.06 824 GLY A C 1
ATOM 6248 O O . GLY A 1 824 ? 28.735 -19.982 -1.539 1.00 94.06 824 GLY A O 1
ATOM 6249 N N . GLU A 1 825 ? 29.020 -19.319 -3.669 1.00 88.38 825 GLU A N 1
ATOM 6250 C CA . GLU A 1 825 ? 30.460 -19.577 -3.748 1.00 88.38 825 GLU A CA 1
ATOM 6251 C C . GLU A 1 825 ? 31.167 -18.458 -4.515 1.00 88.38 825 GLU A C 1
ATOM 6253 O O . GLU A 1 825 ? 30.628 -17.912 -5.473 1.00 88.38 825 GLU A O 1
ATOM 6258 N N . ALA A 1 826 ? 32.427 -18.198 -4.155 1.00 91.81 826 ALA A N 1
ATOM 6259 C CA . ALA A 1 826 ? 33.234 -17.206 -4.852 1.00 91.81 826 ALA A CA 1
ATOM 6260 C C . ALA A 1 826 ? 33.331 -17.507 -6.359 1.00 91.81 826 ALA A C 1
ATOM 6262 O O . ALA A 1 826 ? 33.561 -18.650 -6.771 1.00 91.81 826 ALA A O 1
ATOM 6263 N N . GLY A 1 827 ? 33.241 -16.462 -7.181 1.00 94.44 827 GLY A N 1
ATOM 6264 C CA . GLY A 1 827 ? 33.363 -16.572 -8.637 1.00 94.44 827 GLY A CA 1
ATOM 6265 C C . GLY A 1 827 ? 32.041 -16.728 -9.393 1.00 94.44 827 GLY A C 1
ATOM 6266 O O . GLY A 1 827 ? 32.068 -16.842 -10.624 1.00 94.44 827 GLY A O 1
ATOM 6267 N N . SER A 1 828 ? 30.896 -16.697 -8.710 1.00 95.50 828 SER A N 1
ATOM 6268 C CA . SER A 1 828 ? 29.575 -16.588 -9.336 1.00 95.50 828 SER A CA 1
ATOM 6269 C C . SER A 1 828 ? 28.667 -15.598 -8.606 1.00 95.50 828 SER A C 1
ATOM 6271 O O . SER A 1 828 ? 29.016 -15.040 -7.578 1.00 95.50 828 SER A O 1
ATOM 6273 N N . ALA A 1 829 ? 27.527 -15.295 -9.219 1.00 97.38 829 ALA A N 1
ATOM 6274 C CA . ALA A 1 829 ? 26.491 -14.462 -8.632 1.00 97.38 829 ALA A CA 1
ATOM 6275 C C . ALA A 1 829 ? 25.227 -15.301 -8.430 1.00 97.38 829 ALA A C 1
ATOM 6277 O O . ALA A 1 829 ? 24.561 -15.662 -9.407 1.00 97.38 829 ALA A O 1
ATOM 6278 N N . GLU A 1 830 ? 24.889 -15.604 -7.183 1.00 98.12 830 GLU A N 1
ATOM 6279 C CA . GLU A 1 830 ? 23.627 -16.214 -6.785 1.00 98.12 830 GLU A CA 1
ATOM 6280 C C . GLU A 1 830 ? 22.588 -15.129 -6.462 1.00 98.12 830 GLU A C 1
ATOM 6282 O O . GLU A 1 830 ? 22.657 -14.422 -5.453 1.00 98.12 830 GLU A O 1
ATOM 6287 N N . VAL A 1 831 ? 21.608 -14.986 -7.357 1.00 97.94 831 VAL A N 1
ATOM 6288 C CA . VAL A 1 831 ? 20.606 -13.911 -7.350 1.00 97.94 831 VAL A CA 1
ATOM 6289 C C . VAL A 1 831 ? 19.179 -14.427 -7.504 1.00 97.94 831 VAL A C 1
ATOM 6291 O O . VAL A 1 831 ? 18.946 -15.590 -7.834 1.00 97.94 831 VAL A O 1
ATOM 6294 N N . ASP A 1 832 ? 18.210 -13.542 -7.270 1.00 97.38 832 ASP A N 1
ATOM 6295 C CA . ASP A 1 832 ? 16.772 -13.794 -7.435 1.00 97.38 832 ASP A CA 1
ATOM 6296 C C . ASP A 1 832 ? 16.248 -14.998 -6.633 1.00 97.38 832 ASP A C 1
ATOM 6298 O O . ASP A 1 832 ? 15.369 -15.731 -7.087 1.00 97.38 832 ASP A O 1
ATOM 6302 N N . ALA A 1 833 ? 16.794 -15.217 -5.435 1.00 98.38 833 ALA A N 1
ATOM 6303 C CA . ALA A 1 833 ? 16.353 -16.289 -4.555 1.00 98.38 833 ALA A CA 1
ATOM 6304 C C . ALA A 1 833 ? 14.917 -16.061 -4.058 1.00 98.38 833 ALA A C 1
ATOM 6306 O O . ALA A 1 833 ? 14.591 -14.986 -3.558 1.00 98.38 833 ALA A O 1
ATOM 6307 N N . VAL A 1 834 ? 14.065 -17.086 -4.144 1.00 98.12 834 VAL A N 1
ATOM 6308 C CA . VAL A 1 834 ? 12.678 -17.083 -3.653 1.00 98.12 834 VAL A CA 1
ATOM 6309 C C . VAL A 1 834 ? 12.351 -18.391 -2.926 1.00 98.12 834 VAL A C 1
ATOM 6311 O O . VAL A 1 834 ? 12.712 -19.480 -3.380 1.00 98.12 834 VAL A O 1
ATOM 6314 N N . GLY A 1 835 ? 11.670 -18.294 -1.782 1.00 97.44 835 GLY A N 1
ATOM 6315 C CA . GLY A 1 835 ? 11.252 -19.451 -0.988 1.00 97.44 835 GLY A CA 1
ATOM 6316 C C . GLY A 1 835 ? 10.032 -20.180 -1.564 1.00 97.44 835 GLY A C 1
ATOM 6317 O O . GLY A 1 835 ? 9.082 -19.556 -2.032 1.00 97.44 835 GLY A O 1
ATOM 6318 N N . ILE A 1 836 ? 10.031 -21.512 -1.480 1.00 98.12 836 ILE A N 1
ATOM 6319 C CA . ILE A 1 836 ? 8.894 -22.385 -1.800 1.00 98.12 836 ILE A CA 1
ATOM 6320 C C . ILE A 1 836 ? 8.125 -22.703 -0.515 1.00 98.12 836 ILE A C 1
ATOM 6322 O O . ILE A 1 836 ? 8.553 -23.557 0.267 1.00 98.12 836 ILE A O 1
ATOM 6326 N N . TYR A 1 837 ? 6.991 -22.027 -0.328 1.00 96.31 837 TYR A N 1
ATOM 6327 C CA . TYR A 1 837 ? 6.037 -22.213 0.770 1.00 96.31 837 TYR A CA 1
ATOM 6328 C C . TYR A 1 837 ? 4.630 -21.772 0.336 1.00 96.31 837 TYR A C 1
ATOM 6330 O O . TYR A 1 837 ? 4.487 -21.026 -0.640 1.00 96.31 837 TYR A O 1
ATOM 6338 N N . ALA A 1 838 ? 3.599 -22.212 1.058 1.00 95.12 838 ALA A N 1
ATOM 6339 C CA . ALA A 1 838 ? 2.234 -21.753 0.834 1.00 95.12 838 ALA A CA 1
ATOM 6340 C C . ALA A 1 838 ? 1.924 -20.498 1.664 1.00 95.12 838 ALA A C 1
ATOM 6342 O O . ALA A 1 838 ? 2.253 -20.403 2.844 1.00 95.12 838 ALA A O 1
ATOM 6343 N N . ARG A 1 839 ? 1.242 -19.547 1.034 1.00 92.62 839 ARG A N 1
ATOM 6344 C CA . ARG A 1 839 ? 0.730 -18.300 1.607 1.00 92.62 839 ARG A CA 1
ATOM 6345 C C . ARG A 1 839 ? -0.777 -18.411 1.775 1.00 92.62 839 ARG A C 1
ATOM 6347 O O . ARG A 1 839 ? -1.440 -19.045 0.954 1.00 92.62 839 ARG A O 1
ATOM 6354 N N . LEU A 1 840 ? -1.325 -17.756 2.797 1.00 90.00 840 LEU A N 1
ATOM 6355 C CA . LEU A 1 840 ? -2.774 -17.680 2.979 1.00 90.00 840 LEU A CA 1
ATOM 6356 C C . LEU A 1 840 ? -3.406 -17.005 1.745 1.00 90.00 840 LEU A C 1
ATOM 6358 O O . LEU A 1 840 ? -3.089 -15.840 1.482 1.00 90.00 840 LEU A O 1
ATOM 6362 N N . PRO A 1 841 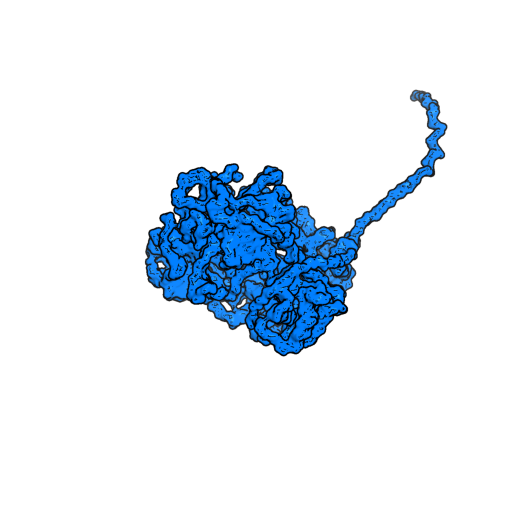? -4.286 -17.679 0.980 1.00 81.88 841 PRO A N 1
ATOM 6363 C CA . PRO A 1 841 ? -4.970 -17.041 -0.134 1.00 81.88 841 PRO A CA 1
ATOM 6364 C C . PRO A 1 841 ? -5.944 -15.995 0.408 1.00 81.88 841 PRO A C 1
ATOM 6366 O O . PRO A 1 841 ? -6.862 -16.310 1.164 1.00 81.88 841 PRO A O 1
ATOM 6369 N N . ARG A 1 842 ? -5.742 -14.737 0.021 1.00 84.81 842 ARG A N 1
ATOM 6370 C CA . ARG A 1 842 ? -6.620 -13.623 0.390 1.00 84.81 842 ARG A CA 1
ATOM 6371 C C . ARG A 1 842 ? -7.416 -13.169 -0.832 1.00 84.81 842 ARG A C 1
ATOM 6373 O O . ARG A 1 842 ? -6.889 -13.258 -1.945 1.00 84.81 842 ARG A O 1
ATOM 6380 N N . PRO A 1 843 ? -8.658 -12.684 -0.649 1.00 82.56 843 PRO A N 1
ATOM 6381 C CA . PRO A 1 843 ? -9.396 -12.044 -1.727 1.00 82.56 843 PRO A CA 1
ATOM 6382 C C . PRO A 1 843 ? -8.572 -10.912 -2.334 1.00 82.56 843 PRO A C 1
ATOM 6384 O O . PRO A 1 843 ? -7.901 -10.169 -1.611 1.00 82.56 843 PRO A O 1
ATOM 6387 N N . THR A 1 844 ? -8.636 -10.777 -3.654 1.00 85.56 844 THR A N 1
ATOM 6388 C CA . THR A 1 844 ? -7.952 -9.684 -4.341 1.00 85.56 844 THR A CA 1
ATOM 6389 C C . THR A 1 844 ? -8.606 -8.369 -3.940 1.00 85.56 844 THR A C 1
ATOM 6391 O O . THR A 1 844 ? -9.833 -8.241 -3.972 1.00 85.56 844 THR A O 1
ATOM 6394 N N . PHE A 1 845 ? -7.787 -7.384 -3.583 1.00 87.56 845 PHE A N 1
ATOM 6395 C CA . PHE A 1 845 ? -8.230 -6.050 -3.224 1.00 87.56 845 PHE A CA 1
ATOM 6396 C C . PHE A 1 845 ? -9.106 -5.471 -4.332 1.00 87.56 845 PHE A C 1
ATOM 6398 O O . PHE A 1 845 ? -8.751 -5.487 -5.514 1.00 87.56 845 PHE A O 1
ATOM 6405 N N . ARG A 1 846 ? -10.247 -4.929 -3.917 1.00 83.38 846 ARG A N 1
ATOM 6406 C CA . ARG A 1 846 ? -11.130 -4.124 -4.751 1.00 83.38 846 ARG A CA 1
ATOM 6407 C C . ARG A 1 846 ? -11.231 -2.753 -4.122 1.00 83.38 846 ARG A C 1
ATOM 6409 O O . ARG A 1 846 ? -11.265 -2.636 -2.898 1.00 83.38 846 ARG A O 1
ATOM 6416 N N . SER A 1 847 ? -11.304 -1.746 -4.972 1.00 81.50 847 SER A N 1
ATOM 6417 C CA . SER A 1 847 ? -11.445 -0.364 -4.548 1.00 81.50 847 SER A CA 1
ATOM 6418 C C . SER A 1 847 ? -12.629 -0.164 -3.618 1.00 81.50 847 SER A C 1
ATOM 6420 O O . SER A 1 847 ? -13.748 -0.613 -3.870 1.00 81.50 847 SER A O 1
ATOM 6422 N N . THR A 1 848 ? -12.353 0.537 -2.533 1.00 73.12 848 THR A N 1
ATOM 6423 C CA . THR A 1 848 ? -13.301 0.937 -1.503 1.00 73.12 848 THR A CA 1
ATOM 6424 C C . THR A 1 848 ? -13.981 2.224 -1.950 1.00 73.12 848 THR A C 1
ATOM 6426 O O . THR A 1 848 ? -13.367 3.290 -1.946 1.00 73.12 848 THR A O 1
ATOM 6429 N N . LEU A 1 849 ? -15.243 2.135 -2.378 1.00 71.88 849 LEU A N 1
ATOM 6430 C CA . LEU A 1 849 ? -16.006 3.294 -2.869 1.00 71.88 849 LEU A CA 1
ATOM 6431 C C . LEU A 1 849 ? -16.265 4.350 -1.771 1.00 71.88 849 LEU A C 1
ATOM 6433 O O . LEU A 1 849 ? -16.659 5.471 -2.071 1.00 71.88 849 LEU A O 1
ATOM 6437 N N . ASP A 1 850 ? -16.037 4.014 -0.502 1.00 65.56 850 ASP A N 1
ATOM 6438 C CA . ASP A 1 850 ? -16.058 4.929 0.645 1.00 65.56 850 ASP A CA 1
ATOM 6439 C C . ASP A 1 850 ? -14.758 5.739 0.802 1.00 65.56 850 ASP A C 1
ATOM 6441 O O . ASP A 1 850 ? -14.706 6.653 1.624 1.00 65.56 850 ASP A O 1
ATOM 6445 N N . GLU A 1 851 ? -13.710 5.454 0.021 1.00 70.38 851 GLU A N 1
ATOM 6446 C CA . GLU A 1 851 ? -12.487 6.260 -0.018 1.00 70.38 851 GLU A CA 1
ATOM 6447 C C . GLU A 1 851 ? -12.560 7.303 -1.145 1.00 70.38 851 GLU A C 1
ATOM 6449 O O . GLU A 1 851 ? -12.479 6.933 -2.313 1.00 70.38 851 GLU A O 1
ATOM 6454 N N . PRO A 1 852 ? -12.631 8.617 -0.857 1.00 62.06 852 PRO A N 1
ATOM 6455 C CA . PRO A 1 852 ? -12.807 9.629 -1.903 1.00 62.06 852 PRO A CA 1
ATOM 6456 C C . PRO A 1 852 ? -11.673 9.696 -2.940 1.00 62.06 852 PRO A C 1
ATOM 6458 O O . PRO A 1 852 ? -11.899 10.161 -4.046 1.00 62.06 852 PRO A O 1
ATOM 6461 N N . ASN A 1 853 ? -10.465 9.232 -2.611 1.00 61.66 853 ASN A N 1
ATOM 6462 C CA . ASN A 1 853 ? -9.341 9.094 -3.548 1.00 61.66 853 ASN A CA 1
ATOM 6463 C C . ASN A 1 853 ? -9.056 7.649 -3.979 1.00 61.66 853 ASN A C 1
ATOM 6465 O O . ASN A 1 853 ? -8.259 7.441 -4.887 1.00 61.66 853 ASN A O 1
ATOM 6469 N N . GLY A 1 854 ? -9.649 6.669 -3.296 1.00 66.12 854 GLY A N 1
ATOM 6470 C CA . GLY A 1 854 ? -9.612 5.252 -3.653 1.00 66.12 854 GLY A CA 1
ATOM 6471 C C . GLY A 1 854 ? -10.824 4.832 -4.488 1.00 66.12 854 GLY A C 1
ATOM 6472 O O . GLY A 1 854 ? -10.907 3.681 -4.908 1.00 66.12 854 GLY A O 1
ATOM 6473 N N . HIS A 1 855 ? -11.761 5.754 -4.747 1.00 81.75 855 HIS A N 1
ATOM 6474 C CA . HIS A 1 855 ? -12.963 5.526 -5.535 1.00 81.75 855 HIS A CA 1
ATOM 6475 C C . HIS A 1 855 ? -12.601 5.377 -7.013 1.00 81.75 855 HIS A C 1
ATOM 6477 O O . HIS A 1 855 ? -12.677 6.325 -7.801 1.00 81.75 855 HIS A O 1
ATOM 6483 N N . THR A 1 856 ? -12.233 4.158 -7.390 1.00 88.25 856 THR A N 1
ATOM 6484 C CA . THR A 1 856 ? -12.091 3.735 -8.780 1.00 88.25 856 THR A CA 1
ATOM 6485 C C . THR A 1 856 ? -12.960 2.513 -9.061 1.00 88.25 856 THR A C 1
ATOM 6487 O O . THR A 1 856 ? -13.127 1.640 -8.209 1.00 88.25 856 THR A O 1
ATOM 6490 N N . THR A 1 857 ? -13.534 2.456 -10.258 1.00 90.00 857 THR A N 1
ATOM 6491 C CA . THR A 1 857 ? -14.281 1.300 -10.766 1.00 90.00 857 THR A CA 1
ATOM 6492 C C . THR A 1 857 ? -13.922 1.066 -12.220 1.00 90.00 857 THR A C 1
ATOM 6494 O O . THR A 1 857 ? -13.759 2.026 -12.969 1.00 90.00 857 THR A O 1
ATOM 6497 N N . ILE A 1 858 ? -13.844 -0.198 -12.631 1.00 91.75 858 ILE A N 1
ATOM 6498 C CA . ILE A 1 858 ? -13.605 -0.578 -14.024 1.00 91.75 858 ILE A CA 1
ATOM 6499 C C . ILE A 1 858 ? -14.923 -1.031 -14.657 1.00 91.75 858 ILE A C 1
ATOM 6501 O O . ILE A 1 858 ? -15.595 -1.929 -14.149 1.00 91.75 858 ILE A O 1
ATOM 6505 N N . THR A 1 859 ? -15.286 -0.409 -15.775 1.00 90.94 859 THR A N 1
ATOM 6506 C CA . THR A 1 859 ? -16.471 -0.729 -16.585 1.00 90.94 859 THR A CA 1
ATOM 6507 C C . THR A 1 859 ? -16.066 -1.291 -17.954 1.00 90.94 859 THR A C 1
ATOM 6509 O O . THR A 1 859 ? -14.901 -1.247 -18.332 1.00 90.94 859 THR A O 1
ATOM 6512 N N . ASP A 1 860 ? -17.018 -1.794 -18.745 1.00 88.62 860 ASP A N 1
ATOM 6513 C CA . ASP A 1 860 ? -16.745 -2.339 -20.091 1.00 88.62 860 ASP A CA 1
ATOM 6514 C C . ASP A 1 860 ? -16.558 -1.263 -21.187 1.00 88.62 860 ASP A C 1
ATOM 6516 O O . ASP A 1 860 ? -16.597 -1.557 -22.386 1.00 88.62 860 ASP A O 1
ATOM 6520 N N . LYS A 1 861 ? -16.353 -0.002 -20.799 1.00 91.38 861 LYS A N 1
ATOM 6521 C CA . LYS A 1 861 ? -16.164 1.116 -21.728 1.00 91.38 861 LYS A CA 1
ATOM 6522 C C . LYS A 1 861 ? -14.710 1.214 -22.221 1.00 91.38 861 LYS A C 1
ATOM 6524 O O . LYS A 1 861 ? -13.790 0.825 -21.506 1.00 91.38 861 LYS A O 1
ATOM 6529 N N . PRO A 1 862 ? -14.464 1.703 -23.450 1.00 91.38 862 PRO A N 1
ATOM 6530 C CA . PRO A 1 862 ? -13.106 1.964 -23.933 1.00 91.38 862 PRO A CA 1
ATOM 6531 C C . PRO A 1 862 ? -12.497 3.253 -23.353 1.00 91.38 862 PRO A C 1
ATOM 6533 O O . PRO A 1 862 ? -11.280 3.332 -23.184 1.00 91.38 862 PRO A O 1
ATOM 6536 N N . GLU A 1 863 ? -13.314 4.261 -23.050 1.00 94.69 863 GLU A N 1
ATOM 6537 C CA . GLU A 1 863 ? -12.894 5.506 -22.408 1.00 94.69 863 GLU A CA 1
ATOM 6538 C C . GLU A 1 863 ? -12.797 5.378 -20.881 1.00 94.69 863 GLU A C 1
ATOM 6540 O O . GLU A 1 863 ? -13.460 4.540 -20.271 1.00 94.69 863 GLU A O 1
ATOM 6545 N N . SER A 1 864 ? -11.990 6.243 -20.269 1.00 95.81 864 SER A N 1
ATOM 6546 C CA . SER A 1 864 ? -11.961 6.471 -18.822 1.00 95.81 864 SER A CA 1
ATOM 6547 C C . SER A 1 864 ? -12.542 7.846 -18.486 1.00 95.81 864 SER A C 1
ATOM 6549 O O . SER A 1 864 ? -12.325 8.808 -19.230 1.00 95.81 864 SER A O 1
ATOM 6551 N N . GLU A 1 865 ? -13.229 7.959 -17.353 1.00 96.31 865 GLU A N 1
ATOM 6552 C CA . GLU A 1 865 ? -13.764 9.209 -16.810 1.00 96.31 865 GLU A CA 1
ATOM 6553 C C . GLU A 1 865 ? -13.042 9.575 -15.508 1.00 96.31 865 GLU A C 1
ATOM 6555 O O . GLU A 1 865 ? -12.957 8.783 -14.570 1.00 96.31 865 GLU A O 1
ATOM 6560 N N . VAL A 1 866 ? -12.536 10.804 -15.450 1.00 95.38 866 VAL A N 1
ATOM 6561 C CA . VAL A 1 866 ? -11.741 11.321 -14.337 1.00 95.38 866 VAL A CA 1
ATOM 6562 C C . VAL A 1 866 ? -12.475 12.499 -13.718 1.00 95.38 866 VAL A C 1
ATOM 6564 O O . VAL A 1 866 ? -12.727 13.507 -14.383 1.00 95.38 866 VAL A O 1
ATOM 6567 N N . HIS A 1 867 ? -12.790 12.387 -12.432 1.00 94.69 867 HIS A N 1
ATOM 6568 C CA . HIS A 1 867 ? -13.376 13.458 -11.635 1.00 94.69 867 HIS A CA 1
ATOM 6569 C C . HIS A 1 867 ? -12.352 13.961 -10.615 1.00 94.69 867 HIS A C 1
ATOM 6571 O O . HIS A 1 867 ? -12.044 13.291 -9.633 1.00 94.69 867 HIS A O 1
ATOM 6577 N N . VAL A 1 868 ? -11.805 15.151 -10.845 1.00 94.69 868 VAL A N 1
ATOM 6578 C CA . VAL A 1 868 ? -10.870 15.797 -9.922 1.00 94.69 868 VAL A CA 1
ATOM 6579 C C . VAL A 1 868 ? -11.667 16.620 -8.914 1.00 94.69 868 VAL A C 1
ATOM 6581 O O . VAL A 1 868 ? -12.342 17.579 -9.291 1.00 94.69 868 VAL A O 1
ATOM 6584 N N . LEU A 1 869 ? -11.570 16.268 -7.630 1.00 93.62 869 LEU A N 1
ATOM 6585 C CA . LEU A 1 869 ? -12.359 16.898 -6.566 1.00 93.62 869 LEU A CA 1
ATOM 6586 C C . LEU A 1 869 ? -11.885 18.324 -6.240 1.00 93.62 869 LEU A C 1
ATOM 6588 O O . LEU A 1 869 ? -12.705 19.191 -5.955 1.00 93.62 869 LEU A O 1
ATOM 6592 N N . ASP A 1 870 ? -10.574 18.573 -6.311 1.00 94.25 870 ASP A N 1
ATOM 6593 C CA . ASP A 1 870 ? -9.979 19.917 -6.297 1.00 94.25 870 ASP A CA 1
ATOM 6594 C C . ASP A 1 870 ? -8.614 19.894 -7.002 1.00 94.25 870 ASP A C 1
ATOM 6596 O O . ASP A 1 870 ? -7.642 19.287 -6.529 1.00 94.25 870 ASP A O 1
ATOM 6600 N N . MET A 1 871 ? -8.538 20.561 -8.153 1.00 95.25 871 MET A N 1
ATOM 6601 C CA . MET A 1 871 ? -7.344 20.630 -8.992 1.00 95.25 871 MET A CA 1
ATOM 6602 C C . MET A 1 871 ? -6.237 21.490 -8.366 1.00 95.25 871 MET A C 1
ATOM 6604 O O . MET A 1 871 ? -5.057 21.268 -8.643 1.00 95.25 871 MET A O 1
ATOM 6608 N N . ARG A 1 872 ? -6.579 22.434 -7.480 1.00 94.94 872 ARG A N 1
ATOM 6609 C CA . ARG A 1 872 ? -5.590 23.260 -6.763 1.00 94.94 872 ARG A CA 1
ATOM 6610 C C . ARG A 1 872 ? -4.870 22.442 -5.699 1.00 94.94 872 ARG A C 1
ATOM 6612 O O . ARG A 1 872 ? -3.694 22.667 -5.450 1.00 94.94 872 ARG A O 1
ATOM 6619 N N . VAL A 1 873 ? -5.552 21.468 -5.099 1.00 93.81 873 VAL A N 1
ATOM 6620 C CA . VAL A 1 873 ? -4.916 20.490 -4.207 1.00 93.81 873 VAL A CA 1
ATOM 6621 C C . VAL A 1 873 ? -4.101 19.491 -5.027 1.00 93.81 873 VAL A C 1
ATOM 6623 O O . VAL A 1 873 ? -2.934 19.256 -4.704 1.00 93.81 873 VAL A O 1
ATOM 6626 N N . LEU A 1 874 ? -4.660 18.966 -6.128 1.00 92.50 874 LEU A N 1
ATOM 6627 C CA . LEU A 1 874 ? -3.966 17.988 -6.973 1.00 92.50 874 LEU A CA 1
ATOM 6628 C C . LEU A 1 874 ? -2.646 18.544 -7.509 1.00 92.50 874 LEU A C 1
ATOM 6630 O O . LEU A 1 874 ? -1.624 17.864 -7.450 1.00 92.50 874 LEU A O 1
ATOM 6634 N N . SER A 1 875 ? -2.639 19.792 -7.983 1.00 91.94 875 SER A N 1
ATOM 6635 C CA . SER A 1 875 ? -1.426 20.438 -8.487 1.00 91.94 875 SER A CA 1
ATOM 6636 C C . SER A 1 875 ? -0.315 20.447 -7.436 1.00 91.94 875 SER A C 1
ATOM 6638 O O . SER A 1 875 ? 0.822 20.096 -7.744 1.00 91.94 875 SER A O 1
ATOM 6640 N N . THR A 1 876 ? -0.627 20.735 -6.172 1.00 90.69 876 THR A N 1
ATOM 6641 C CA . THR A 1 876 ? 0.388 20.680 -5.112 1.00 90.69 876 THR A CA 1
ATOM 6642 C C . THR A 1 876 ? 0.920 19.268 -4.875 1.00 90.69 876 THR A C 1
ATOM 6644 O O . THR A 1 876 ? 2.090 19.132 -4.560 1.00 90.69 876 THR A O 1
ATOM 6647 N N . LEU A 1 877 ? 0.137 18.199 -5.057 1.00 88.31 877 LEU A N 1
ATOM 6648 C CA . LEU A 1 877 ? 0.653 16.822 -4.965 1.00 88.31 877 LEU A CA 1
ATOM 6649 C C . LEU A 1 877 ? 1.553 16.454 -6.154 1.00 88.31 877 LEU A C 1
ATOM 6651 O O . LEU A 1 877 ? 2.522 15.714 -5.991 1.00 88.31 877 LEU A O 1
ATOM 6655 N N . LEU A 1 878 ? 1.260 16.994 -7.340 1.00 87.75 878 LEU A N 1
ATOM 6656 C CA . LEU A 1 878 ? 2.070 16.778 -8.540 1.00 87.75 878 LEU A CA 1
ATOM 6657 C C . LEU A 1 878 ? 3.412 17.524 -8.473 1.00 87.75 878 LEU A C 1
ATOM 6659 O O . LEU A 1 878 ? 4.425 17.004 -8.948 1.00 87.75 878 LEU A O 1
ATOM 6663 N N . PHE A 1 879 ? 3.444 18.718 -7.873 1.00 84.38 879 PHE A N 1
ATOM 6664 C CA . PHE A 1 879 ? 4.600 19.622 -7.943 1.00 84.38 879 PHE A CA 1
ATOM 6665 C C . PHE A 1 879 ? 5.350 19.828 -6.625 1.00 84.38 879 PHE A C 1
ATOM 6667 O O . PHE A 1 879 ? 6.546 20.107 -6.664 1.00 84.38 879 PHE A O 1
ATOM 6674 N N . GLN A 1 880 ? 4.693 19.666 -5.476 1.00 84.06 880 GLN A N 1
ATOM 6675 C CA . GLN A 1 880 ? 5.270 19.892 -4.151 1.00 84.06 880 GLN A CA 1
ATOM 6676 C C . GLN A 1 880 ? 5.319 18.589 -3.343 1.00 84.06 880 GLN A C 1
ATOM 6678 O O . GLN A 1 880 ? 4.308 17.948 -3.057 1.00 84.06 880 GLN A O 1
ATOM 6683 N N . ASN A 1 881 ? 6.521 18.227 -2.912 1.00 78.31 881 ASN A N 1
ATOM 6684 C CA . ASN A 1 881 ? 6.813 17.048 -2.104 1.00 78.31 881 ASN A CA 1
ATOM 6685 C C . ASN A 1 881 ? 7.396 17.438 -0.743 1.00 78.31 881 ASN A C 1
ATOM 6687 O O . ASN A 1 881 ? 8.324 16.791 -0.285 1.00 78.31 881 ASN A O 1
ATOM 6691 N N . THR A 1 882 ? 6.901 18.503 -0.115 1.00 83.56 882 THR A N 1
ATOM 6692 C CA . THR A 1 882 ? 7.375 18.976 1.193 1.00 83.56 882 THR A CA 1
ATOM 6693 C C . THR A 1 882 ? 6.199 19.168 2.151 1.00 83.56 882 THR A C 1
ATOM 6695 O O . THR A 1 882 ? 5.112 19.537 1.703 1.00 83.56 882 THR A O 1
ATOM 6698 N N . PRO A 1 883 ? 6.379 18.950 3.467 1.00 80.88 883 PRO A N 1
ATOM 6699 C CA . PRO A 1 883 ? 5.310 19.100 4.454 1.00 80.88 883 PRO A CA 1
ATOM 6700 C C . PRO A 1 883 ? 5.172 20.549 4.958 1.00 80.88 883 PRO A C 1
ATOM 6702 O O . PRO A 1 883 ? 4.652 20.786 6.041 1.00 80.88 883 PRO A O 1
ATOM 6705 N N . THR A 1 884 ? 5.655 21.526 4.189 1.00 79.19 884 THR A N 1
ATOM 6706 C CA . THR A 1 884 ? 5.902 22.910 4.629 1.00 79.19 884 THR A CA 1
ATOM 6707 C C . THR A 1 884 ? 4.695 23.843 4.494 1.00 79.19 884 THR A C 1
ATOM 6709 O O . THR A 1 884 ? 4.804 25.046 4.720 1.00 79.19 884 THR A O 1
ATOM 6712 N N . GLY A 1 885 ? 3.532 23.283 4.158 1.00 87.00 885 GLY A N 1
ATOM 6713 C CA . GLY A 1 885 ? 2.319 24.014 3.801 1.00 87.00 885 GLY A CA 1
ATOM 6714 C C . GLY A 1 885 ? 2.151 24.121 2.289 1.00 87.00 885 GLY A C 1
ATOM 6715 O O . GLY A 1 885 ? 3.114 24.281 1.541 1.00 87.00 885 GLY A O 1
ATOM 6716 N N . ARG A 1 886 ? 0.913 23.975 1.819 1.00 89.69 886 ARG A N 1
ATOM 6717 C CA . ARG A 1 886 ? 0.583 23.832 0.396 1.00 89.69 886 ARG A CA 1
ATOM 6718 C C . ARG A 1 886 ? 0.268 25.173 -0.243 1.00 89.69 886 ARG A C 1
ATOM 6720 O O . ARG A 1 886 ? -0.593 25.914 0.228 1.00 89.69 886 ARG A O 1
ATOM 6727 N N . LEU A 1 887 ? 0.908 25.439 -1.378 1.00 90.00 887 LEU A N 1
ATOM 6728 C CA . LEU A 1 887 ? 0.639 26.620 -2.199 1.00 90.00 887 LEU A CA 1
ATOM 6729 C C . LEU A 1 887 ? -0.575 26.378 -3.107 1.00 90.00 887 LEU A C 1
ATOM 6731 O O . LEU A 1 887 ? -0.432 26.032 -4.280 1.00 90.00 887 LEU A O 1
ATOM 6735 N N . LEU A 1 888 ? -1.779 26.532 -2.552 1.00 92.88 888 LEU A N 1
ATOM 6736 C CA . LEU A 1 888 ? -3.021 26.436 -3.323 1.00 92.88 888 LEU A CA 1
ATOM 6737 C C . LEU A 1 888 ? -3.186 27.681 -4.201 1.00 92.88 888 LEU A C 1
ATOM 6739 O O . LEU A 1 888 ? -3.342 28.785 -3.689 1.00 92.88 888 LEU A O 1
ATOM 6743 N N . ASP A 1 889 ? -3.164 27.493 -5.518 1.00 93.38 889 ASP A N 1
ATOM 6744 C CA . ASP A 1 889 ? -3.255 28.574 -6.502 1.00 93.38 889 ASP A CA 1
ATOM 6745 C C . ASP A 1 889 ? -4.721 28.996 -6.739 1.00 93.38 889 ASP A C 1
ATOM 6747 O O . ASP A 1 889 ? -5.478 28.243 -7.362 1.00 93.38 889 ASP A O 1
ATOM 6751 N N . PRO A 1 890 ? -5.169 30.169 -6.249 1.00 92.75 890 PRO A N 1
ATOM 6752 C CA . PRO A 1 890 ? -6.565 30.584 -6.376 1.00 92.75 890 PRO A CA 1
ATOM 6753 C C . PRO A 1 890 ? -6.936 31.017 -7.802 1.00 92.75 890 PRO A C 1
ATOM 6755 O O . PRO A 1 890 ? -8.132 31.070 -8.115 1.00 92.75 890 PRO A O 1
ATOM 6758 N N . ASP A 1 891 ? -5.943 31.317 -8.645 1.00 95.50 891 ASP A N 1
ATOM 6759 C CA . ASP A 1 891 ? -6.098 31.826 -10.012 1.00 95.50 891 ASP A CA 1
ATOM 6760 C C . ASP A 1 891 ? -6.004 30.720 -11.072 1.00 95.50 891 ASP A C 1
ATOM 6762 O O . ASP A 1 891 ? -6.136 30.988 -12.266 1.00 95.50 891 ASP A O 1
ATOM 6766 N N . LEU A 1 892 ? -5.830 29.465 -10.655 1.00 96.06 892 LEU A N 1
ATOM 6767 C CA . LEU A 1 892 ? -5.877 28.312 -11.545 1.00 96.06 892 LEU A CA 1
ATOM 6768 C C . LEU A 1 892 ? -7.320 28.090 -12.045 1.00 96.06 892 LEU A C 1
ATOM 6770 O O . LEU A 1 892 ? -8.207 27.730 -11.267 1.00 96.06 892 LEU A O 1
ATOM 6774 N N . ARG A 1 893 ? -7.563 28.336 -13.342 1.00 96.62 893 ARG A N 1
ATOM 6775 C CA . ARG A 1 893 ? -8.899 28.266 -13.979 1.00 96.62 893 ARG A CA 1
ATOM 6776 C C . ARG A 1 893 ? -9.051 27.173 -15.028 1.00 96.62 893 ARG A C 1
ATOM 6778 O O . ARG A 1 893 ? -10.179 26.832 -15.369 1.00 96.62 893 ARG A O 1
ATOM 6785 N N . ASP A 1 894 ? -7.956 26.619 -15.519 1.00 97.12 894 ASP A N 1
ATOM 6786 C CA . ASP A 1 894 ? -7.952 25.557 -16.514 1.00 97.12 894 ASP A CA 1
ATOM 6787 C C . ASP A 1 894 ? -6.657 24.743 -16.436 1.00 97.12 894 ASP A C 1
ATOM 6789 O O . ASP A 1 894 ? -5.689 25.135 -15.778 1.00 97.12 894 ASP A O 1
ATOM 6793 N N . ILE A 1 895 ? -6.663 23.586 -17.092 1.00 96.94 895 ILE A N 1
ATOM 6794 C CA . ILE A 1 895 ? -5.492 22.742 -17.341 1.00 96.94 895 ILE A CA 1
ATOM 6795 C C . ILE A 1 895 ? -5.493 22.276 -18.794 1.00 96.94 895 ILE A C 1
ATOM 6797 O O . ILE A 1 895 ? -6.544 22.191 -19.425 1.00 96.94 895 ILE A O 1
ATOM 6801 N N . THR A 1 896 ? -4.328 21.908 -19.320 1.00 96.94 896 THR A N 1
ATOM 6802 C CA . THR A 1 896 ? -4.213 21.218 -20.614 1.00 96.94 896 THR A CA 1
ATOM 6803 C C . THR A 1 896 ? -3.718 19.793 -20.402 1.00 96.94 896 THR A C 1
ATOM 6805 O O . THR A 1 896 ? -2.717 19.579 -19.715 1.00 96.94 896 THR A O 1
ATOM 6808 N N . ILE A 1 897 ? -4.403 18.824 -21.008 1.00 96.75 897 ILE A N 1
ATOM 6809 C CA . ILE A 1 897 ? -4.019 17.410 -20.983 1.00 96.75 897 ILE A CA 1
ATOM 6810 C C . ILE A 1 897 ? -3.287 17.058 -22.277 1.00 96.75 897 ILE A C 1
ATOM 6812 O O . ILE A 1 897 ? -3.747 17.386 -23.376 1.00 96.75 897 ILE A O 1
ATOM 6816 N N . TYR A 1 898 ? -2.169 16.355 -22.138 1.00 96.44 898 TYR A N 1
ATOM 6817 C CA . TYR A 1 898 ? -1.376 15.831 -23.243 1.00 96.44 898 TYR A CA 1
ATOM 6818 C C . TYR A 1 898 ? -1.288 14.306 -23.171 1.00 96.44 898 TYR A C 1
ATOM 6820 O O . TYR A 1 898 ? -1.215 13.748 -22.080 1.00 96.44 898 TYR A O 1
ATOM 6828 N N . GLU A 1 899 ? -1.239 13.662 -24.333 1.00 96.00 899 GLU A N 1
ATOM 6829 C CA . GLU A 1 899 ? -0.749 12.295 -24.531 1.00 96.00 899 GLU A CA 1
ATOM 6830 C C . GLU A 1 899 ? 0.767 12.361 -24.780 1.00 96.00 899 GLU A C 1
ATOM 6832 O O . GLU A 1 899 ? 1.211 13.030 -25.717 1.00 96.00 899 GLU A O 1
ATOM 6837 N N . ASP A 1 900 ? 1.566 11.687 -23.954 1.00 94.12 900 ASP A N 1
ATOM 6838 C CA . ASP A 1 900 ? 2.994 11.482 -24.224 1.00 94.12 900 ASP A CA 1
ATOM 6839 C C . ASP A 1 900 ? 3.141 10.389 -25.299 1.00 94.12 900 ASP A C 1
ATOM 6841 O O . ASP A 1 900 ? 2.582 9.304 -25.175 1.00 94.12 900 ASP A O 1
ATOM 6845 N N . MET A 1 901 ? 3.887 10.649 -26.374 1.00 94.69 901 MET A N 1
ATOM 6846 C CA . MET A 1 901 ? 4.009 9.723 -27.506 1.00 94.69 901 MET A CA 1
ATOM 6847 C C . MET A 1 901 ? 5.371 9.017 -27.529 1.00 94.69 901 MET A C 1
ATOM 6849 O O . MET A 1 901 ? 6.392 9.659 -27.256 1.00 94.69 901 MET A O 1
ATOM 6853 N N . PRO A 1 902 ? 5.432 7.726 -27.915 1.00 95.06 902 PRO A N 1
ATOM 6854 C CA . PRO A 1 902 ? 6.708 7.043 -28.096 1.00 95.06 902 PRO A CA 1
ATOM 6855 C C . PRO A 1 902 ? 7.506 7.663 -29.259 1.00 95.06 902 PRO A C 1
ATOM 6857 O O . PRO A 1 902 ? 6.919 8.302 -30.148 1.00 95.06 902 PRO A O 1
ATOM 6860 N N . PRO A 1 903 ? 8.835 7.452 -29.306 1.00 96.31 903 PRO A N 1
ATOM 6861 C CA . PRO A 1 903 ? 9.614 7.700 -30.508 1.00 96.31 903 PRO A CA 1
ATOM 6862 C C . PRO A 1 903 ? 9.000 6.953 -31.708 1.00 96.31 903 PRO A C 1
ATOM 6864 O O . PRO A 1 903 ? 8.674 5.767 -31.585 1.00 96.31 903 PRO A O 1
ATOM 6867 N N . PRO A 1 904 ? 8.833 7.618 -32.866 1.00 94.44 904 PRO A N 1
ATOM 6868 C CA . PRO A 1 904 ? 8.506 6.952 -34.122 1.00 94.44 904 PRO A CA 1
ATOM 6869 C C . PRO A 1 904 ? 9.511 5.844 -34.462 1.00 94.44 904 PRO A C 1
ATOM 6871 O O . PRO A 1 904 ? 10.649 5.867 -33.991 1.00 94.44 904 PRO A O 1
ATOM 6874 N N . LEU A 1 905 ? 9.115 4.884 -35.303 1.00 92.31 905 LEU A N 1
ATOM 6875 C CA . LEU A 1 905 ? 9.931 3.698 -35.602 1.00 92.31 905 LEU A CA 1
ATOM 6876 C C . LEU A 1 905 ? 11.301 4.039 -36.206 1.00 92.31 905 LEU A C 1
ATOM 6878 O O . LEU A 1 905 ? 12.273 3.325 -35.966 1.00 92.31 905 LEU A O 1
ATOM 6882 N N . GLU A 1 906 ? 11.385 5.131 -36.962 1.00 94.00 906 GLU A N 1
ATOM 6883 C CA . GLU A 1 906 ? 12.613 5.645 -37.566 1.00 94.00 906 GLU A CA 1
ATOM 6884 C C . GLU A 1 906 ? 13.586 6.284 -36.559 1.00 94.00 906 GLU A C 1
ATOM 6886 O O . GLU A 1 906 ? 14.764 6.466 -36.880 1.00 94.00 906 GLU A O 1
ATOM 6891 N N . VAL A 1 907 ? 13.125 6.605 -35.345 1.00 96.31 907 VAL A N 1
ATOM 6892 C CA . VAL A 1 907 ? 13.935 7.167 -34.257 1.00 96.31 907 VAL A CA 1
ATOM 6893 C C . VAL A 1 907 ? 14.408 6.032 -33.347 1.00 96.31 907 VAL A C 1
ATOM 6895 O O . VAL A 1 907 ? 13.824 5.753 -32.305 1.00 96.31 907 VAL A O 1
ATOM 6898 N N . ASP A 1 908 ? 15.491 5.373 -33.753 1.00 95.38 908 ASP A N 1
ATOM 6899 C CA . ASP A 1 908 ? 16.167 4.300 -33.002 1.00 95.38 908 ASP A CA 1
ATOM 6900 C C . ASP A 1 908 ? 17.412 4.780 -32.231 1.00 95.38 908 ASP A C 1
ATOM 6902 O O . ASP A 1 908 ? 18.133 3.984 -31.635 1.00 95.38 908 ASP A O 1
ATOM 6906 N N . SER A 1 909 ? 17.679 6.085 -32.244 1.00 96.88 909 SER A N 1
ATOM 6907 C CA . SER A 1 909 ? 18.747 6.719 -31.479 1.00 96.88 909 SER A CA 1
ATOM 6908 C C . SER A 1 909 ? 18.408 8.184 -31.217 1.00 96.88 909 SER A C 1
ATOM 6910 O O . SER A 1 909 ? 17.564 8.785 -31.892 1.00 96.88 909 SER A O 1
ATOM 6912 N N . PHE A 1 910 ? 19.084 8.803 -30.252 1.00 97.62 910 PHE A N 1
ATOM 6913 C CA . PHE A 1 910 ? 18.879 10.224 -29.983 1.00 97.62 910 PHE A CA 1
ATOM 6914 C C . PHE A 1 910 ? 19.340 11.130 -31.138 1.00 97.62 910 PHE A C 1
ATOM 6916 O O . PHE A 1 910 ? 18.807 12.223 -31.314 1.00 97.62 910 PHE A O 1
ATOM 6923 N N . GLU A 1 911 ? 20.321 10.715 -31.939 1.00 97.25 911 GLU A N 1
ATOM 6924 C CA . GLU A 1 911 ? 20.800 11.451 -33.121 1.00 97.25 911 GLU A CA 1
ATOM 6925 C C . GLU A 1 911 ? 19.690 11.596 -34.166 1.00 97.25 911 GLU A C 1
ATOM 6927 O O . GLU A 1 911 ? 19.584 12.640 -34.808 1.00 97.25 911 GLU A O 1
ATOM 6932 N N . LYS A 1 912 ? 18.822 10.586 -34.289 1.00 97.12 912 LYS A N 1
ATOM 6933 C CA . LYS A 1 912 ? 17.661 10.616 -35.187 1.00 97.12 912 LYS A CA 1
ATOM 6934 C C . LYS A 1 912 ? 16.455 11.359 -34.604 1.00 97.12 912 LYS A C 1
ATOM 6936 O O . LYS A 1 912 ? 15.495 11.614 -35.323 1.00 97.12 912 LYS A O 1
ATOM 6941 N N . GLY A 1 913 ? 16.489 11.735 -33.323 1.00 94.56 913 GLY A N 1
ATOM 6942 C CA . GLY A 1 913 ? 15.368 12.395 -32.648 1.00 94.56 913 GLY A CA 1
ATOM 6943 C C . GLY A 1 913 ? 15.209 13.891 -32.965 1.00 94.56 913 GLY A C 1
ATOM 6944 O O . GLY A 1 913 ? 14.138 14.453 -32.722 1.00 94.56 913 GLY A O 1
ATOM 6945 N N . GLY A 1 914 ? 16.234 14.539 -33.530 1.00 94.06 914 GLY A N 1
ATOM 6946 C CA . GLY A 1 914 ? 16.179 15.939 -33.969 1.00 94.06 914 GLY A CA 1
ATOM 6947 C C . GLY A 1 914 ? 15.773 16.916 -32.858 1.00 94.06 914 GLY A C 1
ATOM 6948 O O . GLY A 1 914 ? 16.241 16.815 -31.726 1.00 94.06 914 GLY A O 1
ATOM 6949 N N . ALA A 1 915 ? 14.872 17.853 -33.174 1.00 93.31 915 ALA A N 1
ATOM 6950 C CA . ALA A 1 915 ? 14.384 18.876 -32.238 1.00 93.31 915 ALA A CA 1
ATOM 6951 C C . ALA A 1 915 ? 13.558 18.319 -31.061 1.00 93.31 915 ALA A C 1
ATOM 6953 O O . ALA A 1 915 ? 13.247 19.055 -30.129 1.00 93.31 915 ALA A O 1
ATOM 6954 N N . ASN A 1 916 ? 13.209 17.029 -31.090 1.00 95.94 916 ASN A N 1
ATOM 6955 C CA . ASN A 1 916 ? 12.487 16.375 -30.003 1.00 95.94 916 ASN A CA 1
ATOM 6956 C C . ASN A 1 916 ? 13.418 15.881 -28.886 1.00 95.94 916 ASN A C 1
ATOM 6958 O O . ASN A 1 916 ? 12.936 15.324 -27.906 1.00 95.94 916 ASN A O 1
ATOM 6962 N N . VAL A 1 917 ? 14.739 16.042 -29.016 1.00 96.06 917 VAL A N 1
ATOM 6963 C CA . VAL A 1 917 ? 15.703 15.604 -27.999 1.00 96.06 917 VAL A CA 1
ATOM 6964 C C . VAL A 1 917 ? 16.170 16.778 -27.156 1.00 96.06 917 VAL A C 1
ATOM 6966 O O . VAL A 1 917 ? 16.679 17.770 -27.674 1.00 96.06 917 VAL A O 1
ATOM 6969 N N . VAL A 1 918 ? 16.045 16.625 -25.841 1.00 93.94 918 VAL A N 1
ATOM 6970 C CA . VAL A 1 918 ? 16.549 17.569 -24.839 1.00 93.94 918 VAL A CA 1
ATOM 6971 C C . VAL A 1 918 ? 17.741 16.950 -24.127 1.00 93.94 918 VAL A C 1
ATOM 6973 O O . VAL A 1 918 ? 17.744 15.750 -23.857 1.00 93.94 918 VAL A O 1
ATOM 6976 N N . THR A 1 919 ? 18.735 17.775 -23.801 1.00 94.31 919 THR A N 1
ATOM 6977 C CA . THR A 1 919 ? 19.846 17.418 -22.912 1.00 94.31 919 THR A CA 1
ATOM 6978 C C . THR A 1 919 ? 19.726 18.234 -21.631 1.00 94.31 919 THR A C 1
ATOM 6980 O O . THR A 1 919 ? 19.633 19.458 -21.691 1.00 94.31 919 THR A O 1
ATOM 6983 N N . ASP A 1 920 ? 19.744 17.565 -20.483 1.00 92.06 920 ASP A N 1
ATOM 6984 C CA . ASP A 1 920 ? 19.686 18.176 -19.154 1.00 92.06 920 ASP A CA 1
ATOM 6985 C C . ASP A 1 920 ? 20.689 17.503 -18.192 1.00 92.06 920 ASP A C 1
ATOM 6987 O O . ASP A 1 920 ? 21.544 16.717 -18.610 1.00 92.06 920 ASP A O 1
ATOM 6991 N N . ALA A 1 921 ? 20.600 17.812 -16.894 1.00 90.25 921 ALA A N 1
ATOM 6992 C CA . ALA A 1 921 ? 21.479 17.251 -15.862 1.00 90.25 921 ALA A CA 1
ATOM 6993 C C . ALA A 1 921 ? 21.382 15.717 -15.713 1.00 90.25 921 ALA A C 1
ATOM 6995 O O . ALA A 1 921 ? 22.277 15.102 -15.138 1.00 90.25 921 ALA A O 1
ATOM 6996 N N . PHE A 1 922 ? 20.325 15.096 -16.242 1.00 90.62 922 PHE A N 1
ATOM 6997 C CA . PHE A 1 922 ? 20.090 13.652 -16.217 1.00 90.62 922 PHE A CA 1
ATOM 6998 C C . PHE A 1 922 ? 20.429 12.979 -17.559 1.00 90.62 922 PHE A C 1
ATOM 7000 O O . PHE A 1 922 ? 20.138 11.799 -17.751 1.00 90.62 922 PHE A O 1
ATOM 7007 N N . GLY A 1 923 ? 21.036 13.709 -18.501 1.00 93.50 923 GLY A N 1
ATOM 7008 C CA . GLY A 1 923 ? 21.411 13.215 -19.826 1.00 93.50 923 GLY A CA 1
ATOM 7009 C C . GLY A 1 923 ? 20.413 13.612 -20.913 1.00 93.50 923 GLY A C 1
ATOM 7010 O O . GLY A 1 923 ? 19.787 14.667 -20.845 1.00 93.50 923 GLY A O 1
ATOM 7011 N N . ARG A 1 924 ? 20.270 12.778 -21.950 1.00 95.44 924 ARG A N 1
ATOM 7012 C CA . ARG A 1 924 ? 19.358 13.032 -23.081 1.00 95.44 924 ARG A CA 1
ATOM 7013 C C . ARG A 1 924 ? 17.985 12.400 -22.840 1.00 95.44 924 ARG A C 1
ATOM 7015 O O . ARG A 1 924 ? 17.885 11.407 -22.126 1.00 95.44 924 ARG A O 1
ATOM 7022 N N . VAL A 1 925 ? 16.934 12.988 -23.403 1.00 95.50 925 VAL A N 1
ATOM 7023 C CA . VAL A 1 925 ? 15.563 12.447 -23.400 1.00 95.50 925 VAL A CA 1
ATOM 7024 C C . VAL A 1 925 ? 14.834 12.862 -24.672 1.00 95.50 925 VAL A C 1
ATOM 7026 O O . VAL A 1 925 ? 14.989 13.993 -25.134 1.00 95.50 925 VAL A O 1
ATOM 7029 N N . TYR A 1 926 ? 14.047 11.951 -25.240 1.00 96.50 926 TYR A N 1
ATOM 7030 C CA . TYR A 1 926 ? 13.139 12.242 -26.346 1.00 96.50 926 TYR A CA 1
ATOM 7031 C C . TYR A 1 926 ? 11.779 12.715 -25.814 1.00 96.50 926 TYR A C 1
ATOM 7033 O O . TYR A 1 926 ? 11.237 12.129 -24.883 1.00 96.50 926 TYR A O 1
ATOM 7041 N N . VAL A 1 927 ? 11.206 13.763 -26.403 1.00 94.62 927 VAL A N 1
ATOM 7042 C CA . VAL A 1 927 ? 9.918 14.332 -25.991 1.00 94.62 927 VAL A CA 1
ATOM 7043 C C . VAL A 1 927 ? 9.073 14.641 -27.214 1.00 94.62 927 VAL A C 1
ATOM 7045 O O . VAL A 1 927 ? 9.425 15.488 -28.033 1.00 94.62 927 VAL A O 1
ATOM 7048 N N . ARG A 1 928 ? 7.922 13.981 -27.300 1.00 94.50 928 ARG A N 1
ATOM 7049 C CA . ARG A 1 928 ? 6.899 14.224 -28.315 1.00 94.50 928 ARG A CA 1
ATOM 7050 C C . ARG A 1 928 ? 5.539 14.058 -27.663 1.00 94.50 928 ARG A C 1
ATOM 7052 O O . ARG A 1 928 ? 5.275 13.017 -27.070 1.00 94.50 928 ARG A O 1
ATOM 7059 N N . ARG A 1 929 ? 4.694 15.080 -27.739 1.00 94.50 929 ARG A N 1
ATOM 7060 C CA . ARG A 1 929 ? 3.420 15.127 -27.012 1.00 94.50 929 ARG A CA 1
ATOM 7061 C C . ARG A 1 929 ? 2.297 15.543 -27.928 1.00 94.50 929 ARG A C 1
ATOM 7063 O O . ARG A 1 929 ? 2.484 16.430 -28.748 1.00 94.50 929 ARG A O 1
ATOM 7070 N N . ARG A 1 930 ? 1.120 14.959 -27.768 1.00 95.75 930 ARG A N 1
ATOM 7071 C CA . ARG A 1 930 ? -0.083 15.342 -28.505 1.00 95.75 930 ARG A CA 1
ATOM 7072 C C . ARG A 1 930 ? -1.074 16.005 -27.563 1.00 95.75 930 ARG A C 1
ATOM 7074 O O . ARG A 1 930 ? -1.384 15.458 -26.510 1.00 95.75 930 ARG A O 1
ATOM 7081 N N . VAL A 1 931 ? -1.592 17.169 -27.940 1.00 96.25 931 VAL A N 1
ATOM 7082 C CA . VAL A 1 931 ? -2.615 17.861 -27.142 1.00 96.25 931 VAL A CA 1
ATOM 7083 C C . VAL A 1 931 ? -3.934 17.081 -27.210 1.00 96.25 931 VAL A C 1
ATOM 7085 O O . VAL A 1 931 ? -4.470 16.868 -28.299 1.00 96.25 931 VAL A O 1
ATOM 7088 N N . LEU A 1 932 ? -4.489 16.687 -26.060 1.00 96.12 932 LEU A N 1
ATOM 7089 C CA . LEU A 1 932 ? -5.833 16.096 -25.983 1.00 96.12 932 LEU A CA 1
ATOM 7090 C C . LEU A 1 932 ? -6.910 17.179 -25.856 1.00 96.12 932 LEU A C 1
ATOM 7092 O O . LEU A 1 932 ? -7.931 17.119 -26.543 1.00 96.12 932 LEU A O 1
ATOM 7096 N N . GLY A 1 933 ? -6.664 18.194 -25.024 1.00 94.81 933 GLY A N 1
ATOM 7097 C CA . GLY A 1 933 ? -7.575 19.324 -24.857 1.00 94.81 933 GLY A CA 1
ATOM 7098 C C . GLY A 1 933 ? -7.320 20.153 -23.601 1.00 94.81 933 GLY A C 1
ATOM 7099 O O . GLY A 1 933 ? -6.575 19.749 -22.707 1.00 94.81 933 GLY A O 1
ATOM 7100 N N . GLY A 1 934 ? -7.952 21.328 -23.559 1.00 95.62 934 GLY A N 1
ATOM 7101 C CA . GLY A 1 934 ? -8.053 22.166 -22.367 1.00 95.62 934 GLY A CA 1
ATOM 7102 C C . GLY A 1 934 ? -9.312 21.832 -21.567 1.00 95.62 934 GLY A C 1
ATOM 7103 O O . GLY A 1 934 ? -10.371 21.595 -22.150 1.00 95.62 934 GLY A O 1
ATOM 7104 N N . VAL A 1 935 ? -9.197 21.827 -20.243 1.00 96.81 935 VAL A N 1
ATOM 7105 C CA . VAL A 1 935 ? -10.272 21.496 -19.306 1.00 96.81 935 VAL A CA 1
ATOM 7106 C C . VAL A 1 935 ? -10.417 22.648 -18.309 1.00 96.81 935 VAL A C 1
ATOM 7108 O O . VAL A 1 935 ? -9.475 22.904 -17.557 1.00 96.81 935 VAL A O 1
ATOM 7111 N N . PRO A 1 936 ? -11.554 23.363 -18.277 1.00 97.06 936 PRO A N 1
ATOM 7112 C CA . PRO A 1 936 ? -11.775 24.410 -17.290 1.00 97.06 936 PRO A CA 1
ATOM 7113 C C . PRO A 1 936 ? -12.035 23.814 -15.899 1.00 97.06 936 PRO A C 1
ATOM 7115 O O . PRO A 1 936 ? -12.439 22.657 -15.743 1.00 97.06 936 PRO A O 1
ATOM 7118 N N . ILE A 1 937 ? -11.803 24.637 -14.885 1.00 97.25 937 ILE A N 1
ATOM 7119 C CA . ILE A 1 937 ? -11.961 24.321 -13.469 1.00 97.25 937 ILE A CA 1
ATOM 7120 C C . ILE A 1 937 ? -13.116 25.149 -12.909 1.00 97.25 937 ILE A C 1
ATOM 7122 O O . ILE A 1 937 ? -13.218 26.355 -13.146 1.00 97.25 937 ILE A O 1
ATOM 7126 N N . GLU A 1 938 ? -13.986 24.495 -12.150 1.00 96.50 938 GLU A N 1
ATOM 7127 C CA . GLU A 1 938 ? -15.116 25.130 -11.481 1.00 96.50 938 GLU A CA 1
ATOM 7128 C C . GLU A 1 938 ? -14.661 26.045 -10.326 1.00 96.50 938 GLU A C 1
ATOM 7130 O O . GLU A 1 938 ? -13.551 25.899 -9.810 1.00 96.50 938 GLU A O 1
ATOM 7135 N N . PRO A 1 939 ? -15.506 26.979 -9.846 1.00 94.75 939 PRO A N 1
ATOM 7136 C CA . PRO A 1 939 ? -15.141 27.873 -8.739 1.00 94.75 939 PRO A CA 1
ATOM 7137 C C . PRO A 1 939 ? -14.705 27.152 -7.451 1.00 94.75 939 PRO A C 1
ATOM 7139 O O . PRO A 1 939 ? -13.866 27.658 -6.700 1.00 94.75 939 PRO A O 1
ATOM 7142 N N . ASP A 1 940 ? -15.246 25.957 -7.201 1.00 92.88 940 ASP A N 1
ATOM 7143 C CA . ASP A 1 940 ? -14.875 25.109 -6.066 1.00 92.88 940 ASP A CA 1
ATOM 7144 C C . ASP A 1 940 ? -13.576 24.315 -6.289 1.00 92.88 940 ASP A C 1
ATOM 7146 O O . ASP A 1 940 ? -13.164 23.584 -5.395 1.00 92.88 940 ASP A O 1
ATOM 7150 N N . GLY A 1 941 ? -12.897 24.504 -7.425 1.00 95.00 941 GLY A N 1
ATOM 7151 C CA . GLY A 1 941 ? -11.651 23.833 -7.796 1.00 95.00 941 GLY A CA 1
ATOM 7152 C C . GLY A 1 941 ? -11.847 22.498 -8.511 1.00 95.00 941 GLY A C 1
ATOM 7153 O O . GLY A 1 941 ? -10.859 21.913 -8.957 1.00 95.00 941 GLY A O 1
ATOM 7154 N N . SER A 1 942 ? -13.080 22.005 -8.630 1.00 95.81 942 SER A N 1
ATOM 7155 C CA . SER A 1 942 ? -13.353 20.692 -9.212 1.00 95.81 942 SER A CA 1
ATOM 7156 C C . SER A 1 942 ? -13.380 20.717 -10.744 1.00 95.81 942 SER A C 1
ATOM 7158 O O . SER A 1 942 ? -13.643 21.749 -11.366 1.00 95.81 942 SER A O 1
ATOM 7160 N N . THR A 1 943 ? -13.106 19.578 -11.378 1.00 96.88 943 THR A N 1
ATOM 7161 C CA . THR A 1 943 ? -13.293 19.404 -12.825 1.00 96.88 943 THR A CA 1
ATOM 7162 C C . THR A 1 943 ? -13.531 17.940 -13.180 1.00 96.88 943 THR A C 1
ATOM 7164 O O . THR A 1 943 ? -13.135 17.041 -12.436 1.00 96.88 943 THR A O 1
ATOM 7167 N N . LYS A 1 944 ? -14.172 17.679 -14.322 1.00 96.56 944 LYS A N 1
ATOM 7168 C CA . LYS A 1 944 ? -14.501 16.324 -14.769 1.00 96.56 944 LYS A CA 1
ATOM 7169 C C . LYS A 1 944 ? -14.317 16.177 -16.270 1.00 96.56 944 LYS A C 1
ATOM 7171 O O . LYS A 1 944 ? -14.854 16.969 -17.040 1.00 96.56 944 LYS A O 1
ATOM 7176 N N . PHE A 1 945 ? -13.580 15.162 -16.700 1.00 97.12 945 PHE A N 1
ATOM 7177 C CA . PHE A 1 945 ? -13.250 14.953 -18.108 1.00 97.12 945 PHE A CA 1
ATOM 7178 C C . PHE A 1 945 ? -13.128 13.470 -18.448 1.00 97.12 945 PHE A C 1
ATOM 7180 O O . PHE A 1 945 ? -12.901 12.645 -17.567 1.00 97.12 945 PHE A O 1
ATOM 7187 N N . ASN A 1 946 ? -13.272 13.128 -19.727 1.00 96.50 946 ASN A N 1
ATOM 7188 C CA . ASN A 1 946 ? -13.006 11.780 -20.220 1.00 96.50 946 ASN A CA 1
ATOM 7189 C C . ASN A 1 946 ? -11.817 11.767 -21.183 1.00 96.50 946 ASN A C 1
ATOM 7191 O O . ASN A 1 946 ? -11.471 12.782 -21.785 1.00 96.50 946 ASN A O 1
ATOM 7195 N N . LEU A 1 947 ? -11.188 10.609 -21.325 1.00 95.12 947 LEU A N 1
ATOM 7196 C CA . LEU A 1 947 ? -10.067 10.375 -22.234 1.00 95.12 947 LEU A CA 1
ATOM 7197 C C . LEU A 1 947 ? -10.098 8.929 -22.739 1.00 95.12 947 LEU A C 1
ATOM 7199 O O . LEU A 1 947 ? -10.733 8.083 -22.105 1.00 95.12 947 LEU A O 1
ATOM 7203 N N . PRO A 1 948 ? -9.451 8.616 -23.876 1.00 94.44 948 PRO A N 1
ATOM 7204 C CA . PRO A 1 948 ? -9.290 7.231 -24.302 1.00 94.44 948 PRO A CA 1
ATOM 7205 C C . PRO A 1 948 ? -8.539 6.472 -23.207 1.00 94.44 948 PRO A C 1
ATOM 7207 O O . PRO A 1 948 ? -7.482 6.924 -22.771 1.00 94.44 948 PRO A O 1
ATOM 7210 N N . GLY A 1 949 ? -9.079 5.353 -22.730 1.00 94.56 949 GLY A N 1
ATOM 7211 C CA . GLY A 1 949 ? -8.430 4.611 -21.659 1.00 94.56 949 GLY A CA 1
ATOM 7212 C C . GLY A 1 949 ? -7.104 4.004 -22.114 1.00 94.56 949 GLY A C 1
ATOM 7213 O O . GLY A 1 949 ? -6.939 3.620 -23.274 1.00 94.56 949 GLY A O 1
ATOM 7214 N N . GLY A 1 950 ? -6.158 3.909 -21.186 1.00 94.19 950 GLY A N 1
ATOM 7215 C CA . GLY A 1 950 ? -4.821 3.380 -21.427 1.00 94.19 950 GLY A CA 1
ATOM 7216 C C . GLY A 1 950 ? -3.872 4.360 -22.119 1.00 94.19 950 GLY A C 1
ATOM 7217 O O . GLY A 1 950 ? -2.915 3.925 -22.751 1.00 94.19 950 GLY A O 1
ATOM 7218 N N . LEU A 1 951 ? -4.099 5.674 -22.060 1.00 94.38 951 LEU A N 1
ATOM 7219 C CA . LEU A 1 951 ? -3.115 6.633 -22.574 1.00 94.38 951 LEU A CA 1
ATOM 7220 C C . LEU A 1 951 ? -2.074 7.016 -21.506 1.00 94.38 951 LEU A C 1
ATOM 7222 O O . LEU A 1 951 ? -2.451 7.264 -20.358 1.00 94.38 951 LEU A O 1
ATOM 7226 N N . PRO A 1 952 ? -0.785 7.146 -21.875 1.00 94.94 952 PRO A N 1
ATOM 7227 C CA . PRO A 1 952 ? 0.188 7.882 -21.076 1.00 94.94 952 PRO A CA 1
ATOM 7228 C C . PRO A 1 952 ? -0.124 9.381 -21.146 1.00 94.94 952 PRO A C 1
ATOM 7230 O O . PRO A 1 952 ? 0.035 10.006 -22.194 1.00 94.94 952 PRO A O 1
ATOM 7233 N N . ILE A 1 953 ? -0.569 9.972 -20.039 1.00 95.31 953 ILE A N 1
ATOM 7234 C CA . ILE A 1 953 ? -0.954 11.384 -19.988 1.00 95.31 953 ILE A CA 1
ATOM 7235 C C . ILE A 1 953 ? -0.076 12.216 -19.056 1.00 95.31 953 ILE A C 1
ATOM 7237 O O . ILE A 1 953 ? 0.439 11.729 -18.046 1.00 95.31 953 ILE A O 1
ATOM 7241 N N . VAL A 1 954 ? 0.022 13.506 -19.365 1.00 94.50 954 VAL A N 1
ATOM 7242 C CA . VAL A 1 954 ? 0.662 14.533 -18.533 1.00 94.50 954 VAL A CA 1
ATOM 7243 C C . VAL A 1 954 ? -0.185 15.804 -18.507 1.00 94.50 954 VAL A C 1
ATOM 7245 O O . VAL A 1 954 ? -0.828 16.164 -19.497 1.00 94.50 954 VAL A O 1
ATOM 7248 N N . ILE A 1 955 ? -0.185 16.492 -17.364 1.00 95.06 955 ILE A N 1
ATOM 7249 C CA . ILE A 1 955 ? -0.921 17.745 -17.164 1.00 95.06 955 ILE A CA 1
ATOM 7250 C C . ILE A 1 955 ? 0.020 18.944 -17.298 1.00 95.06 955 ILE A C 1
ATOM 7252 O O . ILE A 1 955 ? 1.100 18.985 -16.700 1.00 95.06 955 ILE A O 1
ATOM 7256 N N . LYS A 1 956 ? -0.436 19.961 -18.029 1.00 94.75 956 LYS A N 1
ATOM 7257 C CA . LYS A 1 956 ? 0.142 21.306 -18.044 1.00 94.75 956 LYS A CA 1
ATOM 7258 C C . LYS A 1 956 ? -0.812 22.285 -17.363 1.00 94.75 956 LYS A C 1
ATOM 7260 O O . LYS A 1 956 ? -1.992 22.349 -17.705 1.00 94.75 956 LYS A O 1
ATOM 7265 N N . LEU A 1 957 ? -0.283 23.060 -16.427 1.00 95.31 957 LEU A N 1
ATOM 7266 C CA . LEU A 1 957 ? -0.955 24.191 -15.801 1.00 95.31 957 LEU A CA 1
ATOM 7267 C C . LEU A 1 957 ? -0.639 25.487 -16.568 1.00 95.31 957 LEU A C 1
ATOM 7269 O O . LEU A 1 957 ? 0.478 25.629 -17.075 1.00 95.31 957 LEU A O 1
ATOM 7273 N N . PRO A 1 958 ? -1.568 26.452 -16.629 1.00 94.94 958 PRO A N 1
ATOM 7274 C CA . PRO A 1 958 ? -1.273 27.796 -17.101 1.00 94.94 958 PRO A CA 1
ATOM 7275 C C . PRO A 1 958 ? -0.379 28.557 -16.110 1.00 94.94 958 PRO A C 1
ATOM 7277 O O . PRO A 1 958 ? -0.255 28.207 -14.929 1.00 94.94 958 PRO A O 1
ATOM 7280 N N . ASP A 1 959 ? 0.224 29.638 -16.601 1.00 94.94 959 ASP A N 1
ATOM 7281 C CA . ASP A 1 959 ? 0.861 30.628 -15.739 1.00 94.94 959 ASP A CA 1
ATOM 7282 C C . ASP A 1 959 ? -0.187 31.440 -14.975 1.00 94.94 959 ASP A C 1
ATOM 7284 O O . ASP A 1 959 ? -1.138 31.960 -15.561 1.00 94.94 959 ASP A O 1
ATOM 7288 N N . THR A 1 960 ? 0.056 31.641 -13.686 1.00 96.00 960 THR A N 1
ATOM 7289 C CA . THR A 1 960 ? -0.741 32.476 -12.784 1.00 96.00 960 THR A CA 1
ATOM 7290 C C . THR A 1 960 ? 0.153 33.533 -12.128 1.00 96.00 960 THR A C 1
ATOM 7292 O O . THR A 1 960 ? 1.386 33.444 -12.205 1.00 96.00 960 THR A O 1
ATOM 7295 N N . PRO A 1 961 ? -0.416 34.564 -11.475 1.00 96.56 961 PRO A N 1
ATOM 7296 C CA . PRO A 1 961 ? 0.378 35.497 -10.679 1.00 96.56 961 PRO A CA 1
ATOM 7297 C C . PRO A 1 961 ? 1.248 34.774 -9.641 1.00 96.56 961 PRO A C 1
ATOM 7299 O O . PRO A 1 961 ? 2.453 35.020 -9.579 1.00 96.56 961 PRO A O 1
ATOM 7302 N N . LEU A 1 962 ? 0.664 33.813 -8.911 1.00 93.62 962 LEU A N 1
ATOM 7303 C CA . LEU A 1 962 ? 1.376 33.023 -7.906 1.00 93.62 962 LEU A CA 1
ATOM 7304 C C . LEU A 1 962 ? 2.493 32.179 -8.529 1.00 93.62 962 LEU A C 1
ATOM 7306 O O . LEU A 1 962 ? 3.603 32.138 -7.995 1.00 93.62 962 LEU A O 1
ATOM 7310 N N . SER A 1 963 ? 2.235 31.517 -9.662 1.00 93.19 963 SER A N 1
ATOM 7311 C CA . SER A 1 963 ? 3.246 30.664 -10.290 1.00 93.19 963 SER A CA 1
ATOM 7312 C C . SER A 1 963 ? 4.451 31.449 -10.784 1.00 93.19 963 SER A C 1
ATOM 7314 O O . SER A 1 963 ? 5.567 30.946 -10.691 1.00 93.19 963 SER A O 1
ATOM 7316 N N . ARG A 1 964 ? 4.244 32.675 -11.274 1.00 94.06 964 ARG A N 1
ATOM 7317 C CA . ARG A 1 964 ? 5.325 33.567 -11.709 1.00 94.06 964 ARG A CA 1
ATOM 7318 C C . ARG A 1 964 ? 6.102 34.134 -10.530 1.00 94.06 964 ARG A C 1
ATOM 7320 O O . ARG A 1 964 ? 7.325 34.164 -10.584 1.00 94.06 964 ARG A O 1
ATOM 7327 N N . GLU A 1 965 ? 5.410 34.540 -9.465 1.00 93.69 965 GLU A N 1
ATOM 7328 C CA . GLU A 1 965 ? 6.047 35.028 -8.235 1.00 93.69 965 GLU A CA 1
ATOM 7329 C C . GLU A 1 965 ? 6.950 33.956 -7.610 1.00 93.69 965 GLU A C 1
ATOM 7331 O O . GLU A 1 965 ? 8.059 34.249 -7.169 1.00 93.69 965 GLU A O 1
ATOM 7336 N N . ARG A 1 966 ? 6.475 32.706 -7.582 1.00 89.00 966 ARG A N 1
ATOM 7337 C CA . ARG A 1 966 ? 7.135 31.591 -6.889 1.00 89.00 966 ARG A CA 1
ATOM 7338 C C . ARG A 1 966 ? 7.904 30.646 -7.808 1.00 89.00 966 ARG A C 1
ATOM 7340 O O . ARG A 1 966 ? 8.403 29.634 -7.330 1.00 89.00 966 ARG A O 1
ATOM 7347 N N . ASN A 1 967 ? 8.004 30.966 -9.098 1.00 88.62 967 ASN A N 1
ATOM 7348 C CA . ASN A 1 967 ? 8.648 30.137 -10.120 1.00 88.62 967 ASN A CA 1
ATOM 7349 C C . ASN A 1 967 ? 8.196 28.661 -10.074 1.00 88.62 967 ASN A C 1
ATOM 7351 O O . ASN A 1 967 ? 9.003 27.731 -10.097 1.00 88.62 967 ASN A O 1
ATOM 7355 N N . LEU A 1 968 ? 6.887 28.441 -9.932 1.00 89.12 968 LEU A N 1
ATOM 7356 C CA . LEU A 1 968 ? 6.346 27.103 -9.716 1.00 89.12 968 LEU A CA 1
ATOM 7357 C C . LEU A 1 968 ? 6.341 26.295 -11.020 1.00 89.12 968 LEU A C 1
ATOM 7359 O O . LEU A 1 968 ? 5.856 26.801 -12.038 1.00 89.12 968 LEU A O 1
ATOM 7363 N N . PRO A 1 969 ? 6.724 25.003 -10.995 1.00 88.75 969 PRO A N 1
ATOM 7364 C CA . PRO A 1 969 ? 6.637 24.145 -12.171 1.00 88.75 969 PRO A CA 1
ATOM 7365 C C . PRO A 1 969 ? 5.216 24.134 -12.745 1.00 88.75 969 PRO A C 1
ATOM 7367 O O . PRO A 1 969 ? 4.236 24.074 -11.995 1.00 88.75 969 PRO A O 1
ATOM 7370 N N . ARG A 1 970 ? 5.106 24.231 -14.074 1.00 91.31 970 ARG A N 1
ATOM 7371 C CA . ARG A 1 970 ? 3.824 24.243 -14.803 1.00 91.31 970 ARG A CA 1
ATOM 7372 C C . ARG A 1 970 ? 3.557 22.960 -15.579 1.00 91.31 970 ARG A C 1
ATOM 7374 O O . ARG A 1 970 ? 2.435 22.736 -16.010 1.00 91.31 970 ARG A O 1
ATOM 7381 N N . PHE A 1 971 ? 4.565 22.112 -15.762 1.00 90.62 971 PHE A N 1
ATOM 7382 C CA . PHE A 1 971 ? 4.441 20.884 -16.536 1.00 90.62 971 PHE A CA 1
ATOM 7383 C C . PHE A 1 971 ? 4.724 19.674 -15.653 1.00 90.62 971 PHE A C 1
ATOM 7385 O O . PHE A 1 971 ? 5.798 19.582 -15.054 1.00 90.62 971 PHE A O 1
ATOM 7392 N N . GLN A 1 972 ? 3.767 18.751 -15.565 1.00 90.88 972 GLN A N 1
ATOM 7393 C CA . GLN A 1 972 ? 3.922 17.514 -14.809 1.00 90.88 972 GLN A CA 1
ATOM 7394 C C . GLN A 1 972 ? 5.104 16.700 -15.353 1.00 90.88 972 GLN A C 1
ATOM 7396 O O . GLN A 1 972 ? 5.204 16.439 -16.550 1.00 90.88 972 GLN A O 1
ATOM 7401 N N . ARG A 1 973 ? 6.016 16.299 -14.463 1.00 84.38 973 ARG A N 1
ATOM 7402 C CA . ARG A 1 973 ? 7.277 15.622 -14.825 1.00 84.38 973 ARG A CA 1
ATOM 7403 C C . ARG A 1 973 ? 7.176 14.094 -14.862 1.00 84.38 973 ARG A C 1
ATOM 7405 O O . ARG A 1 973 ? 8.154 13.419 -15.153 1.00 84.38 973 ARG A O 1
ATOM 7412 N N . GLU A 1 974 ? 6.002 13.544 -14.572 1.00 83.81 974 GLU A N 1
ATOM 7413 C CA . GLU A 1 974 ? 5.737 12.108 -14.591 1.00 83.81 974 GLU A CA 1
ATOM 7414 C C . GLU A 1 974 ? 4.437 11.823 -15.330 1.00 83.81 974 GLU A C 1
ATOM 7416 O O . GLU A 1 974 ? 3.431 12.473 -15.063 1.00 83.81 974 GLU A O 1
ATOM 7421 N N . SER A 1 975 ? 4.431 10.837 -16.221 1.00 90.31 975 SER A N 1
ATOM 7422 C CA . SER A 1 975 ? 3.187 10.388 -16.829 1.00 90.31 975 SER A CA 1
ATOM 7423 C C . SER A 1 975 ? 2.344 9.590 -15.828 1.00 90.31 975 SER A C 1
ATOM 7425 O O . SER A 1 975 ? 2.840 8.946 -14.884 1.00 90.31 975 SER A O 1
ATOM 7427 N N . MET A 1 976 ? 1.037 9.675 -16.029 1.00 92.25 976 MET A N 1
ATOM 7428 C CA . MET A 1 976 ? 0.032 8.843 -15.379 1.00 92.25 976 MET A CA 1
ATOM 7429 C C . MET A 1 976 ? -0.879 8.230 -16.435 1.00 92.25 976 MET A C 1
ATOM 7431 O O . MET A 1 976 ? -0.811 8.586 -17.608 1.00 92.25 976 MET A O 1
ATOM 7435 N N . MET A 1 977 ? -1.696 7.278 -16.020 1.00 94.12 977 MET A N 1
ATOM 7436 C CA . MET A 1 977 ? -2.631 6.575 -16.885 1.00 94.12 977 MET A CA 1
ATOM 7437 C C . MET A 1 977 ? -3.925 6.323 -16.127 1.00 94.12 977 MET A C 1
ATOM 7439 O O . MET A 1 977 ? -3.923 6.256 -14.899 1.00 94.12 977 MET A O 1
ATOM 7443 N N . PHE A 1 978 ? -4.990 6.124 -16.890 1.00 95.69 978 PHE A N 1
ATOM 7444 C CA . PHE A 1 978 ? -6.256 5.592 -16.409 1.00 95.69 978 PHE A CA 1
ATOM 7445 C C . PHE A 1 978 ? -6.625 4.404 -17.286 1.00 95.69 978 PHE A C 1
ATOM 7447 O O . PHE A 1 978 ? -6.452 4.471 -18.507 1.00 95.69 978 PHE A O 1
ATOM 7454 N N . ALA A 1 979 ? -7.041 3.293 -16.691 1.00 95.38 979 ALA A N 1
ATOM 7455 C CA . ALA A 1 979 ? -7.321 2.070 -17.431 1.00 95.38 979 ALA A CA 1
ATOM 7456 C C . ALA A 1 979 ? -8.564 2.229 -18.330 1.00 95.38 979 ALA A C 1
ATOM 7458 O O . ALA A 1 979 ? -9.451 3.032 -18.035 1.00 95.38 979 ALA A O 1
ATOM 7459 N N . PRO A 1 980 ? -8.676 1.463 -19.432 1.00 95.12 980 PRO A N 1
ATOM 7460 C CA . PRO A 1 980 ? -9.923 1.371 -20.189 1.00 95.12 980 PRO A CA 1
ATOM 7461 C C . PRO A 1 980 ? -11.115 1.060 -19.282 1.00 95.12 980 PRO A C 1
ATOM 7463 O O . PRO A 1 980 ? -11.092 0.072 -18.549 1.00 95.12 980 PRO A O 1
ATOM 7466 N N . GLY A 1 981 ? -12.132 1.920 -19.337 1.00 94.94 981 GLY A N 1
ATOM 7467 C CA . GLY A 1 981 ? -13.355 1.786 -18.555 1.00 94.94 981 GLY A CA 1
ATOM 7468 C C . GLY A 1 981 ? -13.258 2.302 -17.125 1.00 94.94 981 GLY A C 1
ATOM 7469 O O . GLY A 1 981 ? -14.238 2.170 -16.388 1.00 94.94 981 GLY A O 1
ATOM 7470 N N . GLU A 1 982 ? -12.119 2.872 -16.727 1.00 95.38 982 GLU A N 1
ATOM 7471 C CA . GLU A 1 982 ? -11.918 3.406 -15.385 1.00 95.38 982 GLU A CA 1
ATOM 7472 C C . GLU A 1 982 ? -12.760 4.665 -15.154 1.00 95.38 982 GLU A C 1
ATOM 7474 O O . GLU A 1 982 ? -12.616 5.665 -15.854 1.00 95.38 982 GLU A O 1
ATOM 7479 N N . TYR A 1 983 ? -13.624 4.624 -14.143 1.00 93.62 983 TYR A N 1
ATOM 7480 C CA . TYR A 1 983 ? -14.202 5.807 -13.517 1.00 93.62 983 TYR A CA 1
ATOM 7481 C C . TYR A 1 983 ? -13.475 6.045 -12.202 1.00 93.62 983 TYR A C 1
ATOM 7483 O O . TYR A 1 983 ? -13.488 5.159 -11.347 1.00 93.62 983 TYR A O 1
ATOM 7491 N N . VAL A 1 984 ? -12.882 7.224 -12.022 1.00 92.00 984 VAL A N 1
ATOM 7492 C CA . VAL A 1 984 ? -12.030 7.501 -10.861 1.00 92.00 984 VAL A CA 1
ATOM 7493 C C . VAL A 1 984 ? -12.207 8.907 -10.302 1.00 92.00 984 VAL A C 1
ATOM 7495 O O . VAL A 1 984 ? -12.381 9.881 -11.040 1.00 92.00 984 VAL A O 1
ATOM 7498 N N . HIS A 1 985 ? -12.122 9.021 -8.976 1.00 91.06 985 HIS A N 1
ATOM 7499 C CA . HIS A 1 985 ? -11.959 10.298 -8.283 1.00 91.06 985 HIS A CA 1
ATOM 7500 C C . HIS A 1 985 ? -10.480 10.578 -8.014 1.00 91.06 985 HIS A C 1
ATOM 7502 O O . HIS A 1 985 ? -9.729 9.700 -7.599 1.00 91.06 985 HIS A O 1
ATOM 7508 N N . GLN A 1 986 ? -10.054 11.813 -8.254 1.00 89.75 986 GLN A N 1
ATOM 7509 C CA . GLN A 1 986 ? -8.681 12.263 -8.042 1.00 89.75 986 GLN A CA 1
ATOM 7510 C C . GLN A 1 986 ? -8.651 13.437 -7.063 1.00 89.75 986 GLN A C 1
ATOM 7512 O O . GLN A 1 986 ? -9.476 14.351 -7.152 1.00 89.75 986 GLN A O 1
ATOM 7517 N N . SER A 1 987 ? -7.636 13.463 -6.192 1.00 88.19 987 SER A N 1
ATOM 7518 C CA . SER A 1 987 ? -7.442 14.503 -5.167 1.00 88.19 987 SER A CA 1
ATOM 7519 C C . SER A 1 987 ? -8.571 14.563 -4.126 1.00 88.19 987 SER A C 1
ATOM 7521 O O . SER A 1 987 ? -9.372 13.645 -3.993 1.00 88.19 987 SER A O 1
ATOM 7523 N N . PHE A 1 988 ? -8.604 15.647 -3.353 1.00 85.25 988 PHE A N 1
ATOM 7524 C CA . PHE A 1 988 ? -9.590 15.932 -2.319 1.00 85.25 988 PHE A CA 1
ATOM 7525 C C . PHE A 1 988 ? -9.917 17.414 -2.308 1.00 85.25 988 PHE A C 1
ATOM 7527 O O . PHE A 1 988 ? -9.046 18.241 -2.575 1.00 85.25 988 PHE A O 1
ATOM 7534 N N . LYS A 1 989 ? -11.133 17.755 -1.879 1.00 87.94 989 LYS A N 1
ATOM 7535 C CA . LYS A 1 989 ? -11.441 19.130 -1.477 1.00 87.94 989 LYS A CA 1
ATOM 7536 C C . LYS A 1 989 ? -10.476 19.562 -0.376 1.00 87.94 989 LYS A C 1
ATOM 7538 O O . LYS A 1 989 ? -10.217 18.795 0.554 1.00 87.94 989 LYS A O 1
ATOM 7543 N N . ALA A 1 990 ? -10.000 20.803 -0.452 1.00 89.25 990 ALA A N 1
ATOM 7544 C CA . ALA A 1 990 ? -9.046 21.352 0.511 1.00 89.25 990 ALA A CA 1
ATOM 7545 C C . ALA A 1 990 ? -9.480 21.143 1.979 1.00 89.25 990 ALA A C 1
ATOM 7547 O O . ALA A 1 990 ? -8.667 20.757 2.809 1.00 89.25 990 ALA A O 1
ATOM 7548 N N . GLU A 1 991 ? -10.775 21.287 2.284 1.00 86.62 991 GLU A N 1
ATOM 7549 C CA . GLU A 1 991 ? -11.330 21.107 3.639 1.00 86.62 991 GLU A CA 1
ATOM 7550 C C . GLU A 1 991 ? -11.189 19.685 4.227 1.00 86.62 991 GLU A C 1
ATOM 7552 O O . GLU A 1 991 ? -11.276 19.519 5.443 1.00 86.62 991 GLU A O 1
ATOM 7557 N N . PHE A 1 992 ? -10.973 18.660 3.394 1.00 86.69 992 PHE A N 1
ATOM 7558 C CA . PHE A 1 992 ? -10.827 17.260 3.825 1.00 86.69 992 PHE A CA 1
ATOM 7559 C C . PHE A 1 992 ? -9.412 16.711 3.640 1.00 86.69 992 PHE A C 1
ATOM 7561 O O . PHE A 1 992 ? -9.108 15.619 4.120 1.00 86.69 992 PHE A O 1
ATOM 7568 N N . PHE A 1 993 ? -8.539 17.456 2.958 1.00 88.19 993 PHE A N 1
ATOM 7569 C CA . PHE A 1 993 ? -7.193 17.001 2.634 1.00 88.19 993 PHE A CA 1
ATOM 7570 C C . PHE A 1 993 ? -6.384 16.657 3.891 1.00 88.19 993 PHE A C 1
ATOM 7572 O O . PHE A 1 993 ? -5.764 15.595 3.953 1.00 88.19 993 PHE A O 1
ATOM 7579 N N . ASP A 1 994 ? -6.419 17.518 4.909 1.00 88.62 994 ASP A N 1
ATOM 7580 C CA . ASP A 1 994 ? -5.605 17.348 6.116 1.00 88.62 994 ASP A CA 1
ATOM 7581 C C . ASP A 1 994 ? -5.961 16.064 6.878 1.00 88.62 994 ASP A C 1
ATOM 7583 O O . ASP A 1 994 ? -5.076 15.374 7.380 1.00 88.62 994 ASP A O 1
ATOM 7587 N N . ALA A 1 995 ? -7.241 15.687 6.895 1.00 82.81 995 ALA A N 1
ATOM 7588 C CA . ALA A 1 995 ? -7.720 14.494 7.588 1.00 82.81 995 ALA A CA 1
ATOM 7589 C C . ALA A 1 995 ? -7.278 13.176 6.937 1.00 82.81 995 ALA A C 1
ATOM 7591 O O . ALA A 1 995 ? -7.120 12.170 7.629 1.00 82.81 995 ALA A O 1
ATOM 7592 N N . LEU A 1 996 ? -7.094 13.181 5.616 1.00 81.06 996 LEU A N 1
ATOM 7593 C CA . LEU A 1 996 ? -6.899 11.971 4.816 1.00 81.06 996 LEU A CA 1
ATOM 7594 C C . LEU A 1 996 ? -5.453 11.878 4.312 1.00 81.06 996 LEU A C 1
ATOM 7596 O O . LEU A 1 996 ? -4.760 10.895 4.543 1.00 81.06 996 LEU A O 1
ATOM 7600 N N . CYS A 1 997 ? -4.942 12.941 3.695 1.00 83.25 997 CYS A N 1
ATOM 7601 C CA . CYS A 1 997 ? -3.599 12.975 3.113 1.00 83.25 997 CYS A CA 1
ATOM 7602 C C . CYS A 1 997 ? -2.548 13.640 3.999 1.00 83.25 997 CYS A C 1
ATOM 7604 O O . CYS A 1 997 ? -1.358 13.338 3.856 1.00 83.25 997 CYS A O 1
ATOM 7606 N N . GLY A 1 998 ? -2.956 14.533 4.907 1.00 83.44 998 GLY A N 1
ATOM 7607 C CA . GLY A 1 998 ? -2.023 15.345 5.691 1.00 83.44 998 GLY A CA 1
ATOM 7608 C C . GLY A 1 998 ? -1.048 14.517 6.535 1.00 83.44 998 GLY A C 1
ATOM 7609 O O . GLY A 1 998 ? 0.101 14.916 6.708 1.00 83.44 998 GLY A O 1
ATOM 7610 N N . GLN A 1 999 ? -1.448 13.312 6.966 1.00 79.25 999 GLN A N 1
ATOM 7611 C CA . GLN A 1 999 ? -0.589 12.417 7.755 1.00 79.25 999 GLN A CA 1
ATOM 7612 C C . GLN A 1 999 ? 0.663 11.961 6.998 1.00 79.25 999 GLN A C 1
ATOM 7614 O O . GLN A 1 999 ? 1.678 11.699 7.636 1.00 79.25 999 GLN A O 1
ATOM 7619 N N . CYS A 1 1000 ? 0.586 11.856 5.668 1.00 79.12 1000 CYS A N 1
ATOM 7620 C CA . CYS A 1 1000 ? 1.695 11.411 4.820 1.00 79.12 1000 CYS A CA 1
ATOM 7621 C C . CYS A 1 1000 ? 2.352 12.563 4.050 1.00 79.12 1000 CYS A C 1
ATOM 7623 O O . CYS A 1 1000 ? 3.539 12.496 3.733 1.00 79.12 1000 CYS A O 1
ATOM 7625 N N . HIS A 1 1001 ? 1.574 13.597 3.725 1.00 83.19 1001 HIS A N 1
ATOM 7626 C CA . HIS A 1 1001 ? 1.962 14.659 2.799 1.00 83.19 1001 HIS A CA 1
ATOM 7627 C C . HIS A 1 1001 ? 2.082 16.051 3.446 1.00 83.19 1001 HIS A C 1
ATOM 7629 O O . HIS A 1 1001 ? 2.325 17.022 2.724 1.00 83.19 1001 HIS A O 1
ATOM 7635 N N . GLY A 1 1002 ? 1.899 16.149 4.768 1.00 83.69 1002 GLY A N 1
ATOM 7636 C CA . GLY A 1 1002 ? 1.784 17.409 5.508 1.00 83.69 1002 GLY A CA 1
ATOM 7637 C C . GLY A 1 1002 ? 0.435 18.091 5.281 1.00 83.69 1002 GLY A C 1
ATOM 7638 O O . GLY A 1 1002 ? -0.184 17.906 4.235 1.00 83.69 1002 GLY A O 1
ATOM 7639 N N . SER A 1 1003 ? -0.034 18.871 6.254 1.00 88.81 1003 SER A N 1
ATOM 7640 C CA . SER A 1 1003 ? -1.279 19.638 6.131 1.00 88.81 1003 SER A CA 1
ATOM 7641 C C . SER A 1 1003 ? -1.147 20.799 5.140 1.00 88.81 1003 SER A C 1
ATOM 7643 O O . SER A 1 1003 ? -0.042 21.233 4.797 1.00 88.81 1003 SER A O 1
ATOM 7645 N N . ILE A 1 1004 ? -2.275 21.353 4.698 1.00 91.44 1004 ILE A N 1
ATOM 7646 C CA . ILE A 1 1004 ? -2.316 22.551 3.850 1.00 91.44 1004 ILE A CA 1
ATOM 7647 C C . ILE A 1 1004 ? -1.628 23.731 4.538 1.00 91.44 1004 ILE A C 1
ATOM 7649 O O . ILE A 1 1004 ? -0.932 24.499 3.881 1.00 91.44 1004 ILE A O 1
ATOM 7653 N N . SER A 1 1005 ? -1.774 23.867 5.854 1.00 90.06 1005 SER A N 1
ATOM 7654 C CA . SER A 1 1005 ? -1.138 24.946 6.617 1.00 90.06 1005 SER A CA 1
ATOM 7655 C C . SER A 1 1005 ? 0.349 24.712 6.914 1.00 90.06 1005 SER A C 1
ATOM 7657 O O . SER A 1 1005 ? 1.030 25.647 7.331 1.00 90.06 1005 SER A O 1
ATOM 7659 N N . GLY A 1 1006 ? 0.833 23.473 6.769 1.00 86.69 1006 GLY A N 1
ATOM 7660 C CA . GLY A 1 1006 ? 2.158 23.037 7.218 1.00 86.69 1006 GLY A CA 1
ATOM 7661 C C . GLY A 1 1006 ? 2.248 22.722 8.717 1.00 86.69 1006 GLY A C 1
ATOM 7662 O O . GLY A 1 1006 ? 3.305 22.316 9.190 1.00 86.69 1006 GLY A O 1
ATOM 7663 N N . LYS A 1 1007 ? 1.160 22.883 9.484 1.00 88.12 1007 LYS A N 1
ATOM 7664 C CA . LYS A 1 1007 ? 1.127 22.599 10.928 1.00 88.12 1007 LYS A CA 1
ATOM 7665 C C . LYS A 1 1007 ? 0.628 21.186 11.203 1.00 88.12 1007 LYS A C 1
ATOM 7667 O O . LYS A 1 1007 ? -0.474 20.825 10.783 1.00 88.12 1007 LYS A O 1
ATOM 7672 N N . ALA A 1 1008 ? 1.385 20.410 11.978 1.00 84.31 1008 ALA A N 1
ATOM 7673 C CA . ALA A 1 1008 ? 1.047 19.018 12.293 1.00 84.31 1008 ALA A CA 1
ATOM 7674 C C . ALA A 1 1008 ? -0.330 18.870 12.975 1.00 84.31 1008 ALA A C 1
ATOM 7676 O O . ALA A 1 1008 ? -1.121 18.008 12.579 1.00 84.31 1008 ALA A O 1
ATOM 7677 N N . ILE A 1 1009 ? -0.661 19.769 13.912 1.00 88.50 1009 ILE A N 1
ATOM 7678 C CA . ILE A 1 1009 ? -1.951 19.803 14.637 1.00 88.50 1009 ILE A CA 1
ATOM 7679 C C . ILE A 1 1009 ? -3.197 19.968 13.762 1.00 88.50 1009 ILE A C 1
ATOM 7681 O O . ILE A 1 1009 ? -4.295 19.704 14.247 1.00 88.50 1009 ILE A O 1
ATOM 7685 N N . ASP A 1 1010 ? -3.061 20.386 12.503 1.00 89.94 1010 ASP A N 1
ATOM 7686 C CA . ASP A 1 1010 ? -4.203 20.477 11.579 1.00 89.94 1010 ASP A CA 1
ATOM 7687 C C . ASP A 1 1010 ? -4.553 19.111 10.965 1.00 89.94 1010 ASP A C 1
ATOM 7689 O O . ASP A 1 1010 ? -5.636 18.913 10.424 1.00 89.94 1010 ASP A O 1
ATOM 7693 N N . THR A 1 1011 ? -3.666 18.127 11.121 1.00 88.06 1011 THR A N 1
ATOM 7694 C CA . THR A 1 1011 ? -3.849 16.770 10.609 1.00 88.06 1011 THR A CA 1
ATOM 7695 C C . THR A 1 1011 ? -4.677 15.923 11.579 1.00 88.06 1011 THR A C 1
ATOM 7697 O O . THR A 1 1011 ? -4.139 15.240 12.458 1.00 88.06 1011 THR A O 1
ATOM 7700 N N . ALA A 1 1012 ? -5.998 15.948 11.425 1.00 86.12 1012 ALA A N 1
ATOM 7701 C CA . ALA A 1 1012 ? -6.937 15.271 12.317 1.00 86.12 1012 ALA A CA 1
ATOM 7702 C C . ALA A 1 1012 ? -8.103 14.636 11.556 1.00 86.12 1012 ALA A C 1
ATOM 7704 O O . ALA A 1 1012 ? -8.502 15.141 10.513 1.00 86.12 1012 ALA A O 1
ATOM 7705 N N . LEU A 1 1013 ? -8.683 13.558 12.096 1.00 83.56 1013 LEU A N 1
ATOM 7706 C CA . LEU A 1 1013 ? -9.892 12.964 11.525 1.00 83.56 1013 LEU A CA 1
ATOM 7707 C C . LEU A 1 1013 ? -11.023 14.001 11.482 1.00 83.56 1013 LEU A C 1
ATOM 7709 O O . LEU A 1 1013 ? -11.358 14.608 12.499 1.00 83.56 1013 LEU A O 1
ATOM 7713 N N . ASN A 1 1014 ? -11.671 14.113 10.323 1.00 79.19 1014 ASN A N 1
ATOM 7714 C CA . ASN A 1 1014 ? -12.938 14.812 10.171 1.00 79.19 1014 ASN A CA 1
ATOM 7715 C C . ASN A 1 1014 ? -14.101 13.796 10.194 1.00 79.19 1014 ASN A C 1
ATOM 7717 O O . ASN A 1 1014 ? -14.198 13.007 9.261 1.00 79.19 1014 ASN A O 1
ATOM 7721 N N . PRO A 1 1015 ? -14.976 13.782 11.215 1.00 64.94 1015 PRO A N 1
ATOM 7722 C CA . PRO A 1 1015 ? -15.987 12.729 11.373 1.00 64.94 1015 PRO A CA 1
ATOM 7723 C C . PRO A 1 1015 ? -17.099 12.674 10.304 1.00 64.94 1015 PRO A C 1
ATOM 7725 O O . PRO A 1 1015 ? -17.782 11.661 10.222 1.00 64.94 1015 PRO A O 1
ATOM 7728 N N . ASP A 1 1016 ? -17.282 13.723 9.490 1.00 65.06 1016 ASP A N 1
ATOM 7729 C CA . ASP A 1 1016 ? -18.352 13.836 8.473 1.00 65.06 1016 ASP A CA 1
ATOM 7730 C C . ASP A 1 1016 ? -17.789 13.951 7.039 1.00 65.06 1016 ASP A C 1
ATOM 7732 O O . ASP A 1 1016 ? -18.263 14.724 6.205 1.00 65.06 1016 ASP A O 1
ATOM 7736 N N . PHE A 1 1017 ? -16.696 13.242 6.736 1.00 67.00 1017 PHE A N 1
ATOM 7737 C CA . PHE A 1 1017 ? -16.089 13.335 5.403 1.00 67.00 1017 PHE A CA 1
ATOM 7738 C C . PHE A 1 1017 ? -16.826 12.487 4.351 1.00 67.00 1017 PHE A C 1
ATOM 7740 O O . PHE A 1 1017 ? -16.963 12.926 3.211 1.00 67.00 1017 PHE A O 1
ATOM 7747 N N . VAL A 1 1018 ? -17.334 11.301 4.710 1.00 61.94 1018 VAL A N 1
ATOM 7748 C CA . VAL A 1 1018 ? -17.885 10.317 3.751 1.00 61.94 1018 VAL A CA 1
ATOM 7749 C C . VAL A 1 1018 ? -19.106 10.860 2.995 1.00 61.94 1018 VAL A C 1
ATOM 7751 O O . VAL A 1 1018 ? -19.253 10.622 1.800 1.00 61.94 1018 VAL A O 1
ATOM 7754 N N . THR A 1 1019 ? -19.953 11.657 3.651 1.00 63.47 1019 THR A N 1
ATOM 7755 C CA . THR A 1 1019 ? -21.199 12.186 3.064 1.00 63.47 1019 THR A CA 1
ATOM 7756 C C . THR A 1 1019 ? -20.974 13.377 2.121 1.00 63.47 1019 THR A C 1
ATOM 7758 O O . THR A 1 1019 ? -21.826 13.679 1.281 1.00 63.47 1019 THR A O 1
ATOM 7761 N N . ARG A 1 1020 ? -19.835 14.072 2.252 1.00 71.56 1020 ARG A N 1
ATOM 7762 C CA . ARG A 1 1020 ? -19.586 15.387 1.637 1.00 71.56 1020 ARG A CA 1
ATOM 7763 C C . ARG A 1 1020 ? -18.333 15.473 0.773 1.00 71.56 1020 ARG A C 1
ATOM 7765 O O . ARG A 1 1020 ? -18.206 16.436 0.013 1.00 71.56 1020 ARG A O 1
ATOM 7772 N N . ALA A 1 1021 ? -17.403 14.526 0.883 1.00 71.00 1021 ALA A N 1
ATOM 7773 C CA . ALA A 1 1021 ? -16.087 14.636 0.253 1.00 71.00 1021 ALA A CA 1
ATOM 7774 C C . ALA A 1 1021 ? -16.150 14.753 -1.275 1.00 71.00 1021 ALA A C 1
ATOM 7776 O O . ALA A 1 1021 ? -15.372 15.507 -1.856 1.00 71.00 1021 ALA A O 1
ATOM 7777 N N . SER A 1 1022 ? -17.104 14.070 -1.911 1.00 76.88 1022 SER A N 1
ATOM 7778 C CA . SER A 1 1022 ? -17.303 14.077 -3.366 1.00 76.88 1022 SER A CA 1
ATOM 7779 C C . SER A 1 1022 ? -18.375 15.066 -3.846 1.00 76.88 1022 SER A C 1
ATOM 7781 O O . SER A 1 1022 ? -18.676 15.113 -5.038 1.00 76.88 1022 SER A O 1
ATOM 7783 N N . ALA A 1 1023 ? -18.967 15.865 -2.948 1.00 82.69 1023 ALA A N 1
ATOM 7784 C CA . ALA A 1 1023 ? -19.941 16.892 -3.312 1.00 82.69 1023 ALA A CA 1
ATOM 7785 C C . ALA A 1 1023 ? -19.223 18.127 -3.883 1.00 82.69 1023 ALA A C 1
ATOM 7787 O O . ALA A 1 1023 ? -18.724 18.977 -3.134 1.00 82.69 1023 ALA A O 1
ATOM 7788 N N . THR A 1 1024 ? -19.173 18.194 -5.214 1.00 89.12 1024 THR A N 1
ATOM 7789 C CA . THR A 1 1024 ? -18.507 19.236 -6.006 1.00 89.12 1024 THR A CA 1
ATOM 7790 C C . THR A 1 1024 ? -19.424 19.760 -7.115 1.00 89.12 1024 THR A C 1
ATOM 7792 O O . THR A 1 1024 ? -20.368 19.084 -7.531 1.00 89.12 1024 THR A O 1
ATOM 7795 N N . ILE A 1 1025 ? -19.132 20.953 -7.633 1.00 93.75 1025 ILE A N 1
ATOM 7796 C CA . ILE A 1 1025 ? -19.875 21.580 -8.738 1.00 93.75 1025 ILE A CA 1
ATOM 7797 C C . ILE A 1 1025 ? -19.786 20.733 -10.017 1.00 93.75 1025 ILE A C 1
ATOM 7799 O O . ILE A 1 1025 ? -20.763 20.635 -10.760 1.00 93.75 1025 ILE A O 1
ATOM 7803 N N . SER A 1 1026 ? -18.631 20.122 -10.293 1.00 93.12 1026 SER A N 1
ATOM 7804 C CA . SER A 1 1026 ? -18.433 19.323 -11.512 1.00 93.12 1026 SER A CA 1
ATOM 7805 C C . SER A 1 1026 ? -19.049 17.920 -11.452 1.00 93.12 1026 SER A C 1
ATOM 7807 O O . SER A 1 1026 ? -19.249 17.318 -12.512 1.00 93.12 1026 SER A O 1
ATOM 7809 N N . ARG A 1 1027 ? -19.418 17.410 -10.263 1.00 88.50 1027 ARG A N 1
ATOM 7810 C CA . ARG A 1 1027 ? -20.035 16.080 -10.101 1.00 88.50 1027 ARG A CA 1
ATOM 7811 C C . ARG A 1 1027 ? -21.260 15.909 -10.997 1.00 88.50 1027 ARG A C 1
ATOM 7813 O O . ARG A 1 1027 ? -21.339 14.925 -11.733 1.00 88.50 1027 ARG A O 1
ATOM 7820 N N . ASP A 1 1028 ? -22.152 16.896 -10.986 1.00 85.75 1028 ASP A N 1
ATOM 7821 C CA . ASP A 1 1028 ? -23.462 16.831 -11.647 1.00 85.75 1028 ASP A CA 1
ATOM 7822 C C . ASP A 1 1028 ? -23.441 17.433 -13.074 1.00 85.75 1028 ASP A C 1
ATOM 7824 O O . ASP A 1 1028 ? -24.469 17.513 -13.747 1.00 85.75 1028 ASP A O 1
ATOM 7828 N N . LYS A 1 1029 ? -22.261 17.832 -13.573 1.00 93.06 1029 LYS A N 1
ATOM 7829 C CA . LYS A 1 1029 ? -22.047 18.310 -14.951 1.00 93.06 1029 LYS A CA 1
ATOM 7830 C C . LYS A 1 1029 ? -21.588 17.169 -15.869 1.00 93.06 1029 LYS A C 1
ATOM 7832 O O . LYS A 1 1029 ? -20.997 16.208 -15.386 1.00 93.06 1029 LYS A O 1
ATOM 7837 N N . PRO A 1 1030 ? -21.819 17.223 -17.191 1.00 94.94 1030 PRO A N 1
ATOM 7838 C CA . PRO A 1 1030 ? -21.203 16.266 -18.112 1.00 94.94 1030 PRO A CA 1
ATOM 7839 C C . PRO A 1 1030 ? -19.668 16.426 -18.135 1.00 94.94 1030 PRO A C 1
ATOM 7841 O O . PRO A 1 1030 ? -19.179 17.542 -17.941 1.00 94.94 1030 PRO A O 1
ATOM 7844 N N . PRO A 1 1031 ? -18.895 15.348 -18.375 1.00 96.25 1031 PRO A N 1
ATOM 7845 C CA . PRO A 1 1031 ? -17.446 15.449 -18.513 1.00 96.25 1031 PRO A CA 1
ATOM 7846 C C . PRO A 1 1031 ? -17.053 16.225 -19.779 1.00 96.25 1031 PRO A C 1
ATOM 7848 O O . PRO A 1 1031 ? -17.711 16.120 -20.817 1.00 96.25 1031 PRO A O 1
ATOM 7851 N N . PHE A 1 1032 ? -15.929 16.941 -19.731 1.00 96.75 1032 PHE A N 1
ATOM 7852 C CA . PHE A 1 1032 ? -15.284 17.458 -20.940 1.00 96.75 1032 PHE A CA 1
ATOM 7853 C C . PHE A 1 1032 ? -14.813 16.299 -21.822 1.00 96.75 1032 PHE A C 1
ATOM 7855 O O . PHE A 1 1032 ? -14.088 15.413 -21.365 1.00 96.75 1032 PHE A O 1
ATOM 7862 N N . VAL A 1 1033 ? -15.238 16.306 -23.088 1.00 94.69 1033 VAL A N 1
ATOM 7863 C CA . VAL A 1 1033 ? -14.998 15.192 -24.009 1.00 94.69 1033 VAL A CA 1
ATOM 7864 C C . VAL A 1 1033 ? -13.619 15.307 -24.657 1.00 94.69 1033 VAL A C 1
ATOM 7866 O O . VAL A 1 1033 ? -13.427 16.104 -25.579 1.00 94.69 1033 VAL A O 1
ATOM 7869 N N . MET A 1 1034 ? -12.668 14.485 -24.212 1.00 93.38 1034 MET A N 1
ATOM 7870 C CA . MET A 1 1034 ? -11.346 14.338 -24.844 1.00 93.38 1034 MET A CA 1
ATOM 7871 C C . MET A 1 1034 ? -11.079 12.912 -25.339 1.00 93.38 1034 MET A C 1
ATOM 7873 O O . MET A 1 1034 ? -10.042 12.663 -25.954 1.00 93.38 1034 MET A O 1
ATOM 7877 N N . ALA A 1 1035 ? -12.025 11.987 -25.143 1.00 92.38 1035 ALA A N 1
ATOM 7878 C CA . ALA A 1 1035 ? -12.023 10.642 -25.716 1.00 92.38 1035 ALA A CA 1
ATOM 7879 C C . ALA A 1 1035 ? -12.225 10.649 -27.246 1.00 92.38 1035 ALA A C 1
ATOM 7881 O O . ALA A 1 1035 ? -13.252 10.213 -27.758 1.00 92.38 1035 ALA A O 1
ATOM 7882 N N . LYS A 1 1036 ? -11.242 11.183 -27.979 1.00 92.00 1036 LYS A N 1
ATOM 7883 C CA . LYS A 1 1036 ? -11.244 11.301 -29.443 1.00 92.00 1036 LYS A CA 1
ATOM 7884 C C . LYS A 1 1036 ? -10.329 10.261 -30.099 1.00 92.00 1036 LYS A C 1
ATOM 7886 O O . LYS A 1 1036 ? -9.280 9.924 -29.523 1.00 92.00 1036 LYS A O 1
ATOM 7891 N N . PRO A 1 1037 ? -10.666 9.783 -31.310 1.00 91.06 1037 PRO A N 1
ATOM 7892 C CA . PRO A 1 1037 ? -9.760 8.943 -32.085 1.00 91.06 1037 PRO A CA 1
ATOM 7893 C C . PRO A 1 1037 ? -8.471 9.714 -32.440 1.00 91.06 1037 PRO A C 1
ATOM 7895 O O . PRO A 1 1037 ? -8.491 10.949 -32.485 1.00 91.06 1037 PRO A O 1
ATOM 7898 N N . PRO A 1 1038 ? -7.335 9.028 -32.683 1.00 91.50 1038 PRO A N 1
ATOM 7899 C CA . PRO A 1 1038 ? -6.031 9.677 -32.872 1.00 91.50 1038 PRO A CA 1
ATOM 7900 C C . PRO A 1 1038 ? -5.992 10.797 -33.926 1.00 91.50 1038 PRO A C 1
ATOM 7902 O O . PRO A 1 1038 ? -5.312 11.800 -33.728 1.00 91.50 1038 PRO A O 1
ATOM 7905 N N . ASN A 1 1039 ? -6.746 10.658 -35.018 1.00 91.19 1039 ASN A N 1
ATOM 7906 C CA . ASN A 1 1039 ? -6.821 11.618 -36.126 1.00 91.19 1039 ASN A CA 1
ATOM 7907 C C . ASN A 1 1039 ? -7.615 12.903 -35.812 1.00 91.19 1039 ASN A C 1
ATOM 7909 O O . ASN A 1 1039 ? -7.538 13.855 -36.584 1.00 91.19 1039 ASN A O 1
ATOM 7913 N N . GLU A 1 1040 ? -8.372 12.940 -34.713 1.00 93.50 1040 GLU A N 1
ATOM 7914 C CA . GLU A 1 1040 ? -9.182 14.095 -34.281 1.00 93.50 1040 GLU A CA 1
ATOM 7915 C C . GLU A 1 1040 ? -8.602 14.818 -33.052 1.00 93.50 1040 GLU A C 1
ATOM 7917 O O . GLU A 1 1040 ? -9.194 15.766 -32.522 1.00 93.50 1040 GLU A O 1
ATOM 7922 N N . ARG A 1 1041 ? -7.451 14.354 -32.561 1.00 94.00 1041 ARG A N 1
ATOM 7923 C CA . ARG A 1 1041 ? -6.721 14.969 -31.448 1.00 94.00 1041 ARG A CA 1
ATOM 7924 C C . ARG A 1 1041 ? -5.923 16.191 -31.927 1.00 94.00 1041 ARG A C 1
ATOM 7926 O O . ARG A 1 1041 ? -5.758 16.422 -33.123 1.00 94.00 1041 ARG A O 1
ATOM 7933 N N . GLY A 1 1042 ? -5.466 17.004 -30.976 1.00 94.56 1042 GLY A N 1
ATOM 7934 C CA . GLY A 1 1042 ? -4.766 18.260 -31.238 1.00 94.56 1042 GLY A CA 1
ATOM 7935 C C . GLY A 1 1042 ? -3.359 18.093 -31.829 1.00 94.56 1042 GLY A C 1
ATOM 7936 O O . GLY A 1 1042 ? -2.923 16.977 -32.130 1.00 94.56 1042 GLY A O 1
ATOM 7937 N N . PRO A 1 1043 ? -2.627 19.207 -32.010 1.00 95.38 1043 PRO A N 1
ATOM 7938 C CA . PRO A 1 1043 ? -1.299 19.186 -32.608 1.00 95.38 1043 PRO A CA 1
ATOM 7939 C C . PRO A 1 1043 ? -0.302 18.378 -31.772 1.00 95.38 1043 PRO A C 1
ATOM 7941 O O . PRO A 1 1043 ? -0.463 18.188 -30.563 1.00 95.38 1043 PRO A O 1
ATOM 7944 N N . ILE A 1 1044 ? 0.749 17.926 -32.454 1.00 94.62 1044 ILE A N 1
ATOM 7945 C CA . ILE A 1 1044 ? 1.904 17.292 -31.830 1.00 94.62 1044 ILE A CA 1
ATOM 7946 C C . ILE A 1 1044 ? 2.973 18.355 -31.603 1.00 94.62 1044 ILE A C 1
ATOM 7948 O O . ILE A 1 1044 ? 3.365 19.064 -32.529 1.00 94.62 1044 ILE A O 1
ATOM 7952 N N . GLU A 1 1045 ? 3.445 18.436 -30.371 1.00 93.56 1045 GLU A N 1
ATOM 7953 C CA . GLU A 1 1045 ? 4.442 19.375 -29.888 1.00 93.56 1045 GLU A CA 1
ATOM 7954 C C . GLU A 1 1045 ? 5.704 18.612 -29.461 1.00 93.56 1045 GLU A C 1
ATOM 7956 O O . GLU A 1 1045 ? 5.646 17.467 -29.000 1.00 93.56 1045 GLU A O 1
ATOM 7961 N N . GLY A 1 1046 ? 6.857 19.252 -29.644 1.00 87.00 1046 GLY A N 1
ATOM 7962 C CA . GLY A 1 1046 ? 8.133 18.773 -29.120 1.00 87.00 1046 GLY A CA 1
ATOM 7963 C C . GLY A 1 1046 ? 8.305 19.123 -27.634 1.00 87.00 1046 GLY A C 1
ATOM 7964 O O . GLY A 1 1046 ? 7.325 19.401 -26.934 1.00 87.00 1046 GLY A O 1
ATOM 7965 N N . PRO A 1 1047 ? 9.544 19.136 -27.120 1.00 83.44 1047 PRO A N 1
ATOM 7966 C CA . PRO A 1 1047 ? 9.806 19.565 -25.754 1.00 83.44 1047 PRO A CA 1
ATOM 7967 C C . PRO A 1 1047 ? 9.334 21.008 -25.505 1.00 83.44 1047 PRO A C 1
ATOM 7969 O O . PRO A 1 1047 ? 9.361 21.834 -26.422 1.00 83.44 1047 PRO A O 1
ATOM 7972 N N . PRO A 1 1048 ? 8.913 21.336 -24.268 1.00 69.56 1048 PRO A N 1
ATOM 7973 C CA . PRO A 1 1048 ? 8.522 22.697 -23.923 1.00 69.56 1048 PRO A CA 1
ATOM 7974 C C . PRO A 1 1048 ? 9.687 23.679 -24.163 1.00 69.56 1048 PRO A C 1
ATOM 7976 O O . PRO A 1 1048 ? 10.848 23.312 -23.964 1.00 69.56 1048 PRO A O 1
ATOM 7979 N N . PRO A 1 1049 ? 9.408 24.930 -24.577 1.00 55.88 1049 PRO A N 1
ATOM 7980 C CA . PRO A 1 1049 ? 10.435 25.954 -24.737 1.00 55.88 1049 PRO A CA 1
ATOM 7981 C C . PRO A 1 1049 ? 10.915 26.441 -23.357 1.00 55.88 1049 PRO A C 1
ATOM 7983 O O . PRO A 1 1049 ? 10.445 27.456 -22.855 1.00 55.88 1049 PRO A O 1
ATOM 7986 N N . GLY A 1 1050 ? 11.832 25.699 -22.733 1.00 55.72 1050 GLY A N 1
ATOM 7987 C CA . GLY A 1 1050 ? 12.479 26.052 -21.462 1.00 55.72 1050 GLY A CA 1
ATOM 7988 C C . GLY A 1 1050 ? 12.407 24.951 -20.386 1.00 55.72 1050 GLY A C 1
ATOM 7989 O O . GLY A 1 1050 ? 11.533 24.085 -20.473 1.00 55.72 1050 GLY A O 1
ATOM 7990 N N . PRO A 1 1051 ? 13.349 24.949 -19.417 1.00 42.09 1051 PRO A N 1
ATOM 7991 C CA . PRO A 1 1051 ? 13.403 23.995 -18.300 1.00 42.09 1051 PRO A CA 1
ATOM 7992 C C . PRO A 1 1051 ? 12.308 24.171 -17.236 1.00 42.09 1051 PRO A C 1
ATOM 7994 O O . PRO A 1 1051 ? 11.773 25.295 -17.107 1.00 42.09 1051 PRO A O 1
#

Radius of gyration: 32.08 Å; Cα contacts (8 Å, |Δi|>4): 2512; chains: 1; bounding box: 81×127×80 Å

Sequence (1051 aa):
MKRFLTVVMLAGAALSALGPASCTTKEPQQTTYFERSINPILTTSCVRTNTGAGCHVADAKGNALGNLDTASFAGVNKRRDLLLDYGPYGQPAFLVKNIDPFQVEVQTYDGKKVAITTDIKHAGGSILDPTGTAYQTLRRWIQNGATENNTGVRPANAERQPCNPFVPSRPEFDVTRDPPRGDFAAFRDRVNPVITGNGDSSTGCAAGNCHGTVANSLYFTCGATPEQLRWNYFAAEEYLAQTPEQSELLRRPLSPAQGGAYHEGGVIFSSPSDDSYRALDEWARSHGPLEVDITDPGFLFFSQKVQPLLVKKGCMMAQCHSASMFHDYRLRGGSGGSFSLSATRKNYELSLAQLSVESEDINASRMVRKNLYRPEVCGVAGCEKPAGILHRGGPLLEDFGDRAASPAACAAAMPPYDYDNGDLDKIPAYCVLEEWLRRERDVFKLAPLSAVVYVRRPLGSVMRSQDFDVYAPGSDLRRQPVSLAGGVVTAVGVERSLTAGCGLDPATADIRRPQVSWDGAKVAFAARSSASEPLAIYEMNADGSGCAKHPEINAGPPTQNGLLIHNFDPSYGPADGGLRIVFASTRGNLRPESYDYQGPQRTPADPSKPNANLYVSEPDPKTPGARRIRQLTYLLNMEREPSFMSDGRVIFTTEKRAPSFAQLALRRINLDGGDYHPLYAQRGSIGHPEATQVVELADKDFAAIFRTPSTPHGGGAIAVFNRSIGIDFRSPDAADYPVDPGVLDPTQLQSLDPAYFLRSLRSPDPASNARPGPTSGLYTSPSAIPDGLMLVSFGEAGDVAAFGGDYDVYVMDPITGAKTKLLGEAGSAEVDAVGIYARLPRPTFRSTLDEPNGHTTITDKPESEVHVLDMRVLSTLLFQNTPTGRLLDPDLRDITIYEDMPPPLEVDSFEKGGANVVTDAFGRVYVRRRVLGGVPIEPDGSTKFNLPGGLPIVIKLPDTPLSRERNLPRFQRESMMFAPGEYVHQSFKAEFFDALCGQCHGSISGKAIDTALNPDFVTRASATISRDKPPFVMAKPPNERGPIEGPPPGP

Nearest PDB structures (foldseek):
  5c2v-assembly1_A  TM=6.929E-01  e=3.035E-23  Candidatus Kuenenia stuttgartensis
  3iul-assembly1_A  TM=4.404E-01  e=1.399E-05  Aeromonas caviae
  3iur-assembly1_A  TM=4.448E-01  e=5.715E-05  Aeromonas caviae
  2gop-assembly1_A  TM=4.588E-01  e=3.158E-04  Pyrococcus furiosus
  3ium-assembly1_A  TM=3.971E-01  e=1.215E-04  Aeromonas caviae

pLDDT: mean 89.71, std 11.19, range [29.84, 98.81]

Solvent-accessible surface area (backbone atoms only — not comparable to full-atom values): 55810 Å² total; per-residue (Å²): 134,85,82,88,86,85,89,89,89,89,86,86,88,87,86,80,94,79,73,82,84,76,74,75,73,74,71,75,80,87,73,46,46,36,65,73,68,46,39,61,50,34,41,53,48,44,34,37,24,95,84,69,53,69,44,18,51,54,49,97,46,26,53,30,55,91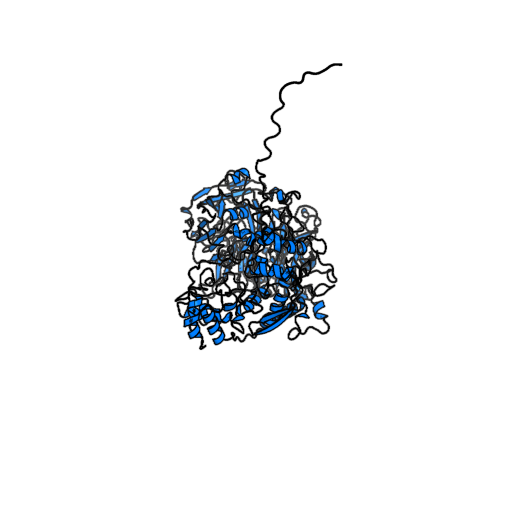,55,36,22,47,82,41,70,72,40,42,62,45,45,53,46,37,60,39,46,39,22,42,69,80,44,20,54,68,55,60,40,25,32,71,72,47,80,40,60,30,28,35,48,90,59,53,75,42,73,35,59,34,56,50,86,38,97,83,44,60,67,44,52,84,88,37,70,63,41,51,49,52,51,52,40,41,77,30,50,59,41,60,66,62,82,43,66,78,87,72,82,76,86,77,44,72,48,30,78,73,71,85,89,48,96,91,55,63,70,90,54,79,75,92,55,85,51,51,62,54,37,62,75,49,31,48,31,33,40,40,32,40,88,95,32,85,70,28,48,8,14,34,67,52,23,17,26,86,60,39,95,61,49,30,24,48,48,82,47,75,48,24,37,51,46,38,50,59,52,50,47,43,28,34,25,82,43,46,79,45,6,49,76,52,19,24,36,22,24,58,94,72,70,24,36,65,38,77,89,36,66,73,32,83,45,80,83,38,70,65,50,39,36,47,42,57,48,39,62,69,64,45,46,63,87,75,97,81,80,53,66,46,60,51,46,34,53,72,46,49,51,51,47,40,52,24,52,44,44,35,31,54,89,63,17,13,73,85,35,84,58,92,62,44,32,58,37,47,33,70,19,25,30,25,50,56,39,46,52,52,34,48,57,50,52,55,71,32,49,33,62,53,23,91,44,57,67,11,8,28,71,48,17,30,15,29,47,28,70,92,74,48,86,43,49,63,42,92,67,45,72,19,42,92,40,95,87,41,50,76,35,56,70,49,81,69,31,55,70,48,73,66,60,52,73,66,37,82,75,67,80,50,85,88,82,45,64,67,78,79,50,48,62,49,49,55,52,43,53,46,48,53,45,43,30,71,71,66,62,58,50,60,61,49,29,36,38,30,32,39,28,45,52,55,56,46,55,50,84,92,47,73,83,63,75,45,54,37,19,35,41,33,39,35,33,30,44,71,57,97,89,42,77,42,76,38,90,71,71,44,80,43,31,63,64,52,78,40,51,42,77,38,15,32,59,44,44,54,31,49,31,45,74,27,55,32,33,32,25,14,35,28,66,48,79,91,47,36,34,33,38,33,36,25,36,61,87,57,47,81,36,38,70,39,65,78,82,59,57,75,72,58,55,45,93,93,40,61,36,32,31,32,36,35,25,51,43,48,56,66,90,44,74,28,39,37,26,20,29,20,52,52,67,91,61,57,79,71,43,92,67,70,45,43,44,30,7,32,59,43,30,70,39,72,19,26,24,35,32,35,42,32,68,28,92,90,42,84,93,42,71,40,81,47,80,51,51,49,56,73,24,41,30,39,51,49,30,53,42,84,45,34,32,36,29,26,24,32,43,38,66,37,89,89,39,66,31,29,16,32,32,32,29,35,73,91,25,42,66,69,36,87,63,44,52,88,48,44,26,54,56,39,49,26,35,36,57,43,34,49,36,47,46,66,35,34,41,30,32,35,22,42,97,81,30,49,45,44,31,8,19,53,33,34,32,34,77,92,44,31,70,54,82,61,38,89,54,56,81,48,30,80,73,58,46,47,52,77,38,82,86,40,75,42,21,76,51,76,92,78,52,68,76,21,70,45,55,30,48,77,59,33,36,28,58,86,46,70,23,58,23,34,26,35,45,56,26,51,39,51,61,39,35,27,35,32,16,42,22,79,24,70,29,37,83,73,46,65,36,46,20,26,31,24,44,29,35,69,75,76,38,53,66,45,82,59,50,70,58,92,81,25,20,31,37,35,42,36,56,33,31,17,50,77,80,38,67,59,57,70,61,48,65,68,34,65,60,48,24,40,48,78,47,96,44,65,44,17,40,43,36,30,39,9,50,38,50,36,51,32,67,75,65,42,92,55,48,52,34,56,78,65,53,88,75,68,48,49,37,35,41,28,37,62,50,64,50,55,88,85,27,50,35,69,85,63,38,56,86,24,46,47,78,49,97,84,45,63,37,52,35,40,31,30,35,49,46,76,46,66,40,44,96,80,30,11,28,35,32,31,30,50,28,46,40,22,28,34,52,33,49,70,90,35,75,67,35,64,75,65,66,49,86,42,62,54,60,56,74,49,61,47,30,49,11,22,38,35,34,37,49,38,33,74,94,53,32,22,42,62,46,11,72,43,52,32,14,59,81,27,24,56,39,63,42,30,60,60,81,66,42,80,71,46,54,76,73,48,80,35,68,85,45,81,55,48,88,36,58,55,52,61,92,74,43,50,66,76,41,55,57,71,99,66,136